Protein AF-0000000072709922 (afdb_homodimer)

Structure (mmCIF, N/CA/C/O backbone):
data_AF-0000000072709922-model_v1
#
loop_
_entity.id
_entity.type
_entity.pdbx_description
1 polymer 'Adenylyltransferase and sulfurtransferase MOCS3 homolog'
#
loop_
_atom_site.group_PDB
_atom_site.id
_atom_site.type_symbol
_atom_site.label_atom_id
_atom_site.label_alt_id
_atom_site.label_comp_id
_atom_site.label_asym_id
_atom_site.label_entity_id
_atom_site.label_seq_id
_atom_site.pdbx_PDB_ins_code
_atom_site.Cartn_x
_atom_site.Cartn_y
_atom_site.Cartn_z
_atom_site.occupancy
_atom_site.B_iso_or_equiv
_atom_site.auth_seq_id
_atom_site.auth_comp_id
_atom_site.auth_asym_id
_atom_site.auth_atom_id
_atom_site.pdbx_PDB_model_num
ATOM 1 N N . MET A 1 1 ? 1.352 -6.199 37.688 1 22.28 1 MET A N 1
ATOM 2 C CA . MET A 1 1 ? 1.32 -7.438 36.906 1 22.28 1 MET A CA 1
ATOM 3 C C . MET A 1 1 ? 1.197 -7.145 35.406 1 22.28 1 MET A C 1
ATOM 5 O O . MET A 1 1 ? 1.655 -7.93 34.594 1 22.28 1 MET A O 1
ATOM 9 N N . TYR A 1 2 ? 0.37 -6.105 35.031 1 23.17 2 TYR A N 1
ATOM 10 C CA . TYR A 1 2 ? 0.122 -5.457 33.719 1 23.17 2 TYR A CA 1
ATOM 11 C C . TYR A 1 2 ? 1.396 -4.82 33.188 1 23.17 2 TYR A C 1
ATOM 13 O O . TYR A 1 2 ? 1.574 -4.723 31.969 1 23.17 2 TYR A O 1
ATOM 21 N N . LEU A 1 3 ? 2.221 -4.316 34.062 1 29.23 3 LEU A N 1
ATOM 22 C CA . LEU A 1 3 ? 3.502 -3.68 33.781 1 29.23 3 LEU A CA 1
ATOM 23 C C . LEU A 1 3 ? 4.492 -4.691 33.188 1 29.23 3 LEU A C 1
ATOM 25 O O . LEU A 1 3 ? 5.398 -4.32 32.438 1 29.23 3 LEU A O 1
ATOM 29 N N . LYS A 1 4 ? 4.395 -5.887 33.656 1 32.03 4 LYS A N 1
ATOM 30 C CA . LYS A 1 4 ? 5.418 -6.887 33.375 1 32.03 4 LYS A CA 1
ATOM 31 C C . LYS A 1 4 ? 5.254 -7.453 31.969 1 32.03 4 LYS A C 1
ATOM 33 O O . LYS A 1 4 ? 6.215 -7.945 31.375 1 32.03 4 LYS A O 1
ATOM 38 N N . LYS A 1 5 ? 3.986 -7.652 31.5 1 32.06 5 LYS A N 1
ATOM 39 C CA . LYS A 1 5 ? 3.684 -8.281 30.219 1 32.06 5 LYS A CA 1
ATOM 40 C C . LYS A 1 5 ? 4.082 -7.379 29.062 1 32.06 5 LYS A C 1
ATOM 42 O O . LYS A 1 5 ? 4.242 -7.844 27.922 1 32.06 5 LYS A O 1
ATOM 47 N N . CYS A 1 6 ? 3.939 -6.07 29.156 1 33.94 6 CYS A N 1
ATOM 48 C CA . CYS A 1 6 ? 4.508 -5.059 28.281 1 33.94 6 CYS A CA 1
ATOM 49 C C . CYS A 1 6 ? 6.012 -5.242 28.125 1 33.94 6 CYS A C 1
ATOM 51 O O . CYS A 1 6 ? 6.613 -4.754 27.172 1 33.94 6 CYS A O 1
ATOM 53 N N . GLN A 1 7 ? 6.656 -5.852 29.094 1 35.66 7 GLN A N 1
ATOM 54 C CA . GLN A 1 7 ? 8.102 -6.035 29.156 1 35.66 7 GLN A CA 1
ATOM 55 C C . GLN A 1 7 ? 8.562 -7.156 28.234 1 35.66 7 GLN A C 1
ATOM 57 O O . GLN A 1 7 ? 9.625 -7.066 27.609 1 35.66 7 GLN A O 1
ATOM 62 N N . ASP A 1 8 ? 7.766 -8.242 28.109 1 39.38 8 ASP A N 1
ATOM 63 C CA . ASP A 1 8 ? 8.289 -9.414 27.422 1 39.38 8 ASP A CA 1
ATOM 64 C C . ASP A 1 8 ? 8.234 -9.227 25.906 1 39.38 8 ASP A C 1
ATOM 66 O O . ASP A 1 8 ? 9.148 -9.648 25.188 1 39.38 8 ASP A O 1
ATOM 70 N N . GLU A 1 9 ? 7.172 -8.812 25.266 1 42.28 9 GLU A N 1
ATOM 71 C CA . GLU A 1 9 ? 7.145 -8.438 23.859 1 42.28 9 GLU A CA 1
ATOM 72 C C . GLU A 1 9 ? 8.156 -7.336 23.562 1 42.28 9 GLU A C 1
ATOM 74 O O . GLU A 1 9 ? 8.703 -7.266 22.453 1 42.28 9 GLU A O 1
ATOM 79 N N . ASN A 1 10 ? 8.344 -6.445 24.453 1 42.91 10 ASN A N 1
ATOM 80 C CA . ASN A 1 10 ? 9.414 -5.457 24.438 1 42.91 10 ASN A CA 1
ATOM 81 C C . ASN A 1 10 ? 10.789 -6.117 24.469 1 42.91 10 ASN A C 1
ATOM 83 O O . ASN A 1 10 ? 11.773 -5.539 24 1 42.91 10 ASN A O 1
ATOM 87 N N . LEU A 1 11 ? 10.812 -7.242 25.094 1 40.97 11 LEU A N 1
ATOM 88 C CA . LEU A 1 11 ? 12.094 -7.91 25.266 1 40.97 11 LEU A CA 1
ATOM 89 C C . LEU A 1 11 ? 12.594 -8.484 23.938 1 40.97 11 LEU A C 1
ATOM 91 O O . LEU A 1 11 ? 13.797 -8.461 23.656 1 40.97 11 LEU A O 1
ATOM 95 N N . ASP A 1 12 ? 11.68 -9.117 23.172 1 45.59 12 ASP A N 1
ATOM 96 C CA . ASP A 1 12 ? 12.172 -9.68 21.906 1 45.59 12 ASP A CA 1
ATOM 97 C C . ASP A 1 12 ? 12.57 -8.57 20.938 1 45.59 12 ASP A C 1
ATOM 99 O O . ASP A 1 12 ? 13.328 -8.812 20 1 45.59 12 ASP A O 1
ATOM 103 N N . ILE A 1 13 ? 11.977 -7.52 20.938 1 49.44 13 ILE A N 1
ATOM 104 C CA . ILE A 1 13 ? 12.352 -6.363 20.125 1 49.44 13 ILE A CA 1
ATOM 105 C C . ILE A 1 13 ? 13.781 -5.945 20.453 1 49.44 13 ILE A C 1
ATOM 107 O O . ILE A 1 13 ? 14.523 -5.5 19.578 1 49.44 13 ILE A O 1
ATOM 111 N N . LEU A 1 14 ? 14.117 -6.184 21.703 1 46.19 14 LEU A N 1
ATOM 112 C CA . LEU A 1 14 ? 15.406 -5.75 22.219 1 46.19 14 LEU A CA 1
ATOM 113 C C . LEU A 1 14 ? 16.547 -6.516 21.547 1 46.19 14 LEU A C 1
ATOM 115 O O . LEU A 1 14 ? 17.703 -6.105 21.609 1 46.19 14 LEU A O 1
ATOM 119 N N . GLN A 1 15 ? 16.156 -7.676 20.984 1 48.78 15 GLN A N 1
ATOM 120 C CA . GLN A 1 15 ? 17.328 -8.367 20.469 1 48.78 15 GLN A CA 1
ATOM 121 C C . GLN A 1 15 ? 17.781 -7.766 19.141 1 48.78 15 GLN A C 1
ATOM 123 O O . GLN A 1 15 ? 18.781 -8.203 18.578 1 48.78 15 GLN A O 1
ATOM 128 N N . THR A 1 16 ? 16.938 -6.812 18.688 1 56.75 16 THR A N 1
ATOM 129 C CA . THR A 1 16 ? 17.453 -6.188 17.469 1 56.75 16 THR A CA 1
ATOM 130 C C . THR A 1 16 ? 18.578 -5.207 17.812 1 56.75 16 THR A C 1
ATOM 132 O O . THR A 1 16 ? 18.438 -4.383 18.719 1 56.75 16 THR A O 1
ATOM 135 N N . THR A 1 17 ? 19.766 -5.531 17.359 1 63.69 17 THR A N 1
ATOM 136 C CA . THR A 1 17 ? 20.922 -4.668 17.594 1 63.69 17 THR A CA 1
ATOM 137 C C . THR A 1 17 ? 20.672 -3.273 17.031 1 63.69 17 THR A C 1
ATOM 139 O O . THR A 1 17 ? 20.656 -3.09 15.812 1 63.69 17 THR A O 1
ATOM 142 N N . LEU A 1 18 ? 20.109 -2.438 17.844 1 75.38 18 LEU A N 1
ATOM 143 C CA . LEU A 1 18 ? 19.938 -1.023 17.531 1 75.38 18 LEU A CA 1
ATOM 144 C C . LEU A 1 18 ? 21.297 -0.322 17.422 1 75.38 18 LEU A C 1
ATOM 146 O O . LEU A 1 18 ? 22.156 -0.48 18.281 1 75.38 18 LEU A O 1
ATOM 150 N N . VAL A 1 19 ? 21.484 0.288 16.172 1 78.75 19 VAL A N 1
ATOM 151 C CA . VAL A 1 19 ? 22.734 1.006 15.945 1 78.75 19 VAL A CA 1
ATOM 152 C C . VAL A 1 19 ? 22.531 2.492 16.234 1 78.75 19 VAL A C 1
ATOM 154 O O . VAL A 1 19 ? 21.672 3.137 15.633 1 78.75 19 VAL A O 1
ATOM 157 N N . ARG A 1 20 ? 23.312 3.02 17.156 1 77.44 20 ARG A N 1
ATOM 158 C CA . ARG A 1 20 ? 23.203 4.43 17.516 1 77.44 20 ARG A CA 1
ATOM 159 C C . ARG A 1 20 ? 24.469 5.191 17.156 1 77.44 20 ARG A C 1
ATOM 161 O O . ARG A 1 20 ? 24.469 6.422 17.109 1 77.44 20 ARG A O 1
ATOM 168 N N . ASP A 1 21 ? 25.562 4.34 16.922 1 72.19 21 ASP A N 1
ATOM 169 C CA . ASP A 1 21 ? 26.844 4.906 16.547 1 72.19 21 ASP A CA 1
ATOM 170 C C . ASP A 1 21 ? 27.375 4.266 15.258 1 72.19 21 ASP A C 1
ATOM 172 O O . ASP A 1 21 ? 27.594 3.055 15.211 1 72.19 21 ASP A O 1
ATOM 176 N N . LEU A 1 22 ? 27.562 5.047 14.188 1 73 22 LEU A N 1
ATOM 177 C CA . LEU A 1 22 ? 27.875 4.539 12.859 1 73 22 LEU A CA 1
ATOM 178 C C . LEU A 1 22 ? 29.375 4.516 12.625 1 73 22 LEU A C 1
ATOM 180 O O . LEU A 1 22 ? 29.844 4.074 11.562 1 73 22 LEU A O 1
ATOM 184 N N . THR A 1 23 ? 30.234 5 13.523 1 63.78 23 THR A N 1
ATOM 185 C CA . THR A 1 23 ? 31.656 5.211 13.312 1 63.78 23 THR A CA 1
ATOM 186 C C . THR A 1 23 ? 32.344 3.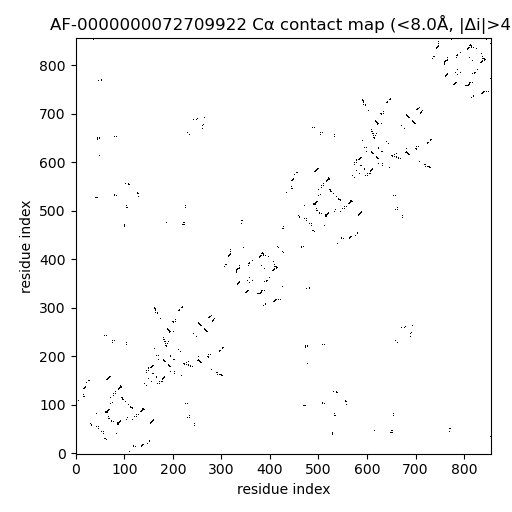924 12.844 1 63.78 23 THR A C 1
ATOM 188 O O . THR A 1 23 ? 33.219 3.955 11.984 1 63.78 23 THR A O 1
ATOM 191 N N . HIS A 1 24 ? 31.891 2.814 13.312 1 68 24 HIS A N 1
ATOM 192 C CA . HIS A 1 24 ? 32.562 1.58 12.898 1 68 24 HIS A CA 1
ATOM 193 C C . HIS A 1 24 ? 31.547 0.544 12.422 1 68 24 HIS A C 1
ATOM 195 O O . HIS A 1 24 ? 31.812 -0.656 12.438 1 68 24 HIS A O 1
ATOM 201 N N . HIS A 1 25 ? 30.562 1.14 11.875 1 77.56 25 HIS A N 1
ATOM 202 C CA . HIS A 1 25 ? 29.531 0.192 11.469 1 77.56 25 HIS A CA 1
ATOM 203 C C . HIS A 1 25 ? 29.719 -0.241 10.016 1 77.56 25 HIS A C 1
ATOM 205 O O . HIS A 1 25 ? 29.797 0.6 9.117 1 77.56 25 HIS A O 1
ATOM 211 N N . GLU A 1 26 ? 30.078 -1.516 9.836 1 79.25 26 GLU A N 1
ATOM 212 C CA . GLU A 1 26 ? 30.203 -2.084 8.5 1 79.25 26 GLU A CA 1
ATOM 213 C C . GLU A 1 26 ? 29.328 -3.322 8.344 1 79.25 26 GLU A C 1
ATOM 215 O O . GLU A 1 26 ? 29.172 -4.105 9.281 1 79.25 26 GLU A O 1
ATOM 220 N N . VAL A 1 27 ? 28.719 -3.309 7.18 1 86.44 27 VAL A N 1
ATOM 221 C CA . VAL A 1 27 ? 27.891 -4.473 6.875 1 86.44 27 VAL A CA 1
ATOM 222 C C . VAL A 1 27 ? 28.5 -5.246 5.707 1 86.44 27 VAL A C 1
ATOM 224 O O . VAL A 1 27 ? 28.906 -4.652 4.711 1 86.44 27 VAL A O 1
ATOM 227 N N . SER A 1 28 ? 28.641 -6.5 5.867 1 87.94 28 SER A N 1
ATOM 228 C CA . SER A 1 28 ? 29.219 -7.328 4.805 1 87.94 28 SER A CA 1
ATOM 229 C C . SER A 1 28 ? 28.234 -7.496 3.65 1 87.94 28 SER A C 1
ATOM 231 O O . SER A 1 28 ? 27.031 -7.672 3.867 1 87.94 28 SER A O 1
ATOM 233 N N . PRO A 1 29 ? 28.797 -7.402 2.459 1 89.44 29 PRO A N 1
ATOM 234 C CA . PRO A 1 29 ? 27.906 -7.605 1.31 1 89.44 29 PRO A CA 1
ATOM 235 C C . PRO A 1 29 ? 27.312 -9.016 1.27 1 89.44 29 PRO A C 1
ATOM 237 O O . PRO A 1 29 ? 27.953 -9.977 1.688 1 89.44 29 PRO A O 1
ATOM 240 N N . LYS A 1 30 ? 26.125 -9.062 0.808 1 93.06 30 LYS A N 1
ATOM 241 C CA . LYS A 1 30 ? 25.484 -10.359 0.6 1 93.06 30 LYS A CA 1
ATOM 242 C C . LYS A 1 30 ? 25.828 -10.93 -0.772 1 93.06 30 LYS A C 1
ATOM 244 O O . LYS A 1 30 ? 26.156 -10.188 -1.697 1 93.06 30 LYS A O 1
ATOM 249 N N . THR A 1 31 ? 25.75 -12.266 -0.824 1 93.56 31 THR A N 1
ATOM 250 C CA . THR A 1 31 ? 26.062 -12.93 -2.084 1 93.56 31 THR A CA 1
ATOM 251 C C . THR A 1 31 ? 24.906 -13.82 -2.529 1 93.56 31 THR A C 1
ATOM 253 O O . THR A 1 31 ? 24.125 -14.297 -1.698 1 93.56 31 THR A O 1
ATOM 256 N N . GLU A 1 32 ? 24.859 -14.023 -3.762 1 95.19 32 GLU A N 1
ATOM 257 C CA . GLU A 1 32 ? 23.812 -14.891 -4.309 1 95.19 32 GLU A CA 1
ATOM 258 C C . GLU A 1 32 ? 24.094 -16.359 -3.977 1 95.19 32 GLU A C 1
ATOM 260 O O . GLU A 1 32 ? 25.234 -16.812 -4.055 1 95.19 32 GLU A O 1
ATOM 265 N N . THR A 1 33 ? 23.094 -16.969 -3.531 1 94.5 33 THR A N 1
ATOM 266 C CA . THR A 1 33 ? 23.141 -18.406 -3.262 1 94.5 33 THR A CA 1
ATOM 267 C C . THR A 1 33 ? 21.922 -19.109 -3.859 1 94.5 33 THR A C 1
ATOM 269 O O . THR A 1 33 ? 20.906 -18.469 -4.121 1 94.5 33 THR A O 1
ATOM 272 N N . PRO A 1 34 ? 22.094 -20.391 -4.18 1 94.94 34 PRO A N 1
ATOM 273 C CA . PRO A 1 34 ? 20.922 -21.125 -4.648 1 94.94 34 PRO A CA 1
ATOM 274 C C . PRO A 1 34 ? 19.781 -21.125 -3.633 1 94.94 34 PRO A C 1
ATOM 276 O O . PRO A 1 34 ? 20.031 -21.078 -2.424 1 94.94 34 PRO A O 1
ATOM 279 N N . LEU A 1 35 ? 18.625 -21.203 -4.188 1 96.56 35 LEU A N 1
ATOM 280 C CA . LEU A 1 35 ? 17.469 -21.234 -3.301 1 96.56 35 LEU A CA 1
ATOM 281 C C . LEU A 1 35 ? 17.359 -22.594 -2.602 1 96.56 35 LEU A C 1
ATOM 283 O O . LEU A 1 35 ? 17.562 -23.625 -3.227 1 96.56 35 LEU A O 1
ATOM 287 N N . ASN A 1 36 ? 17.125 -22.531 -1.324 1 94.56 36 ASN A N 1
ATOM 288 C CA . ASN A 1 36 ? 16.828 -23.766 -0.619 1 94.56 36 ASN A CA 1
ATOM 289 C C . ASN A 1 36 ? 15.344 -24.094 -0.67 1 94.56 36 ASN A C 1
ATOM 291 O O . ASN A 1 36 ? 14.547 -23.328 -1.205 1 94.56 36 ASN A O 1
ATOM 295 N N . GLN A 1 37 ? 14.953 -25.25 -0.116 1 93.06 37 GLN A N 1
ATOM 296 C CA . GLN A 1 37 ? 13.586 -25.75 -0.216 1 93.06 37 GLN A CA 1
ATOM 297 C C . GLN A 1 37 ? 12.609 -24.797 0.481 1 93.06 37 GLN A C 1
ATOM 299 O O . GLN A 1 37 ? 11.508 -24.547 -0.019 1 93.06 37 GLN A O 1
ATOM 304 N N . ALA A 1 38 ? 13.016 -24.312 1.576 1 93.38 38 ALA A N 1
ATOM 305 C CA . ALA A 1 38 ? 12.148 -23.422 2.348 1 93.38 38 ALA A CA 1
ATOM 306 C C . ALA A 1 38 ? 11.883 -22.125 1.588 1 93.38 38 ALA A C 1
ATOM 308 O O . ALA A 1 38 ? 10.758 -21.641 1.569 1 93.38 38 ALA A O 1
ATOM 309 N N . GLU A 1 39 ? 12.906 -21.625 1.007 1 96.06 39 GLU A N 1
ATOM 310 C CA . GLU A 1 39 ? 12.773 -20.406 0.218 1 96.06 39 GLU A CA 1
ATOM 311 C C . GLU A 1 39 ? 11.891 -20.625 -1.007 1 96.06 39 GLU A C 1
ATOM 313 O O . GLU A 1 39 ? 11.062 -19.781 -1.348 1 96.06 39 GLU A O 1
ATOM 318 N N . ILE A 1 40 ? 12.125 -21.75 -1.628 1 96.06 40 ILE A N 1
ATOM 319 C CA . ILE A 1 40 ? 11.328 -22.078 -2.803 1 96.06 40 ILE A CA 1
ATOM 320 C C . ILE A 1 40 ? 9.852 -22.156 -2.422 1 96.06 40 ILE A C 1
ATOM 322 O O . ILE A 1 40 ? 8.992 -21.625 -3.127 1 96.06 40 ILE A O 1
ATOM 326 N N . ALA A 1 41 ? 9.578 -22.766 -1.336 1 94.25 41 ALA A N 1
ATOM 327 C CA . ALA A 1 41 ? 8.203 -22.906 -0.876 1 94.25 41 ALA A CA 1
ATOM 328 C C . ALA A 1 41 ? 7.613 -21.547 -0.511 1 94.25 41 ALA A C 1
ATOM 330 O O . ALA A 1 41 ? 6.484 -21.219 -0.894 1 94.25 41 ALA A O 1
ATOM 331 N N . ARG A 1 42 ? 8.328 -20.75 0.135 1 96.19 42 ARG A N 1
ATOM 332 C CA . ARG A 1 42 ? 7.863 -19.453 0.636 1 96.19 42 ARG A CA 1
ATOM 333 C C . ARG A 1 42 ? 7.562 -18.5 -0.513 1 96.19 42 ARG A C 1
ATOM 335 O O . ARG A 1 42 ? 6.555 -17.797 -0.491 1 96.19 42 ARG A O 1
ATOM 342 N N . TYR A 1 43 ? 8.43 -18.5 -1.499 1 97.31 43 TYR A N 1
ATOM 343 C CA . TYR A 1 43 ? 8.344 -17.5 -2.555 1 97.31 43 TYR A CA 1
ATOM 344 C C . TYR A 1 43 ? 7.812 -18.109 -3.846 1 97.31 43 TYR A C 1
ATOM 346 O O . TYR A 1 43 ? 8.094 -17.609 -4.938 1 97.31 43 TYR A O 1
ATOM 354 N N . SER A 1 44 ? 7.051 -19.188 -3.732 1 95.38 44 SER A N 1
ATOM 355 C CA . SER A 1 44 ? 6.59 -20 -4.863 1 95.38 44 SER A CA 1
ATOM 356 C C . SER A 1 44 ? 5.844 -19.141 -5.879 1 95.38 44 SER A C 1
ATOM 358 O O . SER A 1 44 ? 6.074 -19.25 -7.082 1 95.38 44 SER A O 1
ATOM 360 N N . ARG A 1 45 ? 5 -18.203 -5.379 1 94.5 45 ARG A N 1
ATOM 361 C CA . ARG A 1 45 ? 4.152 -17.406 -6.27 1 94.5 45 ARG A CA 1
ATOM 362 C C . ARG A 1 45 ? 4.98 -16.406 -7.051 1 94.5 45 ARG A C 1
ATOM 364 O O . ARG A 1 45 ? 4.605 -16.016 -8.164 1 94.5 45 ARG A O 1
ATOM 371 N N . GLN A 1 46 ? 6.078 -15.984 -6.508 1 96.81 46 GLN A N 1
ATOM 372 C CA . GLN A 1 46 ? 7.004 -15.102 -7.211 1 96.81 46 GLN A CA 1
ATOM 373 C C . GLN A 1 46 ? 7.879 -15.883 -8.188 1 96.81 46 GLN A C 1
ATOM 375 O O . GLN A 1 46 ? 8.18 -15.398 -9.281 1 96.81 46 GLN A O 1
ATOM 380 N N . LEU A 1 47 ? 8.195 -17.094 -7.82 1 97 47 LEU A N 1
ATOM 381 C CA . LEU A 1 47 ? 9.156 -17.891 -8.562 1 97 47 LEU A CA 1
ATOM 382 C C . LEU A 1 47 ? 8.578 -18.328 -9.906 1 97 47 LEU A C 1
ATOM 384 O O . LEU A 1 47 ? 9.32 -18.562 -10.867 1 97 47 LEU A O 1
ATOM 388 N N . ILE A 1 48 ? 7.293 -18.438 -9.961 1 94.88 48 ILE A N 1
ATOM 389 C CA . ILE A 1 48 ? 6.695 -19 -11.164 1 94.88 48 ILE A CA 1
ATOM 390 C C . ILE A 1 48 ? 6.422 -17.875 -12.172 1 94.88 48 ILE A C 1
ATOM 392 O O . ILE A 1 48 ? 5.961 -18.125 -13.281 1 94.88 48 ILE A O 1
ATOM 396 N N . LEU A 1 49 ? 6.688 -16.641 -11.773 1 96.69 49 LEU A N 1
ATOM 397 C CA . LEU A 1 49 ? 6.609 -15.539 -12.727 1 96.69 49 LEU A CA 1
ATOM 398 C C . LEU A 1 49 ? 7.758 -15.602 -13.727 1 96.69 49 LEU A C 1
ATOM 400 O O . LEU A 1 49 ? 8.93 -15.516 -13.344 1 96.69 49 LEU A O 1
ATOM 404 N N . PRO A 1 50 ? 7.434 -15.648 -14.969 1 94.62 50 PRO A N 1
ATOM 405 C CA . PRO A 1 50 ? 8.477 -15.891 -15.969 1 94.62 50 PRO A CA 1
ATOM 406 C C . PRO A 1 50 ? 9.555 -14.805 -15.969 1 94.62 50 PRO A C 1
ATOM 408 O O . PRO A 1 50 ? 10.734 -15.109 -16.141 1 94.62 50 PRO A O 1
ATOM 411 N N . GLU A 1 51 ? 9.203 -13.547 -15.805 1 95.94 51 GLU A N 1
ATOM 412 C CA . GLU A 1 51 ? 10.156 -12.453 -15.898 1 95.94 51 GLU A CA 1
ATOM 413 C C . GLU A 1 51 ? 11 -12.336 -14.633 1 95.94 51 GLU A C 1
ATOM 415 O O . GLU A 1 51 ? 12.094 -11.766 -14.648 1 95.94 51 GLU A O 1
ATOM 420 N N . PHE A 1 52 ? 10.617 -12.859 -13.5 1 97.31 52 PHE A N 1
ATOM 421 C CA . PHE A 1 52 ? 11.289 -12.797 -12.203 1 97.31 52 PHE A CA 1
ATOM 422 C C . PHE A 1 52 ? 12.008 -14.102 -11.898 1 97.31 52 PHE A C 1
ATOM 424 O O . PHE A 1 52 ? 13.242 -14.156 -11.945 1 97.31 52 PHE A O 1
ATOM 431 N N . GLY A 1 53 ? 11.297 -15.188 -11.719 1 96.81 53 GLY A N 1
ATOM 432 C CA . GLY A 1 53 ? 11.82 -16.531 -11.594 1 96.81 53 GLY A CA 1
ATOM 433 C C . GLY A 1 53 ? 12.805 -16.703 -10.453 1 96.81 53 GLY A C 1
ATOM 434 O O . GLY A 1 53 ? 12.945 -15.805 -9.617 1 96.81 53 GLY A O 1
ATOM 435 N N . PRO A 1 54 ? 13.406 -17.875 -10.375 1 97.31 54 PRO A N 1
ATOM 436 C CA . PRO A 1 54 ? 14.414 -18.125 -9.344 1 97.31 54 PRO A CA 1
ATOM 437 C C . PRO A 1 54 ? 15.586 -17.141 -9.406 1 97.31 54 PRO A C 1
ATOM 439 O O . PRO A 1 54 ? 16.141 -16.781 -8.367 1 97.31 54 PRO A O 1
ATOM 442 N N . ARG A 1 55 ? 15.898 -16.781 -10.602 1 96.88 55 ARG A N 1
ATOM 443 C CA . ARG A 1 55 ? 17 -15.844 -10.766 1 96.88 55 ARG A CA 1
ATOM 444 C C . ARG A 1 55 ? 16.703 -14.523 -10.07 1 96.88 55 ARG A C 1
ATOM 446 O O . ARG A 1 55 ? 17.531 -14 -9.328 1 96.88 55 ARG A O 1
ATOM 453 N N . GLY A 1 56 ? 15.523 -13.977 -10.328 1 98 56 GLY A N 1
ATOM 454 C CA . GLY A 1 56 ? 15.125 -12.742 -9.672 1 98 56 GLY A CA 1
ATOM 455 C C . GLY A 1 56 ? 15.086 -12.859 -8.156 1 98 56 GLY A C 1
ATOM 456 O O . GLY A 1 56 ? 15.5 -11.938 -7.449 1 98 56 GLY A O 1
ATOM 457 N N . GLN A 1 57 ? 14.648 -13.984 -7.691 1 98.44 57 GLN A N 1
ATOM 458 C CA . GLN A 1 57 ? 14.539 -14.203 -6.254 1 98.44 57 GLN A CA 1
ATOM 459 C C . GLN A 1 57 ? 15.922 -14.258 -5.602 1 98.44 57 GLN A C 1
ATOM 461 O O . GLN A 1 57 ? 16.125 -13.711 -4.512 1 98.44 57 GLN A O 1
ATOM 466 N N . ARG A 1 58 ? 16.844 -14.922 -6.277 1 98.25 58 ARG A N 1
ATOM 467 C CA . ARG A 1 58 ? 18.203 -15.008 -5.75 1 98.25 58 ARG A CA 1
ATOM 468 C C . ARG A 1 58 ? 18.844 -13.625 -5.66 1 98.25 58 ARG A C 1
ATOM 470 O O . ARG A 1 58 ? 19.516 -13.305 -4.684 1 98.25 58 ARG A O 1
ATOM 477 N N . LYS A 1 59 ? 18.578 -12.789 -6.672 1 98.38 59 LYS A N 1
ATOM 478 C CA . LYS A 1 59 ? 19.094 -11.422 -6.656 1 98.38 59 LYS A CA 1
ATOM 479 C C . LYS A 1 59 ? 18.516 -10.633 -5.484 1 98.38 59 LYS A C 1
ATOM 481 O O . LYS A 1 59 ? 19.234 -9.883 -4.82 1 98.38 59 LYS A O 1
ATOM 486 N N . LEU A 1 60 ? 17.281 -10.805 -5.234 1 98.31 60 LEU A N 1
ATOM 487 C CA . LEU A 1 60 ? 16.625 -10.102 -4.145 1 98.31 60 LEU A CA 1
ATOM 488 C C . LEU A 1 60 ? 17.188 -10.539 -2.795 1 98.31 60 LEU A C 1
ATOM 490 O O . LEU A 1 60 ? 17.438 -9.695 -1.928 1 98.31 60 LEU A O 1
ATOM 494 N N . ILE A 1 61 ? 17.359 -11.797 -2.635 1 98.5 61 ILE A N 1
ATOM 495 C CA . ILE A 1 61 ? 17.859 -12.352 -1.379 1 98.5 61 ILE A CA 1
ATOM 496 C C . ILE A 1 61 ? 19.281 -11.867 -1.136 1 98.5 61 ILE A C 1
ATOM 498 O O . ILE A 1 61 ? 19.688 -11.672 0.011 1 98.5 61 ILE A O 1
ATOM 502 N N . ALA A 1 62 ? 19.984 -11.547 -2.16 1 98.44 62 ALA A N 1
ATOM 503 C CA . ALA A 1 62 ? 21.375 -11.125 -2.062 1 98.44 62 ALA A CA 1
ATOM 504 C C . ALA A 1 62 ? 21.484 -9.609 -1.958 1 98.44 62 ALA A C 1
ATOM 506 O O . ALA A 1 62 ? 22.594 -9.07 -1.807 1 98.44 62 ALA A O 1
ATOM 507 N N . ALA A 1 63 ? 20.391 -8.922 -1.946 1 98.56 63 ALA A N 1
ATOM 508 C CA . ALA A 1 63 ? 20.422 -7.465 -1.996 1 98.56 63 ALA A CA 1
ATOM 509 C C . ALA A 1 63 ? 20.266 -6.867 -0.603 1 98.56 63 ALA A C 1
ATOM 511 O O . ALA A 1 63 ? 19.688 -7.496 0.287 1 98.56 63 ALA A O 1
ATOM 512 N N . SER A 1 64 ? 20.828 -5.688 -0.42 1 98.5 64 SER A N 1
ATOM 513 C CA . SER A 1 64 ? 20.672 -4.848 0.764 1 98.5 64 SER A CA 1
ATOM 514 C C . SER A 1 64 ? 20.047 -3.496 0.407 1 98.5 64 SER A C 1
ATOM 516 O O . SER A 1 64 ? 20.562 -2.791 -0.467 1 98.5 64 SER A O 1
ATOM 518 N N . VAL A 1 65 ? 18.969 -3.158 1.094 1 98.88 65 VAL A N 1
ATOM 519 C CA . VAL A 1 65 ? 18.266 -1.912 0.807 1 98.88 65 VAL A CA 1
ATOM 520 C C . VAL A 1 65 ? 18.234 -1.036 2.057 1 98.88 65 VAL A C 1
ATOM 522 O O . VAL A 1 65 ? 17.922 -1.512 3.148 1 98.88 65 VAL A O 1
ATOM 525 N N . LEU A 1 66 ? 18.625 0.222 1.912 1 98.62 66 LEU A N 1
ATOM 526 C CA . LEU A 1 66 ? 18.531 1.206 2.984 1 98.62 66 LEU A CA 1
ATOM 527 C C . LEU A 1 66 ? 17.266 2.047 2.842 1 98.62 66 LEU A C 1
ATOM 529 O O . LEU A 1 66 ? 17.031 2.645 1.789 1 98.62 66 LEU A O 1
ATOM 533 N N . ILE A 1 67 ? 16.453 2.053 3.877 1 98.88 67 ILE A N 1
ATOM 534 C CA . ILE A 1 67 ? 15.258 2.889 3.924 1 98.88 67 ILE A CA 1
ATOM 535 C C . ILE A 1 67 ? 15.461 4.023 4.926 1 98.88 67 ILE A C 1
ATOM 537 O O . ILE A 1 67 ? 15.68 3.781 6.113 1 98.88 67 ILE A O 1
ATOM 541 N N . VAL A 1 68 ? 15.422 5.258 4.422 1 98.5 68 VAL A N 1
ATOM 542 C CA . VAL A 1 68 ? 15.547 6.426 5.289 1 98.5 68 VAL A CA 1
ATOM 543 C C . VAL A 1 68 ? 14.164 7.027 5.555 1 98.5 68 VAL A C 1
ATOM 545 O O . VAL A 1 68 ? 13.562 7.625 4.66 1 98.5 68 VAL A O 1
ATOM 548 N N . GLY A 1 69 ? 13.711 6.926 6.762 1 97.69 69 GLY A N 1
ATOM 549 C CA . GLY A 1 69 ? 12.352 7.258 7.152 1 97.69 69 GLY A CA 1
ATOM 550 C C . GLY A 1 69 ? 11.469 6.039 7.359 1 97.69 69 GLY A C 1
ATOM 551 O O . GLY A 1 69 ? 11.195 5.297 6.414 1 97.69 69 GLY A O 1
ATOM 552 N N . CYS A 1 70 ? 11.039 5.828 8.586 1 98.12 70 CYS A N 1
ATOM 553 C CA . CYS A 1 70 ? 10.211 4.672 8.93 1 98.12 70 CYS A CA 1
ATOM 554 C C . CYS A 1 70 ? 8.781 5.094 9.211 1 98.12 70 CYS A C 1
ATOM 556 O O . CYS A 1 70 ? 8.156 4.602 10.156 1 98.12 70 CYS A O 1
ATOM 558 N N . GLY A 1 71 ? 8.305 6.09 8.398 1 97.56 71 GLY A N 1
ATOM 559 C CA . GLY A 1 71 ? 6.949 6.602 8.555 1 97.56 71 GLY A CA 1
ATOM 560 C C . GLY A 1 71 ? 5.988 6.094 7.5 1 97.56 71 GLY A C 1
ATOM 561 O O . GLY A 1 71 ? 5.914 4.891 7.25 1 97.56 71 GLY A O 1
ATOM 562 N N . GLY A 1 72 ? 5.195 7.039 6.949 1 98.12 72 GLY A N 1
ATOM 563 C CA . GLY A 1 72 ? 4.133 6.695 6.02 1 98.12 72 GLY A CA 1
ATOM 564 C C . GLY A 1 72 ? 4.637 6.039 4.75 1 98.12 72 GLY A C 1
ATOM 565 O O . GLY A 1 72 ? 3.982 5.152 4.199 1 98.12 72 GLY A O 1
ATOM 566 N N . LEU A 1 73 ? 5.754 6.449 4.281 1 98.69 73 LEU A N 1
ATOM 567 C CA . LEU A 1 73 ? 6.359 5.867 3.09 1 98.69 73 LEU A CA 1
ATOM 568 C C . LEU A 1 73 ? 7.168 4.621 3.443 1 98.69 73 LEU A C 1
ATOM 570 O O . LEU A 1 73 ? 7.07 3.6 2.76 1 98.69 73 LEU A O 1
ATOM 574 N N . GLY A 1 74 ? 7.891 4.711 4.535 1 98.88 74 GLY A N 1
ATOM 575 C CA . GLY A 1 74 ? 8.828 3.672 4.918 1 98.88 74 GLY A CA 1
ATOM 576 C C . GLY A 1 74 ? 8.156 2.377 5.324 1 98.88 74 GLY A C 1
ATOM 577 O O . GLY A 1 74 ? 8.68 1.29 5.07 1 98.88 74 GLY A O 1
ATOM 578 N N . CYS A 1 75 ? 7 2.453 5.906 1 98.88 75 CYS A N 1
ATOM 579 C CA . CYS A 1 75 ? 6.301 1.271 6.398 1 98.88 75 CYS A CA 1
ATOM 580 C C . CYS A 1 75 ? 5.957 0.327 5.254 1 98.88 75 CYS A C 1
ATOM 582 O O . CYS A 1 75 ? 6.398 -0.823 5.238 1 98.88 75 CYS A O 1
ATOM 584 N N . PRO A 1 76 ? 5.207 0.788 4.234 1 98.88 76 PRO A N 1
ATOM 585 C CA . PRO A 1 76 ? 4.902 -0.132 3.137 1 98.88 76 PRO A CA 1
ATOM 586 C C . PRO A 1 76 ? 6.145 -0.542 2.348 1 98.88 76 PRO A C 1
ATOM 588 O O . PRO A 1 76 ? 6.238 -1.684 1.889 1 98.88 76 PRO A O 1
ATOM 591 N N . SER A 1 77 ? 7.133 0.329 2.203 1 98.94 77 SER A N 1
ATOM 592 C CA . SER A 1 77 ? 8.375 -0.026 1.524 1 98.94 77 SER A CA 1
ATOM 593 C C . SER A 1 77 ? 9.062 -1.196 2.215 1 98.94 77 SER A C 1
ATOM 595 O O . SER A 1 77 ? 9.445 -2.174 1.565 1 98.94 77 SER A O 1
ATOM 597 N N . ALA A 1 78 ? 9.133 -1.083 3.51 1 98.94 78 ALA A N 1
ATOM 598 C CA . ALA A 1 78 ? 9.852 -2.076 4.297 1 98.94 78 ALA A CA 1
ATOM 599 C C . ALA A 1 78 ? 9.133 -3.424 4.273 1 98.94 78 ALA A C 1
ATOM 601 O O . ALA A 1 78 ? 9.758 -4.461 4.02 1 98.94 78 ALA A O 1
ATOM 602 N N . ILE A 1 79 ? 7.859 -3.393 4.488 1 98.94 79 ILE A N 1
ATOM 603 C CA . ILE A 1 79 ? 7.156 -4.652 4.703 1 98.94 79 ILE A CA 1
ATOM 604 C C . ILE A 1 79 ? 7.039 -5.41 3.381 1 98.94 79 ILE A C 1
ATOM 606 O O . ILE A 1 79 ? 7.148 -6.637 3.35 1 98.94 79 ILE A O 1
ATOM 610 N N . TYR A 1 80 ? 6.848 -4.734 2.293 1 98.94 80 TYR A N 1
ATOM 611 C CA . TYR A 1 80 ? 6.691 -5.434 1.022 1 98.94 80 TYR A CA 1
ATOM 612 C C . TYR A 1 80 ? 8.039 -5.902 0.49 1 98.94 80 TYR A C 1
ATOM 614 O O . TYR A 1 80 ? 8.125 -6.941 -0.172 1 98.94 80 TYR A O 1
ATOM 622 N N . LEU A 1 81 ? 9.141 -5.168 0.773 1 98.94 81 LEU A N 1
ATOM 623 C CA . LEU A 1 81 ? 10.469 -5.68 0.433 1 98.94 81 LEU A CA 1
ATOM 624 C C . LEU A 1 81 ? 10.789 -6.93 1.244 1 98.94 81 LEU A C 1
ATOM 626 O O . LEU A 1 81 ? 11.312 -7.91 0.705 1 98.94 81 LEU A O 1
ATOM 630 N N . ALA A 1 82 ? 10.414 -6.852 2.488 1 98.88 82 ALA A N 1
ATOM 631 C CA . ALA A 1 82 ? 10.625 -8.016 3.346 1 98.88 82 ALA A CA 1
ATOM 632 C C . ALA A 1 82 ? 9.797 -9.203 2.873 1 98.88 82 ALA A C 1
ATOM 634 O O . ALA A 1 82 ? 10.289 -10.336 2.814 1 98.88 82 ALA A O 1
ATOM 635 N N . ALA A 1 83 ? 8.555 -8.922 2.574 1 98.88 83 ALA A N 1
ATOM 636 C CA . ALA A 1 83 ? 7.664 -9.977 2.092 1 98.88 83 ALA A CA 1
ATOM 637 C C . ALA A 1 83 ? 8.203 -10.609 0.812 1 98.88 83 ALA A C 1
ATOM 639 O O . ALA A 1 83 ? 8.117 -11.82 0.625 1 98.88 83 ALA A O 1
ATOM 640 N N . ALA A 1 84 ? 8.805 -9.781 -0.024 1 98.75 84 ALA A N 1
ATOM 641 C CA . ALA A 1 84 ? 9.32 -10.25 -1.305 1 98.75 84 ALA A CA 1
ATOM 642 C C . ALA A 1 84 ? 10.617 -11.031 -1.115 1 98.75 84 ALA A C 1
ATOM 644 O O . ALA A 1 84 ? 11.07 -11.727 -2.029 1 98.75 84 ALA A O 1
ATOM 645 N N . GLY A 1 85 ? 11.266 -10.875 0.006 1 98.62 85 GLY A N 1
ATOM 646 C CA . GLY A 1 85 ? 12.422 -11.695 0.318 1 98.62 85 GLY A CA 1
ATOM 647 C C . GLY A 1 85 ? 13.734 -10.961 0.145 1 98.62 85 GLY A C 1
ATOM 648 O O . GLY A 1 85 ? 14.758 -11.578 -0.181 1 98.62 85 GLY A O 1
ATOM 649 N N . VAL A 1 86 ? 13.734 -9.68 0.323 1 98.75 86 VAL A N 1
ATOM 650 C CA . VAL A 1 86 ? 15.008 -8.953 0.295 1 98.75 86 VAL A CA 1
ATOM 651 C C . VAL A 1 86 ? 15.938 -9.5 1.376 1 98.75 86 VAL A C 1
ATOM 653 O O . VAL A 1 86 ? 15.477 -9.922 2.443 1 98.75 86 VAL A O 1
ATOM 656 N N . GLY A 1 87 ? 17.219 -9.477 1.118 1 98.44 87 GLY A N 1
ATOM 657 C CA . GLY A 1 87 ? 18.172 -10.078 2.047 1 98.44 87 GLY A CA 1
ATOM 658 C C . GLY A 1 87 ? 18.375 -9.25 3.303 1 98.44 87 GLY A C 1
ATOM 659 O O . GLY A 1 87 ? 18.438 -9.797 4.406 1 98.44 87 GLY A O 1
ATOM 660 N N . ARG A 1 88 ? 18.484 -7.926 3.092 1 98.31 88 ARG A N 1
ATOM 661 C CA . ARG A 1 88 ? 18.781 -7.043 4.215 1 98.31 88 ARG A CA 1
ATOM 662 C C . ARG A 1 88 ? 18.047 -5.711 4.066 1 98.31 88 ARG A C 1
ATOM 664 O O . ARG A 1 88 ? 18 -5.145 2.971 1 98.31 88 ARG A O 1
ATOM 671 N N . LEU A 1 89 ? 17.516 -5.301 5.215 1 98.56 89 LEU A N 1
ATOM 672 C CA . LEU A 1 89 ? 16.938 -3.963 5.305 1 98.56 89 LEU A CA 1
ATOM 673 C C . LEU A 1 89 ? 17.656 -3.131 6.359 1 98.56 89 LEU A C 1
ATOM 675 O O . LEU A 1 89 ? 17.75 -3.537 7.52 1 98.56 89 LEU A O 1
ATOM 679 N N . GLY A 1 90 ? 18.297 -2.039 5.93 1 98.06 90 GLY A N 1
ATOM 680 C CA . GLY A 1 90 ? 18.641 -0.982 6.867 1 98.06 90 GLY A CA 1
ATOM 681 C C . GLY A 1 90 ? 17.531 0.032 7.062 1 98.06 90 GLY A C 1
ATOM 682 O O . GLY A 1 90 ? 16.938 0.51 6.094 1 98.06 90 GLY A O 1
ATOM 683 N N . LEU A 1 91 ? 17.203 0.313 8.336 1 98.31 91 LEU A N 1
ATOM 684 C CA . LEU A 1 91 ? 16.109 1.224 8.664 1 98.31 91 LEU A CA 1
ATOM 685 C C . LEU A 1 91 ? 16.625 2.414 9.469 1 98.31 91 LEU A C 1
ATOM 687 O O . LEU A 1 91 ? 17.016 2.262 10.633 1 98.31 91 LEU A O 1
ATOM 691 N N . ILE A 1 92 ? 16.531 3.604 8.852 1 97.06 92 ILE A N 1
ATOM 692 C CA . ILE A 1 92 ? 17 4.797 9.547 1 97.06 92 ILE A CA 1
ATOM 693 C C . ILE A 1 92 ? 15.805 5.656 9.961 1 97.06 92 ILE A C 1
ATOM 695 O O . ILE A 1 92 ? 14.977 6.02 9.125 1 97.06 92 ILE A O 1
ATOM 699 N N . ASP A 1 93 ? 15.68 5.953 11.172 1 96.19 93 ASP A N 1
ATOM 700 C CA . ASP A 1 93 ? 14.719 6.902 11.734 1 96.19 93 ASP A CA 1
ATOM 701 C C . ASP A 1 93 ? 15.141 7.34 13.141 1 96.19 93 ASP A C 1
ATOM 703 O O . ASP A 1 93 ? 15.539 6.512 13.961 1 96.19 93 ASP A O 1
ATOM 707 N N . TYR A 1 94 ? 15.039 8.57 13.414 1 92.81 94 TYR A N 1
ATOM 708 C CA . TYR A 1 94 ? 15.508 9.055 14.711 1 92.81 94 TYR A CA 1
ATOM 709 C C . TYR A 1 94 ? 14.336 9.297 15.656 1 92.81 94 TYR A C 1
ATOM 711 O O . TYR A 1 94 ? 14.539 9.641 16.828 1 92.81 94 TYR A O 1
ATOM 719 N N . ASP A 1 95 ? 13.094 9.125 15.219 1 93.62 95 ASP A N 1
ATOM 720 C CA . ASP A 1 95 ? 11.898 9.43 16 1 93.62 95 ASP A CA 1
ATOM 721 C C . ASP A 1 95 ? 11.398 8.188 16.734 1 93.62 95 ASP A C 1
ATOM 723 O O . ASP A 1 95 ? 11.789 7.066 16.422 1 93.62 95 ASP A O 1
ATOM 727 N N . VAL A 1 96 ? 10.531 8.492 17.672 1 96.38 96 VAL A N 1
ATOM 728 C CA . VAL A 1 96 ? 9.789 7.434 18.359 1 96.38 96 VAL A CA 1
ATOM 729 C C . VAL A 1 96 ? 8.344 7.41 17.859 1 96.38 96 VAL A C 1
ATOM 731 O O . VAL A 1 96 ? 7.863 8.391 17.281 1 96.38 96 VAL A O 1
ATOM 734 N N . VAL A 1 97 ? 7.672 6.344 18.062 1 97.56 97 VAL A N 1
ATOM 735 C CA . VAL A 1 97 ? 6.281 6.191 17.641 1 97.56 97 VAL A CA 1
ATOM 736 C C . VAL A 1 97 ? 5.387 7.09 18.484 1 97.56 97 VAL A C 1
ATOM 738 O O . VAL A 1 97 ? 5.504 7.105 19.719 1 97.56 97 VAL A O 1
ATOM 741 N N . GLU A 1 98 ? 4.605 7.844 17.797 1 95.44 98 GLU A N 1
ATOM 742 C CA . GLU A 1 98 ? 3.57 8.648 18.438 1 95.44 98 GLU A CA 1
ATOM 743 C C . GLU A 1 98 ? 2.176 8.227 17.984 1 95.44 98 GLU A C 1
ATOM 745 O O . GLU A 1 98 ? 2.014 7.684 16.891 1 95.44 98 GLU A O 1
ATOM 750 N N . LEU A 1 99 ? 1.229 8.516 18.766 1 94.56 99 LEU A N 1
ATOM 751 C CA . LEU A 1 99 ? -0.13 8.07 18.484 1 94.56 99 LEU A CA 1
ATOM 752 C C . LEU A 1 99 ? -0.63 8.664 17.172 1 94.56 99 LEU A C 1
ATOM 754 O O . LEU A 1 99 ? -1.304 7.988 16.391 1 94.56 99 LEU A O 1
ATOM 758 N N . ASN A 1 100 ? -0.3 9.914 16.891 1 92.62 100 ASN A N 1
ATOM 759 C CA . ASN A 1 100 ? -0.798 10.594 15.711 1 92.62 100 ASN A CA 1
ATOM 760 C C . ASN A 1 100 ? -0.104 10.094 14.445 1 92.62 100 ASN A C 1
ATOM 762 O O . ASN A 1 100 ? -0.439 10.523 13.336 1 92.62 100 ASN A O 1
ATOM 766 N N . ASN A 1 101 ? 0.899 9.148 14.664 1 95.56 101 ASN A N 1
ATOM 767 C CA . ASN A 1 101 ? 1.552 8.5 13.523 1 95.56 101 ASN A CA 1
ATOM 768 C C . ASN A 1 101 ? 0.688 7.383 12.945 1 95.56 101 ASN A C 1
ATOM 770 O O . ASN A 1 101 ? 0.804 7.055 11.766 1 95.56 101 ASN A O 1
ATOM 774 N N . LEU A 1 102 ? -0.211 6.871 13.789 1 98 102 LEU A N 1
ATOM 775 C CA . LEU A 1 102 ? -0.8 5.559 13.531 1 98 102 LEU A CA 1
ATOM 776 C C . LEU A 1 102 ? -1.925 5.656 12.508 1 98 102 LEU A C 1
ATOM 778 O O . LEU A 1 102 ? -2.41 4.637 12.016 1 98 102 LEU A O 1
ATOM 782 N N . HIS A 1 103 ? -2.242 6.859 12.062 1 97.5 103 HIS A N 1
ATOM 783 C CA . HIS A 1 103 ? -3.234 6.992 11 1 97.5 103 HIS A CA 1
ATOM 784 C C . HIS A 1 103 ? -2.633 6.652 9.641 1 97.5 103 HIS A C 1
ATOM 786 O O . HIS A 1 103 ? -3.365 6.441 8.672 1 97.5 103 HIS A O 1
ATOM 792 N N . ARG A 1 104 ? -1.301 6.598 9.57 1 98.19 104 ARG A N 1
ATOM 793 C CA . ARG A 1 104 ? -0.696 6.395 8.258 1 98.19 104 ARG A CA 1
ATOM 794 C C . ARG A 1 104 ? 0.529 5.492 8.359 1 98.19 104 ARG A C 1
ATOM 796 O O . ARG A 1 104 ? 1.025 5 7.34 1 98.19 104 ARG A O 1
ATOM 803 N N . GLN A 1 105 ? 1.175 5.293 9.508 1 98.69 105 GLN A N 1
ATOM 804 C CA . GLN A 1 105 ? 2.361 4.465 9.695 1 98.69 105 GLN A CA 1
ATOM 805 C C . GLN A 1 105 ? 1.989 3.08 10.219 1 98.69 105 GLN A C 1
ATOM 807 O O . GLN A 1 105 ? 2.104 2.812 11.422 1 98.69 105 GLN A O 1
ATOM 812 N N . ILE A 1 106 ? 1.74 2.166 9.375 1 98.75 106 ILE A N 1
ATOM 813 C CA . ILE A 1 106 ? 0.877 1.015 9.609 1 98.75 106 ILE A CA 1
ATOM 814 C C . ILE A 1 106 ? 1.69 -0.118 10.234 1 98.75 106 ILE A C 1
ATOM 816 O O . ILE A 1 106 ? 1.135 -1.149 10.617 1 98.75 106 ILE A O 1
ATOM 820 N N . LEU A 1 107 ? 2.957 -0.024 10.289 1 98.75 107 LEU A N 1
ATOM 821 C CA . LEU A 1 107 ? 3.738 -1.102 10.891 1 98.75 107 LEU A CA 1
ATOM 822 C C . LEU A 1 107 ? 3.918 -0.878 12.383 1 98.75 107 LEU A C 1
ATOM 824 O O . LEU A 1 107 ? 4.422 -1.755 13.094 1 98.75 107 LEU A O 1
ATOM 828 N N . HIS A 1 108 ? 3.553 0.301 12.883 1 98.75 108 HIS A N 1
ATOM 829 C CA . HIS A 1 108 ? 3.588 0.589 14.312 1 98.75 108 HIS A CA 1
ATOM 830 C C . HIS A 1 108 ? 2.271 0.205 14.984 1 98.75 108 HIS A C 1
ATOM 832 O O . HIS A 1 108 ? 1.275 -0.05 14.305 1 98.75 108 HIS A O 1
ATOM 838 N N . THR A 1 109 ? 2.326 0.119 16.328 1 98.25 109 THR A N 1
ATOM 839 C CA . THR A 1 109 ? 1.145 -0.257 17.094 1 98.25 109 THR A CA 1
ATOM 840 C C . THR A 1 109 ? 0.958 0.67 18.297 1 98.25 109 THR A C 1
ATOM 842 O O . THR A 1 109 ? 1.886 1.384 18.688 1 98.25 109 THR A O 1
ATOM 845 N N . GLU A 1 110 ? -0.245 0.632 18.812 1 98.06 110 GLU A N 1
ATOM 846 C CA . GLU A 1 110 ? -0.54 1.42 20 1 98.06 110 GLU A CA 1
ATOM 847 C C . GLU A 1 110 ? 0.366 1.021 21.172 1 98.06 110 GLU A C 1
ATOM 849 O O . GLU A 1 110 ? 0.811 1.876 21.938 1 98.06 110 GLU A O 1
ATOM 854 N N . LYS A 1 111 ? 0.725 -0.194 21.234 1 97.75 111 LYS A N 1
ATOM 855 C CA . LYS A 1 111 ? 1.543 -0.693 22.344 1 97.75 111 LYS A CA 1
ATOM 856 C C . LYS A 1 111 ? 2.994 -0.241 22.203 1 97.75 111 LYS A C 1
ATOM 858 O O . LYS A 1 111 ? 3.756 -0.267 23.172 1 97.75 111 LYS A O 1
ATOM 863 N N . ARG A 1 112 ? 3.357 0.184 21.047 1 97.75 112 ARG A N 1
ATOM 864 C CA . ARG A 1 112 ? 4.758 0.53 20.812 1 97.75 112 ARG A CA 1
ATOM 865 C C . ARG A 1 112 ? 4.945 2.041 20.75 1 97.75 112 ARG A C 1
ATOM 867 O O . ARG A 1 112 ? 5.973 2.525 20.266 1 97.75 112 ARG A O 1
ATOM 874 N N . VAL A 1 113 ? 3.93 2.758 21.109 1 97.31 113 VAL A N 1
ATOM 875 C CA . VAL A 1 113 ? 4.105 4.199 21.281 1 97.31 113 VAL A CA 1
ATOM 876 C C . VAL A 1 113 ? 5.254 4.469 22.25 1 97.31 113 VAL A C 1
ATOM 878 O O . VAL A 1 113 ? 5.34 3.85 23.312 1 97.31 113 VAL A O 1
ATOM 881 N N . GLY A 1 114 ? 6.203 5.301 21.859 1 97.06 114 GLY A N 1
ATOM 882 C CA . GLY A 1 114 ? 7.371 5.609 22.672 1 97.06 114 GLY A CA 1
ATOM 883 C C . GLY A 1 114 ? 8.602 4.816 22.266 1 97.06 114 GLY A C 1
ATOM 884 O O . GLY A 1 114 ? 9.719 5.148 22.672 1 97.06 114 GLY A O 1
ATOM 885 N N . ILE A 1 115 ? 8.398 3.867 21.438 1 96.62 115 ILE A N 1
ATOM 886 C CA . ILE A 1 115 ? 9.5 3.035 20.969 1 96.62 115 ILE A CA 1
ATOM 887 C C . ILE A 1 115 ? 10.086 3.633 19.688 1 96.62 115 ILE A C 1
ATOM 889 O O . ILE A 1 115 ? 9.367 4.254 18.906 1 96.62 115 ILE A O 1
ATOM 893 N N . SER A 1 116 ? 11.398 3.428 19.5 1 96.75 116 SER A N 1
ATOM 894 C CA . SER A 1 116 ? 12.039 3.859 18.266 1 96.75 116 SER A CA 1
ATOM 895 C C . SER A 1 116 ? 11.289 3.352 17.047 1 96.75 116 SER A C 1
ATOM 897 O O . SER A 1 116 ? 10.961 2.166 16.953 1 96.75 116 SER A O 1
ATOM 899 N N . LYS A 1 117 ? 11.031 4.293 16.125 1 97.44 117 LYS A N 1
ATOM 900 C CA . LYS A 1 117 ? 10.336 3.877 14.906 1 97.44 117 LYS A CA 1
ATOM 901 C C . LYS A 1 117 ? 11.117 2.801 14.164 1 97.44 117 LYS A C 1
ATOM 903 O O . LYS A 1 117 ? 10.539 1.853 13.641 1 97.44 117 LYS A O 1
ATOM 908 N N . ALA A 1 118 ? 12.453 2.945 14.117 1 97.62 118 ALA A N 1
ATOM 909 C CA . ALA A 1 118 ? 13.297 1.97 13.438 1 97.62 118 ALA A CA 1
ATOM 910 C C . ALA A 1 118 ? 13.164 0.587 14.062 1 97.62 118 ALA A C 1
ATOM 912 O O . ALA A 1 118 ? 13.016 -0.413 13.359 1 97.62 118 ALA A O 1
ATOM 913 N N . VAL A 1 119 ? 13.102 0.543 15.312 1 97.69 119 VAL A N 1
ATOM 914 C CA . VAL A 1 119 ? 12.992 -0.713 16.047 1 97.69 119 VAL A CA 1
ATOM 915 C C . VAL A 1 119 ? 11.594 -1.295 15.867 1 97.69 119 VAL A C 1
ATOM 917 O O . VAL A 1 119 ? 11.438 -2.506 15.703 1 97.69 119 VAL A O 1
ATOM 920 N N . SER A 1 120 ? 10.641 -0.413 15.969 1 98.38 120 SER A N 1
ATOM 921 C CA . SER A 1 120 ? 9.258 -0.841 15.805 1 98.38 120 SER A CA 1
ATOM 922 C C . SER A 1 120 ? 9.039 -1.499 14.445 1 98.38 120 SER A C 1
ATOM 924 O O . SER A 1 120 ? 8.461 -2.582 14.359 1 98.38 120 SER A O 1
ATOM 926 N N . VAL A 1 121 ? 9.531 -0.896 13.359 1 98.69 121 VAL A N 1
ATOM 927 C CA . VAL A 1 121 ? 9.398 -1.445 12.016 1 98.69 121 VAL A CA 1
ATOM 928 C C . VAL A 1 121 ? 10.18 -2.752 11.914 1 98.69 121 VAL A C 1
ATOM 930 O O . VAL A 1 121 ? 9.711 -3.721 11.312 1 98.69 121 VAL A O 1
ATOM 933 N N . ALA A 1 122 ? 11.352 -2.77 12.492 1 98.5 122 ALA A N 1
ATOM 934 C CA . ALA A 1 122 ? 12.164 -3.984 12.477 1 98.5 122 ALA A CA 1
ATOM 935 C C . ALA A 1 122 ? 11.406 -5.156 13.094 1 98.5 122 ALA A C 1
ATOM 937 O O . ALA A 1 122 ? 11.438 -6.27 12.562 1 98.5 122 ALA A O 1
ATOM 938 N N . SER A 1 123 ? 10.727 -4.867 14.164 1 97.81 123 SER A N 1
ATOM 939 C CA . SER A 1 123 ? 9.969 -5.906 14.859 1 97.81 123 SER A CA 1
ATOM 940 C C . SER A 1 123 ? 8.859 -6.469 13.969 1 97.81 123 SER A C 1
ATOM 942 O O . SER A 1 123 ? 8.68 -7.684 13.891 1 97.81 123 SER A O 1
ATOM 944 N N . THR A 1 124 ? 8.148 -5.609 13.352 1 98.44 124 THR A N 1
ATOM 945 C CA . THR A 1 124 ? 7.059 -6.039 12.484 1 98.44 124 THR A CA 1
ATOM 946 C C . THR A 1 124 ? 7.59 -6.816 11.289 1 98.44 124 THR A C 1
ATOM 948 O O . THR A 1 124 ? 7.02 -7.84 10.898 1 98.44 124 THR A O 1
ATOM 951 N N . VAL A 1 125 ? 8.656 -6.344 10.711 1 98.56 125 VAL A N 1
ATOM 952 C CA . VAL A 1 125 ? 9.266 -6.988 9.555 1 98.56 125 VAL A CA 1
ATOM 953 C C . VAL A 1 125 ? 9.727 -8.398 9.922 1 98.56 125 VAL A C 1
ATOM 955 O O . VAL A 1 125 ? 9.461 -9.359 9.195 1 98.56 125 VAL A O 1
ATOM 958 N N . LYS A 1 126 ? 10.328 -8.539 11.039 1 97.94 126 LYS A N 1
ATOM 959 C CA . LYS A 1 126 ? 10.852 -9.828 11.477 1 97.94 126 LYS A CA 1
ATOM 960 C C . LYS A 1 126 ? 9.727 -10.812 11.773 1 97.94 126 LYS A C 1
ATOM 962 O O . LYS A 1 126 ? 9.875 -12.016 11.57 1 97.94 126 LYS A O 1
ATOM 967 N N . ALA A 1 127 ? 8.641 -10.25 12.266 1 98.06 127 ALA A N 1
ATOM 968 C CA . ALA A 1 127 ? 7.488 -11.109 12.539 1 98.06 127 ALA A CA 1
ATOM 969 C C . ALA A 1 127 ? 6.926 -11.703 11.25 1 98.06 127 ALA A C 1
ATOM 971 O O . ALA A 1 127 ? 6.426 -12.828 11.25 1 98.06 127 ALA A O 1
ATOM 972 N N . LEU A 1 128 ? 7.027 -10.969 10.18 1 98.44 128 LEU A N 1
ATOM 973 C CA . LEU A 1 128 ? 6.535 -11.43 8.883 1 98.44 128 LEU A CA 1
ATOM 974 C C . LEU A 1 128 ? 7.535 -12.391 8.242 1 98.44 128 LEU A C 1
ATOM 976 O O . LEU A 1 128 ? 7.145 -13.414 7.68 1 98.44 128 LEU A O 1
ATOM 980 N N . ASN A 1 129 ? 8.797 -12.023 8.266 1 98.44 129 ASN A N 1
ATOM 981 C CA . ASN A 1 129 ? 9.867 -12.773 7.613 1 98.44 129 ASN A CA 1
ATOM 982 C C . ASN A 1 129 ? 11.148 -12.758 8.438 1 98.44 129 ASN A C 1
ATOM 984 O O . ASN A 1 129 ? 11.961 -11.844 8.32 1 98.44 129 ASN A O 1
ATOM 988 N N . SER A 1 130 ? 11.383 -13.766 9.141 1 97.62 130 SER A N 1
ATOM 989 C CA . SER A 1 130 ? 12.5 -13.852 10.07 1 97.62 130 SER A CA 1
ATOM 990 C C . SER A 1 130 ? 13.82 -14.055 9.328 1 97.62 130 SER A C 1
ATOM 992 O O . SER A 1 130 ? 14.898 -13.906 9.914 1 97.62 130 SER A O 1
ATOM 994 N N . HIS A 1 131 ? 13.75 -14.32 8.023 1 96.19 131 HIS A N 1
ATOM 995 C CA . HIS A 1 131 ? 14.953 -14.555 7.242 1 96.19 131 HIS A CA 1
ATOM 996 C C . HIS A 1 131 ? 15.578 -13.242 6.777 1 96.19 131 HIS A C 1
ATOM 998 O O . HIS A 1 131 ? 16.719 -13.219 6.332 1 96.19 131 HIS A O 1
ATOM 1004 N N . VAL A 1 132 ? 14.852 -12.195 6.789 1 97.88 132 VAL A N 1
ATOM 1005 C CA . VAL A 1 132 ? 15.375 -10.898 6.391 1 97.88 132 VAL A CA 1
ATOM 1006 C C . VAL A 1 132 ? 16.25 -10.328 7.504 1 97.88 132 VAL A C 1
ATOM 1008 O O . VAL A 1 132 ? 15.836 -10.289 8.664 1 97.88 132 VAL A O 1
ATOM 1011 N N . GLU A 1 133 ? 17.484 -10 7.172 1 97.5 133 GLU A N 1
ATOM 1012 C CA . GLU A 1 133 ? 18.312 -9.273 8.117 1 97.5 133 GLU A CA 1
ATOM 1013 C C . GLU A 1 133 ? 17.891 -7.812 8.227 1 97.5 133 GLU A C 1
ATOM 1015 O O . GLU A 1 133 ? 17.812 -7.105 7.215 1 97.5 133 GLU A O 1
ATOM 1020 N N . VAL A 1 134 ? 17.578 -7.375 9.445 1 97.88 134 VAL A N 1
ATOM 1021 C CA . VAL A 1 134 ? 17.109 -6.004 9.641 1 97.88 134 VAL A CA 1
ATOM 1022 C C . VAL A 1 134 ? 18.062 -5.27 10.586 1 97.88 134 VAL A C 1
ATOM 1024 O O . VAL A 1 134 ? 18.375 -5.766 11.672 1 97.88 134 VAL A O 1
ATOM 1027 N N . ILE A 1 135 ? 18.531 -4.148 10.148 1 96.69 135 ILE A N 1
ATOM 1028 C CA . ILE A 1 135 ? 19.422 -3.32 10.961 1 96.69 135 ILE A CA 1
ATOM 1029 C C . ILE A 1 135 ? 18.75 -1.973 11.234 1 96.69 135 ILE A C 1
ATOM 1031 O O . ILE A 1 135 ? 18.781 -1.079 10.383 1 96.69 135 ILE A O 1
ATOM 1035 N N . PRO A 1 136 ? 18.219 -1.794 12.391 1 97.12 136 PRO A N 1
ATOM 1036 C CA . PRO A 1 136 ? 17.641 -0.5 12.758 1 97.12 136 PRO A CA 1
ATOM 1037 C C . PRO A 1 136 ? 18.688 0.519 13.195 1 97.12 136 PRO A C 1
ATOM 1039 O O . PRO A 1 136 ? 19.547 0.212 14.031 1 97.12 136 PRO A O 1
ATOM 1042 N N . TYR A 1 137 ? 18.672 1.684 12.586 1 95.06 137 TYR A N 1
ATOM 1043 C CA . TYR A 1 137 ? 19.531 2.818 12.945 1 95.06 137 TYR A CA 1
ATOM 1044 C C . TYR A 1 137 ? 18.703 3.922 13.602 1 95.06 137 TYR A C 1
ATOM 1046 O O . TYR A 1 137 ? 17.938 4.621 12.938 1 95.06 137 TYR A O 1
ATOM 1054 N N . GLU A 1 138 ? 18.875 4.117 14.875 1 92.5 138 GLU A N 1
ATOM 1055 C CA . GLU A 1 138 ? 18.234 5.227 15.562 1 92.5 138 GLU A CA 1
ATOM 1056 C C . GLU A 1 138 ? 19.109 6.473 15.555 1 92.5 138 GLU A C 1
ATOM 1058 O O . GLU A 1 138 ? 19.594 6.914 16.609 1 92.5 138 GLU A O 1
ATOM 1063 N N . VAL A 1 139 ? 19.281 7.008 14.398 1 88.06 139 VAL A N 1
ATOM 1064 C CA . VAL A 1 139 ? 20.125 8.18 14.219 1 88.06 139 VAL A CA 1
ATOM 1065 C C . VAL A 1 139 ? 19.5 9.125 13.203 1 88.06 139 VAL A C 1
ATOM 1067 O O . VAL A 1 139 ? 18.688 8.703 12.367 1 88.06 139 VAL A O 1
ATOM 1070 N N . ALA A 1 140 ? 19.812 10.344 13.391 1 86.88 140 ALA A N 1
ATOM 1071 C CA . ALA A 1 140 ? 19.531 11.297 12.312 1 86.88 140 ALA A CA 1
ATOM 1072 C C . ALA A 1 140 ? 20.609 11.227 11.234 1 86.88 140 ALA A C 1
ATOM 1074 O O . ALA A 1 140 ? 21.812 11.219 11.539 1 86.88 140 ALA A O 1
ATOM 1075 N N . LEU A 1 141 ? 20.188 11.109 10.062 1 89.44 141 LEU A N 1
ATOM 1076 C CA . LEU A 1 141 ? 21.172 11.078 8.977 1 89.44 141 LEU A CA 1
ATOM 1077 C C . LEU A 1 141 ? 21.766 12.461 8.758 1 89.44 141 LEU A C 1
ATOM 1079 O O . LEU A 1 141 ? 21.047 13.43 8.508 1 89.44 141 LEU A O 1
ATOM 1083 N N . THR A 1 142 ? 23.031 12.586 8.961 1 90.69 142 THR A N 1
ATOM 1084 C CA . THR A 1 142 ? 23.766 13.836 8.773 1 90.69 142 THR A CA 1
ATOM 1085 C C . THR A 1 142 ? 24.875 13.672 7.746 1 90.69 142 THR A C 1
ATOM 1087 O O . THR A 1 142 ? 25.172 12.547 7.324 1 90.69 142 THR A O 1
ATOM 1090 N N . SER A 1 143 ? 25.422 14.797 7.387 1 93.75 143 SER A N 1
ATOM 1091 C CA . SER A 1 143 ? 26.531 14.797 6.426 1 93.75 143 SER A CA 1
ATOM 1092 C C . SER A 1 143 ? 27.719 13.992 6.938 1 93.75 143 SER A C 1
ATOM 1094 O O . SER A 1 143 ? 28.484 13.438 6.148 1 93.75 143 SER A O 1
ATOM 1096 N N . ASP A 1 144 ? 27.812 13.805 8.234 1 90.31 144 ASP A N 1
ATOM 1097 C CA . ASP A 1 144 ? 28.969 13.148 8.844 1 90.31 144 ASP A CA 1
ATOM 1098 C C . ASP A 1 144 ? 28.891 11.633 8.688 1 90.31 144 ASP A C 1
ATOM 1100 O O . ASP A 1 144 ? 29.906 10.953 8.641 1 90.31 144 ASP A O 1
ATOM 1104 N N . VAL A 1 145 ? 27.656 11.141 8.547 1 89.81 145 VAL A N 1
ATOM 1105 C CA . VAL A 1 145 ? 27.547 9.688 8.625 1 89.81 145 VAL A CA 1
ATOM 1106 C C . VAL A 1 145 ? 26.891 9.156 7.355 1 89.81 145 VAL A C 1
ATOM 1108 O O . VAL A 1 145 ? 26.938 7.953 7.078 1 89.81 145 VAL A O 1
ATOM 1111 N N . ALA A 1 146 ? 26.344 9.984 6.559 1 94.25 146 ALA A N 1
ATOM 1112 C CA . ALA A 1 146 ? 25.5 9.57 5.441 1 94.25 146 ALA A CA 1
ATOM 1113 C C . ALA A 1 146 ? 26.266 8.703 4.457 1 94.25 146 ALA A C 1
ATOM 1115 O O . ALA A 1 146 ? 25.812 7.625 4.074 1 94.25 146 ALA A O 1
ATOM 1116 N N . LEU A 1 147 ? 27.453 9.141 4.066 1 94.25 147 LEU A N 1
ATOM 1117 C CA . LEU A 1 147 ? 28.234 8.43 3.059 1 94.25 147 LEU A CA 1
ATOM 1118 C C . LEU A 1 147 ? 28.656 7.059 3.57 1 94.25 147 LEU A C 1
ATOM 1120 O O . LEU A 1 147 ? 28.625 6.078 2.818 1 94.25 147 LEU A O 1
ATOM 1124 N N . GLN A 1 148 ? 29 7.008 4.785 1 91.25 148 GLN A N 1
ATOM 1125 C CA . GLN A 1 148 ? 29.422 5.754 5.387 1 91.25 148 GLN A CA 1
ATOM 1126 C C . GLN A 1 148 ? 28.297 4.727 5.395 1 91.25 148 GLN A C 1
ATOM 1128 O O . GLN A 1 148 ? 28.516 3.564 5.039 1 91.25 148 GLN A O 1
ATOM 1133 N N . VAL A 1 149 ? 27.172 5.105 5.758 1 93.69 149 VAL A N 1
ATOM 1134 C CA . VAL A 1 149 ? 26.047 4.191 5.867 1 93.69 149 VAL A CA 1
ATOM 1135 C C . VAL A 1 149 ? 25.562 3.793 4.469 1 93.69 149 VAL A C 1
ATOM 1137 O O . VAL A 1 149 ? 25.375 2.607 4.184 1 93.69 149 VAL A O 1
ATOM 1140 N N . ILE A 1 150 ? 25.391 4.723 3.615 1 96 150 ILE A N 1
ATOM 1141 C CA . ILE A 1 150 ? 24.828 4.523 2.287 1 96 150 ILE A CA 1
ATOM 1142 C C . ILE A 1 150 ? 25.719 3.6 1.471 1 96 150 ILE A C 1
ATOM 1144 O O . ILE A 1 150 ? 25.234 2.754 0.719 1 96 150 ILE A O 1
ATOM 1148 N N . SER A 1 151 ? 26.984 3.682 1.677 1 95.38 151 SER A N 1
ATOM 1149 C CA . SER A 1 151 ? 27.953 2.902 0.905 1 95.38 151 SER A CA 1
ATOM 1150 C C . SER A 1 151 ? 27.812 1.411 1.195 1 95.38 151 SER A C 1
ATOM 1152 O O . SER A 1 151 ? 28.25 0.576 0.404 1 95.38 151 SER A O 1
ATOM 1154 N N . ASN A 1 152 ? 27.156 1.066 2.299 1 94.62 152 ASN A N 1
ATOM 1155 C CA . ASN A 1 152 ? 27.031 -0.324 2.723 1 94.62 152 ASN A CA 1
ATOM 1156 C C . ASN A 1 152 ? 25.828 -1 2.082 1 94.62 152 ASN A C 1
ATOM 1158 O O . ASN A 1 152 ? 25.625 -2.205 2.246 1 94.62 152 ASN A O 1
ATOM 1162 N N . TYR A 1 153 ? 25.078 -0.318 1.325 1 97.25 153 TYR A N 1
ATOM 1163 C CA . TYR A 1 153 ? 23.828 -0.859 0.779 1 97.25 153 TYR A CA 1
ATOM 1164 C C . TYR A 1 153 ? 23.828 -0.765 -0.742 1 97.25 153 TYR A C 1
ATOM 1166 O O . TYR A 1 153 ? 24.562 0.036 -1.326 1 97.25 153 TYR A O 1
ATOM 1174 N N . ASP A 1 154 ? 22.969 -1.573 -1.376 1 98.12 154 ASP A N 1
ATOM 1175 C CA . ASP A 1 154 ? 22.906 -1.644 -2.832 1 98.12 154 ASP A CA 1
ATOM 1176 C C . ASP A 1 154 ? 21.969 -0.583 -3.396 1 98.12 154 ASP A C 1
ATOM 1178 O O . ASP A 1 154 ? 22.156 -0.117 -4.523 1 98.12 154 ASP A O 1
ATOM 1182 N N . LEU A 1 155 ? 21 -0.248 -2.641 1 98.75 155 LEU A N 1
ATOM 1183 C CA . LEU A 1 155 ? 19.938 0.651 -3.068 1 98.75 155 LEU A CA 1
ATOM 1184 C C . LEU A 1 155 ? 19.406 1.472 -1.895 1 98.75 155 LEU A C 1
ATOM 1186 O O . LEU A 1 155 ? 19.359 0.981 -0.765 1 98.75 155 LEU A O 1
ATOM 1190 N N . VAL A 1 156 ? 19.047 2.744 -2.188 1 98.94 156 VAL A N 1
ATOM 1191 C CA . VAL A 1 156 ? 18.562 3.631 -1.134 1 98.94 156 VAL A CA 1
ATOM 1192 C C . VAL A 1 156 ? 17.156 4.117 -1.474 1 98.94 156 VAL A C 1
ATOM 1194 O O . VAL A 1 156 ? 16.891 4.516 -2.609 1 98.94 156 VAL A O 1
ATOM 1197 N N . LEU A 1 157 ? 16.219 4.047 -0.491 1 98.94 157 LEU A N 1
ATOM 1198 C CA . LEU A 1 157 ? 14.875 4.613 -0.608 1 98.94 157 LEU A CA 1
ATOM 1199 C C . LEU A 1 157 ? 14.742 5.867 0.251 1 98.94 157 LEU A C 1
ATOM 1201 O O . LEU A 1 157 ? 14.953 5.82 1.465 1 98.94 157 LEU A O 1
ATOM 1205 N N . ASP A 1 158 ? 14.414 6.988 -0.408 1 98.81 158 ASP A N 1
ATOM 1206 C CA . ASP A 1 158 ? 14.102 8.234 0.286 1 98.81 158 ASP A CA 1
ATOM 1207 C C . ASP A 1 158 ? 12.633 8.266 0.704 1 98.81 158 ASP A C 1
ATOM 1209 O O . ASP A 1 158 ? 11.758 8.586 -0.106 1 98.81 158 ASP A O 1
ATOM 1213 N N . CYS A 1 159 ? 12.391 8 1.956 1 98.38 159 CYS A N 1
ATOM 1214 C CA . CYS A 1 159 ? 11.055 8.016 2.537 1 98.38 159 CYS A CA 1
ATOM 1215 C C . CYS A 1 159 ? 10.906 9.148 3.543 1 98.38 159 CYS A C 1
ATOM 1217 O O . CYS A 1 159 ? 10.203 9.016 4.547 1 98.38 159 CYS A O 1
ATOM 1219 N N . THR A 1 160 ? 11.633 10.211 3.285 1 95.06 160 THR A N 1
ATOM 1220 C CA . THR A 1 160 ? 11.641 11.336 4.211 1 95.06 160 THR A CA 1
ATOM 1221 C C . THR A 1 160 ? 10.633 12.398 3.777 1 95.06 160 THR A C 1
ATOM 1223 O O . THR A 1 160 ? 10.031 12.289 2.709 1 95.06 160 THR A O 1
ATOM 1226 N N . ASP A 1 161 ? 10.453 13.383 4.613 1 87.69 161 ASP A N 1
ATOM 1227 C CA . ASP A 1 161 ? 9.422 14.375 4.32 1 87.69 161 ASP A CA 1
ATOM 1228 C C . ASP A 1 161 ? 9.977 15.797 4.391 1 87.69 161 ASP A C 1
ATOM 1230 O O . ASP A 1 161 ? 9.242 16.75 4.641 1 87.69 161 ASP A O 1
ATOM 1234 N N . ASN A 1 162 ? 11.344 15.922 4.273 1 88.19 162 ASN A N 1
ATOM 1235 C CA . ASN A 1 162 ? 11.898 17.266 4.328 1 88.19 162 ASN A CA 1
ATOM 1236 C C . ASN A 1 162 ? 12.945 17.484 3.244 1 88.19 162 ASN A C 1
ATOM 1238 O O . ASN A 1 162 ? 13.664 16.547 2.869 1 88.19 162 ASN A O 1
ATOM 1242 N N . VAL A 1 163 ? 13.109 18.672 2.893 1 91.94 163 VAL A N 1
ATOM 1243 C CA . VAL A 1 163 ? 13.875 19.062 1.713 1 91.94 163 VAL A CA 1
ATOM 1244 C C . VAL A 1 163 ? 15.367 18.875 1.979 1 91.94 163 VAL A C 1
ATOM 1246 O O . VAL A 1 163 ? 16.109 18.406 1.106 1 91.94 163 VAL A O 1
ATOM 1249 N N . ALA A 1 164 ? 15.82 19.203 3.139 1 93.56 164 ALA A N 1
ATOM 1250 C CA . ALA A 1 164 ? 17.234 19.125 3.471 1 93.56 164 ALA A CA 1
ATOM 1251 C C . ALA A 1 164 ? 17.75 17.688 3.326 1 93.56 164 ALA A C 1
ATOM 1253 O O . ALA A 1 164 ? 18.812 17.453 2.764 1 93.56 164 ALA A O 1
ATOM 1254 N N . THR A 1 165 ? 17 16.766 3.832 1 95 165 THR A N 1
ATOM 1255 C CA . THR A 1 165 ? 17.391 15.359 3.762 1 95 165 THR A CA 1
ATOM 1256 C C . THR A 1 165 ? 17.344 14.852 2.322 1 95 165 THR A C 1
ATOM 1258 O O . THR A 1 165 ? 18.172 14.031 1.924 1 95 165 THR A O 1
ATOM 1261 N N . ARG A 1 166 ? 16.438 15.367 1.519 1 96.19 166 ARG A N 1
ATOM 1262 C CA . ARG A 1 166 ? 16.359 14.969 0.117 1 96.19 166 ARG A CA 1
ATOM 1263 C C . ARG A 1 166 ? 17.641 15.32 -0.626 1 96.19 166 ARG A C 1
ATOM 1265 O O . ARG A 1 166 ? 18.172 14.5 -1.394 1 96.19 166 ARG A O 1
ATOM 1272 N N . TYR A 1 167 ? 18.125 16.5 -0.373 1 97.25 167 TYR A N 1
ATOM 1273 C CA . TYR A 1 167 ? 19.359 16.922 -0.999 1 97.25 167 TYR A CA 1
ATOM 1274 C C . TYR A 1 167 ? 20.547 16.109 -0.468 1 97.25 167 TYR A C 1
ATOM 1276 O O . TYR A 1 167 ? 21.422 15.727 -1.23 1 97.25 167 TYR A O 1
ATOM 1284 N N . LEU A 1 168 ? 20.531 15.93 0.815 1 97.75 168 LEU A N 1
ATOM 1285 C CA . LEU A 1 168 ? 21.594 15.141 1.437 1 97.75 168 LEU A CA 1
ATOM 1286 C C . LEU A 1 168 ? 21.656 13.742 0.825 1 97.75 168 LEU A C 1
ATOM 1288 O O . LEU A 1 168 ? 22.734 13.289 0.432 1 97.75 168 LEU A O 1
ATOM 1292 N N . LEU A 1 169 ? 20.531 13.102 0.722 1 98.44 169 LEU A N 1
ATOM 1293 C CA . LEU A 1 169 ? 20.453 11.75 0.192 1 98.44 169 LEU A CA 1
ATOM 1294 C C . LEU A 1 169 ? 20.891 11.711 -1.269 1 98.44 169 LEU A C 1
ATOM 1296 O O . LEU A 1 169 ? 21.609 10.797 -1.683 1 98.44 169 LEU A O 1
ATOM 1300 N N . ASN A 1 170 ? 20.406 12.688 -1.977 1 98.5 170 ASN A N 1
ATOM 1301 C CA . ASN A 1 170 ? 20.797 12.758 -3.381 1 98.5 170 ASN A CA 1
ATOM 1302 C C . ASN A 1 170 ? 22.312 12.828 -3.535 1 98.5 170 ASN A C 1
ATOM 1304 O O . ASN A 1 170 ? 22.906 12.023 -4.262 1 98.5 170 ASN A O 1
ATOM 1308 N N . ASP A 1 171 ? 22.891 13.781 -2.859 1 98.5 171 ASP A N 1
ATOM 1309 C CA . ASP A 1 171 ? 24.328 14.008 -3.004 1 98.5 171 ASP A CA 1
ATOM 1310 C C . ASP A 1 171 ? 25.125 12.797 -2.52 1 98.5 171 ASP A C 1
ATOM 1312 O O . ASP A 1 171 ? 26.094 12.383 -3.162 1 98.5 171 ASP A O 1
ATOM 1316 N N . ALA A 1 172 ? 24.703 12.273 -1.438 1 98.31 172 ALA A N 1
ATOM 1317 C CA . ALA A 1 172 ? 25.391 11.102 -0.885 1 98.31 172 ALA A CA 1
ATOM 1318 C C . ALA A 1 172 ? 25.297 9.914 -1.836 1 98.31 172 ALA A C 1
ATOM 1320 O O . ALA A 1 172 ? 26.266 9.195 -2.033 1 98.31 172 ALA A O 1
ATOM 1321 N N . CYS A 1 173 ? 24.156 9.664 -2.395 1 98.69 173 CYS A N 1
ATOM 1322 C CA . CYS A 1 173 ? 23.953 8.547 -3.314 1 98.69 173 CYS A CA 1
ATOM 1323 C C . CYS A 1 173 ? 24.812 8.719 -4.566 1 98.69 173 CYS A C 1
ATOM 1325 O O . CYS A 1 173 ? 25.422 7.758 -5.039 1 98.69 173 CYS A O 1
ATOM 1327 N N . VAL A 1 174 ? 24.812 9.922 -5.094 1 98.44 174 VAL A N 1
ATOM 1328 C CA . VAL A 1 174 ? 25.641 10.188 -6.273 1 98.44 174 VAL A CA 1
ATOM 1329 C C . VAL A 1 174 ? 27.094 9.906 -5.957 1 98.44 174 VAL A C 1
ATOM 1331 O O . VAL A 1 174 ? 27.781 9.211 -6.711 1 98.44 174 VAL A O 1
ATOM 1334 N N . MET A 1 175 ? 27.578 10.406 -4.848 1 97.88 175 MET A N 1
ATOM 1335 C CA . MET A 1 175 ? 28.984 10.258 -4.465 1 97.88 175 MET A CA 1
ATOM 1336 C C . MET A 1 175 ? 29.328 8.789 -4.219 1 97.88 175 MET A C 1
ATOM 1338 O O . MET A 1 175 ? 30.438 8.359 -4.496 1 97.88 175 MET A O 1
ATOM 1342 N N . ALA A 1 176 ? 28.359 8.055 -3.672 1 97.56 176 ALA A N 1
ATOM 1343 C CA . ALA A 1 176 ? 28.578 6.637 -3.395 1 97.56 176 ALA A CA 1
ATOM 1344 C C . ALA A 1 176 ? 28.203 5.777 -4.598 1 97.56 176 ALA A C 1
ATOM 1346 O O . ALA A 1 176 ? 28.297 4.551 -4.555 1 97.56 176 ALA A O 1
ATOM 1347 N N . ASN A 1 177 ? 27.797 6.352 -5.645 1 97.75 177 ASN A N 1
ATOM 1348 C CA . ASN A 1 177 ? 27.328 5.688 -6.855 1 97.75 177 ASN A CA 1
ATOM 1349 C C . ASN A 1 177 ? 26.219 4.688 -6.555 1 97.75 177 ASN A C 1
ATOM 1351 O O . ASN A 1 177 ? 26.297 3.516 -6.926 1 97.75 177 ASN A O 1
ATOM 1355 N N . LYS A 1 178 ? 25.203 5.195 -5.812 1 98.5 178 LYS A N 1
ATOM 1356 C CA . LYS A 1 178 ? 24.031 4.398 -5.469 1 98.5 178 LYS A CA 1
ATOM 1357 C C . LYS A 1 178 ? 22.766 5 -6.066 1 98.5 178 LYS A C 1
ATOM 1359 O O . LYS A 1 178 ? 22.609 6.223 -6.117 1 98.5 178 LYS A O 1
ATOM 1364 N N . THR A 1 179 ? 21.875 4.152 -6.539 1 98.81 179 THR A N 1
ATOM 1365 C CA . THR A 1 179 ? 20.562 4.57 -7.027 1 98.81 179 THR A CA 1
ATOM 1366 C C . THR A 1 179 ? 19.672 5.008 -5.871 1 98.81 179 THR A C 1
ATOM 1368 O O . THR A 1 179 ? 19.703 4.406 -4.793 1 98.81 179 THR A O 1
ATOM 1371 N N . LEU A 1 180 ? 18.906 6.105 -6.137 1 98.94 180 LEU A N 1
ATOM 1372 C CA . LEU A 1 180 ? 18 6.664 -5.145 1 98.94 180 LEU A CA 1
ATOM 1373 C C . LEU A 1 180 ? 16.562 6.594 -5.629 1 98.94 180 LEU A C 1
ATOM 1375 O O . LEU A 1 180 ? 16.203 7.203 -6.645 1 98.94 180 LEU A O 1
ATOM 1379 N N . VAL A 1 181 ? 15.695 5.785 -4.922 1 98.94 181 VAL A N 1
ATOM 1380 C CA . VAL A 1 181 ? 14.258 5.777 -5.16 1 98.94 181 VAL A CA 1
ATOM 1381 C C . VAL A 1 181 ? 13.57 6.777 -4.234 1 98.94 181 VAL A C 1
ATOM 1383 O O . VAL A 1 181 ? 13.492 6.562 -3.023 1 98.94 181 VAL A O 1
ATOM 1386 N N . SER A 1 182 ? 12.992 7.805 -4.801 1 98.81 182 SER A N 1
ATOM 1387 C CA . SER A 1 182 ? 12.523 8.938 -4.008 1 98.81 182 SER A CA 1
ATOM 1388 C C . SER A 1 182 ? 11.008 9.094 -4.102 1 98.81 182 SER A C 1
ATOM 1390 O O . SER A 1 182 ? 10.461 9.266 -5.191 1 98.81 182 SER A O 1
ATOM 1392 N N . GLY A 1 183 ? 10.328 9 -2.932 1 98.25 183 GLY A N 1
ATOM 1393 C CA . GLY A 1 183 ? 8.891 9.195 -2.836 1 98.25 183 GLY A CA 1
ATOM 1394 C C . GLY A 1 183 ? 8.508 10.367 -1.954 1 98.25 183 GLY A C 1
ATOM 1395 O O . GLY A 1 183 ? 9.258 10.742 -1.052 1 98.25 183 GLY A O 1
ATOM 1396 N N . SER A 1 184 ? 7.387 10.938 -2.244 1 96.69 184 SER A N 1
ATOM 1397 C CA . SER A 1 184 ? 6.82 12 -1.417 1 96.69 184 SER A CA 1
ATOM 1398 C C . SER A 1 184 ? 5.297 11.969 -1.441 1 96.69 184 SER A C 1
ATOM 1400 O O . SER A 1 184 ? 4.695 11.414 -2.367 1 96.69 184 SER A O 1
ATOM 1402 N N . ALA A 1 185 ? 4.727 12.461 -0.36 1 96.56 185 ALA A N 1
ATOM 1403 C CA . ALA A 1 185 ? 3.271 12.547 -0.242 1 96.56 185 ALA A CA 1
ATOM 1404 C C . ALA A 1 185 ? 2.863 13.742 0.614 1 96.56 185 ALA A C 1
ATOM 1406 O O . ALA A 1 185 ? 3.484 14.023 1.643 1 96.56 185 ALA A O 1
ATOM 1407 N N . LEU A 1 186 ? 1.895 14.477 0.176 1 95.31 186 LEU A N 1
ATOM 1408 C CA . LEU A 1 186 ? 1.304 15.609 0.879 1 95.31 186 LEU A CA 1
ATOM 1409 C C . LEU A 1 186 ? -0.166 15.773 0.506 1 95.31 186 LEU A C 1
ATOM 1411 O O . LEU A 1 186 ? -0.52 15.734 -0.674 1 95.31 186 LEU A O 1
ATOM 1415 N N . ARG A 1 187 ? -1.021 15.938 1.521 1 96.69 187 ARG A N 1
ATOM 1416 C CA . ARG A 1 187 ? -2.463 16.047 1.316 1 96.69 187 ARG A CA 1
ATOM 1417 C C . ARG A 1 187 ? -3.002 14.812 0.589 1 96.69 187 ARG A C 1
ATOM 1419 O O . ARG A 1 187 ? -2.918 13.695 1.101 1 96.69 187 ARG A O 1
ATOM 1426 N N . TYR A 1 188 ? -3.402 15.062 -0.667 1 97.88 188 TYR A N 1
ATOM 1427 C CA . TYR A 1 188 ? -3.945 13.953 -1.443 1 97.88 188 TYR A CA 1
ATOM 1428 C C . TYR A 1 188 ? -3.014 13.586 -2.594 1 97.88 188 TYR A C 1
ATOM 1430 O O . TYR A 1 188 ? -3.4 12.844 -3.498 1 97.88 188 TYR A O 1
ATOM 1438 N N . GLU A 1 189 ? -1.778 14.062 -2.514 1 97.69 189 GLU A N 1
ATOM 1439 C CA . GLU A 1 189 ? -0.899 13.93 -3.672 1 97.69 189 GLU A CA 1
ATOM 1440 C C . GLU A 1 189 ? 0.347 13.117 -3.33 1 97.69 189 GLU A C 1
ATOM 1442 O O . GLU A 1 189 ? 0.819 13.148 -2.191 1 97.69 189 GLU A O 1
ATOM 1447 N N . GLY A 1 190 ? 0.801 12.375 -4.281 1 98 190 GLY A N 1
ATOM 1448 C CA . GLY A 1 190 ? 2.037 11.617 -4.176 1 98 190 GLY A CA 1
ATOM 1449 C C . GLY A 1 190 ? 2.924 11.75 -5.402 1 98 190 GLY A C 1
ATOM 1450 O O . GLY A 1 190 ? 2.441 12.062 -6.492 1 98 190 GLY A O 1
ATOM 1451 N N . GLN A 1 191 ? 4.191 11.578 -5.203 1 98.31 191 GLN A N 1
ATOM 1452 C CA . GLN A 1 191 ? 5.168 11.578 -6.285 1 98.31 191 GLN A CA 1
ATOM 1453 C C . GLN A 1 191 ? 6.207 10.477 -6.094 1 98.31 191 GLN A C 1
ATOM 1455 O O . GLN A 1 191 ? 6.492 10.078 -4.961 1 98.31 191 GLN A O 1
ATOM 1460 N N . LEU A 1 192 ? 6.754 10 -7.172 1 98.69 192 LEU A N 1
ATOM 1461 C CA . LEU A 1 192 ? 7.777 8.961 -7.133 1 98.69 192 LEU A CA 1
ATOM 1462 C C . LEU A 1 192 ? 8.672 9.031 -8.367 1 98.69 192 LEU A C 1
ATOM 1464 O O . LEU A 1 192 ? 8.188 9.242 -9.477 1 98.69 192 LEU A O 1
ATOM 1468 N N . THR A 1 193 ? 9.93 8.906 -8.164 1 98.62 193 THR A N 1
ATOM 1469 C CA . THR A 1 193 ? 10.883 8.789 -9.266 1 98.62 193 THR A CA 1
ATOM 1470 C C . THR A 1 193 ? 12.148 8.062 -8.805 1 98.62 193 THR A C 1
ATOM 1472 O O . THR A 1 193 ? 12.32 7.805 -7.609 1 98.62 193 THR A O 1
ATOM 1475 N N . VAL A 1 194 ? 12.922 7.641 -9.789 1 98.81 194 VAL A N 1
ATOM 1476 C CA . VAL A 1 194 ? 14.203 6.996 -9.539 1 98.81 194 VAL A CA 1
ATOM 1477 C C . VAL A 1 194 ? 15.336 7.898 -10.023 1 98.81 194 VAL A C 1
ATOM 1479 O O . VAL A 1 194 ? 15.375 8.281 -11.195 1 98.81 194 VAL A O 1
ATOM 1482 N N . TYR A 1 195 ? 16.25 8.219 -9.109 1 98.81 195 TYR A N 1
ATOM 1483 C CA . TYR A 1 195 ? 17.391 9.086 -9.438 1 98.81 195 TYR A CA 1
ATOM 1484 C C . TYR A 1 195 ? 18.672 8.273 -9.555 1 98.81 195 TYR A C 1
ATOM 1486 O O . TYR A 1 195 ? 18.812 7.223 -8.922 1 98.81 195 TYR A O 1
ATOM 1494 N N . HIS A 1 196 ? 19.609 8.781 -10.383 1 98.38 196 HIS A N 1
ATOM 1495 C CA . HIS A 1 196 ? 20.953 8.258 -10.523 1 98.38 196 HIS A CA 1
ATOM 1496 C C . HIS A 1 196 ? 20.938 6.777 -10.891 1 98.38 196 HIS A C 1
ATOM 1498 O O . HIS A 1 196 ? 21.578 5.957 -10.227 1 98.38 196 HIS A O 1
ATOM 1504 N N . TYR A 1 197 ? 20.141 6.441 -11.875 1 98.06 197 TYR A N 1
ATOM 1505 C CA . TYR A 1 197 ? 20.016 5.09 -12.406 1 98.06 197 TYR A CA 1
ATOM 1506 C C . TYR A 1 197 ? 20.25 5.066 -13.906 1 98.06 197 TYR A C 1
ATOM 1508 O O . TYR A 1 197 ? 19.5 5.676 -14.672 1 98.06 197 TYR A O 1
ATOM 1516 N N . GLN A 1 198 ? 21.281 4.426 -14.344 1 95.19 198 GLN A N 1
ATOM 1517 C CA . GLN A 1 198 ? 21.594 4.16 -15.742 1 95.19 198 GLN A CA 1
ATOM 1518 C C . GLN A 1 198 ? 21.484 5.43 -16.578 1 95.19 198 GLN A C 1
ATOM 1520 O O . GLN A 1 198 ? 20.781 5.449 -17.594 1 95.19 198 GLN A O 1
ATOM 1525 N N . GLY A 1 199 ? 22.172 6.461 -16.125 1 91.69 199 GLY A N 1
ATOM 1526 C CA . GLY A 1 199 ? 22.25 7.684 -16.906 1 91.69 199 GLY A CA 1
ATOM 1527 C C . GLY A 1 199 ? 21.125 8.648 -16.625 1 91.69 199 GLY A C 1
ATOM 1528 O O . GLY A 1 199 ? 21.047 9.727 -17.234 1 91.69 199 GLY A O 1
ATOM 1529 N N . GLY A 1 200 ? 20.188 8.312 -15.719 1 96.75 200 GLY A N 1
ATOM 1530 C CA . GLY A 1 200 ? 19.125 9.219 -15.336 1 96.75 200 GLY A CA 1
ATOM 1531 C C . GLY A 1 200 ? 19.594 10.383 -14.484 1 96.75 200 GLY A C 1
ATOM 1532 O O . GLY A 1 200 ? 20.734 10.398 -14.031 1 96.75 200 GLY A O 1
ATOM 1533 N N . PRO A 1 201 ? 18.734 11.352 -14.234 1 98.5 201 PRO A N 1
ATOM 1534 C CA . PRO A 1 201 ? 19.094 12.539 -13.469 1 98.5 201 PRO A CA 1
ATOM 1535 C C . PRO A 1 201 ? 19.234 12.258 -11.977 1 98.5 201 PRO A C 1
ATOM 1537 O O . PRO A 1 201 ? 18.703 11.266 -11.477 1 98.5 201 PRO A O 1
ATOM 1540 N N . CYS A 1 202 ? 20.062 13.086 -11.367 1 98.56 202 CYS A N 1
ATOM 1541 C CA . CYS A 1 202 ? 19.969 13.156 -9.914 1 98.56 202 CYS A CA 1
ATOM 1542 C C . CYS A 1 202 ? 18.969 14.227 -9.484 1 98.56 202 CYS A C 1
ATOM 1544 O O . CYS A 1 202 ? 18.375 14.906 -10.32 1 98.56 202 CYS A O 1
ATOM 1546 N N . TYR A 1 203 ? 18.734 14.359 -8.219 1 98.25 203 TYR A N 1
ATOM 1547 C CA . TYR A 1 203 ? 17.75 15.312 -7.715 1 98.25 203 TYR A CA 1
ATOM 1548 C C . TYR A 1 203 ? 18.141 16.734 -8.086 1 98.25 203 TYR A C 1
ATOM 1550 O O . TYR A 1 203 ? 17.281 17.547 -8.461 1 98.25 203 TYR A O 1
ATOM 1558 N N . ARG A 1 204 ? 19.406 17.078 -8.055 1 97.75 204 ARG A N 1
ATOM 1559 C CA . ARG A 1 204 ? 19.875 18.422 -8.352 1 97.75 204 ARG A CA 1
ATOM 1560 C C . ARG A 1 204 ? 19.75 18.734 -9.836 1 97.75 204 ARG A C 1
ATOM 1562 O O . ARG A 1 204 ? 19.672 19.906 -10.227 1 97.75 204 ARG A O 1
ATOM 1569 N N . CYS A 1 205 ? 19.781 17.734 -10.688 1 98.06 205 CYS A N 1
ATOM 1570 C CA . CYS A 1 205 ? 19.562 17.969 -12.109 1 98.06 205 CYS A CA 1
ATOM 1571 C C . CYS A 1 205 ? 18.188 18.562 -12.367 1 98.06 205 CYS A C 1
ATOM 1573 O O . CYS A 1 205 ? 18.016 19.359 -13.297 1 98.06 205 CYS A O 1
ATOM 1575 N N . ILE A 1 206 ? 17.234 18.172 -11.516 1 97.12 206 ILE A N 1
ATOM 1576 C CA . ILE A 1 206 ? 15.844 18.625 -11.664 1 97.12 206 ILE A CA 1
ATOM 1577 C C . ILE A 1 206 ? 15.609 19.859 -10.805 1 97.12 206 ILE A C 1
ATOM 1579 O O . ILE A 1 206 ? 14.875 20.766 -11.203 1 97.12 206 ILE A O 1
ATOM 1583 N N . HIS A 1 207 ? 16.234 19.859 -9.594 1 96 207 HIS A N 1
ATOM 1584 C CA . HIS A 1 207 ? 16.109 20.953 -8.625 1 96 207 HIS A CA 1
ATOM 1585 C C . HIS A 1 207 ? 17.484 21.484 -8.211 1 96 207 HIS A C 1
ATOM 1587 O O . HIS A 1 207 ? 17.938 21.219 -7.094 1 96 207 HIS A O 1
ATOM 1593 N N . PRO A 1 208 ? 18.031 22.328 -9.008 1 95.56 208 PRO A N 1
ATOM 1594 C CA . PRO A 1 208 ? 19.391 22.797 -8.719 1 95.56 208 PRO A CA 1
ATOM 1595 C C . PRO A 1 208 ? 19.469 23.641 -7.445 1 95.56 208 PRO A C 1
ATOM 1597 O O . PRO A 1 208 ? 20.484 23.641 -6.762 1 95.56 208 PRO A O 1
ATOM 1600 N N . LYS A 1 209 ? 18.344 24.328 -7.176 1 93.88 209 LYS A N 1
ATOM 1601 C CA . LYS A 1 209 ? 18.25 25.141 -5.965 1 93.88 209 LYS A CA 1
ATOM 1602 C C . LYS A 1 209 ? 17.062 24.734 -5.121 1 93.88 209 LYS A C 1
ATOM 1604 O O . LYS A 1 209 ? 16.016 24.359 -5.656 1 93.88 209 LYS A O 1
ATOM 1609 N N . PRO A 1 210 ? 17.312 24.766 -3.826 1 94.06 210 PRO A N 1
ATOM 1610 C CA . PRO A 1 210 ? 16.172 24.438 -2.979 1 94.06 210 PRO A CA 1
ATOM 1611 C C . PRO A 1 210 ? 15.055 25.484 -3.059 1 94.06 210 PRO A C 1
ATOM 1613 O O . PRO A 1 210 ? 15.32 26.656 -3.346 1 94.06 210 PRO A O 1
ATOM 1616 N N . PRO A 1 211 ? 13.867 25.031 -2.811 1 89.25 211 PRO A N 1
ATOM 1617 C CA . PRO A 1 211 ? 12.789 26.031 -2.715 1 89.25 211 PRO A CA 1
ATOM 1618 C C . PRO A 1 211 ? 12.93 26.938 -1.491 1 89.25 211 PRO A C 1
ATOM 1620 O O . PRO A 1 211 ? 13.57 26.547 -0.508 1 89.25 211 PRO A O 1
ATOM 1623 N N . PRO A 1 212 ? 12.32 28.047 -1.586 1 85.75 212 PRO A N 1
ATOM 1624 C CA . PRO A 1 212 ? 12.328 28.906 -0.393 1 85.75 212 PRO A CA 1
ATOM 1625 C C . PRO A 1 212 ? 11.688 28.234 0.817 1 85.75 212 PRO A C 1
ATOM 1627 O O . PRO A 1 212 ? 10.664 27.547 0.682 1 85.75 212 PRO A O 1
ATOM 1630 N N . PRO A 1 213 ? 12.312 28.391 1.923 1 78.19 213 PRO A N 1
ATOM 1631 C CA . PRO A 1 213 ? 11.828 27.703 3.127 1 78.19 213 PRO A CA 1
ATOM 1632 C C . PRO A 1 213 ? 10.359 28 3.414 1 78.19 213 PRO A C 1
ATOM 1634 O O . PRO A 1 213 ? 9.648 27.141 3.953 1 78.19 213 PRO A O 1
ATOM 1637 N N . GLU A 1 214 ? 9.93 29.141 3.086 1 70.75 214 GLU A N 1
ATOM 1638 C CA . GLU A 1 214 ? 8.57 29.562 3.389 1 70.75 214 GLU A CA 1
ATOM 1639 C C . GLU A 1 214 ? 7.551 28.828 2.529 1 70.75 214 GLU A C 1
ATOM 1641 O O . GLU A 1 214 ? 6.359 28.812 2.842 1 70.75 214 GLU A O 1
ATOM 1646 N N . THR A 1 215 ? 8.07 28.188 1.553 1 72.81 215 THR A N 1
ATOM 1647 C CA . THR A 1 215 ? 7.16 27.531 0.622 1 72.81 215 THR A CA 1
ATOM 1648 C C . THR A 1 215 ? 7.117 26.031 0.878 1 72.81 215 THR A C 1
ATOM 1650 O O . THR A 1 215 ? 6.336 25.312 0.256 1 72.81 215 THR A O 1
ATOM 1653 N N . VAL A 1 216 ? 7.906 25.719 1.771 1 73.12 216 VAL A N 1
ATOM 1654 C CA . VAL A 1 216 ? 7.988 24.297 2.055 1 73.12 216 VAL A CA 1
ATOM 1655 C C . VAL A 1 216 ? 6.938 23.906 3.096 1 73.12 216 VAL A C 1
ATOM 1657 O O . VAL A 1 216 ? 6.863 24.516 4.164 1 73.12 216 VAL A O 1
ATOM 1660 N N . ALA A 1 217 ? 6 23.016 2.615 1 68.62 217 ALA A N 1
ATOM 1661 C CA . ALA A 1 217 ? 4.996 22.484 3.533 1 68.62 217 ALA A CA 1
ATOM 1662 C C . ALA A 1 217 ? 5.328 21.047 3.934 1 68.62 217 ALA A C 1
ATOM 1664 O O . ALA A 1 217 ? 5.902 20.297 3.146 1 68.62 217 ALA A O 1
ATOM 1665 N N . ASN A 1 218 ? 5.086 20.797 5.211 1 75.19 218 ASN A N 1
ATOM 1666 C CA . ASN A 1 218 ? 5.203 19.422 5.672 1 75.19 218 ASN A CA 1
ATOM 1667 C C . ASN A 1 218 ? 3.844 18.828 6.047 1 75.19 218 ASN A C 1
ATOM 1669 O O . ASN A 1 218 ? 2.836 19.547 6.039 1 75.19 218 ASN A O 1
ATOM 1673 N N . CYS A 1 219 ? 3.787 17.625 6.227 1 73.75 219 CYS A N 1
ATOM 1674 C CA . CYS A 1 219 ? 2.541 16.906 6.48 1 73.75 219 CYS A CA 1
ATOM 1675 C C . CYS A 1 219 ? 1.88 17.406 7.762 1 73.75 219 CYS A C 1
ATOM 1677 O O . CYS A 1 219 ? 0.664 17.297 7.922 1 73.75 219 CYS A O 1
ATOM 1679 N N . SER A 1 220 ? 2.662 17.859 8.656 1 76.38 220 SER A N 1
ATOM 1680 C CA . SER A 1 220 ? 2.102 18.375 9.898 1 76.38 220 SER A CA 1
ATOM 1681 C C . SER A 1 220 ? 1.282 19.641 9.648 1 76.38 220 SER A C 1
ATOM 1683 O O . SER A 1 220 ? 0.242 19.844 10.281 1 76.38 220 SER A O 1
ATOM 1685 N N . ASP A 1 221 ? 1.695 20.359 8.688 1 78.81 221 ASP A N 1
ATOM 1686 C CA . ASP A 1 221 ? 1.022 21.625 8.406 1 78.81 221 ASP A CA 1
ATOM 1687 C C . ASP A 1 221 ? -0.019 21.453 7.305 1 78.81 221 ASP A C 1
ATOM 1689 O O . ASP A 1 221 ? -1.101 22.047 7.367 1 78.81 221 ASP A O 1
ATOM 1693 N N . GLY A 1 222 ? 0.312 20.625 6.414 1 86 222 GLY A N 1
ATOM 1694 C CA . GLY A 1 222 ? -0.555 20.516 5.254 1 86 222 GLY A CA 1
ATOM 1695 C C . GLY A 1 222 ? -1.532 19.359 5.34 1 86 222 GLY A C 1
ATOM 1696 O O . GLY A 1 222 ? -2.523 19.312 4.609 1 86 222 GLY A O 1
ATOM 1697 N N . GLY A 1 223 ? -1.272 18.453 6.227 1 92.75 223 GLY A N 1
ATOM 1698 C CA . GLY A 1 223 ? -2.098 17.266 6.336 1 92.75 223 GLY A CA 1
ATOM 1699 C C . GLY A 1 223 ? -1.799 16.234 5.27 1 92.75 223 GLY A C 1
ATOM 1700 O O . GLY A 1 223 ? -1.12 16.531 4.281 1 92.75 223 GLY A O 1
ATOM 1701 N N . VAL A 1 224 ? -2.287 15.055 5.508 1 96.75 224 VAL A N 1
ATOM 1702 C CA . VAL A 1 224 ? -2.115 13.969 4.543 1 96.75 224 VAL A CA 1
ATOM 1703 C C . VAL A 1 224 ? -3.135 12.867 4.816 1 96.75 224 VAL A C 1
ATOM 1705 O O . VAL A 1 224 ? -3.404 12.539 5.973 1 96.75 224 VAL A O 1
ATOM 1708 N N . LEU A 1 225 ? -3.719 12.414 3.756 1 98.25 225 LEU A N 1
ATOM 1709 C CA . LEU A 1 225 ? -4.516 11.195 3.881 1 98.25 225 LEU A CA 1
ATOM 1710 C C . LEU A 1 225 ? -3.621 9.969 3.938 1 98.25 225 LEU A C 1
ATOM 1712 O O . LEU A 1 225 ? -2.816 9.734 3.031 1 98.25 225 LEU A O 1
ATOM 1716 N N . GLY A 1 226 ? -3.742 9.141 4.957 1 98.12 226 GLY A N 1
ATOM 1717 C CA . GLY A 1 226 ? -2.785 8.109 5.336 1 98.12 226 GLY A CA 1
ATOM 1718 C C . GLY A 1 226 ? -2.5 7.121 4.223 1 98.12 226 GLY A C 1
ATOM 1719 O O . GLY A 1 226 ? -1.371 6.645 4.086 1 98.12 226 GLY A O 1
ATOM 1720 N N . VAL A 1 227 ? -3.434 6.809 3.395 1 98.62 227 VAL A N 1
ATOM 1721 C CA . VAL A 1 227 ? -3.291 5.781 2.367 1 98.62 227 VAL A CA 1
ATOM 1722 C C . VAL A 1 227 ? -2.402 6.305 1.238 1 98.62 227 VAL A C 1
ATOM 1724 O O . VAL A 1 227 ? -1.806 5.52 0.498 1 98.62 227 VAL A O 1
ATOM 1727 N N . VAL A 1 228 ? -2.244 7.605 1.102 1 98.62 228 VAL A N 1
ATOM 1728 C CA . VAL A 1 228 ? -1.489 8.203 0.004 1 98.62 228 VAL A CA 1
ATOM 1729 C C . VAL A 1 228 ? -0.01 7.844 0.141 1 98.62 228 VAL A C 1
ATOM 1731 O O . VAL A 1 228 ? 0.579 7.254 -0.767 1 98.62 228 VAL A O 1
ATOM 1734 N N . PRO A 1 229 ? 0.624 8.188 1.299 1 98.62 229 PRO A N 1
ATOM 1735 C CA . PRO A 1 229 ? 1.997 7.695 1.429 1 98.62 229 PRO A CA 1
ATOM 1736 C C . PRO A 1 229 ? 2.082 6.168 1.404 1 98.62 229 PRO A C 1
ATOM 1738 O O . PRO A 1 229 ? 3.1 5.613 0.985 1 98.62 229 PRO A O 1
ATOM 1741 N N . GLY A 1 230 ? 0.997 5.461 1.813 1 98.75 230 GLY A N 1
ATOM 1742 C CA . GLY A 1 230 ? 0.939 4.016 1.687 1 98.75 230 GLY A CA 1
ATOM 1743 C C . GLY A 1 230 ? 1.123 3.533 0.259 1 98.75 230 GLY A C 1
ATOM 1744 O O . GLY A 1 230 ? 1.93 2.639 -0 1 98.75 230 GLY A O 1
ATOM 1745 N N . LEU A 1 231 ? 0.406 4.18 -0.649 1 98.69 231 LEU A N 1
ATOM 1746 C CA . LEU A 1 231 ? 0.466 3.869 -2.072 1 98.69 231 LEU A CA 1
ATOM 1747 C C . LEU A 1 231 ? 1.857 4.145 -2.631 1 98.69 231 LEU A C 1
ATOM 1749 O O . LEU A 1 231 ? 2.424 3.311 -3.34 1 98.69 231 LEU A O 1
ATOM 1753 N N . ILE A 1 232 ? 2.385 5.242 -2.305 1 98.81 232 ILE A N 1
ATOM 1754 C CA . ILE A 1 232 ? 3.684 5.637 -2.836 1 98.81 232 ILE A CA 1
ATOM 1755 C C . ILE A 1 232 ? 4.77 4.723 -2.277 1 98.81 232 ILE A C 1
ATOM 1757 O O . ILE A 1 232 ? 5.707 4.355 -2.988 1 98.81 232 ILE A O 1
ATOM 1761 N N . GLY A 1 233 ? 4.652 4.359 -0.988 1 98.88 233 GLY A N 1
ATOM 1762 C CA . GLY A 1 233 ? 5.59 3.416 -0.402 1 98.88 233 GLY A CA 1
ATOM 1763 C C . GLY A 1 233 ? 5.574 2.061 -1.082 1 98.88 233 GLY A C 1
ATOM 1764 O O . GLY A 1 233 ? 6.625 1.45 -1.284 1 98.88 233 GLY A O 1
ATOM 1765 N N . CYS A 1 234 ? 4.371 1.582 -1.412 1 98.88 234 CYS A N 1
ATOM 1766 C CA . CYS A 1 234 ? 4.273 0.35 -2.188 1 98.88 234 CYS A CA 1
ATOM 1767 C C . CYS A 1 234 ? 4.992 0.486 -3.523 1 98.88 234 CYS A C 1
ATOM 1769 O O . CYS A 1 234 ? 5.711 -0.421 -3.941 1 98.88 234 CYS A O 1
ATOM 1771 N N . MET A 1 235 ? 4.828 1.607 -4.121 1 98.88 235 MET A N 1
ATOM 1772 C CA . MET A 1 235 ? 5.465 1.848 -5.414 1 98.88 235 MET A CA 1
ATOM 1773 C C . MET A 1 235 ? 6.984 1.915 -5.27 1 98.88 235 MET A C 1
ATOM 1775 O O . MET A 1 235 ? 7.715 1.498 -6.168 1 98.88 235 MET A O 1
ATOM 1779 N N . GLN A 1 236 ? 7.441 2.494 -4.152 1 98.94 236 GLN A N 1
ATOM 1780 C CA . GLN A 1 236 ? 8.875 2.502 -3.902 1 98.94 236 GLN A CA 1
ATOM 1781 C C . GLN A 1 236 ? 9.422 1.081 -3.789 1 98.94 236 GLN A C 1
ATOM 1783 O O . GLN A 1 236 ? 10.484 0.774 -4.332 1 98.94 236 GLN A O 1
ATOM 1788 N N . ALA A 1 237 ? 8.695 0.241 -3.088 1 98.94 237 ALA A N 1
ATOM 1789 C CA . ALA A 1 237 ? 9.094 -1.16 -2.984 1 98.94 237 ALA A CA 1
ATOM 1790 C C . ALA A 1 237 ? 9.133 -1.822 -4.359 1 98.94 237 ALA A C 1
ATOM 1792 O O . ALA A 1 237 ? 10.062 -2.57 -4.668 1 98.94 237 ALA A O 1
ATOM 1793 N N . LEU A 1 238 ? 8.148 -1.532 -5.172 1 98.88 238 LEU A N 1
ATOM 1794 C CA . LEU A 1 238 ? 8.086 -2.096 -6.516 1 98.88 238 LEU A CA 1
ATOM 1795 C C . LEU A 1 238 ? 9.305 -1.676 -7.332 1 98.88 238 LEU A C 1
ATOM 1797 O O . LEU A 1 238 ? 9.93 -2.506 -8 1 98.88 238 LEU A O 1
ATOM 1801 N N . GLU A 1 239 ? 9.648 -0.395 -7.297 1 98.88 239 GLU A N 1
ATOM 1802 C CA . GLU A 1 239 ? 10.812 0.089 -8.031 1 98.88 239 GLU A CA 1
ATOM 1803 C C . GLU A 1 239 ? 12.094 -0.58 -7.543 1 98.88 239 GLU A C 1
ATOM 1805 O O . GLU A 1 239 ? 12.969 -0.918 -8.344 1 98.88 239 GLU A O 1
ATOM 1810 N N . ALA A 1 240 ? 12.188 -0.715 -6.23 1 98.94 240 ALA A N 1
ATOM 1811 C CA . ALA A 1 240 ? 13.352 -1.387 -5.672 1 98.94 240 ALA A CA 1
ATOM 1812 C C . ALA A 1 240 ? 13.469 -2.814 -6.195 1 98.94 240 ALA A C 1
ATOM 1814 O O . ALA A 1 240 ? 14.547 -3.25 -6.598 1 98.94 240 ALA A O 1
ATOM 1815 N N . ILE A 1 241 ? 12.375 -3.545 -6.234 1 98.88 241 ILE A N 1
ATOM 1816 C CA . ILE A 1 241 ? 12.359 -4.926 -6.707 1 98.88 241 ILE A CA 1
ATOM 1817 C C . ILE A 1 241 ? 12.758 -4.969 -8.18 1 98.88 241 ILE A C 1
ATOM 1819 O O . ILE A 1 241 ? 13.562 -5.812 -8.586 1 98.88 241 ILE A O 1
ATOM 1823 N N . LYS A 1 242 ? 12.219 -4.055 -8.961 1 98.81 242 LYS A N 1
ATOM 1824 C CA . LYS A 1 242 ? 12.547 -4.008 -10.383 1 98.81 242 LYS A CA 1
ATOM 1825 C C . LYS A 1 242 ? 14.039 -3.76 -10.594 1 98.81 242 LYS A C 1
ATOM 1827 O O . LYS A 1 242 ? 14.68 -4.453 -11.391 1 98.81 242 LYS A O 1
ATOM 1832 N N . ILE A 1 243 ? 14.578 -2.838 -9.883 1 98.81 243 ILE A N 1
ATOM 1833 C CA . ILE A 1 243 ? 15.969 -2.434 -10.039 1 98.81 243 ILE A CA 1
ATOM 1834 C C . ILE A 1 243 ? 16.891 -3.584 -9.633 1 98.81 243 ILE A C 1
ATOM 1836 O O . ILE A 1 243 ? 17.828 -3.93 -10.367 1 98.81 243 ILE A O 1
ATOM 1840 N N . ILE A 1 244 ? 16.609 -4.211 -8.523 1 98.62 244 ILE A N 1
ATOM 1841 C CA . ILE A 1 244 ? 17.453 -5.254 -7.965 1 98.62 244 ILE A CA 1
ATOM 1842 C C . ILE A 1 244 ? 17.391 -6.5 -8.844 1 98.62 244 ILE A C 1
ATOM 1844 O O . ILE A 1 244 ? 18.422 -7.137 -9.102 1 98.62 244 ILE A O 1
ATOM 1848 N N . SER A 1 245 ? 16.188 -6.805 -9.375 1 97.94 245 SER A N 1
ATOM 1849 C CA . SER A 1 245 ? 16 -8.062 -10.086 1 97.94 245 SER A CA 1
ATOM 1850 C C . SER A 1 245 ? 16.141 -7.875 -11.594 1 97.9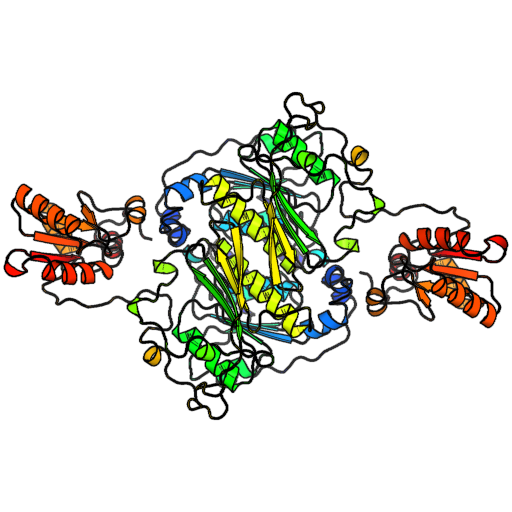4 245 SER A C 1
ATOM 1852 O O . SER A 1 245 ? 16.078 -8.844 -12.352 1 97.94 245 SER A O 1
ATOM 1854 N N . GLY A 1 246 ? 16.281 -6.645 -12.023 1 96.75 246 GLY A N 1
ATOM 1855 C CA . GLY A 1 246 ? 16.344 -6.379 -13.445 1 96.75 246 GLY A CA 1
ATOM 1856 C C . GLY A 1 246 ? 15.031 -6.605 -14.156 1 96.75 246 GLY A C 1
ATOM 1857 O O . GLY A 1 246 ? 14.992 -7.168 -15.25 1 96.75 246 GLY A O 1
ATOM 1858 N N . LEU A 1 247 ? 13.969 -6.246 -13.508 1 96.06 247 LEU A N 1
ATOM 1859 C CA . LEU A 1 247 ? 12.617 -6.477 -14 1 96.06 247 LEU A CA 1
ATOM 1860 C C . LEU A 1 247 ? 12.039 -5.211 -14.625 1 96.06 247 LEU A C 1
ATOM 1862 O O . LEU A 1 247 ? 12.18 -4.117 -14.062 1 96.06 247 LEU A O 1
ATOM 1866 N N . GLY A 1 248 ? 11.477 -5.344 -15.75 1 95.38 248 GLY A N 1
ATOM 1867 C CA . GLY A 1 248 ? 10.672 -4.27 -16.312 1 95.38 248 GLY A CA 1
ATOM 1868 C C . GLY A 1 248 ? 11.461 -2.998 -16.547 1 95.38 248 GLY A C 1
ATOM 1869 O O . GLY A 1 248 ? 12.625 -3.053 -16.938 1 95.38 248 GLY A O 1
ATOM 1870 N N . SER A 1 249 ? 10.68 -1.869 -16.391 1 96.62 249 SER A N 1
ATOM 1871 C CA . SER A 1 249 ? 11.242 -0.548 -16.656 1 96.62 249 SER A CA 1
ATOM 1872 C C . SER A 1 249 ? 11.125 0.354 -15.43 1 96.62 249 SER A C 1
ATOM 1874 O O . SER A 1 249 ? 10.094 0.985 -15.211 1 96.62 249 SER A O 1
ATOM 1876 N N . PRO A 1 250 ? 12.25 0.521 -14.695 1 97.75 250 PRO A N 1
ATOM 1877 C CA . PRO A 1 250 ? 12.219 1.449 -13.562 1 97.75 250 PRO A CA 1
ATOM 1878 C C . PRO A 1 250 ? 11.875 2.877 -13.977 1 97.75 250 PRO A C 1
ATOM 1880 O O . PRO A 1 250 ? 12.023 3.236 -15.148 1 97.75 250 PRO A O 1
ATOM 1883 N N . LEU A 1 251 ? 11.445 3.705 -13.078 1 98.31 251 LEU A N 1
ATOM 1884 C CA . LEU A 1 251 ? 10.969 5.059 -13.344 1 98.31 251 LEU A CA 1
ATOM 1885 C C . LEU A 1 251 ? 12.125 6.043 -13.414 1 98.31 251 LEU A C 1
ATOM 1887 O O . LEU A 1 251 ? 12.062 7.121 -12.82 1 98.31 251 LEU A O 1
ATOM 1891 N N . SER A 1 252 ? 13.219 5.641 -13.984 1 97.81 252 SER A N 1
ATOM 1892 C CA . SER A 1 252 ? 14.281 6.578 -14.32 1 97.81 252 SER A CA 1
ATOM 1893 C C . SER A 1 252 ? 13.859 7.504 -15.461 1 97.81 252 SER A C 1
ATOM 1895 O O . SER A 1 252 ? 13.312 7.051 -16.469 1 97.81 252 SER A O 1
ATOM 1897 N N . GLN A 1 253 ? 14.008 8.805 -15.266 1 97.75 253 GLN A N 1
ATOM 1898 C CA . GLN A 1 253 ? 13.625 9.844 -16.219 1 97.75 253 GLN A CA 1
ATOM 1899 C C . GLN A 1 253 ? 12.109 9.938 -16.344 1 97.75 253 GLN A C 1
ATOM 1901 O O . GLN A 1 253 ? 11.594 10.383 -17.375 1 97.75 253 GLN A O 1
ATOM 1906 N N . LYS A 1 254 ? 11.43 9.453 -15.406 1 98.19 254 LYS A N 1
ATOM 1907 C CA . LYS A 1 254 ? 9.977 9.531 -15.305 1 98.19 254 LYS A CA 1
ATOM 1908 C C . LYS A 1 254 ? 9.539 9.969 -13.914 1 98.19 254 LYS A C 1
ATOM 1910 O O . LYS A 1 254 ? 10.078 9.492 -12.914 1 98.19 254 LYS A O 1
ATOM 1915 N N . LEU A 1 255 ? 8.68 10.883 -13.852 1 98.38 255 LEU A N 1
ATOM 1916 C CA . LEU A 1 255 ? 8.07 11.305 -12.594 1 98.38 255 LEU A CA 1
ATOM 1917 C C . LEU A 1 255 ? 6.609 10.859 -12.531 1 98.38 255 LEU A C 1
ATOM 1919 O O . LEU A 1 255 ? 5.785 11.297 -13.336 1 98.38 255 LEU A O 1
ATOM 1923 N N . LEU A 1 256 ? 6.332 9.977 -11.633 1 98.69 256 LEU A N 1
ATOM 1924 C CA . LEU A 1 256 ? 4.957 9.547 -11.398 1 98.69 256 LEU A CA 1
ATOM 1925 C C . LEU A 1 256 ? 4.254 10.492 -10.43 1 98.69 256 LEU A C 1
ATOM 1927 O O . LEU A 1 256 ? 4.758 10.766 -9.344 1 98.69 256 LEU A O 1
ATOM 1931 N N . LEU A 1 257 ? 3.121 10.977 -10.836 1 98.56 257 LEU A N 1
ATOM 1932 C CA . LEU A 1 257 ? 2.27 11.844 -10.031 1 98.56 257 LEU A CA 1
ATOM 1933 C C . LEU A 1 257 ? 0.953 11.148 -9.695 1 98.56 257 LEU A C 1
ATOM 1935 O O . LEU A 1 257 ? 0.335 10.523 -10.562 1 98.56 257 LEU A O 1
ATOM 1939 N N . PHE A 1 258 ? 0.58 11.297 -8.5 1 98.56 258 PHE A N 1
ATOM 1940 C CA . PHE A 1 258 ? -0.654 10.68 -8.031 1 98.56 258 PHE A CA 1
ATOM 1941 C C . PHE A 1 258 ? -1.591 11.727 -7.438 1 98.56 258 PHE A C 1
ATOM 1943 O O . PHE A 1 258 ? -1.168 12.555 -6.633 1 98.56 258 PHE A O 1
ATOM 1950 N N . ASP A 1 259 ? -2.848 11.648 -7.832 1 98.44 259 ASP A N 1
ATOM 1951 C CA . ASP A 1 259 ? -3.93 12.453 -7.266 1 98.44 259 ASP A CA 1
ATOM 1952 C C . ASP A 1 259 ? -4.953 11.57 -6.555 1 98.44 259 ASP A C 1
ATOM 1954 O O . ASP A 1 259 ? -5.785 10.93 -7.199 1 98.44 259 ASP A O 1
ATOM 1958 N N . GLY A 1 260 ? -4.949 11.648 -5.273 1 98.12 260 GLY A N 1
ATOM 1959 C CA . GLY A 1 260 ? -5.801 10.773 -4.473 1 98.12 260 GLY A CA 1
ATOM 1960 C C . GLY A 1 260 ? -7.266 11.156 -4.527 1 98.12 260 GLY A C 1
ATOM 1961 O O . GLY A 1 260 ? -8.141 10.32 -4.309 1 98.12 260 GLY A O 1
ATOM 1962 N N . LEU A 1 261 ? -7.59 12.43 -4.77 1 98.12 261 LEU A N 1
ATOM 1963 C CA . LEU A 1 261 ? -8.984 12.859 -4.863 1 98.12 261 LEU A CA 1
ATOM 1964 C C . LEU A 1 261 ? -9.641 12.281 -6.109 1 98.12 261 LEU A C 1
ATOM 1966 O O . LEU A 1 261 ? -10.797 11.859 -6.066 1 98.12 261 LEU A O 1
ATOM 1970 N N . GLN A 1 262 ? -8.82 12.156 -7.152 1 96.5 262 GLN A N 1
ATOM 1971 C CA . GLN A 1 262 ? -9.367 11.688 -8.422 1 96.5 262 GLN A CA 1
ATOM 1972 C C . GLN A 1 262 ? -9.055 10.203 -8.633 1 96.5 262 GLN A C 1
ATOM 1974 O O . GLN A 1 262 ? -9.633 9.57 -9.516 1 96.5 262 GLN A O 1
ATOM 1979 N N . GLY A 1 263 ? -8.195 9.695 -7.84 1 95.81 263 GLY A N 1
ATOM 1980 C CA . GLY A 1 263 ? -7.758 8.328 -8.062 1 95.81 263 GLY A CA 1
ATOM 1981 C C . GLY A 1 263 ? -7.016 8.141 -9.367 1 95.81 263 GLY A C 1
ATOM 1982 O O . GLY A 1 263 ? -7.168 7.113 -10.031 1 95.81 263 GLY A O 1
ATOM 1983 N N . SER A 1 264 ? -6.234 9.086 -9.727 1 96.31 264 SER A N 1
ATOM 1984 C CA . SER A 1 264 ? -5.59 9.047 -11.031 1 96.31 264 SER A CA 1
ATOM 1985 C C . SER A 1 264 ? -4.074 9.156 -10.906 1 96.31 264 SER A C 1
ATOM 1987 O O . SER A 1 264 ? -3.562 9.625 -9.883 1 96.31 264 SER A O 1
ATOM 1989 N N . PHE A 1 265 ? -3.432 8.703 -11.945 1 97.75 265 PHE A N 1
ATOM 1990 C CA . PHE A 1 265 ? -1.979 8.727 -12.062 1 97.75 265 PHE A CA 1
ATOM 1991 C C . PHE A 1 265 ? -1.561 9.359 -13.391 1 97.75 265 PHE A C 1
ATOM 1993 O O . PHE A 1 265 ? -2.227 9.172 -14.406 1 97.75 265 PHE A O 1
ATOM 2000 N N . ARG A 1 266 ? -0.475 10.094 -13.281 1 97 266 ARG A N 1
ATOM 2001 C CA . ARG A 1 266 ? 0.159 10.633 -14.484 1 97 266 ARG A CA 1
ATOM 2002 C C . ARG A 1 266 ? 1.674 10.469 -14.422 1 97 266 ARG A C 1
ATOM 2004 O O . ARG A 1 266 ? 2.273 10.586 -13.352 1 97 266 ARG A O 1
ATOM 2011 N N . THR A 1 267 ? 2.209 10.164 -15.531 1 97.31 267 THR A N 1
ATOM 2012 C CA . THR A 1 267 ? 3.662 10.078 -15.625 1 97.31 267 THR A CA 1
ATOM 2013 C C . THR A 1 267 ? 4.219 11.18 -16.531 1 97.31 267 THR A C 1
ATOM 2015 O O . THR A 1 267 ? 3.793 11.32 -17.672 1 97.31 267 THR A O 1
ATOM 2018 N N . VAL A 1 268 ? 5.172 11.922 -16.016 1 97.31 268 VAL A N 1
ATOM 2019 C CA . VAL A 1 268 ? 5.809 13 -16.766 1 97.31 268 VAL A CA 1
ATOM 2020 C C . VAL A 1 268 ? 7.254 12.625 -17.078 1 97.31 268 VAL A C 1
ATOM 2022 O O . VAL A 1 268 ? 7.945 12.039 -16.234 1 97.31 268 VAL A O 1
ATOM 2025 N N . ARG A 1 269 ? 7.707 12.898 -18.266 1 96.81 269 ARG A N 1
ATOM 2026 C CA . ARG A 1 269 ? 9.086 12.617 -18.641 1 96.81 269 ARG A CA 1
ATOM 2027 C C . ARG A 1 269 ? 10.039 13.641 -18.031 1 96.81 269 ARG A C 1
ATOM 2029 O O . ARG A 1 269 ? 9.75 14.836 -18.016 1 96.81 269 ARG A O 1
ATOM 2036 N N . LEU A 1 270 ? 11.094 13.156 -17.484 1 96.31 270 LEU A N 1
ATOM 2037 C CA . LEU A 1 270 ? 12.164 14 -16.953 1 96.31 270 LEU A CA 1
ATOM 2038 C C . LEU A 1 270 ? 13.383 13.977 -17.875 1 96.31 270 LEU A C 1
ATOM 2040 O O . LEU A 1 270 ? 13.617 12.984 -18.562 1 96.31 270 LEU A O 1
ATOM 2044 N N . ARG A 1 271 ? 14.094 15.008 -17.828 1 92.81 271 ARG A N 1
ATOM 2045 C CA . ARG A 1 271 ? 15.344 15.047 -18.562 1 92.81 271 ARG A CA 1
ATOM 2046 C C . ARG A 1 271 ? 16.359 14.086 -17.984 1 92.81 271 ARG A C 1
ATOM 2048 O O . ARG A 1 271 ? 16.203 13.609 -16.859 1 92.81 271 ARG A O 1
ATOM 2055 N N . GLY A 1 272 ? 17.406 13.82 -18.75 1 94.12 272 GLY A N 1
ATOM 2056 C CA . GLY A 1 272 ? 18.531 13.031 -18.25 1 94.12 272 GLY A CA 1
ATOM 2057 C C . GLY A 1 272 ? 19.469 13.82 -17.375 1 94.12 272 GLY A C 1
ATOM 2058 O O . GLY A 1 272 ? 19.156 14.938 -16.953 1 94.12 272 GLY A O 1
ATOM 2059 N N . ASN A 1 273 ? 20.562 13.211 -17.016 1 94.75 273 ASN A N 1
ATOM 2060 C CA . ASN A 1 273 ? 21.547 13.922 -16.203 1 94.75 273 ASN A CA 1
ATOM 2061 C C . ASN A 1 273 ? 22.109 15.141 -16.938 1 94.75 273 ASN A C 1
ATOM 2063 O O . ASN A 1 273 ? 22.141 15.164 -18.172 1 94.75 273 ASN A O 1
ATOM 2067 N N . LYS A 1 274 ? 22.406 16.141 -16.172 1 95.56 274 LYS A N 1
ATOM 2068 C CA . LYS A 1 274 ? 22.984 17.375 -16.719 1 95.56 274 LYS A CA 1
ATOM 2069 C C . LYS A 1 274 ? 24.5 17.359 -16.578 1 95.56 274 LYS A C 1
ATOM 2071 O O . LYS A 1 274 ? 25.031 17.203 -15.477 1 95.56 274 LYS A O 1
ATOM 2076 N N . ASP A 1 275 ? 25.125 17.703 -17.641 1 95.62 275 ASP A N 1
ATOM 2077 C CA . ASP A 1 275 ? 26.594 17.75 -17.641 1 95.62 275 ASP A CA 1
ATOM 2078 C C . ASP A 1 275 ? 27.094 18.828 -16.672 1 95.62 275 ASP A C 1
ATOM 2080 O O . ASP A 1 275 ? 28.172 18.688 -16.078 1 95.62 275 ASP A O 1
ATOM 2084 N N . SER A 1 276 ? 26.359 19.797 -16.5 1 96.19 276 SER A N 1
ATOM 2085 C CA . SER A 1 276 ? 26.766 20.938 -15.68 1 96.19 276 SER A CA 1
ATOM 2086 C C . SER A 1 276 ? 26.297 20.766 -14.242 1 96.19 276 SER A C 1
ATOM 2088 O O . SER A 1 276 ? 26.453 21.688 -13.43 1 96.19 276 SER A O 1
ATOM 2090 N N . CYS A 1 277 ? 25.688 19.625 -13.945 1 97.56 277 CYS A N 1
ATOM 2091 C CA . CYS A 1 277 ? 25.188 19.406 -12.594 1 97.56 277 CYS A CA 1
ATOM 2092 C C . CYS A 1 277 ? 26.312 19.5 -11.578 1 97.56 277 CYS A C 1
ATOM 2094 O O . CYS A 1 277 ? 27.406 18.969 -11.805 1 97.56 277 CYS A O 1
ATOM 2096 N N . GLU A 1 278 ? 26.031 20.094 -10.484 1 97.5 278 GLU A N 1
ATOM 2097 C CA . GLU A 1 278 ? 27.031 20.375 -9.469 1 97.5 278 GLU A CA 1
ATOM 2098 C C . GLU A 1 278 ? 27.469 19.109 -8.742 1 97.5 278 GLU A C 1
ATOM 2100 O O . GLU A 1 278 ? 28.484 19.109 -8.047 1 97.5 278 GLU A O 1
ATOM 2105 N N . VAL A 1 279 ? 26.688 18.094 -8.945 1 97.75 279 VAL A N 1
ATOM 2106 C CA . VAL A 1 279 ? 27.031 16.906 -8.164 1 97.75 279 VAL A CA 1
ATOM 2107 C C . VAL A 1 279 ? 27.312 15.734 -9.094 1 97.75 279 VAL A C 1
ATOM 2109 O O . VAL A 1 279 ? 28.312 15.047 -8.953 1 97.75 279 VAL A O 1
ATOM 2112 N N . CYS A 1 280 ? 26.484 15.523 -10.094 1 97.56 280 CYS A N 1
ATOM 2113 C CA . CYS A 1 280 ? 26.656 14.328 -10.906 1 97.56 280 CYS A CA 1
ATOM 2114 C C . CYS A 1 280 ? 27.203 14.672 -12.289 1 97.56 280 CYS A C 1
ATOM 2116 O O . CYS A 1 280 ? 27.297 13.805 -13.156 1 97.56 280 CYS A O 1
ATOM 2118 N N . GLY A 1 281 ? 27.5 15.875 -12.484 1 96.38 281 GLY A N 1
ATOM 2119 C CA . GLY A 1 281 ? 27.984 16.312 -13.789 1 96.38 281 GLY A CA 1
ATOM 2120 C C . GLY A 1 281 ? 29.406 15.883 -14.07 1 96.38 281 GLY A C 1
ATOM 2121 O O . GLY A 1 281 ? 30 15.125 -13.289 1 96.38 281 GLY A O 1
ATOM 2122 N N . GLU A 1 282 ? 29.922 16.406 -15.211 1 95.25 282 GLU A N 1
ATOM 2123 C CA . GLU A 1 282 ? 31.266 16.047 -15.672 1 95.25 282 GLU A CA 1
ATOM 2124 C C . GLU A 1 282 ? 32.344 16.609 -14.742 1 95.25 282 GLU A C 1
ATOM 2126 O O . GLU A 1 282 ? 33.375 15.961 -14.5 1 95.25 282 GLU A O 1
ATOM 2131 N N . THR A 1 283 ? 32.125 17.828 -14.242 1 95.88 283 THR A N 1
ATOM 2132 C CA . THR A 1 283 ? 33.031 18.484 -13.305 1 95.88 283 THR A CA 1
ATOM 2133 C C . THR A 1 283 ? 32.281 18.953 -12.07 1 95.88 283 THR A C 1
ATOM 2135 O O . THR A 1 283 ? 32.062 20.156 -11.898 1 95.88 283 THR A O 1
ATOM 2138 N N . PRO A 1 284 ? 32 18.047 -11.227 1 96.62 284 PRO A N 1
ATOM 2139 C CA . PRO A 1 284 ? 31.203 18.406 -10.055 1 96.62 284 PRO A CA 1
ATOM 2140 C C . PRO A 1 284 ? 31.891 19.422 -9.156 1 96.62 284 PRO A C 1
ATOM 2142 O O . PRO A 1 284 ? 33.094 19.359 -8.93 1 96.62 284 PRO A O 1
ATOM 2145 N N . SER A 1 285 ? 31.156 20.375 -8.719 1 96.38 285 SER A N 1
ATOM 2146 C CA . SER A 1 285 ? 31.656 21.375 -7.785 1 96.38 285 SER A CA 1
ATOM 2147 C C . SER A 1 285 ? 31.422 20.953 -6.34 1 96.38 285 SER A C 1
ATOM 2149 O O . SER A 1 285 ? 32.125 21.406 -5.434 1 96.38 285 SER A O 1
ATOM 2151 N N . ILE A 1 286 ? 30.453 20.172 -6.113 1 96.38 286 ILE A N 1
ATOM 2152 C CA . ILE A 1 286 ? 30.188 19.609 -4.793 1 96.38 286 ILE A CA 1
ATOM 2153 C C . ILE A 1 286 ? 30.734 18.188 -4.719 1 96.38 286 ILE A C 1
ATOM 2155 O O . ILE A 1 286 ? 30.141 17.25 -5.27 1 96.38 286 ILE A O 1
ATOM 2159 N N . VAL A 1 287 ? 31.859 18.047 -3.963 1 95.38 287 VAL A N 1
ATOM 2160 C CA . VAL A 1 287 ? 32.531 16.75 -3.951 1 95.38 287 VAL A CA 1
ATOM 2161 C C . VAL A 1 287 ? 32.5 16.172 -2.537 1 95.38 287 VAL A C 1
ATOM 2163 O O . VAL A 1 287 ? 32.969 15.055 -2.312 1 95.38 287 VAL A O 1
ATOM 2166 N N . LYS A 1 288 ? 32 17.016 -1.598 1 96.62 288 LYS A N 1
ATOM 2167 C CA . LYS A 1 288 ? 31.781 16.594 -0.221 1 96.62 288 LYS A CA 1
ATOM 2168 C C . LYS A 1 288 ? 30.391 17.031 0.26 1 96.62 288 LYS A C 1
ATOM 2170 O O . LYS A 1 288 ? 29.828 18 -0.243 1 96.62 288 LYS A O 1
ATOM 2175 N N . LEU A 1 289 ? 29.922 16.266 1.24 1 97.06 289 LEU A N 1
ATOM 2176 C CA . LEU A 1 289 ? 28.609 16.625 1.775 1 97.06 289 LEU A CA 1
ATOM 2177 C C . LEU A 1 289 ? 28.688 17.922 2.564 1 97.06 289 LEU A C 1
ATOM 2179 O O . LEU A 1 289 ? 29.672 18.188 3.258 1 97.06 289 LEU A O 1
ATOM 2183 N N . ILE A 1 290 ? 27.656 18.656 2.461 1 95.81 290 ILE A N 1
ATOM 2184 C CA . ILE A 1 290 ? 27.641 19.984 3.045 1 95.81 290 ILE A CA 1
ATOM 2185 C C . ILE A 1 290 ? 26.594 20.062 4.152 1 95.81 290 ILE A C 1
ATOM 2187 O O . ILE A 1 290 ? 26.062 19.031 4.574 1 95.81 290 ILE A O 1
ATOM 2191 N N . ASP A 1 291 ? 26.422 21.234 4.699 1 94.69 291 ASP A N 1
ATOM 2192 C CA . ASP A 1 291 ? 25.328 21.484 5.637 1 94.69 291 ASP A CA 1
ATOM 2193 C C . ASP A 1 291 ? 24.031 21.781 4.898 1 94.69 291 ASP A C 1
ATOM 2195 O O . ASP A 1 291 ? 23.781 22.922 4.504 1 94.69 291 ASP A O 1
ATOM 2199 N N . TYR A 1 292 ? 23.25 20.875 4.891 1 94.56 292 TYR A N 1
ATOM 2200 C CA . TYR A 1 292 ? 22.062 20.969 4.039 1 94.56 292 TYR A CA 1
ATOM 2201 C C . TYR A 1 292 ? 20.969 21.797 4.711 1 94.56 292 TYR A C 1
ATOM 2203 O O . TYR A 1 292 ? 20.109 22.344 4.039 1 94.56 292 TYR A O 1
ATOM 2211 N N . GLU A 1 293 ? 20.938 21.781 6.016 1 91.25 293 GLU A N 1
ATOM 2212 C CA . GLU A 1 293 ? 20.016 22.688 6.707 1 91.25 293 GLU A CA 1
ATOM 2213 C C . GLU A 1 293 ? 20.328 24.141 6.375 1 91.25 293 GLU A C 1
ATOM 2215 O O . GLU A 1 293 ? 19.422 24.938 6.145 1 91.25 293 GLU A O 1
ATOM 2220 N N . GLN A 1 294 ? 21.625 24.344 6.387 1 91.06 294 GLN A N 1
ATOM 2221 C CA . GLN A 1 294 ? 22.062 25.672 6 1 91.06 294 GLN A CA 1
ATOM 2222 C C . GLN A 1 294 ? 21.766 25.953 4.531 1 91.06 294 GLN A C 1
ATOM 2224 O O . GLN A 1 294 ? 21.266 27.031 4.18 1 91.06 294 GLN A O 1
ATOM 2229 N N . PHE A 1 295 ? 22.047 25 3.754 1 93 295 PHE A N 1
ATOM 2230 C CA . PHE A 1 295 ? 21.844 25.125 2.314 1 93 295 PHE A CA 1
ATOM 2231 C C . PHE A 1 295 ? 20.375 25.391 1.988 1 93 295 PHE A C 1
ATOM 2233 O O . PHE A 1 295 ? 20.062 26.234 1.156 1 93 295 PHE A O 1
ATOM 2240 N N . CYS A 1 296 ? 19.469 24.734 2.627 1 91.94 296 CYS A N 1
ATOM 2241 C CA . CYS A 1 296 ? 18.047 24.828 2.326 1 91.94 296 CYS A CA 1
ATOM 2242 C C . CYS A 1 296 ? 17.375 25.906 3.154 1 91.94 296 CYS A C 1
ATOM 2244 O O . CYS A 1 296 ? 16.266 26.328 2.846 1 91.94 296 CYS A O 1
ATOM 2246 N N . GLY A 1 297 ? 18.031 26.344 4.258 1 83.75 297 GLY A N 1
ATOM 2247 C CA . GLY A 1 297 ? 17.453 27.344 5.152 1 83.75 297 GLY A CA 1
ATOM 2248 C C . GLY A 1 297 ? 16.344 26.781 6.016 1 83.75 297 GLY A C 1
ATOM 2249 O O . GLY A 1 297 ? 15.461 27.516 6.457 1 83.75 297 GLY A O 1
ATOM 2250 N N . ALA A 1 298 ? 16.266 25.469 6.129 1 80.94 298 ALA A N 1
ATOM 2251 C CA . ALA A 1 298 ? 15.234 24.797 6.91 1 80.94 298 ALA A CA 1
ATOM 2252 C C . ALA A 1 298 ? 15.797 23.578 7.621 1 80.94 298 ALA A C 1
ATOM 2254 O O . ALA A 1 298 ? 16.719 22.922 7.109 1 80.94 298 ALA A O 1
ATOM 2255 N N . PRO A 1 299 ? 15.242 23.359 8.789 1 77.62 299 PRO A N 1
ATOM 2256 C CA . PRO A 1 299 ? 15.742 22.188 9.531 1 77.62 299 PRO A CA 1
ATOM 2257 C C . PRO A 1 299 ? 15.391 20.859 8.859 1 77.62 299 PRO A C 1
ATOM 2259 O O . PRO A 1 299 ? 14.422 20.797 8.102 1 77.62 299 PRO A O 1
ATOM 2262 N N . ALA A 1 300 ? 16.203 19.844 9.258 1 76.12 300 ALA A N 1
ATOM 2263 C CA . ALA A 1 300 ? 15.977 18.5 8.742 1 76.12 300 ALA A CA 1
ATOM 2264 C C . ALA A 1 300 ? 14.992 17.719 9.625 1 76.12 300 ALA A C 1
ATOM 2266 O O . ALA A 1 300 ? 15.312 16.641 10.109 1 76.12 300 ALA A O 1
ATOM 2267 N N . THR A 1 301 ? 13.898 18.297 9.898 1 72.62 301 THR A N 1
ATOM 2268 C CA . THR A 1 301 ? 12.859 17.688 10.719 1 72.62 301 THR A CA 1
ATOM 2269 C C . THR A 1 301 ? 11.477 18.125 10.258 1 72.62 301 THR A C 1
ATOM 2271 O O . THR A 1 301 ? 11.344 19.109 9.531 1 72.62 301 THR A O 1
ATOM 2274 N N . ASP A 1 302 ? 10.555 17.266 10.594 1 62.44 302 ASP A N 1
ATOM 2275 C CA . ASP A 1 302 ? 9.18 17.625 10.266 1 62.44 302 ASP A CA 1
ATOM 2276 C C . ASP A 1 302 ? 8.516 18.375 11.422 1 62.44 302 ASP A C 1
ATOM 2278 O O . ASP A 1 302 ? 7.344 18.75 11.336 1 62.44 302 ASP A O 1
ATOM 2282 N N . LYS A 1 303 ? 9.273 18.656 12.438 1 63.66 303 LYS A N 1
ATOM 2283 C CA . LYS A 1 303 ? 8.719 19.328 13.602 1 63.66 303 LYS A CA 1
ATOM 2284 C C . LYS A 1 303 ? 8.703 20.844 13.398 1 63.66 303 LYS A C 1
ATOM 2286 O O . LYS A 1 303 ? 9.633 21.406 12.828 1 63.66 303 LYS A O 1
ATOM 2291 N N . SER A 1 304 ? 7.523 21.359 13.617 1 59.94 304 SER A N 1
ATOM 2292 C CA . SER A 1 304 ? 7.344 22.797 13.438 1 59.94 304 SER A CA 1
ATOM 2293 C C . SER A 1 304 ? 8.148 23.578 14.461 1 59.94 304 SER A C 1
ATOM 2295 O O . SER A 1 304 ? 8.188 23.219 15.641 1 59.94 304 SER A O 1
ATOM 2297 N N . ARG A 1 305 ? 9.047 24.469 14.016 1 61.47 305 ARG A N 1
ATOM 2298 C CA . ARG A 1 305 ? 9.828 25.344 14.891 1 61.47 305 ARG A CA 1
ATOM 2299 C C . ARG A 1 305 ? 9.023 26.578 15.289 1 61.47 305 ARG A C 1
ATOM 2301 O O . ARG A 1 305 ? 8.25 27.109 14.484 1 61.47 305 ARG A O 1
ATOM 2308 N N . ASN A 1 306 ? 9.164 26.719 16.578 1 72.75 306 ASN A N 1
ATOM 2309 C CA . ASN A 1 306 ? 8.672 28.016 17.031 1 72.75 306 ASN A CA 1
ATOM 2310 C C . ASN A 1 306 ? 9.469 29.156 16.422 1 72.75 306 ASN A C 1
ATOM 2312 O O . ASN A 1 306 ? 10.703 29.141 16.438 1 72.75 306 ASN A O 1
ATOM 2316 N N . THR A 1 307 ? 8.805 30 15.68 1 79.62 307 THR A N 1
ATOM 2317 C CA . THR A 1 307 ? 9.453 31.141 15.047 1 79.62 307 THR A CA 1
ATOM 2318 C C . THR A 1 307 ? 9.195 32.406 15.844 1 79.62 307 THR A C 1
ATOM 2320 O O . THR A 1 307 ? 8.164 32.531 16.5 1 79.62 307 THR A O 1
ATOM 2323 N N . THR A 1 308 ? 10.18 33.25 15.914 1 87.38 308 THR A N 1
ATOM 2324 C CA . THR A 1 308 ? 10.031 34.562 16.516 1 87.38 308 THR A CA 1
ATOM 2325 C C . THR A 1 308 ? 10.234 35.656 15.461 1 87.38 308 THR A C 1
ATOM 2327 O O . THR A 1 308 ? 11.375 35.969 15.102 1 87.38 308 THR A O 1
ATOM 2330 N N . LEU A 1 309 ? 9.172 36.219 15.055 1 90.69 309 LEU A N 1
ATOM 2331 C CA . LEU A 1 309 ? 9.227 37.219 14 1 90.69 309 LEU A CA 1
ATOM 2332 C C . LEU A 1 309 ? 8.883 38.594 14.539 1 90.69 309 LEU A C 1
ATOM 2334 O O . LEU A 1 309 ? 9.203 39.594 13.914 1 90.69 309 LEU A O 1
ATOM 2338 N N . LEU A 1 310 ? 8.25 38.625 15.688 1 94.12 310 LEU A N 1
ATOM 2339 C CA . LEU A 1 310 ? 7.738 39.844 16.25 1 94.12 310 LEU A CA 1
ATOM 2340 C C . LEU A 1 310 ? 8.477 40.219 17.531 1 94.12 310 LEU A C 1
ATOM 2342 O O . LEU A 1 310 ? 8.992 39.344 18.234 1 94.12 310 LEU A O 1
ATOM 2346 N N . GLU A 1 311 ? 8.477 41.469 17.766 1 93.5 311 GLU A N 1
ATOM 2347 C CA . GLU A 1 311 ? 8.961 41.938 19.062 1 93.5 311 GLU A CA 1
ATOM 2348 C C . GLU A 1 311 ? 7.988 41.594 20.188 1 93.5 311 GLU A C 1
ATOM 2350 O O . GLU A 1 311 ? 6.805 41.344 19.938 1 93.5 311 GLU A O 1
ATOM 2355 N N . LYS A 1 312 ? 8.492 41.625 21.328 1 92.62 312 LYS A N 1
ATOM 2356 C CA . LYS A 1 312 ? 7.742 41.156 22.5 1 92.62 312 LYS A CA 1
ATOM 2357 C C . LYS A 1 312 ? 6.484 42 22.703 1 92.62 312 LYS A C 1
ATOM 2359 O O . LYS A 1 312 ? 5.465 41.5 23.172 1 92.62 312 LYS A O 1
ATOM 2364 N N . ASP A 1 313 ? 6.594 43.219 22.406 1 93.06 313 ASP A N 1
ATOM 2365 C CA . ASP A 1 313 ? 5.48 44.125 22.688 1 93.06 313 ASP A CA 1
ATOM 2366 C C . ASP A 1 313 ? 4.355 43.938 21.672 1 93.06 313 ASP A C 1
ATOM 2368 O O . ASP A 1 313 ? 3.246 44.438 21.859 1 93.06 313 ASP A O 1
ATOM 2372 N N . LYS A 1 314 ? 4.625 43.156 20.688 1 95.69 314 LYS A N 1
ATOM 2373 C CA . LYS A 1 314 ? 3.617 42.875 19.672 1 95.69 314 LYS A CA 1
ATOM 2374 C C . LYS A 1 314 ? 3.012 41.5 19.844 1 95.69 314 LYS A C 1
ATOM 2376 O O . LYS A 1 314 ? 2.336 40.969 18.953 1 95.69 314 LYS A O 1
ATOM 2381 N N . ARG A 1 315 ? 3.275 40.938 21 1 97.44 315 ARG A N 1
ATOM 2382 C CA . ARG A 1 315 ? 2.756 39.625 21.312 1 97.44 315 ARG A CA 1
ATOM 2383 C C . ARG A 1 315 ? 2.189 39.562 22.734 1 97.44 315 ARG A C 1
ATOM 2385 O O . ARG A 1 315 ? 2.576 40.344 23.594 1 97.44 315 ARG A O 1
ATOM 2392 N N . VAL A 1 316 ? 1.243 38.75 22.969 1 97.81 316 VAL A N 1
ATOM 2393 C CA . VAL A 1 316 ? 0.692 38.531 24.297 1 97.81 316 VAL A CA 1
ATOM 2394 C C . VAL A 1 316 ? 0.717 37.031 24.609 1 97.81 316 VAL A C 1
ATOM 2396 O O . VAL A 1 316 ? 0.578 36.188 23.719 1 97.81 316 VAL A O 1
ATOM 2399 N N . THR A 1 317 ? 0.925 36.688 25.859 1 97.69 317 THR A N 1
ATOM 2400 C CA . THR A 1 317 ? 0.82 35.312 26.297 1 97.69 317 THR A CA 1
ATOM 2401 C C . THR A 1 317 ? -0.641 34.875 26.375 1 97.69 317 THR A C 1
ATOM 2403 O O . THR A 1 317 ? -1.546 35.719 26.328 1 97.69 317 THR A O 1
ATOM 2406 N N . VAL A 1 318 ? -0.852 33.594 26.547 1 98.12 318 VAL A N 1
ATOM 2407 C CA . VAL A 1 318 ? -2.215 33.094 26.656 1 98.12 318 VAL A CA 1
ATOM 2408 C C . VAL A 1 318 ? -2.84 33.562 27.969 1 98.12 318 VAL A C 1
ATOM 2410 O O . VAL A 1 318 ? -4.055 33.719 28.062 1 98.12 318 VAL A O 1
ATOM 2413 N N . GLU A 1 319 ? -2.055 33.719 28.984 1 97.81 319 GLU A N 1
ATOM 2414 C CA . GLU A 1 319 ? -2.541 34.219 30.266 1 97.81 319 GLU A CA 1
ATOM 2415 C C . GLU A 1 319 ? -3.002 35.688 30.156 1 97.81 319 GLU A C 1
ATOM 2417 O O . GLU A 1 319 ? -4.051 36.031 30.688 1 97.81 319 GLU A O 1
ATOM 2422 N N . GLU A 1 320 ? -2.158 36.438 29.469 1 97.31 320 GLU A N 1
ATOM 2423 C CA . GLU A 1 320 ? -2.52 37.812 29.234 1 97.31 320 GLU A CA 1
ATOM 2424 C C . GLU A 1 320 ? -3.805 37.938 28.422 1 97.31 320 GLU A C 1
ATOM 2426 O O . GLU A 1 320 ? -4.668 38.75 28.719 1 97.31 320 GLU A O 1
ATOM 2431 N N . TYR A 1 321 ? -3.92 37.156 27.453 1 97.12 321 TYR A N 1
ATOM 2432 C CA . TYR A 1 321 ? -5.125 37.156 26.625 1 97.12 321 TYR A CA 1
ATOM 2433 C C . TYR A 1 321 ? -6.348 36.781 27.453 1 97.12 321 TYR A C 1
ATOM 2435 O O . TYR A 1 321 ? -7.414 37.375 27.312 1 97.12 321 TYR A O 1
ATOM 2443 N N . LYS A 1 322 ? -6.211 35.719 28.281 1 97.31 322 LYS A N 1
ATOM 2444 C CA . LYS A 1 322 ? -7.297 35.281 29.156 1 97.31 322 LYS A CA 1
ATOM 2445 C C . LYS A 1 322 ? -7.758 36.438 30.047 1 97.31 322 LYS A C 1
ATOM 2447 O O . LYS A 1 322 ? -8.953 36.594 30.297 1 97.31 322 LYS A O 1
ATOM 2452 N N . ALA A 1 323 ? -6.836 37.188 30.516 1 96.5 323 ALA A N 1
ATOM 2453 C CA . ALA A 1 323 ? -7.152 38.344 31.344 1 96.5 323 ALA A CA 1
ATOM 2454 C C . ALA A 1 323 ? -7.973 39.375 30.578 1 96.5 323 ALA A C 1
ATOM 2456 O O . ALA A 1 323 ? -8.875 40 31.125 1 96.5 323 ALA A O 1
ATOM 2457 N N . ILE A 1 324 ? -7.594 39.531 29.359 1 95.19 324 ILE A N 1
ATOM 2458 C CA . ILE A 1 324 ? -8.312 40.469 28.5 1 95.19 324 ILE A CA 1
ATOM 2459 C C . ILE A 1 324 ? -9.742 39.969 28.297 1 95.19 324 ILE A C 1
ATOM 2461 O O . ILE A 1 324 ? -10.695 40.75 28.344 1 95.19 324 ILE A O 1
ATOM 2465 N N . VAL A 1 325 ? -9.93 38.688 28.062 1 95.19 325 VAL A N 1
ATOM 2466 C CA . VAL A 1 325 ? -11.242 38.094 27.875 1 95.19 325 VAL A CA 1
ATOM 2467 C C . VAL A 1 325 ? -12.086 38.25 29.141 1 95.19 325 VAL A C 1
ATOM 2469 O O . VAL A 1 325 ? -13.266 38.594 29.062 1 95.19 325 VAL A O 1
ATOM 2472 N N . ASP A 1 326 ? -11.453 38.062 30.234 1 95.62 326 ASP A N 1
ATOM 2473 C CA . ASP A 1 326 ? -12.164 38.125 31.516 1 95.62 326 ASP A CA 1
ATOM 2474 C C . ASP A 1 326 ? -12.594 39.562 31.828 1 95.62 326 ASP A C 1
ATOM 2476 O O . ASP A 1 326 ? -13.609 39.781 32.5 1 95.62 326 ASP A O 1
ATOM 2480 N N . ALA A 1 327 ? -11.828 40.469 31.359 1 94.88 327 ALA A N 1
ATOM 2481 C CA . ALA A 1 327 ? -12.117 41.906 31.609 1 94.88 327 ALA A CA 1
ATOM 2482 C C . ALA A 1 327 ? -13.297 42.375 30.75 1 94.88 327 ALA A C 1
ATOM 2484 O O . ALA A 1 327 ? -13.867 43.438 31.016 1 94.88 327 ALA A O 1
ATOM 2485 N N . LYS A 1 328 ? -13.703 41.562 29.781 1 91.44 328 LYS A N 1
ATOM 2486 C CA . LYS A 1 328 ? -14.828 41.875 28.891 1 91.44 328 LYS A CA 1
ATOM 2487 C C . LYS A 1 328 ? -14.617 43.156 28.141 1 91.44 328 LYS A C 1
ATOM 2489 O O . LYS A 1 328 ? -15.578 43.875 27.812 1 91.44 328 LYS A O 1
ATOM 2494 N N . SER A 1 329 ? -13.336 43.562 28.078 1 89.94 329 SER A N 1
ATOM 2495 C CA . SER A 1 329 ? -13.016 44.688 27.203 1 89.94 329 SER A CA 1
ATOM 2496 C C . SER A 1 329 ? -13.148 44.312 25.734 1 89.94 329 SER A C 1
ATOM 2498 O O . SER A 1 329 ? -12.797 43.188 25.344 1 89.94 329 SER A O 1
ATOM 2500 N N . PRO A 1 330 ? -13.656 45.25 24.969 1 95.31 330 PRO A N 1
ATOM 2501 C CA . PRO A 1 330 ? -13.859 44.938 23.562 1 95.31 330 PRO A CA 1
ATOM 2502 C C . PRO A 1 330 ? -12.555 44.719 22.797 1 95.31 330 PRO A C 1
ATOM 2504 O O . PRO A 1 330 ? -11.562 45.438 23.047 1 95.31 330 PRO A O 1
ATOM 2507 N N . TYR A 1 331 ? -12.484 43.812 21.953 1 96.56 331 TYR A N 1
ATOM 2508 C CA . TYR A 1 331 ? -11.383 43.469 21.062 1 96.56 331 TYR A CA 1
ATOM 2509 C C . TYR A 1 331 ? -11.859 42.656 19.875 1 96.56 331 TYR A C 1
ATOM 2511 O O . TYR A 1 331 ? -13.008 42.188 19.859 1 96.56 331 TYR A O 1
ATOM 2519 N N . VAL A 1 332 ? -11.016 42.562 18.859 1 96.94 332 VAL A N 1
ATOM 2520 C CA . VAL A 1 332 ? -11.273 41.656 17.734 1 96.94 332 VAL A CA 1
ATOM 2521 C C . VAL A 1 332 ? -10.234 40.531 17.734 1 96.94 332 VAL A C 1
ATOM 2523 O O . VAL A 1 332 ? -9.031 40.781 17.781 1 96.94 332 VAL A O 1
ATOM 2526 N N . LEU A 1 333 ? -10.703 39.312 17.812 1 98.19 333 LEU A N 1
ATOM 2527 C CA . LEU A 1 333 ? -9.828 38.156 17.672 1 98.19 333 LEU A CA 1
ATOM 2528 C C . LEU A 1 333 ? -9.898 37.594 16.25 1 98.19 333 LEU A C 1
ATOM 2530 O O . LEU A 1 333 ? -10.977 37.25 15.773 1 98.19 333 LEU A O 1
ATOM 2534 N N . ILE A 1 334 ? -8.781 37.531 15.609 1 98.31 334 ILE A N 1
ATOM 2535 C CA . ILE A 1 334 ? -8.711 37 14.25 1 98.31 334 ILE A CA 1
ATOM 2536 C C . ILE A 1 334 ? -8.016 35.625 14.281 1 98.31 334 ILE A C 1
ATOM 2538 O O . ILE A 1 334 ? -6.848 35.531 14.648 1 98.31 334 ILE A O 1
ATOM 2542 N N . ASP A 1 335 ? -8.758 34.594 13.961 1 98.38 335 ASP A N 1
ATOM 2543 C CA . ASP A 1 335 ? -8.188 33.281 13.719 1 98.38 335 ASP A CA 1
ATOM 2544 C C . ASP A 1 335 ? -7.703 33.156 12.273 1 98.38 335 ASP A C 1
ATOM 2546 O O . ASP A 1 335 ? -8.516 33.094 11.344 1 98.38 335 ASP A O 1
ATOM 2550 N N . VAL A 1 336 ? -6.438 32.969 12.141 1 97.81 336 VAL A N 1
ATOM 2551 C CA . VAL A 1 336 ? -5.871 33.094 10.805 1 97.81 336 VAL A CA 1
ATOM 2552 C C . VAL A 1 336 ? -5.75 31.719 10.148 1 97.81 336 VAL A C 1
ATOM 2554 O O . VAL A 1 336 ? -5.203 31.594 9.055 1 97.81 336 VAL A O 1
ATOM 2557 N N . ARG A 1 337 ? -6.223 30.688 10.781 1 95.62 337 ARG A N 1
ATOM 2558 C CA . ARG A 1 337 ? -6.172 29.328 10.25 1 95.62 337 ARG A CA 1
ATOM 2559 C C . ARG A 1 337 ? -7.199 29.141 9.141 1 95.62 337 ARG A C 1
ATOM 2561 O O . ARG A 1 337 ? -8.031 30.016 8.898 1 95.62 337 ARG A O 1
ATOM 2568 N N . LEU A 1 338 ? -7.062 28.016 8.477 1 94.38 338 LEU A N 1
ATOM 2569 C CA . LEU A 1 338 ? -8.062 27.656 7.48 1 94.38 338 LEU A CA 1
ATOM 2570 C C . LEU A 1 338 ? -9.398 27.328 8.141 1 94.38 338 LEU A C 1
ATOM 2572 O O . LEU A 1 338 ? -9.43 26.844 9.281 1 94.38 338 LEU A O 1
ATOM 2576 N N . PRO A 1 339 ? -10.477 27.531 7.441 1 95.31 339 PRO A N 1
ATOM 2577 C CA . PRO A 1 339 ? -11.805 27.297 8 1 95.31 339 PRO A CA 1
ATOM 2578 C C . PRO A 1 339 ? -11.969 25.875 8.555 1 95.31 339 PRO A C 1
ATOM 2580 O O . PRO A 1 339 ? -12.625 25.688 9.578 1 95.31 339 PRO A O 1
ATOM 2583 N N . VAL A 1 340 ? -11.375 24.953 7.953 1 94.94 340 VAL A N 1
ATOM 2584 C CA . VAL A 1 340 ? -11.523 23.562 8.359 1 94.94 340 VAL A CA 1
ATOM 2585 C C . VAL A 1 340 ? -10.992 23.375 9.773 1 94.94 340 VAL A C 1
ATOM 2587 O O . VAL A 1 340 ? -11.523 22.562 10.547 1 94.94 340 VAL A O 1
ATOM 2590 N N . GLU A 1 341 ? -9.969 24.078 10.102 1 94.88 341 GLU A N 1
ATOM 2591 C CA . GLU A 1 341 ? -9.383 23.953 11.43 1 94.88 341 GLU A CA 1
ATOM 2592 C C . GLU A 1 341 ? -10.32 24.531 12.5 1 94.88 341 GLU A C 1
ATOM 2594 O O . GLU A 1 341 ? -10.273 24.109 13.656 1 94.88 341 GLU A O 1
ATOM 2599 N N . LEU A 1 342 ? -11.172 25.469 12.148 1 95.44 342 LEU A N 1
ATOM 2600 C CA . LEU A 1 342 ? -12.156 26 13.094 1 95.44 342 LEU A CA 1
ATOM 2601 C C . LEU A 1 342 ? -13.195 24.938 13.445 1 95.44 342 LEU A C 1
ATOM 2603 O O . LEU A 1 342 ? -13.766 24.969 14.539 1 95.44 342 LEU A O 1
ATOM 2607 N N . GLU A 1 343 ? -13.391 24.109 12.453 1 94.62 343 GLU A N 1
ATOM 2608 C CA . GLU A 1 343 ? -14.336 23.031 12.703 1 94.62 343 GLU A CA 1
ATOM 2609 C C . GLU A 1 343 ? -13.797 22.062 13.758 1 94.62 343 GLU A C 1
ATOM 2611 O O . GLU A 1 343 ? -14.555 21.328 14.383 1 94.62 343 GLU A O 1
ATOM 2616 N N . ILE A 1 344 ? -12.508 22.094 13.891 1 95.06 344 ILE A N 1
ATOM 2617 C CA . ILE A 1 344 ? -11.891 21.266 14.922 1 95.06 344 ILE A CA 1
ATOM 2618 C C . ILE A 1 344 ? -12.062 21.922 16.281 1 95.06 344 ILE A C 1
ATOM 2620 O O . ILE A 1 344 ? -12.57 21.297 17.219 1 95.06 344 ILE A O 1
ATOM 2624 N N . CYS A 1 345 ? -11.641 23.109 16.328 1 95.19 345 CYS A N 1
ATOM 2625 C CA . CYS A 1 345 ? -11.789 23.906 17.547 1 95.19 345 CYS A CA 1
ATOM 2626 C C . CYS A 1 345 ? -11.547 25.375 17.266 1 95.19 345 CYS A C 1
ATOM 2628 O O . CYS A 1 345 ? -10.914 25.734 16.266 1 95.19 345 CYS A O 1
ATOM 2630 N N . SER A 1 346 ? -12.117 26.188 18.078 1 96.06 346 SER A N 1
ATOM 2631 C CA . SER A 1 346 ? -11.914 27.625 17.984 1 96.06 346 SER A CA 1
ATOM 2632 C C . SER A 1 346 ? -12.234 28.312 19.312 1 96.06 346 SER A C 1
ATOM 2634 O O . SER A 1 346 ? -13.008 27.781 20.109 1 96.06 346 SER A O 1
ATOM 2636 N N . LEU A 1 347 ? -11.492 29.406 19.484 1 96.44 347 LEU A N 1
ATOM 2637 C CA . LEU A 1 347 ? -11.867 30.234 20.609 1 96.44 347 LEU A CA 1
ATOM 2638 C C . LEU A 1 347 ? -13.172 30.984 20.344 1 96.44 347 LEU A C 1
ATOM 2640 O O . LEU A 1 347 ? -13.508 31.234 19.188 1 96.44 347 LEU A O 1
ATOM 2644 N N . PRO A 1 348 ? -13.852 31.312 21.422 1 94.25 348 PRO A N 1
ATOM 2645 C CA . PRO A 1 348 ? -15.141 31.984 21.219 1 94.25 348 PRO A CA 1
ATOM 2646 C C . PRO A 1 348 ? -15 33.375 20.594 1 94.25 348 PRO A C 1
ATOM 2648 O O . PRO A 1 348 ? -13.992 34.031 20.812 1 94.25 348 PRO A O 1
ATOM 2651 N N . ASN A 1 349 ? -15.961 33.781 19.781 1 92.56 349 ASN A N 1
ATOM 2652 C CA . ASN A 1 349 ? -16.109 35.125 19.219 1 92.56 349 ASN A CA 1
ATOM 2653 C C . ASN A 1 349 ? -14.914 35.531 18.359 1 92.56 349 ASN A C 1
ATOM 2655 O O . ASN A 1 349 ? -14.414 36.625 18.438 1 92.56 349 ASN A O 1
ATOM 2659 N N . CYS A 1 350 ? -14.453 34.562 17.625 1 96.19 350 CYS A N 1
ATOM 2660 C CA . CYS A 1 350 ? -13.336 34.875 16.734 1 96.19 350 CYS A CA 1
ATOM 2661 C C . CYS A 1 350 ? -13.828 35.125 15.305 1 96.19 350 CYS A C 1
ATOM 2663 O O . CYS A 1 350 ? -14.867 34.594 14.906 1 96.19 350 CYS A O 1
ATOM 2665 N N . MET A 1 351 ? -13.125 36.031 14.641 1 97.06 351 MET A N 1
ATOM 2666 C CA . MET A 1 351 ? -13.266 36.219 13.195 1 97.06 351 MET A CA 1
ATOM 2667 C C . MET A 1 351 ? -12.25 35.344 12.438 1 97.06 351 MET A C 1
ATOM 2669 O O . MET A 1 351 ? -11.047 35.406 12.719 1 97.06 351 MET A O 1
ATOM 2673 N N . ASN A 1 352 ? -12.805 34.562 11.492 1 97.81 352 ASN A N 1
ATOM 2674 C CA . ASN A 1 352 ? -11.891 33.719 10.727 1 97.81 352 ASN A CA 1
ATOM 2675 C C . ASN A 1 352 ? -11.461 34.375 9.43 1 97.81 352 ASN A C 1
ATOM 2677 O O . ASN A 1 352 ? -12.289 34.656 8.555 1 97.81 352 ASN A O 1
ATOM 2681 N N . ILE A 1 353 ? -10.211 34.719 9.328 1 97.88 353 ILE A N 1
ATOM 2682 C CA . ILE A 1 353 ? -9.578 35.219 8.117 1 97.88 353 ILE A CA 1
ATOM 2683 C C . ILE A 1 353 ? -8.258 34.469 7.887 1 97.88 353 ILE A C 1
ATOM 2685 O O . ILE A 1 353 ? -7.242 34.812 8.508 1 97.88 353 ILE A O 1
ATOM 2689 N N . PRO A 1 354 ? -8.297 33.562 6.949 1 96.69 354 PRO A N 1
ATOM 2690 C CA . PRO A 1 354 ? -7.055 32.812 6.688 1 96.69 354 PRO A CA 1
ATOM 2691 C C . PRO A 1 354 ? -5.887 33.75 6.355 1 96.69 354 PRO A C 1
ATOM 2693 O O . PRO A 1 354 ? -6.082 34.781 5.734 1 96.69 354 PRO A O 1
ATOM 2696 N N . LEU A 1 355 ? -4.699 33.312 6.746 1 94.94 355 LEU A N 1
ATOM 2697 C CA . LEU A 1 355 ? -3.49 34.094 6.555 1 94.94 355 LEU A CA 1
ATOM 2698 C C . LEU A 1 355 ? -3.352 34.531 5.102 1 94.94 355 LEU A C 1
ATOM 2700 O O . LEU A 1 355 ? -2.957 35.656 4.828 1 94.94 355 LEU A O 1
ATOM 2704 N N . THR A 1 356 ? -3.758 33.719 4.18 1 92.25 356 THR A N 1
ATOM 2705 C CA . THR A 1 356 ? -3.596 34 2.756 1 92.25 356 THR A CA 1
ATOM 2706 C C . THR A 1 356 ? -4.512 35.125 2.305 1 92.25 356 THR A C 1
ATOM 2708 O O . THR A 1 356 ? -4.285 35.75 1.258 1 92.25 356 THR A O 1
ATOM 2711 N N . ASN A 1 357 ? -5.484 35.438 3.096 1 95 357 ASN A N 1
ATOM 2712 C CA . ASN A 1 357 ? -6.473 36.438 2.713 1 95 357 ASN A CA 1
ATOM 2713 C C . ASN A 1 357 ? -6.395 37.688 3.6 1 95 357 ASN A C 1
ATOM 2715 O O . ASN A 1 357 ? -7.176 38.625 3.439 1 95 357 ASN A O 1
ATOM 2719 N N . ILE A 1 358 ? -5.441 37.719 4.445 1 94.25 358 ILE A N 1
ATOM 2720 C CA . ILE A 1 358 ? -5.473 38.656 5.547 1 94.25 358 ILE A CA 1
ATOM 2721 C C . ILE A 1 358 ? -5.281 40.062 5.012 1 94.25 358 ILE A C 1
ATOM 2723 O O . ILE A 1 358 ? -5.82 41.031 5.566 1 94.25 358 ILE A O 1
ATOM 2727 N N . CYS A 1 359 ? -4.609 40.219 3.918 1 91.88 359 CYS A N 1
ATOM 2728 C CA . CYS A 1 359 ? -4.285 41.531 3.398 1 91.88 359 CYS A CA 1
ATOM 2729 C C . CYS A 1 359 ? -5.258 41.938 2.297 1 91.88 359 CYS A C 1
ATOM 2731 O O . CYS A 1 359 ? -5.141 43.031 1.729 1 91.88 359 CYS A O 1
ATOM 2733 N N . LYS A 1 360 ? -6.117 41.094 2 1 94.5 360 LYS A N 1
ATOM 2734 C CA . LYS A 1 360 ? -7.098 41.438 0.973 1 94.5 360 LYS A CA 1
ATOM 2735 C C . LYS A 1 360 ? -7.98 42.625 1.423 1 94.5 360 LYS A C 1
ATOM 2737 O O . LYS A 1 360 ? -8.281 42.75 2.609 1 94.5 360 LYS A O 1
ATOM 2742 N N . ALA A 1 361 ? -8.43 43.312 0.476 1 93.56 361 ALA A N 1
ATOM 2743 C CA . ALA A 1 361 ? -9.219 44.5 0.747 1 93.56 361 ALA A CA 1
ATOM 2744 C C . ALA A 1 361 ? -10.5 44.156 1.498 1 93.56 361 ALA A C 1
ATOM 2746 O O . ALA A 1 361 ? -10.898 44.875 2.42 1 93.56 361 ALA A O 1
ATOM 2747 N N . GLU A 1 362 ? -11.078 43.156 1.045 1 95.31 362 GLU A N 1
ATOM 2748 C CA . GLU A 1 362 ? -12.32 42.75 1.683 1 95.31 362 GLU A CA 1
ATOM 2749 C C . GLU A 1 362 ? -12.094 42.375 3.15 1 95.31 362 GLU A C 1
ATOM 2751 O O . GLU A 1 362 ? -12.93 42.688 4.004 1 95.31 362 GLU A O 1
ATOM 2756 N N . SER A 1 363 ? -10.984 41.75 3.451 1 96.25 363 SER A N 1
ATOM 2757 C CA . SER A 1 363 ? -10.656 41.344 4.809 1 96.25 363 SER A CA 1
ATOM 2758 C C . SER A 1 363 ? -10.344 42.531 5.699 1 96.25 363 SER A C 1
ATOM 2760 O O . SER A 1 363 ? -10.844 42.625 6.82 1 96.25 363 SER A O 1
ATOM 2762 N N . THR A 1 364 ? -9.555 43.406 5.215 1 94.31 364 THR A N 1
ATOM 2763 C CA . THR A 1 364 ? -9.188 44.594 5.992 1 94.31 364 THR A CA 1
ATOM 2764 C C . THR A 1 364 ? -10.406 45.469 6.262 1 94.31 364 THR A C 1
ATOM 2766 O O . THR A 1 364 ? -10.539 46.031 7.34 1 94.31 364 THR A O 1
ATOM 2769 N N . ALA A 1 365 ? -11.266 45.562 5.281 1 94.88 365 ALA A N 1
ATOM 2770 C CA . ALA A 1 365 ? -12.5 46.344 5.457 1 94.88 365 ALA A CA 1
ATOM 2771 C C . ALA A 1 365 ? -13.375 45.719 6.539 1 94.88 365 ALA A C 1
ATOM 2773 O O . ALA A 1 365 ? -13.953 46.438 7.359 1 94.88 365 ALA A O 1
ATOM 2774 N N . ALA A 1 366 ? -13.469 44.469 6.469 1 96.31 366 ALA A N 1
ATOM 2775 C CA . ALA A 1 366 ? -14.273 43.75 7.457 1 96.31 366 ALA A CA 1
ATOM 2776 C C . ALA A 1 366 ? -13.719 43.969 8.867 1 96.31 366 ALA A C 1
ATOM 2778 O O . ALA A 1 366 ? -14.484 44.125 9.82 1 96.31 366 ALA A O 1
ATOM 2779 N N . ILE A 1 367 ? -12.438 43.906 9.008 1 95.75 367 ILE A N 1
ATOM 2780 C CA . ILE A 1 367 ? -11.781 44.094 10.297 1 95.75 367 ILE A CA 1
ATOM 2781 C C . ILE A 1 367 ? -12.055 45.5 10.82 1 95.75 367 ILE A C 1
ATOM 2783 O O . ILE A 1 367 ? -12.438 45.688 11.977 1 95.75 367 ILE A O 1
ATOM 2787 N N . LYS A 1 368 ? -11.914 46.469 9.969 1 94.12 368 LYS A N 1
ATOM 2788 C CA . LYS A 1 368 ? -12.141 47.875 10.336 1 94.12 368 LYS A CA 1
ATOM 2789 C C . LYS A 1 368 ? -13.586 48.094 10.766 1 94.12 368 LYS A C 1
ATOM 2791 O O . LYS A 1 368 ? -13.844 48.812 11.742 1 94.12 368 LYS A O 1
ATOM 2796 N N . GLU A 1 369 ? -14.406 47.531 10 1 95.75 369 GLU A N 1
ATOM 2797 C CA . GLU A 1 369 ? -15.828 47.688 10.32 1 95.75 369 GLU A CA 1
ATOM 2798 C C . GLU A 1 369 ? -16.141 47.094 11.695 1 95.75 369 GLU A C 1
ATOM 2800 O O . GLU A 1 369 ? -16.875 47.688 12.477 1 95.75 369 GLU A O 1
ATOM 2805 N N . THR A 1 370 ? -15.617 45.938 11.953 1 96.19 370 THR A N 1
ATOM 2806 C CA . THR A 1 370 ? -15.852 45.281 13.227 1 96.19 370 THR A CA 1
ATOM 2807 C C . THR A 1 370 ? -15.242 46.094 14.375 1 96.19 370 THR A C 1
ATOM 2809 O O . THR A 1 370 ? -15.852 46.219 15.438 1 96.19 370 THR A O 1
ATOM 2812 N N . LEU A 1 371 ? -14.07 46.562 14.188 1 94.75 371 LEU A N 1
ATOM 2813 C CA . LEU A 1 371 ? -13.398 47.406 15.18 1 94.75 371 LEU A CA 1
ATOM 2814 C C . LEU A 1 371 ? -14.234 48.625 15.492 1 94.75 371 LEU A C 1
ATOM 2816 O O . LEU A 1 371 ? -14.406 49 16.656 1 94.75 371 LEU A O 1
ATOM 2820 N N . SER A 1 372 ? -14.734 49.25 14.43 1 94.44 372 SER A N 1
ATOM 2821 C CA . SER A 1 372 ? -15.562 50.438 14.594 1 94.44 372 SER A CA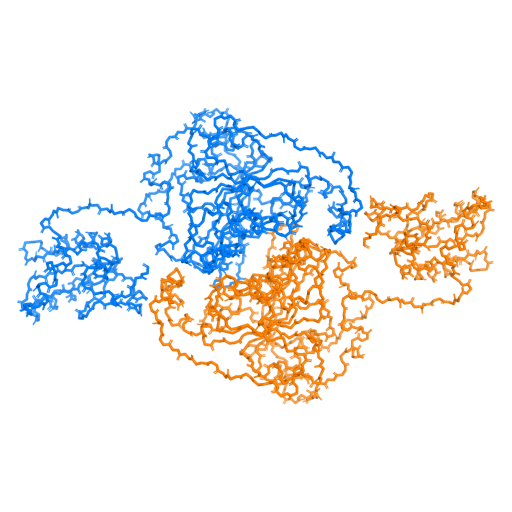 1
ATOM 2822 C C . SER A 1 372 ? -16.844 50.125 15.352 1 94.44 372 SER A C 1
ATOM 2824 O O . SER A 1 372 ? -17.266 50.875 16.219 1 94.44 372 SER A O 1
ATOM 2826 N N . SER A 1 373 ? -17.422 49.094 14.984 1 96.12 373 SER A N 1
ATOM 2827 C CA . SER A 1 373 ? -18.672 48.688 15.609 1 96.12 373 SER A CA 1
ATOM 2828 C C . SER A 1 373 ? -18.484 48.406 17.094 1 96.12 373 SER A C 1
ATOM 2830 O O . SER A 1 373 ? -19.375 48.656 17.906 1 96.12 373 SER A O 1
ATOM 2832 N N . LEU A 1 374 ? -17.328 47.906 17.453 1 94.56 374 LEU A N 1
ATOM 2833 C CA . LEU A 1 374 ? -17.062 47.531 18.828 1 94.56 374 LEU A CA 1
ATOM 2834 C C . LEU A 1 374 ? -16.422 48.688 19.594 1 94.56 374 LEU A C 1
ATOM 2836 O O . LEU A 1 374 ? -16.344 48.656 20.828 1 94.56 374 LEU A O 1
ATOM 2840 N N . GLY A 1 375 ? -16.031 49.625 18.906 1 93.44 375 GLY A N 1
ATOM 2841 C CA . GLY A 1 375 ? -15.391 50.781 19.516 1 93.44 375 GLY A CA 1
ATOM 2842 C C . GLY A 1 375 ? -14.047 50.469 20.125 1 93.44 375 GLY A C 1
ATOM 2843 O O . GLY A 1 375 ? -13.75 50.906 21.25 1 93.44 375 GLY A O 1
ATOM 2844 N N . THR A 1 376 ? -13.297 49.625 19.438 1 95.25 376 THR A N 1
ATOM 2845 C CA . THR A 1 376 ? -11.992 49.25 19.969 1 95.25 376 THR A CA 1
ATOM 2846 C C . THR A 1 376 ? -10.914 49.375 18.891 1 95.25 376 THR A C 1
ATOM 2848 O O . THR A 1 376 ? -11.234 49.469 17.703 1 95.25 376 THR A O 1
ATOM 2851 N N . LYS A 1 377 ? -9.672 49.438 19.328 1 94.94 377 LYS A N 1
ATOM 2852 C CA . LYS A 1 377 ? -8.523 49.469 18.422 1 94.94 377 LYS A CA 1
ATOM 2853 C C . LYS A 1 377 ? -7.621 48.25 18.625 1 94.94 377 LYS A C 1
ATOM 2855 O O . LYS A 1 377 ? -6.52 48.219 18.078 1 94.94 377 LYS A O 1
ATOM 2860 N N . LYS A 1 378 ? -8.125 47.312 19.438 1 95.75 378 LYS A N 1
ATOM 2861 C CA . LYS A 1 378 ? -7.309 46.156 19.797 1 95.75 378 LYS A CA 1
ATOM 2862 C C . LYS A 1 378 ? -7.629 44.969 18.906 1 95.75 378 LYS A C 1
ATOM 2864 O O . LYS A 1 378 ? -8.789 44.562 18.797 1 95.75 378 LYS A O 1
ATOM 2869 N N . VAL A 1 379 ? -6.621 44.438 18.266 1 96.69 379 VAL A N 1
ATOM 2870 C CA . VAL A 1 379 ? -6.734 43.25 17.422 1 96.69 379 VAL A CA 1
ATOM 2871 C C . VAL A 1 379 ? -5.758 42.188 17.906 1 96.69 379 VAL A C 1
ATOM 2873 O O . VAL A 1 379 ? -4.582 42.469 18.156 1 96.69 379 VAL A O 1
ATOM 2876 N N . TYR A 1 380 ? -6.27 41 18.094 1 97.94 380 TYR A N 1
ATOM 2877 C CA . TYR A 1 380 ? -5.422 39.875 18.391 1 97.94 380 TYR A CA 1
ATOM 2878 C C . TYR A 1 380 ? -5.527 38.812 17.312 1 97.94 380 TYR A C 1
ATOM 2880 O O . TYR A 1 380 ? -6.625 38.5 16.844 1 97.94 380 TYR A O 1
ATOM 2888 N N . CYS A 1 381 ? -4.395 38.281 16.875 1 98.38 381 CYS A N 1
ATOM 2889 C CA . CYS A 1 381 ? -4.34 37.188 15.898 1 98.38 381 CYS A CA 1
ATOM 2890 C C . CYS A 1 381 ? -3.934 35.875 16.562 1 98.38 381 CYS A C 1
ATOM 2892 O O . CYS A 1 381 ? -3.084 35.875 17.453 1 98.38 381 CYS A O 1
ATOM 2894 N N . VAL A 1 382 ? -4.598 34.812 16.109 1 98.31 382 VAL A N 1
ATOM 2895 C CA . VAL A 1 382 ? -4.281 33.5 16.719 1 98.31 382 VAL A CA 1
ATOM 2896 C C . VAL A 1 382 ? -4.215 32.438 15.633 1 98.31 382 VAL A C 1
ATOM 2898 O O . VAL A 1 382 ? -4.879 32.562 14.602 1 98.31 382 VAL A O 1
ATOM 2901 N N . CYS A 1 383 ? -3.34 31.516 15.805 1 96.44 383 CYS A N 1
ATOM 2902 C CA . CYS A 1 383 ? -3.256 30.297 15.008 1 96.44 383 CYS A CA 1
ATOM 2903 C C . CYS A 1 383 ? -3.008 29.078 15.891 1 96.44 383 CYS A C 1
ATOM 2905 O O . CYS A 1 383 ? -3.273 29.125 17.094 1 96.44 383 CYS A O 1
ATOM 2907 N N . ARG A 1 384 ? -2.635 28.016 15.312 1 94.12 384 ARG A N 1
ATOM 2908 C CA . ARG A 1 384 ? -2.516 26.75 16.047 1 94.12 384 ARG A CA 1
ATOM 2909 C C . ARG A 1 384 ? -1.36 26.797 17.031 1 94.12 384 ARG A C 1
ATOM 2911 O O . ARG A 1 384 ? -1.531 26.469 18.203 1 94.12 384 ARG A O 1
ATOM 2918 N N . ARG A 1 385 ? -0.202 27.359 16.562 1 92.88 385 ARG A N 1
ATOM 2919 C CA . ARG A 1 385 ? 1.004 27.25 17.375 1 92.88 385 ARG A CA 1
ATOM 2920 C C . ARG A 1 385 ? 1.649 28.625 17.578 1 92.88 385 ARG A C 1
ATOM 2922 O O . ARG A 1 385 ? 2.766 28.719 18.094 1 92.88 385 ARG A O 1
ATOM 2929 N N . GLY A 1 386 ? 1.009 29.641 17.109 1 93.56 386 GLY A N 1
ATOM 2930 C CA . GLY A 1 386 ? 1.505 30.984 17.312 1 93.56 386 GLY A CA 1
ATOM 2931 C C . GLY A 1 386 ? 2.523 31.406 16.266 1 93.56 386 GLY A C 1
ATOM 2932 O O . GLY A 1 386 ? 3.271 32.375 16.469 1 93.56 386 GLY A O 1
ATOM 2933 N N . ASN A 1 387 ? 2.627 30.672 15.109 1 91.5 387 ASN A N 1
ATOM 2934 C CA . ASN A 1 387 ? 3.584 31 14.062 1 91.5 387 ASN A CA 1
ATOM 2935 C C . ASN A 1 387 ? 2.947 31.859 12.961 1 91.5 387 ASN A C 1
ATOM 2937 O O . ASN A 1 387 ? 3.369 33 12.727 1 91.5 387 ASN A O 1
ATOM 2941 N N . ASP A 1 388 ? 1.899 31.438 12.391 1 92.62 388 ASP A N 1
ATOM 2942 C CA . ASP A 1 388 ? 1.215 32.156 11.312 1 92.62 388 ASP A CA 1
ATOM 2943 C C . ASP A 1 388 ? 0.609 33.469 11.82 1 92.62 388 ASP A C 1
ATOM 2945 O O . ASP A 1 388 ? 0.535 34.438 11.07 1 92.62 388 ASP A O 1
ATOM 2949 N N . SER A 1 389 ? 0.259 33.438 13.055 1 96.75 389 SER A N 1
ATOM 2950 C CA . SER A 1 389 ? -0.356 34.625 13.609 1 96.75 389 SER A CA 1
ATOM 2951 C C . SER A 1 389 ? 0.64 35.781 13.672 1 96.75 389 SER A C 1
ATOM 2953 O O . SER A 1 389 ? 0.253 36.938 13.578 1 96.75 389 SER A O 1
ATOM 2955 N N . GLN A 1 390 ? 1.915 35.438 13.805 1 95.88 390 GLN A N 1
ATOM 2956 C CA . GLN A 1 390 ? 2.932 36.5 13.75 1 95.88 390 GLN A CA 1
ATOM 2957 C C . GLN A 1 390 ? 2.996 37.125 12.367 1 95.88 390 GLN A C 1
ATOM 2959 O O . GLN A 1 390 ? 3.096 38.375 12.25 1 95.88 390 GLN A O 1
ATOM 2964 N N . LEU A 1 391 ? 2.951 36.344 11.398 1 94 391 LEU A N 1
ATOM 2965 C CA . LEU A 1 391 ? 2.951 36.844 10.031 1 94 391 LEU A CA 1
ATOM 2966 C C . LEU A 1 391 ? 1.721 37.688 9.758 1 94 391 LEU A C 1
ATOM 2968 O O . LEU A 1 391 ? 1.806 38.719 9.062 1 94 391 LEU A O 1
ATOM 2972 N N . ALA A 1 392 ? 0.648 37.281 10.305 1 96.31 392 ALA A N 1
ATOM 2973 C CA . ALA A 1 392 ? -0.595 38.031 10.148 1 96.31 392 ALA A CA 1
ATOM 2974 C C . ALA A 1 392 ? -0.474 39.438 10.758 1 96.31 392 ALA A C 1
ATOM 2976 O O . ALA A 1 392 ? -0.928 40.406 10.172 1 96.31 392 ALA A O 1
ATOM 2977 N N . VAL A 1 393 ? 0.13 39.469 11.883 1 96.38 393 VAL A N 1
ATOM 2978 C CA . VAL A 1 393 ? 0.32 40.75 12.555 1 96.38 393 VAL A CA 1
ATOM 2979 C C . VAL A 1 393 ? 1.172 41.656 11.688 1 96.38 393 VAL A C 1
ATOM 2981 O O . VAL A 1 393 ? 0.835 42.844 11.5 1 96.38 393 VAL A O 1
ATOM 2984 N N . GLN A 1 394 ? 2.199 41.125 11.117 1 94.12 394 GLN A N 1
ATOM 2985 C CA . GLN A 1 394 ? 3.068 41.906 10.25 1 94.12 394 GLN A CA 1
ATOM 2986 C C . GLN A 1 394 ? 2.305 42.438 9.039 1 94.12 394 GLN A C 1
ATOM 2988 O O . GLN A 1 394 ? 2.422 43.594 8.688 1 94.12 394 GLN A O 1
ATOM 2993 N N . GLN A 1 395 ? 1.555 41.625 8.508 1 93.88 395 GLN A N 1
ATOM 2994 C CA . GLN A 1 395 ? 0.811 42 7.309 1 93.88 395 GLN A CA 1
ATOM 2995 C C . GLN A 1 395 ? -0.28 43 7.621 1 93.88 395 GLN A C 1
ATOM 2997 O O . GLN A 1 395 ? -0.475 43.969 6.871 1 93.88 395 GLN A O 1
ATOM 3002 N N . LEU A 1 396 ? -0.897 42.812 8.664 1 94.38 396 LEU A N 1
ATOM 3003 C CA . LEU A 1 396 ? -1.982 43.719 9.062 1 94.38 396 LEU A CA 1
ATOM 3004 C C . LEU A 1 396 ? -1.444 45.094 9.453 1 94.38 396 LEU A C 1
ATOM 3006 O O . LEU A 1 396 ? -2.102 46.094 9.227 1 94.38 396 LEU A O 1
ATOM 3010 N N . GLN A 1 397 ? -0.319 45.062 10.094 1 91.75 397 GLN A N 1
ATOM 3011 C CA . GLN A 1 397 ? 0.302 46.344 10.461 1 91.75 397 GLN A CA 1
ATOM 3012 C C . GLN A 1 397 ? 0.602 47.156 9.227 1 91.75 397 GLN A C 1
ATOM 3014 O O . GLN A 1 397 ? 0.468 48.406 9.25 1 91.75 397 GLN A O 1
ATOM 3019 N N . SER A 1 398 ? 0.937 46.5 8.25 1 88.12 398 SER A N 1
ATOM 3020 C CA . SER A 1 398 ? 1.234 47.188 6.996 1 88.12 398 SER A CA 1
ATOM 3021 C C . SER A 1 398 ? -0.042 47.656 6.297 1 88.12 398 SER A C 1
ATOM 3023 O O . SER A 1 398 ? -0.055 48.688 5.625 1 88.12 398 SER A O 1
ATOM 3025 N N . ALA A 1 399 ? -1.035 46.875 6.488 1 89 399 ALA A N 1
ATOM 3026 C CA . ALA A 1 399 ? -2.273 47.094 5.754 1 89 399 ALA A CA 1
ATOM 3027 C C . ALA A 1 399 ? -3.16 48.125 6.488 1 89 399 ALA A C 1
ATOM 3029 O O . ALA A 1 399 ? -3.889 48.875 5.863 1 89 399 ALA A O 1
ATOM 3030 N N . LEU A 1 400 ? -3.018 47.938 7.82 1 85.31 400 LEU A N 1
ATOM 3031 C CA . LEU A 1 400 ? -3.818 48.812 8.656 1 85.31 400 LEU A CA 1
ATOM 3032 C C . LEU A 1 400 ? -2.971 49.969 9.195 1 85.31 400 LEU A C 1
ATOM 3034 O O . LEU A 1 400 ? -1.767 49.812 9.406 1 85.31 400 LEU A O 1
ATOM 3038 N N . ASN A 1 401 ? -3.152 51.125 8.883 1 75.62 401 ASN A N 1
ATOM 3039 C CA . ASN A 1 401 ? -2.336 52.188 9.469 1 75.62 401 ASN A CA 1
ATOM 3040 C C . ASN A 1 401 ? -1.964 51.875 10.914 1 75.62 401 ASN A C 1
ATOM 3042 O O . ASN A 1 401 ? -2.814 51.938 11.805 1 75.62 401 ASN A O 1
ATOM 3046 N N . HIS A 1 402 ? -0.698 51.406 11.227 1 66.56 402 HIS A N 1
ATOM 3047 C CA . HIS A 1 402 ? -0.155 50.875 12.484 1 66.56 402 HIS A CA 1
ATOM 3048 C C . HIS A 1 402 ? -0.362 51.906 13.617 1 66.56 402 HIS A C 1
ATOM 3050 O O . HIS A 1 402 ? -0.38 51.5 14.789 1 66.56 402 HIS A O 1
ATOM 3056 N N . ASN A 1 403 ? -0.538 52.969 13.305 1 74.75 403 ASN A N 1
ATOM 3057 C CA . ASN A 1 403 ? -0.669 54 14.328 1 74.75 403 ASN A CA 1
ATOM 3058 C C . ASN A 1 403 ? -2.084 54.031 14.898 1 74.75 403 ASN A C 1
ATOM 3060 O O . ASN A 1 403 ? -2.297 54.531 16.016 1 74.75 403 ASN A O 1
ATOM 3064 N N . ASP A 1 404 ? -2.941 53.438 14.312 1 83.38 404 ASP A N 1
ATOM 3065 C CA . ASP A 1 404 ? -4.344 53.594 14.695 1 83.38 404 ASP A CA 1
ATOM 3066 C C . ASP A 1 404 ? -4.82 52.375 15.484 1 83.38 404 ASP A C 1
ATOM 3068 O O . ASP A 1 404 ? -5.781 52.438 16.25 1 83.38 404 ASP A O 1
ATOM 3072 N N . TYR A 1 405 ? -4.055 51.281 15.328 1 91.38 405 TYR A N 1
ATOM 3073 C CA . TYR A 1 405 ? -4.562 50.062 15.914 1 91.38 405 TYR A CA 1
ATOM 3074 C C . TYR A 1 405 ? -3.463 49.312 16.672 1 91.38 405 TYR A C 1
ATOM 3076 O O . TYR A 1 405 ? -2.281 49.438 16.344 1 91.38 405 TYR A O 1
ATOM 3084 N N . GLN A 1 406 ? -3.852 48.656 17.734 1 94.06 406 GLN A N 1
ATOM 3085 C CA . GLN A 1 406 ? -2.977 47.75 18.469 1 94.06 406 GLN A CA 1
ATOM 3086 C C . GLN A 1 406 ? -3.17 46.312 18 1 94.06 406 GLN A C 1
ATOM 3088 O O . GLN A 1 406 ? -4.113 45.625 18.438 1 94.06 406 GLN A O 1
ATOM 3093 N N . ILE A 1 407 ? -2.189 45.812 17.234 1 96.31 407 ILE A N 1
ATOM 3094 C CA . ILE A 1 407 ? -2.281 44.469 16.656 1 96.31 407 ILE A CA 1
ATOM 3095 C C . ILE A 1 407 ? -1.229 43.562 17.281 1 96.31 407 ILE A C 1
ATOM 3097 O O . ILE A 1 407 ? -0.031 43.844 17.203 1 96.31 407 ILE A O 1
ATOM 3101 N N . LYS A 1 408 ? -1.683 42.5 17.922 1 97.38 408 LYS A N 1
ATOM 3102 C CA . LYS A 1 408 ? -0.778 41.562 18.594 1 97.38 408 LYS A CA 1
ATOM 3103 C C . LYS A 1 408 ? -1.123 40.125 18.25 1 97.38 408 LYS A C 1
ATOM 3105 O O . LYS A 1 408 ? -2.238 39.844 17.812 1 97.38 408 LYS A O 1
ATOM 3110 N N . ASP A 1 409 ? -0.183 39.219 18.344 1 97.69 409 ASP A N 1
ATOM 3111 C CA . ASP A 1 409 ? -0.478 37.812 18.203 1 97.69 409 ASP A CA 1
ATOM 3112 C C . ASP A 1 409 ? -0.429 37.094 19.562 1 97.69 409 ASP A C 1
ATOM 3114 O O . ASP A 1 409 ? 0.038 37.656 20.547 1 97.69 409 ASP A O 1
ATOM 3118 N N . ILE A 1 410 ? -1.02 35.969 19.641 1 97.56 410 ILE A N 1
ATOM 3119 C CA . ILE A 1 410 ? -1.035 35.188 20.859 1 97.56 410 ILE A CA 1
ATOM 3120 C C . ILE A 1 410 ? 0.099 34.156 20.828 1 97.56 410 ILE A C 1
ATOM 3122 O O . ILE A 1 410 ? 0.092 33.25 20 1 97.56 410 ILE A O 1
ATOM 3126 N N . ILE A 1 411 ? 0.997 34.25 21.781 1 97 411 ILE A N 1
ATOM 3127 C CA . ILE A 1 411 ? 2.18 33.375 21.844 1 97 411 ILE A CA 1
ATOM 3128 C C . ILE A 1 411 ? 1.758 31.938 22.062 1 97 411 ILE A C 1
ATOM 3130 O O . ILE A 1 411 ? 0.961 31.641 22.953 1 97 411 ILE A O 1
ATOM 3134 N N . GLY A 1 412 ? 2.217 31.047 21.219 1 95.38 412 GLY A N 1
ATOM 3135 C CA . GLY A 1 412 ? 1.945 29.625 21.359 1 95.38 412 GLY A CA 1
ATOM 3136 C C . GLY A 1 412 ? 0.595 29.219 20.797 1 95.38 412 GLY A C 1
ATOM 3137 O O . GLY A 1 412 ? 0.293 28.031 20.703 1 95.38 412 GLY A O 1
ATOM 3138 N N . GLY A 1 413 ? -0.229 30.156 20.5 1 96.81 413 GLY A N 1
ATOM 3139 C CA . GLY A 1 413 ? -1.495 29.906 19.828 1 96.81 413 GLY A CA 1
ATOM 3140 C C . GLY A 1 413 ? -2.443 29.047 20.625 1 96.81 413 GLY A C 1
ATOM 3141 O O . GLY A 1 413 ? -2.498 29.156 21.859 1 96.81 413 GLY A O 1
ATOM 3142 N N . LEU A 1 414 ? -3.225 28.297 19.984 1 96.94 414 LEU A N 1
ATOM 3143 C CA . LEU A 1 414 ? -4.258 27.453 20.578 1 96.94 414 LEU A CA 1
ATOM 3144 C C . LEU A 1 414 ? -3.637 26.312 21.359 1 96.94 414 LEU A C 1
ATOM 3146 O O . LEU A 1 414 ? -4.203 25.844 22.359 1 96.94 414 LEU A O 1
ATOM 3150 N N . THR A 1 415 ? -2.504 25.859 20.922 1 94.69 415 THR A N 1
ATOM 3151 C CA . THR A 1 415 ? -1.811 24.797 21.641 1 94.69 415 THR A CA 1
ATOM 3152 C C . THR A 1 415 ? -1.443 25.25 23.047 1 94.69 415 THR A C 1
ATOM 3154 O O . THR A 1 415 ? -1.656 24.531 24.016 1 94.69 415 THR A O 1
ATOM 3157 N N . ALA A 1 416 ? -0.921 26.453 23.109 1 96.19 416 ALA A N 1
ATOM 3158 C CA . ALA A 1 416 ? -0.603 27.016 24.406 1 96.19 416 ALA A CA 1
ATOM 3159 C C . ALA A 1 416 ? -1.868 27.219 25.234 1 96.19 416 ALA A C 1
ATOM 3161 O O . ALA A 1 416 ? -1.861 27.031 26.453 1 96.19 416 ALA A O 1
ATOM 3162 N N . TRP A 1 417 ? -2.893 27.656 24.609 1 97.5 417 TRP A N 1
ATOM 3163 C CA . TRP A 1 417 ? -4.172 27.844 25.281 1 97.5 417 TRP A CA 1
ATOM 3164 C C . TRP A 1 417 ? -4.648 26.531 25.906 1 97.5 417 TRP A C 1
ATOM 3166 O O . TRP A 1 417 ? -5.035 26.516 27.078 1 97.5 417 TRP A O 1
ATOM 3176 N N . ALA A 1 418 ? -4.617 25.5 25.172 1 96.06 418 ALA A N 1
ATOM 3177 C CA . ALA A 1 418 ? -5.055 24.188 25.641 1 96.06 418 ALA A CA 1
ATOM 3178 C C . ALA A 1 418 ? -4.215 23.719 26.828 1 96.06 418 ALA A C 1
ATOM 3180 O O . ALA A 1 418 ? -4.742 23.125 27.781 1 96.06 418 ALA A O 1
ATOM 3181 N N . HIS A 1 419 ? -2.977 24.016 26.828 1 96.06 419 HIS A N 1
ATOM 3182 C CA . HIS A 1 419 ? -2.055 23.516 27.844 1 96.06 419 HIS A CA 1
ATOM 3183 C C . HIS A 1 419 ? -2.152 24.344 29.109 1 96.06 419 HIS A C 1
ATOM 3185 O O . HIS A 1 419 ? -1.993 23.812 30.219 1 96.06 419 HIS A O 1
ATOM 3191 N N . THR A 1 420 ? -2.412 25.609 28.969 1 97.19 420 THR A N 1
ATOM 3192 C CA . THR A 1 420 ? -2.234 26.516 30.109 1 97.19 420 THR A CA 1
ATOM 3193 C C . THR A 1 420 ? -3.584 26.969 30.656 1 97.19 420 THR A C 1
ATOM 3195 O O . THR A 1 420 ? -3.734 27.188 31.859 1 97.19 420 THR A O 1
ATOM 3198 N N . ILE A 1 421 ? -4.508 27.156 29.797 1 96.94 421 ILE A N 1
ATOM 3199 C CA . ILE A 1 421 ? -5.742 27.844 30.188 1 96.94 421 ILE A CA 1
ATOM 3200 C C . ILE A 1 421 ? -6.879 26.828 30.281 1 96.94 421 ILE A C 1
ATOM 3202 O O . ILE A 1 421 ? -7.625 26.828 31.266 1 96.94 421 ILE A O 1
ATOM 3206 N N . ASP A 1 422 ? -7.039 25.984 29.281 1 96.5 422 ASP A N 1
ATOM 3207 C CA . ASP A 1 422 ? -8.18 25.094 29.188 1 96.5 422 ASP A CA 1
ATOM 3208 C C . ASP A 1 422 ? -7.758 23.719 28.672 1 96.5 422 ASP A C 1
ATOM 3210 O O . ASP A 1 422 ? -7.762 23.469 27.469 1 96.5 422 ASP A O 1
ATOM 3214 N N . SER A 1 423 ? -7.641 22.781 29.531 1 93.25 423 SER A N 1
ATOM 3215 C CA . SER A 1 423 ? -7.145 21.453 29.203 1 93.25 423 SER A CA 1
ATOM 3216 C C . SER A 1 423 ? -8.188 20.656 28.406 1 93.25 423 SER A C 1
ATOM 3218 O O . SER A 1 423 ? -7.871 19.609 27.828 1 93.25 423 SER A O 1
ATOM 3220 N N . THR A 1 424 ? -9.367 21.156 28.375 1 93.06 424 THR A N 1
ATOM 3221 C CA . THR A 1 424 ? -10.414 20.469 27.625 1 93.06 424 THR A CA 1
ATOM 3222 C C . THR A 1 424 ? -10.414 20.906 26.172 1 93.06 424 THR A C 1
ATOM 3224 O O . THR A 1 424 ? -11.094 20.297 25.328 1 93.06 424 THR A O 1
ATOM 3227 N N . PHE A 1 425 ? -9.641 21.953 25.906 1 93.81 425 PHE A N 1
ATOM 3228 C CA . PHE A 1 425 ? -9.508 22.422 24.531 1 93.81 425 PHE A CA 1
ATOM 3229 C C . PHE A 1 425 ? -8.703 21.438 23.688 1 93.81 425 PHE A C 1
ATOM 3231 O O . PHE A 1 425 ? -7.645 20.969 24.109 1 93.81 425 PHE A O 1
ATOM 3238 N N . PRO A 1 426 ? -9.227 21.078 22.531 1 94 426 PRO A N 1
ATOM 3239 C CA . PRO A 1 426 ? -8.586 20.047 21.719 1 94 426 PRO A CA 1
ATOM 3240 C C . PRO A 1 426 ? -7.184 20.438 21.25 1 94 426 PRO A C 1
ATOM 3242 O O . PRO A 1 426 ? -6.945 21.594 20.906 1 94 426 PRO A O 1
ATOM 3245 N N . VAL A 1 427 ? -6.273 19.453 21.266 1 92.69 427 VAL A N 1
ATOM 3246 C CA . VAL A 1 427 ? -4.93 19.625 20.734 1 92.69 427 VAL A CA 1
ATOM 3247 C C . VAL A 1 427 ? -4.734 18.703 19.531 1 92.69 427 VAL A C 1
ATOM 3249 O O . VAL A 1 427 ? -5.074 17.531 19.578 1 92.69 427 VAL A O 1
ATOM 3252 N N . TYR A 1 428 ? -4.25 19.328 18.531 1 90.5 428 TYR A N 1
ATOM 3253 C CA . TYR A 1 428 ? -4.035 18.531 17.328 1 90.5 428 TYR A CA 1
ATOM 3254 C C . TYR A 1 428 ? -2.719 18.906 16.656 1 90.5 428 TYR A C 1
ATOM 3256 O O . TYR A 1 428 ? -2.195 20 16.875 1 90.5 428 TYR A O 1
ATOM 3264 N N . MET B 1 1 ? 8.156 -25.266 27.609 1 22.03 1 MET B N 1
ATOM 3265 C CA . MET B 1 1 ? 8.117 -23.875 28.078 1 22.03 1 MET B CA 1
ATOM 3266 C C . MET B 1 1 ? 7.855 -22.922 26.938 1 22.03 1 MET B C 1
ATOM 3268 O O . MET B 1 1 ? 7.305 -21.828 27.141 1 22.03 1 MET B O 1
ATOM 3272 N N . TYR B 1 2 ? 8.445 -23.203 25.719 1 22.77 2 TYR B N 1
ATOM 3273 C CA . TYR B 1 2 ? 8.32 -22.625 24.391 1 22.77 2 TYR 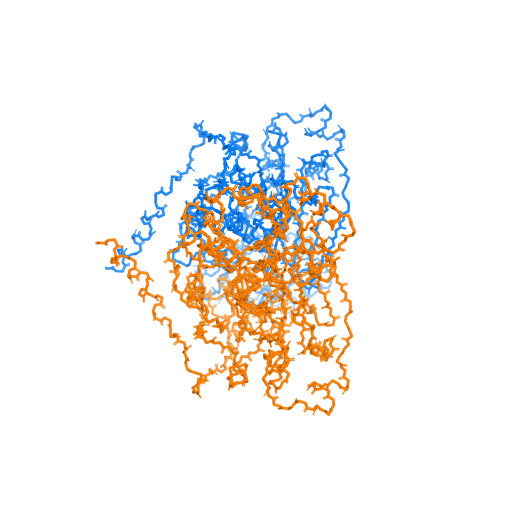B CA 1
ATOM 3274 C C . TYR B 1 2 ? 6.895 -22.734 23.859 1 22.77 2 TYR B C 1
ATOM 3276 O O . TYR B 1 2 ? 6.457 -21.922 23.047 1 22.77 2 TYR B O 1
ATOM 3284 N N . LEU B 1 3 ? 6.227 -23.797 24.203 1 29.52 3 LEU B N 1
ATOM 3285 C CA . LEU B 1 3 ? 4.848 -24.109 23.844 1 29.52 3 LEU B CA 1
ATOM 3286 C C . LEU B 1 3 ? 3.883 -23.109 24.5 1 29.52 3 LEU B C 1
ATOM 3288 O O . LEU B 1 3 ? 2.801 -22.859 23.953 1 29.52 3 LEU B O 1
ATOM 3292 N N . LYS B 1 4 ? 4.246 -22.703 25.641 1 32.19 4 LYS B N 1
ATOM 3293 C CA . LYS B 1 4 ? 3.303 -21.969 26.484 1 32.19 4 LYS B CA 1
ATOM 3294 C C . LYS B 1 4 ? 3.205 -20.516 26.062 1 32.19 4 LYS B C 1
ATOM 3296 O O . LYS B 1 4 ? 2.215 -19.844 26.344 1 32.19 4 LYS B O 1
ATOM 3301 N N . LYS B 1 5 ? 4.312 -19.891 25.672 1 32.44 5 LYS B N 1
ATOM 3302 C CA . LYS B 1 5 ? 4.398 -18.469 25.312 1 32.44 5 LYS B CA 1
ATOM 3303 C C . LYS B 1 5 ? 3.65 -18.188 24.016 1 32.44 5 LYS B C 1
ATOM 3305 O O . LYS B 1 5 ? 3.311 -17.031 23.734 1 32.44 5 LYS B O 1
ATOM 3310 N N . CYS B 1 6 ? 3.643 -19.094 23.078 1 34.31 6 CYS B N 1
ATOM 3311 C CA . CYS B 1 6 ? 2.779 -19.125 21.891 1 34.31 6 CYS B CA 1
ATOM 3312 C C . CYS B 1 6 ? 1.311 -19.062 22.297 1 34.31 6 CYS B C 1
ATOM 3314 O O . CYS B 1 6 ? 0.457 -18.719 21.484 1 34.31 6 CYS B O 1
ATOM 3316 N N . GLN B 1 7 ? 0.976 -19.453 23.484 1 35.69 7 GLN B N 1
ATOM 3317 C CA . GLN B 1 7 ? -0.386 -19.531 24 1 35.69 7 GLN B CA 1
ATOM 3318 C C . GLN B 1 7 ? -0.909 -18.156 24.391 1 35.69 7 GLN B C 1
ATOM 3320 O O . GLN B 1 7 ? -2.088 -17.844 24.203 1 35.69 7 GLN B O 1
ATOM 3325 N N . ASP B 1 8 ? -0.057 -17.281 24.969 1 39.38 8 ASP B N 1
ATOM 3326 C CA . ASP B 1 8 ? -0.577 -16.062 25.562 1 39.38 8 ASP B CA 1
ATOM 3327 C C . ASP B 1 8 ? -0.882 -15.016 24.484 1 39.38 8 ASP B C 1
ATOM 3329 O O . ASP B 1 8 ? -1.877 -14.297 24.562 1 39.38 8 ASP B O 1
ATOM 3333 N N . GLU B 1 9 ? -0.047 -14.703 23.516 1 42.5 9 GLU B N 1
ATOM 3334 C CA . GLU B 1 9 ? -0.377 -13.883 22.344 1 42.5 9 GLU B CA 1
ATOM 3335 C C . GLU B 1 9 ? -1.554 -14.469 21.578 1 42.5 9 GLU B C 1
ATOM 3337 O O . GLU B 1 9 ? -2.336 -13.734 20.969 1 42.5 9 GLU B O 1
ATOM 3342 N N . ASN B 1 10 ? -1.639 -15.734 21.516 1 43.16 10 ASN B N 1
ATOM 3343 C CA . ASN B 1 10 ? -2.789 -16.469 21 1 43.16 10 ASN B CA 1
ATOM 3344 C C . ASN B 1 10 ? -4.039 -16.203 21.844 1 43.16 10 ASN B C 1
ATOM 3346 O O . ASN B 1 10 ? -5.16 -16.312 21.328 1 43.16 10 ASN B O 1
ATOM 3350 N N . LEU B 1 11 ? -3.795 -15.945 23.062 1 41.16 11 LEU B N 1
ATOM 3351 C CA . LEU B 1 11 ? -4.922 -15.773 23.984 1 41.16 11 LEU B CA 1
ATOM 3352 C C . LEU B 1 11 ? -5.641 -14.453 23.703 1 41.16 11 LEU B C 1
ATOM 3354 O O . LEU B 1 11 ? -6.871 -14.383 23.797 1 41.16 11 LEU B O 1
ATOM 3358 N N . ASP B 1 12 ? -4.859 -13.344 23.5 1 45.81 12 ASP B N 1
ATOM 3359 C CA . ASP B 1 12 ? -5.547 -12.078 23.234 1 45.81 12 ASP B CA 1
ATOM 3360 C C . ASP B 1 12 ? -6.27 -12.109 21.891 1 45.81 12 ASP B C 1
ATOM 3362 O O . ASP B 1 12 ? -7.207 -11.344 21.672 1 45.81 12 ASP B O 1
ATOM 3366 N N . ILE B 1 13 ? -5.805 -12.758 20.969 1 49.59 13 ILE B N 1
ATOM 3367 C CA . ILE B 1 13 ? -6.469 -12.953 19.688 1 49.59 13 ILE B CA 1
ATOM 3368 C C . ILE B 1 13 ? -7.82 -13.633 19.891 1 49.59 13 ILE B C 1
ATOM 3370 O O . ILE B 1 13 ? -8.789 -13.344 19.188 1 49.59 13 ILE B O 1
ATOM 3374 N N . LEU B 1 14 ? -7.836 -14.453 20.906 1 46.5 14 LEU B N 1
ATOM 3375 C CA . LEU B 1 14 ? -9.008 -15.266 21.172 1 46.5 14 LEU B CA 1
ATOM 3376 C C . LEU B 1 14 ? -10.188 -14.398 21.609 1 46.5 14 LEU B C 1
ATOM 3378 O O . LEU B 1 14 ? -11.336 -14.844 21.594 1 46.5 14 LEU B O 1
ATOM 3382 N N . GLN B 1 15 ? -9.82 -13.195 22.078 1 48.84 15 GLN B N 1
ATOM 3383 C CA . GLN B 1 15 ? -11 -12.484 22.547 1 48.84 15 GLN B CA 1
ATOM 3384 C C . GLN B 1 15 ? -11.797 -11.906 21.375 1 48.84 15 GLN B C 1
ATOM 3386 O O . GLN B 1 15 ? -12.844 -11.297 21.562 1 48.84 15 GLN B O 1
ATOM 3391 N N . THR B 1 16 ? -11.172 -12.07 20.188 1 56.62 16 THR B N 1
ATOM 3392 C CA . THR B 1 16 ? -12.008 -11.602 19.078 1 56.62 16 THR B CA 1
ATOM 3393 C C . THR B 1 16 ? -13.117 -12.609 18.781 1 56.62 16 THR B C 1
ATOM 3395 O O . THR B 1 16 ? -12.859 -13.805 18.656 1 56.62 16 THR B O 1
ATOM 3398 N N . THR B 1 17 ? -14.344 -12.211 19.031 1 63.59 17 THR B N 1
ATOM 3399 C CA . THR B 1 17 ? -15.5 -13.07 18.781 1 63.59 17 THR B CA 1
ATOM 3400 C C . THR B 1 17 ? -15.539 -13.5 17.328 1 63.59 17 THR B C 1
ATOM 3402 O O . THR B 1 17 ? -15.82 -12.688 16.438 1 63.59 17 THR B O 1
ATOM 3405 N N . LEU B 1 18 ? -14.922 -14.602 17.047 1 75.06 18 LEU B N 1
ATOM 3406 C CA . LEU B 1 18 ? -14.969 -15.25 15.742 1 75.06 18 LEU B CA 1
ATOM 3407 C C . LEU B 1 18 ? -16.375 -15.758 15.445 1 75.06 18 LEU B C 1
ATOM 3409 O O . LEU B 1 18 ? -17 -16.422 16.281 1 75.06 18 LEU B O 1
ATOM 3413 N N . VAL B 1 19 ? -16.922 -15.195 14.273 1 78.75 19 VAL B N 1
ATOM 3414 C CA . VAL B 1 19 ? -18.25 -15.617 13.883 1 78.75 19 VAL B CA 1
ATOM 3415 C C . VAL B 1 19 ? -18.156 -16.781 12.891 1 78.75 19 VAL B C 1
ATOM 3417 O O . VAL B 1 19 ? -17.531 -16.641 11.836 1 78.75 19 VAL B O 1
ATOM 3420 N N . ARG B 1 20 ? -18.766 -17.906 13.234 1 77.06 20 ARG B N 1
ATOM 3421 C CA . ARG B 1 20 ? -18.719 -19.062 12.359 1 77.06 20 ARG B CA 1
ATOM 3422 C C . ARG B 1 20 ? -20.125 -19.406 11.844 1 77.06 20 ARG B C 1
ATOM 3424 O O . ARG B 1 20 ? -20.266 -20.188 10.891 1 77.06 20 ARG B O 1
ATOM 3431 N N . ASP B 1 21 ? -21.125 -18.797 12.594 1 72.19 21 ASP B N 1
ATOM 3432 C CA . ASP B 1 21 ? -22.516 -19.016 12.219 1 72.19 21 ASP B CA 1
ATOM 3433 C C . ASP B 1 21 ? -23.25 -17.688 12.039 1 72.19 21 ASP B C 1
ATOM 3435 O O . ASP B 1 21 ? -23.344 -16.891 12.977 1 72.19 21 ASP B O 1
ATOM 3439 N N . LEU B 1 22 ? -23.766 -17.406 10.844 1 73 22 LEU B N 1
ATOM 3440 C CA . LEU B 1 22 ? -24.312 -16.109 10.484 1 73 22 LEU B CA 1
ATOM 3441 C C . LEU B 1 22 ? -25.828 -16.062 10.703 1 73 22 LEU B C 1
ATOM 3443 O O . LEU B 1 22 ? -26.469 -15.031 10.492 1 73 22 LEU B O 1
ATOM 3447 N N . THR B 1 23 ? -26.5 -17.156 11.078 1 63.41 23 THR B N 1
ATOM 3448 C CA . THR B 1 23 ? -27.953 -17.281 11.117 1 63.41 23 THR B CA 1
ATOM 3449 C C . THR B 1 23 ? -28.562 -16.172 11.961 1 63.41 23 THR B C 1
ATOM 3451 O O . THR B 1 23 ? -29.625 -15.633 11.617 1 63.41 23 THR B O 1
ATOM 3454 N N . HIS B 1 24 ? -27.922 -15.742 12.984 1 67.62 24 HIS B N 1
ATOM 3455 C CA . HIS B 1 24 ? -28.516 -14.703 13.812 1 67.62 24 HIS B CA 1
ATOM 3456 C C . HIS B 1 24 ? -27.531 -13.57 14.07 1 67.62 24 HIS B C 1
ATOM 3458 O O . HIS B 1 24 ? -27.656 -12.836 15.055 1 67.62 24 HIS B O 1
ATOM 3464 N N . HIS B 1 25 ? -26.781 -13.438 13.047 1 77.38 25 HIS B N 1
ATOM 3465 C CA . HIS B 1 25 ? -25.781 -12.414 13.281 1 77.38 25 HIS B CA 1
ATOM 3466 C C . HIS B 1 25 ? -26.25 -11.055 12.766 1 77.38 25 HIS B C 1
ATOM 3468 O O . HIS B 1 25 ? -26.609 -10.922 11.594 1 77.38 25 HIS B O 1
ATOM 3474 N N . GLU B 1 26 ? -26.5 -10.133 13.703 1 78.88 26 GLU B N 1
ATOM 3475 C CA . GLU B 1 26 ? -26.859 -8.758 13.352 1 78.88 26 GLU B CA 1
ATOM 3476 C C . GLU B 1 26 ? -25.922 -7.754 13.992 1 78.88 26 GLU B C 1
ATOM 3478 O O . GLU B 1 26 ? -25.469 -7.949 15.125 1 78.88 26 GLU B O 1
ATOM 3483 N N . VAL B 1 27 ? -25.578 -6.82 13.133 1 86.31 27 VAL B N 1
ATOM 3484 C CA . VAL B 1 27 ? -24.719 -5.758 13.648 1 86.31 27 VAL B CA 1
ATOM 3485 C C . VAL B 1 27 ? -25.484 -4.438 13.664 1 86.31 27 VAL B C 1
ATOM 3487 O O . VAL B 1 27 ? -26.188 -4.105 12.695 1 86.31 27 VAL B O 1
ATOM 3490 N N . SER B 1 28 ? -25.453 -3.762 14.734 1 87.69 28 SER B N 1
ATOM 3491 C CA . SER B 1 28 ? -26.156 -2.486 14.844 1 87.69 28 SER B CA 1
ATOM 3492 C C . SER B 1 28 ? -25.453 -1.398 14.039 1 87.69 28 SER B C 1
ATOM 3494 O O . SER B 1 28 ? -24.219 -1.321 14.039 1 87.69 28 SER B O 1
ATOM 3496 N N . PRO B 1 29 ? -26.266 -0.625 13.367 1 89.31 29 PRO B N 1
ATOM 3497 C CA . PRO B 1 29 ? -25.656 0.471 12.617 1 89.31 29 PRO B CA 1
ATOM 3498 C C . PRO B 1 29 ? -24.938 1.472 13.516 1 89.31 29 PRO B C 1
ATOM 3500 O O . PRO B 1 29 ? -25.359 1.707 14.648 1 89.31 29 PRO B O 1
ATOM 3503 N N . LYS B 1 30 ? -23.891 1.975 13.008 1 93 30 LYS B N 1
ATOM 3504 C CA . LYS B 1 30 ? -23.172 3.033 13.711 1 93 30 LYS B CA 1
ATOM 3505 C C . LYS B 1 30 ? -23.75 4.406 13.383 1 93 30 LYS B C 1
ATOM 3507 O O . LYS B 1 30 ? -24.359 4.59 12.32 1 93 30 LYS B O 1
ATOM 3512 N N . THR B 1 31 ? -23.547 5.316 14.344 1 93.5 31 THR B N 1
ATOM 3513 C CA . THR B 1 31 ? -24.062 6.664 14.148 1 93.5 31 THR B CA 1
ATOM 3514 C C . THR B 1 31 ? -22.953 7.699 14.289 1 93.5 31 THR B C 1
ATOM 3516 O O . THR B 1 31 ? -21.969 7.461 14.984 1 93.5 31 THR B O 1
ATOM 3519 N N . GLU B 1 32 ? -23.156 8.773 13.672 1 95.12 32 GLU B N 1
ATOM 3520 C CA . GLU B 1 32 ? -22.188 9.852 13.758 1 95.12 32 GLU B CA 1
ATOM 3521 C C . GLU B 1 32 ? -22.219 10.516 15.133 1 95.12 32 GLU B C 1
ATOM 3523 O O . GLU B 1 32 ? -23.297 10.758 15.688 1 95.12 32 GLU B O 1
ATOM 3528 N N . THR B 1 33 ? -21.094 10.688 15.656 1 94.38 33 THR B N 1
ATOM 3529 C CA . THR B 1 33 ? -20.938 11.406 16.906 1 94.38 33 THR B CA 1
ATOM 3530 C C . THR B 1 33 ? -19.812 12.438 16.797 1 94.38 33 THR B C 1
ATOM 3532 O O . THR B 1 33 ? -18.953 12.336 15.93 1 94.38 33 THR B O 1
ATOM 3535 N N . PRO B 1 34 ? -19.906 13.484 17.609 1 95.06 34 PRO B N 1
ATOM 3536 C CA . PRO B 1 34 ? -18.797 14.438 17.609 1 95.06 34 PRO B CA 1
ATOM 3537 C C . PRO B 1 34 ? -17.469 13.789 17.969 1 95.06 34 PRO B C 1
ATOM 3539 O O . PRO B 1 34 ? -17.438 12.82 18.734 1 95.06 34 PRO B O 1
ATOM 3542 N N . LEU B 1 35 ? -16.469 14.375 17.438 1 96.62 35 LEU B N 1
ATOM 3543 C CA . LEU B 1 35 ? -15.148 13.844 17.734 1 96.62 35 LEU B CA 1
ATOM 3544 C C . LEU B 1 35 ? -14.742 14.203 19.172 1 96.62 35 LEU B C 1
ATOM 3546 O O . LEU B 1 35 ? -14.969 15.328 19.625 1 96.62 35 LEU B O 1
ATOM 3550 N N . ASN B 1 36 ? -14.234 13.234 19.859 1 94.56 36 ASN B N 1
ATOM 3551 C CA . ASN B 1 36 ? -13.656 13.539 21.156 1 94.56 36 ASN B CA 1
ATOM 3552 C C . ASN B 1 36 ? -12.195 13.945 21.047 1 94.56 36 ASN B C 1
ATOM 3554 O O . ASN B 1 36 ? -11.625 13.93 19.953 1 94.56 36 ASN B O 1
ATOM 3558 N N . GLN B 1 37 ? -11.57 14.305 22.156 1 93.25 37 GLN B N 1
ATOM 3559 C CA . GLN B 1 37 ? -10.219 14.844 22.156 1 93.25 37 GLN B CA 1
ATOM 3560 C C . GLN B 1 37 ? -9.211 13.805 21.656 1 93.25 37 GLN B C 1
ATOM 3562 O O . GLN B 1 37 ? -8.281 14.141 20.922 1 93.25 37 GLN B O 1
ATOM 3567 N N . ALA B 1 38 ? -9.406 12.625 22.062 1 93.5 38 ALA B N 1
ATOM 3568 C CA . ALA B 1 38 ? -8.492 11.562 21.672 1 93.5 38 ALA B CA 1
ATOM 3569 C C . ALA B 1 38 ? -8.547 11.328 20.156 1 93.5 38 ALA B C 1
ATOM 3571 O O . ALA B 1 38 ? -7.508 11.133 19.516 1 93.5 38 ALA B O 1
ATOM 3572 N N . GLU B 1 39 ? -9.719 11.328 19.641 1 96.19 39 GLU B N 1
ATOM 3573 C CA . GLU B 1 39 ? -9.891 11.148 18.203 1 96.19 39 GLU B CA 1
ATOM 3574 C C . GLU B 1 39 ? -9.289 12.32 17.422 1 96.19 39 GLU B C 1
ATOM 3576 O O . GLU B 1 39 ? -8.656 12.117 16.391 1 96.19 39 GLU B O 1
ATOM 3581 N N . ILE B 1 40 ? -9.539 13.492 17.953 1 96.19 40 ILE B N 1
ATOM 3582 C CA . ILE B 1 40 ? -9 14.68 17.297 1 96.19 40 ILE B CA 1
ATOM 3583 C C . ILE B 1 40 ? -7.473 14.594 17.25 1 96.19 40 ILE B C 1
ATOM 3585 O O . ILE B 1 40 ? -6.859 14.875 16.219 1 96.19 40 ILE B O 1
ATOM 3589 N N . ALA B 1 41 ? -6.902 14.195 18.328 1 94.38 41 ALA B N 1
ATOM 3590 C CA . ALA B 1 41 ? -5.449 14.078 18.406 1 94.38 41 ALA B CA 1
ATOM 3591 C C . ALA B 1 41 ? -4.941 12.992 17.469 1 94.38 41 ALA B C 1
ATOM 3593 O O . ALA B 1 41 ? -3.967 13.188 16.734 1 94.38 41 ALA B O 1
ATOM 3594 N N . ARG B 1 42 ? -5.578 11.898 17.422 1 96.38 42 ARG B N 1
ATOM 3595 C CA . ARG B 1 42 ? -5.148 10.742 16.641 1 96.38 42 ARG B CA 1
ATOM 3596 C C . ARG B 1 42 ? -5.219 11.023 15.148 1 96.38 42 ARG B C 1
ATOM 3598 O O . ARG B 1 42 ? -4.316 10.656 14.398 1 96.38 42 ARG B O 1
ATOM 3605 N N . TYR B 1 43 ? -6.285 11.68 14.742 1 97.38 43 TYR B N 1
ATOM 3606 C CA . TYR B 1 43 ? -6.547 11.844 13.312 1 97.38 43 TYR B CA 1
ATOM 3607 C C . TYR B 1 43 ? -6.258 13.266 12.867 1 97.38 43 TYR B C 1
ATOM 3609 O O . TYR B 1 43 ? -6.832 13.742 11.883 1 97.38 43 TYR B O 1
ATOM 3617 N N . SER B 1 44 ? -5.379 13.961 13.578 1 95.5 44 SER B N 1
ATOM 3618 C CA . SER B 1 44 ? -5.102 15.383 13.391 1 95.5 44 SER B CA 1
ATOM 3619 C C . SER B 1 44 ? -4.699 15.688 11.953 1 95.5 44 SER B C 1
ATOM 3621 O O . SER B 1 44 ? -5.188 16.641 11.359 1 95.5 44 SER B O 1
ATOM 3623 N N . ARG B 1 45 ? -3.863 14.797 11.359 1 94.62 45 ARG B N 1
ATOM 3624 C CA . ARG B 1 45 ? -3.33 15.055 10.023 1 94.62 45 ARG B CA 1
ATOM 3625 C C . ARG B 1 45 ? -4.418 14.906 8.961 1 94.62 45 ARG B C 1
ATOM 3627 O O . ARG B 1 45 ? -4.352 15.539 7.91 1 94.62 45 ARG B O 1
ATOM 3634 N N . GLN B 1 46 ? -5.402 14.109 9.234 1 96.88 46 GLN B N 1
ATOM 3635 C CA . GLN B 1 46 ? -6.547 13.969 8.344 1 96.88 46 GLN B CA 1
ATOM 3636 C C . GLN B 1 46 ? -7.535 15.117 8.531 1 96.88 46 GLN B C 1
ATOM 3638 O O . GLN B 1 46 ? -8.133 15.594 7.57 1 96.88 46 GLN B O 1
ATOM 3643 N N . LEU B 1 47 ? -7.629 15.594 9.742 1 97 47 LEU B N 1
ATOM 3644 C CA . LEU B 1 47 ? -8.641 16.578 10.117 1 97 47 LEU B CA 1
ATOM 3645 C C . LEU B 1 47 ? -8.336 17.938 9.5 1 97 47 LEU B C 1
ATOM 3647 O O . LEU B 1 47 ? -9.25 18.719 9.25 1 97 47 LEU B O 1
ATOM 3651 N N . ILE B 1 48 ? -7.102 18.172 9.242 1 94.94 48 ILE B N 1
ATOM 3652 C CA . ILE B 1 48 ? -6.734 19.516 8.781 1 94.94 48 ILE B CA 1
ATOM 3653 C C . ILE B 1 48 ? -6.82 19.578 7.258 1 94.94 48 ILE B C 1
ATOM 3655 O O . ILE B 1 48 ? -6.605 20.625 6.66 1 94.94 48 ILE B O 1
ATOM 3659 N N . LEU B 1 49 ? -7.117 18.453 6.633 1 96.69 49 LEU B N 1
ATOM 3660 C CA . LEU B 1 49 ? -7.367 18.469 5.195 1 96.69 49 LEU B CA 1
ATOM 3661 C C . LEU B 1 49 ? -8.695 19.141 4.883 1 96.69 49 LEU B C 1
ATOM 3663 O O . LEU B 1 49 ? -9.758 18.672 5.316 1 96.69 49 LEU B O 1
ATOM 3667 N N . PRO B 1 50 ? -8.656 20.141 4.078 1 94.56 50 PRO B N 1
ATOM 3668 C CA . PRO B 1 50 ? -9.867 20.953 3.883 1 94.56 50 PRO B CA 1
ATOM 3669 C C . PRO B 1 50 ? -11.023 20.141 3.307 1 94.56 50 PRO B C 1
ATOM 3671 O O . PRO B 1 50 ? -12.18 20.344 3.697 1 94.56 50 PRO B O 1
ATOM 3674 N N . GLU B 1 51 ? -10.781 19.234 2.385 1 95.94 51 GLU B N 1
ATOM 3675 C CA . GLU B 1 51 ? -11.852 18.5 1.712 1 95.94 51 GLU B CA 1
ATOM 3676 C C . GLU B 1 51 ? -12.391 17.375 2.594 1 95.94 51 GLU B C 1
ATOM 3678 O O . GLU B 1 51 ? -13.516 16.906 2.396 1 95.94 51 GLU B O 1
ATOM 3683 N N . PHE B 1 52 ? -11.703 16.906 3.59 1 97.31 52 PHE B N 1
ATOM 3684 C CA . PHE B 1 52 ? -12.062 15.812 4.484 1 97.31 52 PHE B CA 1
ATOM 3685 C C . PHE B 1 52 ? -12.562 16.344 5.82 1 97.31 52 PHE B C 1
ATOM 3687 O O . PHE B 1 52 ? -13.758 16.312 6.105 1 97.31 52 PHE B O 1
ATOM 3694 N N . GLY B 1 53 ? -11.711 16.984 6.609 1 96.88 53 GLY B N 1
ATOM 3695 C CA . GLY B 1 53 ? -12.047 17.703 7.824 1 96.88 53 GLY B CA 1
ATOM 3696 C C . GLY B 1 53 ? -12.727 16.844 8.867 1 96.88 53 GLY B C 1
ATOM 3697 O O . GLY B 1 53 ? -12.773 15.617 8.734 1 96.88 53 GLY B O 1
ATOM 3698 N N . PRO B 1 54 ? -13.164 17.484 9.93 1 97.31 54 PRO B N 1
ATOM 3699 C CA . PRO B 1 54 ? -13.883 16.766 10.984 1 97.31 54 PRO B CA 1
ATOM 3700 C C . PRO B 1 54 ? -15.125 16.047 10.469 1 97.31 54 PRO B C 1
ATOM 3702 O O . PRO B 1 54 ? -15.469 14.961 10.953 1 97.31 54 PRO B O 1
ATOM 3705 N N . ARG B 1 55 ? -15.742 16.672 9.539 1 96.88 55 ARG B N 1
ATOM 3706 C CA . ARG B 1 55 ? -16.953 16.078 8.984 1 96.88 55 ARG B CA 1
ATOM 3707 C C . ARG B 1 55 ? -16.641 14.734 8.336 1 96.88 55 ARG B C 1
ATOM 3709 O O . ARG B 1 55 ? -17.344 13.75 8.586 1 96.88 55 ARG B O 1
ATOM 3716 N N . GLY B 1 56 ? -15.625 14.695 7.496 1 98 56 GLY B N 1
ATOM 3717 C CA . GLY B 1 56 ? -15.219 13.445 6.875 1 98 56 GLY B CA 1
ATOM 3718 C C . GLY B 1 56 ? -14.828 12.383 7.883 1 98 56 GLY B C 1
ATOM 3719 O O . GLY B 1 56 ? -15.164 11.203 7.711 1 98 56 GLY B O 1
ATOM 3720 N N . GLN B 1 57 ? -14.18 12.797 8.922 1 98.44 57 GLN B N 1
ATOM 3721 C CA . GLN B 1 57 ? -13.734 11.859 9.945 1 98.44 57 GLN B CA 1
ATOM 3722 C C . GLN B 1 57 ? -14.914 11.258 10.695 1 98.44 57 GLN B C 1
ATOM 3724 O O . GLN B 1 57 ? -14.922 10.062 11 1 98.44 57 GLN B O 1
ATOM 3729 N N . ARG B 1 58 ? -15.891 12.102 10.992 1 98.25 58 ARG B N 1
ATOM 3730 C CA . ARG B 1 58 ? -17.078 11.609 11.68 1 98.25 58 ARG B CA 1
ATOM 3731 C C . ARG B 1 58 ? -17.828 10.586 10.836 1 98.25 58 ARG B C 1
ATOM 3733 O O . ARG B 1 58 ? -18.297 9.57 11.352 1 98.25 58 ARG B O 1
ATOM 3740 N N . LYS B 1 59 ? -17.891 10.836 9.531 1 98.44 59 LYS B N 1
ATOM 3741 C CA . LYS B 1 59 ? -18.531 9.891 8.625 1 98.44 59 LYS B CA 1
ATOM 3742 C C . LYS B 1 59 ? -17.781 8.555 8.609 1 98.44 59 LYS B C 1
ATOM 3744 O O . LYS B 1 59 ? -18.422 7.492 8.617 1 98.44 59 LYS B O 1
ATOM 3749 N N . LEU B 1 60 ? -16.516 8.609 8.617 1 98.31 60 LEU B N 1
ATOM 3750 C CA . LEU B 1 60 ? -15.703 7.398 8.602 1 98.31 60 LEU B CA 1
ATOM 3751 C C . LEU B 1 60 ? -15.898 6.598 9.883 1 98.31 60 LEU B C 1
ATOM 3753 O O . LEU B 1 60 ? -16.047 5.371 9.844 1 98.31 60 LEU B O 1
ATOM 3757 N N . ILE B 1 61 ? -15.891 7.273 10.977 1 98.5 61 ILE B N 1
ATOM 3758 C CA . ILE B 1 61 ? -16.031 6.625 12.281 1 98.5 61 ILE B CA 1
ATOM 3759 C C . ILE B 1 61 ? -17.422 5.977 12.383 1 98.5 61 ILE B C 1
ATOM 3761 O O . ILE B 1 61 ? -17.578 4.941 13.031 1 98.5 61 ILE B O 1
ATOM 3765 N N . ALA B 1 62 ? -18.359 6.48 11.672 1 98.44 62 ALA B N 1
ATOM 3766 C CA . ALA B 1 62 ? -19.734 5.988 11.727 1 98.44 62 ALA B CA 1
ATOM 3767 C C . ALA B 1 62 ? -19.969 4.918 10.672 1 98.44 62 ALA B C 1
ATOM 3769 O O . ALA B 1 62 ? -21.062 4.336 10.602 1 98.44 62 ALA B O 1
ATOM 3770 N N . ALA B 1 63 ? -19 4.586 9.906 1 98.56 63 ALA B N 1
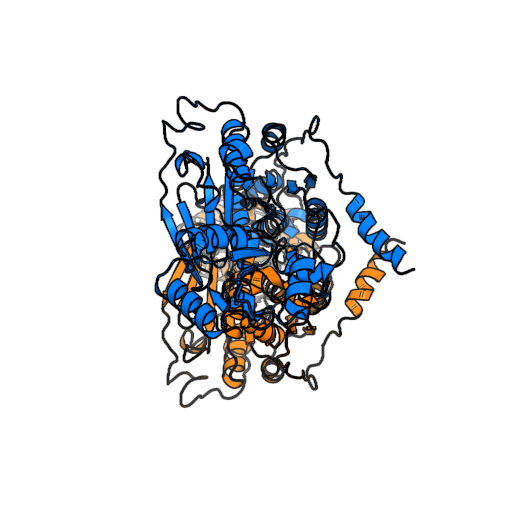ATOM 3771 C CA . ALA B 1 63 ? -19.188 3.68 8.773 1 98.56 63 ALA B CA 1
ATOM 3772 C C . ALA B 1 63 ? -18.766 2.256 9.141 1 98.56 63 ALA B C 1
ATOM 3774 O O . ALA B 1 63 ? -17.953 2.051 10.031 1 98.56 63 ALA B O 1
ATOM 3775 N N . SER B 1 64 ? -19.406 1.3 8.484 1 98.5 64 SER B N 1
ATOM 3776 C CA . SER B 1 64 ? -19.078 -0.12 8.539 1 98.5 64 SER B CA 1
ATOM 3777 C C . SER B 1 64 ? -18.703 -0.657 7.16 1 98.5 64 SER B C 1
ATOM 3779 O O . SER B 1 64 ? -19.469 -0.514 6.207 1 98.5 64 SER B O 1
ATOM 3781 N N . VAL B 1 65 ? -17.531 -1.282 7.078 1 98.88 65 VAL B N 1
ATOM 3782 C CA . VAL B 1 65 ? -17.047 -1.794 5.801 1 98.88 65 VAL B CA 1
ATOM 3783 C C . VAL B 1 65 ? -16.828 -3.303 5.898 1 98.88 65 VAL B C 1
ATOM 3785 O O . VAL B 1 65 ? -16.219 -3.787 6.852 1 98.88 65 VAL B O 1
ATOM 3788 N N . LEU B 1 66 ? -17.375 -4.043 4.945 1 98.62 66 LEU B N 1
ATOM 3789 C CA . LEU B 1 66 ? -17.141 -5.48 4.84 1 98.62 66 LEU B CA 1
ATOM 3790 C C . LEU B 1 66 ? -16.031 -5.781 3.828 1 98.62 66 LEU B C 1
ATOM 3792 O O . LEU B 1 66 ? -16.109 -5.344 2.678 1 98.62 66 LEU B O 1
ATOM 3796 N N . ILE B 1 67 ? -15.023 -6.48 4.277 1 98.88 67 ILE B N 1
ATOM 3797 C CA . ILE B 1 67 ? -13.945 -6.93 3.404 1 98.88 67 ILE B CA 1
ATOM 3798 C C . ILE B 1 67 ? -14.039 -8.438 3.201 1 98.88 67 ILE B C 1
ATOM 3800 O O . ILE B 1 67 ? -13.953 -9.211 4.164 1 98.88 67 ILE B O 1
ATOM 3804 N N . VAL B 1 68 ? -14.234 -8.852 1.953 1 98.44 68 VAL B N 1
ATOM 3805 C CA . VAL B 1 68 ? -14.289 -10.273 1.628 1 98.44 68 VAL B CA 1
ATOM 3806 C C . VAL B 1 68 ? -12.961 -10.719 1.028 1 98.44 68 VAL B C 1
ATOM 3808 O O . VAL B 1 68 ? -12.641 -10.367 -0.109 1 98.44 68 VAL B O 1
ATOM 3811 N N . GLY B 1 69 ? -12.242 -11.523 1.737 1 97.62 69 GLY B N 1
ATOM 3812 C CA . GLY B 1 69 ? -10.875 -11.891 1.421 1 97.62 69 GLY B CA 1
ATOM 3813 C C . GLY B 1 69 ? -9.844 -11.164 2.27 1 97.62 69 GLY B C 1
ATOM 3814 O O . GLY B 1 69 ? -9.719 -9.945 2.189 1 97.62 69 GLY B O 1
ATOM 3815 N N . CYS B 1 70 ? -9.117 -11.906 3.078 1 98.12 70 CYS B N 1
ATOM 3816 C CA . CYS B 1 70 ? -8.117 -11.328 3.975 1 98.12 70 CYS B CA 1
ATOM 3817 C C . CYS B 1 70 ? -6.707 -11.664 3.506 1 98.12 70 CYS B C 1
ATOM 3819 O O . CYS B 1 70 ? -5.84 -11.992 4.32 1 98.12 70 CYS B O 1
ATOM 3821 N N . GLY B 1 71 ? -6.535 -11.648 2.139 1 97.56 71 GLY B N 1
ATOM 3822 C CA . GLY B 1 71 ? -5.246 -11.953 1.543 1 97.56 71 GLY B CA 1
ATOM 3823 C C . GLY B 1 71 ? -4.5 -10.727 1.062 1 97.56 71 GLY B C 1
ATOM 3824 O O . GLY B 1 71 ? -4.359 -9.75 1.802 1 97.56 71 GLY B O 1
ATOM 3825 N N . GLY B 1 72 ? -3.955 -10.828 -0.164 1 98.12 72 GLY B N 1
ATOM 3826 C CA . GLY B 1 72 ? -3.096 -9.789 -0.711 1 98.12 72 GLY B CA 1
ATOM 3827 C C . GLY B 1 72 ? -3.805 -8.461 -0.881 1 98.12 72 GLY B C 1
ATOM 3828 O O . GLY B 1 72 ? -3.199 -7.402 -0.695 1 98.12 72 GLY B O 1
ATOM 3829 N N . LEU B 1 73 ? -5.039 -8.492 -1.222 1 98.69 73 LEU B N 1
ATOM 3830 C CA . LEU B 1 73 ? -5.836 -7.277 -1.375 1 98.69 73 LEU B CA 1
ATOM 3831 C C . LEU B 1 73 ? -6.406 -6.828 -0.034 1 98.69 73 LEU B C 1
ATOM 3833 O O . LEU B 1 73 ? -6.363 -5.645 0.299 1 98.69 73 LEU B O 1
ATOM 3837 N N . GLY B 1 74 ? -6.863 -7.785 0.731 1 98.88 74 GLY B N 1
ATOM 3838 C CA . GLY B 1 74 ? -7.582 -7.504 1.965 1 98.88 74 GLY B CA 1
ATOM 3839 C C . GLY B 1 74 ? -6.699 -6.906 3.045 1 98.88 74 GLY B C 1
ATOM 3840 O O . GLY B 1 74 ? -7.152 -6.074 3.834 1 98.88 74 GLY B O 1
ATOM 3841 N N . CYS B 1 75 ? -5.453 -7.273 3.076 1 98.88 75 CYS B N 1
ATOM 3842 C CA . CYS B 1 75 ? -4.539 -6.812 4.113 1 98.88 75 CYS B CA 1
ATOM 3843 C C . CYS B 1 75 ? -4.363 -5.301 4.051 1 98.88 75 CYS B C 1
ATOM 3845 O O . CYS B 1 75 ? -4.676 -4.594 5.016 1 98.88 75 CYS B O 1
ATOM 3847 N N . PRO B 1 76 ? -3.916 -4.742 2.906 1 98.88 76 PRO B N 1
ATOM 3848 C CA . PRO B 1 76 ? -3.771 -3.287 2.863 1 98.88 76 PRO B CA 1
ATOM 3849 C C . PRO B 1 76 ? -5.109 -2.557 2.973 1 98.88 76 PRO B C 1
ATOM 3851 O O . PRO B 1 76 ? -5.18 -1.483 3.576 1 98.88 76 PRO B O 1
ATOM 3854 N N . SER B 1 77 ? -6.188 -3.115 2.453 1 98.94 77 SER B N 1
ATOM 3855 C CA . SER B 1 77 ? -7.508 -2.506 2.586 1 98.94 77 SER B CA 1
ATOM 3856 C C . SER B 1 77 ? -7.898 -2.35 4.055 1 98.94 77 SER B C 1
ATOM 3858 O O . SER B 1 77 ? -8.312 -1.271 4.48 1 98.94 77 SER B O 1
ATOM 3860 N N . ALA B 1 78 ? -7.676 -3.41 4.773 1 98.94 78 ALA B N 1
ATOM 3861 C CA . ALA B 1 78 ? -8.094 -3.445 6.172 1 98.94 78 ALA B CA 1
ATOM 3862 C C . ALA B 1 78 ? -7.262 -2.482 7.016 1 98.94 78 ALA B C 1
ATOM 3864 O O . ALA B 1 78 ? -7.809 -1.691 7.789 1 98.94 78 ALA B O 1
ATOM 3865 N N . ILE B 1 79 ? -5.98 -2.527 6.836 1 98.94 79 ILE B N 1
ATOM 3866 C CA . ILE B 1 79 ? -5.121 -1.803 7.762 1 98.94 79 ILE B CA 1
ATOM 3867 C C . ILE B 1 79 ? -5.223 -0.302 7.5 1 98.94 79 ILE B C 1
ATOM 3869 O O . ILE B 1 79 ? -5.207 0.502 8.438 1 98.94 79 ILE B O 1
ATOM 3873 N N . TYR B 1 80 ? -5.359 0.11 6.273 1 98.94 80 TYR B N 1
ATOM 3874 C CA . TYR B 1 80 ? -5.422 1.539 5.988 1 98.94 80 TYR B CA 1
ATOM 3875 C C . TYR B 1 80 ? -6.797 2.102 6.324 1 98.94 80 TYR B C 1
ATOM 3877 O O . TYR B 1 80 ? -6.922 3.262 6.719 1 98.94 80 TYR B O 1
ATOM 3885 N N . LEU B 1 81 ? -7.875 1.292 6.195 1 98.94 81 LEU B N 1
ATOM 3886 C CA . LEU B 1 81 ? -9.18 1.739 6.676 1 98.94 81 LEU B CA 1
ATOM 3887 C C . LEU B 1 81 ? -9.172 1.897 8.195 1 98.94 81 LEU B C 1
ATOM 3889 O O . LEU B 1 81 ? -9.703 2.879 8.719 1 98.94 81 LEU B O 1
ATOM 3893 N N . ALA B 1 82 ? -8.539 0.949 8.812 1 98.88 82 ALA B N 1
ATOM 3894 C CA . ALA B 1 82 ? -8.422 1.026 10.266 1 98.88 82 ALA B CA 1
ATOM 3895 C C . ALA B 1 82 ? -7.602 2.238 10.688 1 98.88 82 ALA B C 1
ATOM 3897 O O . ALA B 1 82 ? -7.973 2.957 11.617 1 98.88 82 ALA B O 1
ATOM 3898 N N . ALA B 1 83 ? -6.5 2.412 10.008 1 98.88 83 ALA B N 1
ATOM 3899 C CA . ALA B 1 83 ? -5.637 3.551 10.312 1 98.88 83 ALA B CA 1
ATOM 3900 C C . ALA B 1 83 ? -6.379 4.871 10.125 1 98.88 83 ALA B C 1
ATOM 3902 O O . ALA B 1 83 ? -6.203 5.805 10.906 1 98.88 83 ALA B O 1
ATOM 3903 N N . ALA B 1 84 ? -7.23 4.902 9.117 1 98.81 84 ALA B N 1
ATOM 3904 C CA . ALA B 1 84 ? -7.973 6.121 8.805 1 98.81 84 ALA B CA 1
ATOM 3905 C C . ALA B 1 84 ? -9.109 6.34 9.805 1 98.81 84 ALA B C 1
ATOM 3907 O O . ALA B 1 84 ? -9.68 7.434 9.875 1 98.81 84 ALA B O 1
ATOM 3908 N N . GLY B 1 85 ? -9.492 5.328 10.531 1 98.62 85 GLY B N 1
ATOM 3909 C CA . GLY B 1 85 ? -10.453 5.496 11.602 1 98.62 85 GLY B CA 1
ATOM 3910 C C . GLY B 1 85 ? -11.844 5.016 11.234 1 98.62 85 GLY B C 1
ATOM 3911 O O . GLY B 1 85 ? -12.844 5.543 11.734 1 98.62 85 GLY B O 1
ATOM 3912 N N . VAL B 1 86 ? -11.945 4.047 10.375 1 98.75 86 VAL B N 1
ATOM 3913 C CA . VAL B 1 86 ? -13.258 3.471 10.094 1 98.75 86 VAL B CA 1
ATOM 3914 C C . VAL B 1 86 ? -13.859 2.902 11.383 1 98.75 86 VAL B C 1
ATOM 3916 O O . VAL B 1 86 ? -13.133 2.408 12.242 1 98.75 86 VAL B O 1
ATOM 3919 N N . GLY B 1 87 ? -15.172 2.957 11.492 1 98.44 87 GLY B N 1
ATOM 3920 C CA . GLY B 1 87 ? -15.812 2.539 12.727 1 98.44 87 GLY B CA 1
ATOM 3921 C C . GLY B 1 87 ? -15.812 1.034 12.922 1 98.44 87 GLY B C 1
ATOM 3922 O O . GLY B 1 87 ? -15.562 0.543 14.023 1 98.44 87 GLY B O 1
ATOM 3923 N N . ARG B 1 88 ? -16.125 0.333 11.812 1 98.31 88 ARG B N 1
ATOM 3924 C CA . ARG B 1 88 ? -16.234 -1.118 11.898 1 98.31 88 ARG B CA 1
ATOM 3925 C C . ARG B 1 88 ? -15.711 -1.788 10.633 1 98.31 88 ARG B C 1
ATOM 3927 O O . ARG B 1 88 ? -15.969 -1.318 9.523 1 98.31 88 ARG B O 1
ATOM 3934 N N . LEU B 1 89 ? -14.977 -2.867 10.906 1 98.56 89 LEU B N 1
ATOM 3935 C CA . LEU B 1 89 ? -14.539 -3.734 9.82 1 98.56 89 LEU B CA 1
ATOM 3936 C C . LEU B 1 89 ? -15.078 -5.148 9.992 1 98.56 89 LEU B C 1
ATOM 3938 O O . LEU B 1 89 ? -14.867 -5.773 11.039 1 98.56 89 LEU B O 1
ATOM 3942 N N . GLY B 1 90 ? -15.898 -5.594 9.047 1 98 90 GLY B N 1
ATOM 3943 C CA . GLY B 1 90 ? -16.141 -7.023 8.898 1 98 90 GLY B CA 1
ATOM 3944 C C . GLY B 1 90 ? -15.125 -7.707 8 1 98 90 GLY B C 1
ATOM 3945 O O . GLY B 1 90 ? -14.82 -7.215 6.914 1 98 90 GLY B O 1
ATOM 3946 N N . LEU B 1 91 ? -14.555 -8.82 8.5 1 98.25 91 LEU B N 1
ATOM 3947 C CA . LEU B 1 91 ? -13.523 -9.539 7.766 1 98.25 91 LEU B CA 1
ATOM 3948 C C . LEU B 1 91 ? -13.961 -10.969 7.473 1 98.25 91 LEU B C 1
ATOM 3950 O O . LEU B 1 91 ? -14.062 -11.789 8.391 1 98.25 91 LEU B O 1
ATOM 3954 N N . ILE B 1 92 ? -14.133 -11.25 6.172 1 97 92 ILE B N 1
ATOM 3955 C CA . ILE B 1 92 ? -14.555 -12.602 5.805 1 97 92 ILE B CA 1
ATOM 3956 C C . ILE B 1 92 ? -13.398 -13.336 5.137 1 97 92 ILE B C 1
ATOM 3958 O O . ILE B 1 92 ? -12.82 -12.852 4.16 1 97 92 ILE B O 1
ATOM 3962 N N . ASP B 1 93 ? -13.039 -14.445 5.617 1 96.12 93 ASP B N 1
ATOM 3963 C CA . ASP B 1 93 ? -12.086 -15.383 5.023 1 96.12 93 ASP B CA 1
ATOM 3964 C C . ASP B 1 93 ? -12.227 -16.766 5.641 1 96.12 93 ASP B C 1
ATOM 3966 O O . ASP B 1 93 ? -12.344 -16.906 6.859 1 96.12 93 ASP B O 1
ATOM 3970 N N . TYR B 1 94 ? -12.195 -17.766 4.863 1 92.75 94 TYR B N 1
ATOM 3971 C CA . TYR B 1 94 ? -12.406 -19.109 5.391 1 92.75 94 TYR B CA 1
ATOM 3972 C C . TYR B 1 94 ? -11.086 -19.859 5.531 1 92.75 94 TYR B C 1
ATOM 3974 O O . TYR B 1 94 ? -11.055 -20.969 6.043 1 92.75 94 TYR B O 1
ATOM 3982 N N . ASP B 1 95 ? -9.961 -19.281 5.105 1 93.62 95 ASP B N 1
ATOM 3983 C CA . ASP B 1 95 ? -8.664 -19.938 5.09 1 93.62 95 ASP B CA 1
ATOM 3984 C C . ASP B 1 95 ? -7.879 -19.656 6.367 1 93.62 95 ASP B C 1
ATOM 3986 O O . ASP B 1 95 ? -8.219 -18.719 7.109 1 93.62 95 ASP B O 1
ATOM 3990 N N . VAL B 1 96 ? -6.859 -20.453 6.516 1 96.31 96 VAL B N 1
ATOM 3991 C CA . VAL B 1 96 ? -5.879 -20.219 7.566 1 96.31 96 VAL B CA 1
ATOM 3992 C C . VAL B 1 96 ? -4.59 -19.672 6.961 1 96.31 96 VAL B C 1
ATOM 3994 O O . VAL B 1 96 ? -4.355 -19.812 5.758 1 96.31 96 VAL B O 1
ATOM 3997 N N . VAL B 1 97 ? -3.773 -19.062 7.73 1 97.5 97 VAL B N 1
ATOM 3998 C CA . VAL B 1 97 ? -2.506 -18.5 7.277 1 97.5 97 VAL B CA 1
ATOM 3999 C C . VAL B 1 97 ? -1.541 -19.625 6.918 1 97.5 97 VAL B C 1
ATOM 4001 O O . VAL B 1 97 ? -1.379 -20.578 7.68 1 97.5 97 VAL B O 1
ATOM 4004 N N . GLU B 1 98 ? -1.015 -19.5 5.742 1 95.38 98 GLU B N 1
ATOM 4005 C CA . GLU B 1 98 ? 0.046 -20.406 5.293 1 95.38 98 GLU B CA 1
ATOM 4006 C C . GLU B 1 98 ? 1.337 -19.641 5.02 1 95.38 98 GLU B C 1
ATOM 4008 O O . GLU B 1 98 ? 1.304 -18.438 4.719 1 95.38 98 GLU B O 1
ATOM 4013 N N . LEU B 1 99 ? 2.398 -20.312 5.066 1 94.38 99 LEU B N 1
ATOM 4014 C CA . LEU B 1 99 ? 3.697 -19.672 4.922 1 94.38 99 LEU B CA 1
ATOM 4015 C C . LEU B 1 99 ? 3.824 -19 3.555 1 94.38 99 LEU B C 1
ATOM 4017 O O . LEU B 1 99 ? 4.367 -17.906 3.443 1 94.38 99 LEU B O 1
ATOM 4021 N N . ASN B 1 100 ? 3.311 -19.641 2.512 1 92.56 100 ASN B N 1
ATOM 4022 C CA . ASN B 1 100 ? 3.451 -19.125 1.155 1 92.56 100 ASN B CA 1
ATOM 4023 C C . ASN B 1 100 ? 2.549 -17.906 0.917 1 92.56 100 ASN B C 1
ATOM 4025 O O . ASN B 1 100 ? 2.582 -17.312 -0.157 1 92.56 100 ASN B O 1
ATOM 4029 N N . ASN B 1 101 ? 1.725 -17.578 2.002 1 95.5 101 ASN B N 1
ATOM 4030 C CA . ASN B 1 101 ? 0.906 -16.359 1.945 1 95.5 101 ASN B CA 1
ATOM 4031 C C . ASN B 1 101 ? 1.729 -15.117 2.242 1 95.5 101 ASN B C 1
ATOM 4033 O O . ASN B 1 101 ? 1.388 -14.023 1.79 1 95.5 101 ASN B O 1
ATOM 4037 N N . LEU B 1 102 ? 2.84 -15.328 2.936 1 98 102 LEU B N 1
ATOM 4038 C CA . LEU B 1 102 ? 3.494 -14.234 3.641 1 98 102 LEU B CA 1
ATOM 4039 C C . LEU B 1 102 ? 4.344 -13.406 2.684 1 98 102 LEU B C 1
ATOM 4041 O O . LEU B 1 102 ? 4.816 -12.32 3.045 1 98 102 LEU B O 1
ATOM 4045 N N . HIS B 1 103 ? 4.418 -13.805 1.434 1 97.5 103 HIS B N 1
ATOM 4046 C CA . HIS B 1 103 ? 5.125 -12.984 0.458 1 97.5 103 HIS B CA 1
ATOM 4047 C C . HIS B 1 103 ? 4.277 -11.805 0.015 1 97.5 103 HIS B C 1
ATOM 4049 O O . HIS B 1 103 ? 4.789 -10.852 -0.587 1 97.5 103 HIS B O 1
ATOM 4055 N N . ARG B 1 104 ? 2.98 -11.852 0.318 1 98.12 104 ARG B N 1
ATOM 4056 C CA . ARG B 1 104 ? 2.123 -10.789 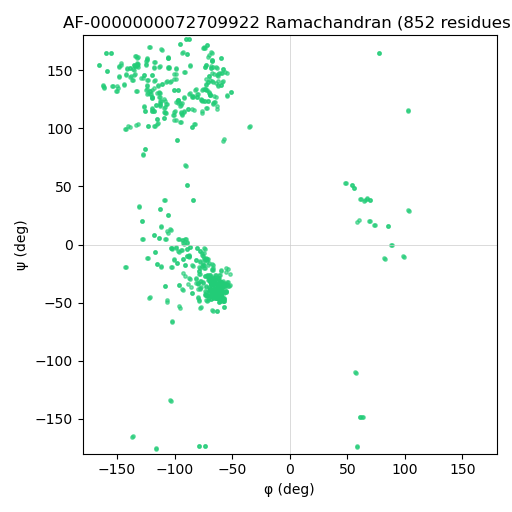-0.197 1 98.12 104 ARG B CA 1
ATOM 4057 C C . ARG B 1 104 ? 1.053 -10.406 0.821 1 98.12 104 ARG B C 1
ATOM 4059 O O . ARG B 1 104 ? 0.391 -9.383 0.677 1 98.12 104 ARG B O 1
ATOM 4066 N N . GLN B 1 105 ? 0.708 -11.219 1.826 1 98.69 105 GLN B N 1
ATOM 4067 C CA . GLN B 1 105 ? -0.311 -10.945 2.836 1 98.69 105 GLN B CA 1
ATOM 4068 C C . GLN B 1 105 ? 0.315 -10.414 4.121 1 98.69 105 GLN B C 1
ATOM 4070 O O . GLN B 1 105 ? 0.503 -11.164 5.082 1 98.69 105 GLN B O 1
ATOM 4075 N N . ILE B 1 106 ? 0.461 -9.148 4.242 1 98.75 106 ILE B N 1
ATOM 4076 C CA . ILE B 1 106 ? 1.471 -8.5 5.07 1 98.75 106 ILE B CA 1
ATOM 4077 C C . ILE B 1 106 ? 0.944 -8.328 6.492 1 98.75 106 ILE B C 1
ATOM 4079 O O . ILE B 1 106 ? 1.679 -7.898 7.387 1 98.75 106 ILE B O 1
ATOM 4083 N N . LEU B 1 107 ? -0.283 -8.57 6.734 1 98.75 107 LEU B N 1
ATOM 4084 C CA . LEU B 1 107 ? -0.792 -8.414 8.094 1 98.75 107 LEU B CA 1
ATOM 4085 C C . LEU B 1 107 ? -0.651 -9.711 8.883 1 98.75 107 LEU B C 1
ATOM 4087 O O . LEU B 1 107 ? -0.892 -9.734 10.094 1 98.75 107 LEU B O 1
ATOM 4091 N N . HIS B 1 108 ? -0.305 -10.805 8.219 1 98.69 108 HIS B N 1
ATOM 4092 C CA . HIS B 1 108 ? -0.046 -12.078 8.883 1 98.69 108 HIS B CA 1
ATOM 4093 C C . HIS B 1 108 ? 1.42 -12.203 9.289 1 98.69 108 HIS B C 1
ATOM 4095 O O . HIS B 1 108 ? 2.26 -11.422 8.836 1 98.69 108 HIS B O 1
ATOM 4101 N N . THR B 1 109 ? 1.68 -13.164 10.188 1 98.25 109 THR B N 1
ATOM 4102 C CA . THR B 1 109 ? 3.039 -13.375 10.672 1 98.25 109 THR B CA 1
ATOM 4103 C C . THR B 1 109 ? 3.391 -14.859 10.664 1 98.25 109 THR B C 1
ATOM 4105 O O . THR B 1 109 ? 2.504 -15.719 10.578 1 98.25 109 THR B O 1
ATOM 4108 N N . GLU B 1 110 ? 4.676 -15.102 10.734 1 98 110 GLU B N 1
ATOM 4109 C CA . GLU B 1 110 ? 5.145 -16.484 10.805 1 98 110 GLU B CA 1
ATOM 4110 C C . GLU B 1 110 ? 4.574 -17.203 12.023 1 98 110 GLU B C 1
ATOM 4112 O O . GLU B 1 110 ? 4.23 -18.375 11.945 1 98 110 GLU B O 1
ATOM 4117 N N . LYS B 1 111 ? 4.367 -16.516 13.062 1 97.69 111 LYS B N 1
ATOM 4118 C CA . LYS B 1 111 ? 3.881 -17.109 14.305 1 97.69 111 LYS B CA 1
ATOM 4119 C C . LYS B 1 111 ? 2.395 -17.453 14.203 1 97.69 111 LYS B C 1
ATOM 4121 O O . LYS B 1 111 ? 1.878 -18.234 14.992 1 97.69 111 LYS B O 1
ATOM 4126 N N . ARG B 1 112 ? 1.73 -16.891 13.25 1 97.69 112 ARG B N 1
ATOM 4127 C CA . ARG B 1 112 ? 0.287 -17.094 13.172 1 97.69 112 ARG B CA 1
ATOM 4128 C C . ARG B 1 112 ? -0.07 -18.031 12.023 1 97.69 112 ARG B C 1
ATOM 4130 O O . ARG B 1 112 ? -1.226 -18.094 11.594 1 97.69 112 ARG B O 1
ATOM 4137 N N . VAL B 1 113 ? 0.917 -18.672 11.477 1 97.25 113 VAL B N 1
ATOM 4138 C CA . VAL B 1 113 ? 0.632 -19.75 10.531 1 97.25 113 VAL B CA 1
ATOM 4139 C C . VAL B 1 113 ? -0.294 -20.766 11.172 1 97.25 113 VAL B C 1
ATOM 4141 O O . VAL B 1 113 ? -0.073 -21.188 12.312 1 97.25 113 VAL B O 1
ATOM 4144 N N . GLY B 1 114 ? -1.384 -21.125 10.523 1 96.94 114 GLY B N 1
ATOM 4145 C CA . GLY B 1 114 ? -2.363 -22.062 11.047 1 96.94 114 GLY B CA 1
ATOM 4146 C C . GLY B 1 114 ? -3.562 -21.375 11.68 1 96.94 114 GLY B C 1
ATOM 4147 O O . GLY B 1 114 ? -4.586 -22.016 11.938 1 96.94 114 GLY B O 1
ATOM 4148 N N . ILE B 1 115 ? -3.449 -20.094 11.844 1 96.5 115 ILE B N 1
ATOM 4149 C CA . ILE B 1 115 ? -4.535 -19.328 12.438 1 96.5 115 ILE B CA 1
ATOM 4150 C C . ILE B 1 115 ? -5.453 -18.797 11.328 1 96.5 115 ILE B C 1
ATOM 4152 O O . ILE B 1 115 ? -5 -18.531 10.219 1 96.5 115 ILE B O 1
ATOM 4156 N N . SER B 1 116 ? -6.75 -18.672 11.672 1 96.69 116 SER B N 1
ATOM 4157 C CA . SER B 1 116 ? -7.695 -18.078 10.727 1 96.69 116 SER B CA 1
ATOM 4158 C C . SER B 1 116 ? -7.188 -16.75 10.195 1 96.69 116 SER B C 1
ATOM 4160 O O . SER B 1 116 ? -6.762 -15.883 10.961 1 96.69 116 SER B O 1
ATOM 4162 N N . LYS B 1 117 ? -7.246 -16.625 8.859 1 97.38 117 LYS B N 1
ATOM 4163 C CA . LYS B 1 117 ? -6.801 -15.375 8.273 1 97.38 117 LYS B CA 1
ATOM 4164 C C . LYS B 1 117 ? -7.613 -14.195 8.805 1 97.38 117 LYS B C 1
ATOM 4166 O O . LYS B 1 117 ? -7.07 -13.125 9.07 1 97.38 117 LYS B O 1
ATOM 4171 N N . ALA B 1 118 ? -8.938 -14.398 8.977 1 97.62 118 ALA B N 1
ATOM 4172 C CA . ALA B 1 118 ? -9.805 -13.336 9.484 1 97.62 118 ALA B CA 1
ATOM 4173 C C . ALA B 1 118 ? -9.383 -12.906 10.883 1 97.62 118 ALA B C 1
ATOM 4175 O O . ALA B 1 118 ? -9.297 -11.711 11.18 1 97.62 118 ALA B O 1
ATOM 4176 N N . VAL B 1 119 ? -9.039 -13.82 11.672 1 97.69 119 VAL B N 1
ATOM 4177 C CA . VAL B 1 119 ? -8.641 -13.555 13.047 1 97.69 119 VAL B CA 1
ATOM 4178 C C . VAL B 1 119 ? -7.258 -12.898 13.062 1 97.69 119 VAL B C 1
ATOM 4180 O O . VAL B 1 119 ? -7.016 -11.969 13.836 1 97.69 119 VAL B O 1
ATOM 4183 N N . SER B 1 120 ? -6.398 -13.445 12.234 1 98.31 120 SER B N 1
ATOM 4184 C CA . SER B 1 120 ? -5.051 -12.891 12.148 1 98.31 120 SER B CA 1
ATOM 4185 C C . SER B 1 120 ? -5.078 -11.422 11.758 1 98.31 120 SER B C 1
ATOM 4187 O O . SER B 1 120 ? -4.418 -10.594 12.398 1 98.31 120 SER B O 1
ATOM 4189 N N . VAL B 1 121 ? -5.867 -11.039 10.758 1 98.62 121 VAL B N 1
ATOM 4190 C CA . VAL B 1 121 ? -5.984 -9.656 10.312 1 98.62 121 VAL B CA 1
ATOM 4191 C C . VAL B 1 121 ? -6.625 -8.812 11.414 1 98.62 121 VAL B C 1
ATOM 4193 O O . VAL B 1 121 ? -6.195 -7.684 11.672 1 98.62 121 VAL B O 1
ATOM 4196 N N . ALA B 1 122 ? -7.625 -9.359 12.055 1 98.5 122 ALA B N 1
ATOM 4197 C CA . ALA B 1 122 ? -8.281 -8.648 13.148 1 98.5 122 ALA B CA 1
ATOM 4198 C C . ALA B 1 122 ? -7.289 -8.281 14.242 1 98.5 122 ALA B C 1
ATOM 4200 O O . ALA B 1 122 ? -7.32 -7.16 14.766 1 98.5 122 ALA B O 1
ATOM 4201 N N . SER B 1 123 ? -6.418 -9.203 14.531 1 97.81 123 SER B N 1
ATOM 4202 C CA . SER B 1 123 ? -5.418 -8.984 15.57 1 97.81 123 SER B CA 1
ATOM 4203 C C . SER B 1 123 ? -4.488 -7.832 15.203 1 97.81 123 SER B C 1
ATOM 4205 O O . SER B 1 123 ? -4.203 -6.965 16.031 1 97.81 123 SER B O 1
ATOM 4207 N N . THR B 1 124 ? -4.031 -7.84 14.008 1 98.44 124 THR B N 1
ATOM 4208 C CA . THR B 1 124 ? -3.121 -6.793 13.555 1 98.44 124 THR B CA 1
ATOM 4209 C C . THR B 1 124 ? -3.826 -5.438 13.531 1 98.44 124 THR B C 1
ATOM 4211 O O . THR B 1 124 ? -3.254 -4.426 13.938 1 98.44 124 THR B O 1
ATOM 4214 N N . VAL B 1 125 ? -5.035 -5.422 13.07 1 98.56 125 VAL B N 1
ATOM 4215 C CA . VAL B 1 125 ? -5.82 -4.195 12.984 1 98.56 125 VAL B CA 1
ATOM 4216 C C . VAL B 1 125 ? -6.035 -3.617 14.383 1 98.56 125 VAL B C 1
ATOM 4218 O O . VAL B 1 125 ? -5.844 -2.42 14.602 1 98.56 125 VAL B O 1
ATOM 4221 N N . LYS B 1 126 ? -6.348 -4.426 15.297 1 97.94 126 LYS B N 1
ATOM 4222 C CA . LYS B 1 126 ? -6.629 -3.984 16.656 1 97.94 126 LYS B CA 1
ATOM 4223 C C . LYS B 1 126 ? -5.367 -3.457 17.344 1 97.94 126 LYS B C 1
ATOM 4225 O O . LYS B 1 126 ? -5.43 -2.533 18.156 1 97.94 126 LYS B O 1
ATOM 4230 N N . ALA B 1 127 ? -4.258 -4.074 16.969 1 98.06 127 ALA B N 1
ATOM 4231 C CA . ALA B 1 127 ? -2.99 -3.605 17.531 1 98.06 127 ALA B CA 1
ATOM 4232 C C . ALA B 1 127 ? -2.672 -2.189 17.062 1 98.06 127 ALA B C 1
ATOM 4234 O O . ALA B 1 127 ? -2.068 -1.405 17.797 1 98.06 127 ALA B O 1
ATOM 4235 N N . LEU B 1 128 ? -3.092 -1.857 15.867 1 98.44 128 LEU B N 1
ATOM 4236 C CA . LEU B 1 128 ? -2.859 -0.528 15.312 1 98.44 128 LEU B CA 1
ATOM 4237 C C . LEU B 1 128 ? -3.869 0.474 15.867 1 98.44 128 LEU B C 1
ATOM 4239 O O . LEU B 1 128 ? -3.508 1.604 16.203 1 98.44 128 LEU B O 1
ATOM 4243 N N . ASN B 1 129 ? -5.121 0.071 15.898 1 98.44 129 ASN B N 1
ATOM 4244 C CA . ASN B 1 129 ? -6.223 0.94 16.297 1 98.44 129 ASN B CA 1
ATOM 4245 C C . ASN B 1 129 ? -7.281 0.173 17.094 1 98.44 129 ASN B C 1
ATOM 4247 O O . ASN B 1 129 ? -8.188 -0.415 16.5 1 98.44 129 ASN B O 1
ATOM 4251 N N . SER B 1 130 ? -7.246 0.276 18.344 1 97.69 130 SER B N 1
ATOM 4252 C CA . SER B 1 130 ? -8.109 -0.495 19.219 1 97.69 130 SER B CA 1
ATOM 4253 C C . SER B 1 130 ? -9.531 0.058 19.219 1 97.69 130 SER B C 1
ATOM 4255 O O . SER B 1 130 ? -10.461 -0.594 19.719 1 97.69 130 SER B O 1
ATOM 4257 N N . HIS B 1 131 ? -9.727 1.224 18.594 1 96.25 131 HIS B N 1
ATOM 4258 C CA . HIS B 1 131 ? -11.047 1.837 18.578 1 96.25 131 HIS B CA 1
ATOM 4259 C C . HIS B 1 131 ? -11.891 1.278 17.438 1 96.25 131 HIS B C 1
ATOM 4261 O O . HIS B 1 131 ? -13.109 1.478 17.391 1 96.25 131 HIS B O 1
ATOM 4267 N N . VAL B 1 132 ? -11.305 0.674 16.484 1 97.94 132 VAL B N 1
ATOM 4268 C CA . VAL B 1 132 ? -12.039 0.081 15.375 1 97.94 132 VAL B CA 1
ATOM 4269 C C . VAL B 1 132 ? -12.688 -1.224 15.82 1 97.94 132 VAL B C 1
ATOM 4271 O O . VAL B 1 132 ? -12.031 -2.086 16.406 1 97.94 132 VAL B O 1
ATOM 4274 N N . GLU B 1 133 ? -13.992 -1.31 15.656 1 97.5 133 GLU B N 1
ATOM 4275 C CA . GLU B 1 133 ? -14.664 -2.586 15.875 1 97.5 133 GLU B CA 1
ATOM 4276 C C . GLU B 1 133 ? -14.383 -3.561 14.734 1 97.5 133 GLU B C 1
ATOM 4278 O O . GLU B 1 133 ? -14.617 -3.248 13.57 1 97.5 133 GLU B O 1
ATOM 4283 N N . VAL B 1 134 ? -13.844 -4.738 15.078 1 97.81 134 VAL B N 1
ATOM 4284 C CA . VAL B 1 134 ? -13.5 -5.723 14.055 1 97.81 134 VAL B CA 1
ATOM 4285 C C . VAL B 1 134 ? -14.289 -7.008 14.297 1 97.81 134 VAL B C 1
ATOM 4287 O O . VAL B 1 134 ? -14.297 -7.543 15.406 1 97.81 134 VAL B O 1
ATOM 4290 N N . ILE B 1 135 ? -14.961 -7.453 13.289 1 96.62 135 ILE B N 1
ATOM 4291 C CA . ILE B 1 135 ? -15.719 -8.695 13.359 1 96.62 135 ILE B CA 1
ATOM 4292 C C . ILE B 1 135 ? -15.156 -9.703 12.359 1 96.62 135 ILE B C 1
ATOM 4294 O O . ILE B 1 135 ? -15.469 -9.641 11.164 1 96.62 135 ILE B O 1
ATOM 4298 N N . PRO B 1 136 ? -14.406 -10.641 12.812 1 97 136 PRO B N 1
ATOM 4299 C CA . PRO B 1 136 ? -13.898 -11.695 11.922 1 97 136 PRO B CA 1
ATOM 4300 C C . PRO B 1 136 ? -14.922 -12.789 11.656 1 97 136 PRO B C 1
ATOM 4302 O O . PRO B 1 136 ? -15.531 -13.312 12.594 1 97 136 PRO B O 1
ATOM 4305 N N . TYR B 1 137 ? -15.164 -13.078 10.398 1 94.94 137 TYR B N 1
ATOM 4306 C CA . TYR B 1 137 ? -16.031 -14.164 9.945 1 94.94 137 TYR B CA 1
ATOM 4307 C C . TYR B 1 137 ? -15.203 -15.289 9.328 1 94.94 137 TYR B C 1
ATOM 4309 O O . TYR B 1 137 ? -14.688 -15.148 8.219 1 94.94 137 TYR B O 1
ATOM 4317 N N . GLU B 1 138 ? -15.102 -16.406 10 1 92.44 138 GLU B N 1
ATOM 4318 C CA . GLU B 1 138 ? -14.438 -17.562 9.43 1 92.44 138 GLU B CA 1
ATOM 4319 C C . GLU B 1 138 ? -15.422 -18.453 8.68 1 92.44 138 GLU B C 1
ATOM 4321 O O . GLU B 1 138 ? -15.695 -19.578 9.102 1 92.44 138 GLU B O 1
ATOM 4326 N N . VAL B 1 139 ? -15.898 -17.953 7.617 1 87.88 139 VAL B N 1
ATOM 4327 C CA . VAL B 1 139 ? -16.891 -18.656 6.809 1 87.88 139 VAL B CA 1
ATOM 4328 C C . VAL B 1 139 ? -16.609 -18.422 5.328 1 87.88 139 VAL B C 1
ATOM 4330 O O . VAL B 1 139 ? -15.969 -17.438 4.957 1 87.88 139 VAL B O 1
ATOM 4333 N N . ALA B 1 140 ? -17 -19.391 4.574 1 86.81 140 ALA B N 1
ATOM 4334 C CA . ALA B 1 140 ? -17.078 -19.156 3.137 1 86.81 140 ALA B CA 1
ATOM 4335 C C . ALA B 1 140 ? -18.359 -18.406 2.773 1 86.81 140 ALA B C 1
ATOM 4337 O O . ALA B 1 140 ? -19.453 -18.766 3.24 1 86.81 140 ALA B O 1
ATOM 4338 N N . LEU B 1 141 ? -18.203 -17.391 2.057 1 89.25 141 LEU B N 1
ATOM 4339 C CA . LEU B 1 141 ? -19.391 -16.656 1.641 1 89.25 141 LEU B CA 1
ATOM 4340 C C . LEU B 1 141 ? -20.172 -17.438 0.592 1 89.25 141 LEU B C 1
ATOM 4342 O O . LEU B 1 141 ? -19.641 -17.797 -0.458 1 89.25 141 LEU B O 1
ATOM 4346 N N . THR B 1 142 ? -21.375 -17.797 0.914 1 90.56 142 THR B N 1
ATOM 4347 C CA . THR B 1 142 ? -22.25 -18.547 0.015 1 90.56 142 THR B CA 1
ATOM 4348 C C . THR B 1 142 ? -23.547 -17.781 -0.233 1 90.56 142 THR B C 1
ATOM 4350 O O . THR B 1 142 ? -23.812 -16.766 0.425 1 90.56 142 THR B O 1
ATOM 4353 N N . SER B 1 143 ? -24.281 -18.297 -1.189 1 93.62 143 SER B N 1
ATOM 4354 C CA . SER B 1 143 ? -25.562 -17.688 -1.532 1 93.62 143 SER B CA 1
ATOM 4355 C C . SER B 1 143 ? -26.5 -17.688 -0.339 1 93.62 143 SER B C 1
ATOM 4357 O O . SER B 1 143 ? -27.375 -16.812 -0.231 1 93.62 143 SER B O 1
ATOM 4359 N N . ASP B 1 144 ? -26.297 -18.562 0.62 1 90.19 144 ASP B N 1
ATOM 4360 C CA . ASP B 1 144 ? -27.203 -18.719 1.748 1 90.19 144 ASP B CA 1
ATOM 4361 C C . ASP B 1 144 ? -27 -17.609 2.781 1 90.19 144 ASP B C 1
ATOM 4363 O O . ASP B 1 144 ? -27.922 -17.25 3.506 1 90.19 144 ASP B O 1
ATOM 4367 N N . VAL B 1 145 ? -25.797 -17.047 2.787 1 89.69 145 VAL B N 1
ATOM 4368 C CA . VAL B 1 145 ? -25.516 -16.156 3.908 1 89.69 145 VAL B CA 1
ATOM 4369 C C . VAL B 1 145 ? -25.109 -14.789 3.389 1 89.69 145 VAL B C 1
ATOM 4371 O O . VAL B 1 145 ? -25.094 -13.812 4.141 1 89.69 145 VAL B O 1
ATOM 4374 N N . ALA B 1 146 ? -24.844 -14.672 2.146 1 94.19 146 ALA B N 1
ATOM 4375 C CA . ALA B 1 146 ? -24.234 -13.469 1.582 1 94.19 146 ALA B CA 1
ATOM 4376 C C . ALA B 1 146 ? -25.109 -12.242 1.812 1 94.19 146 ALA B C 1
ATOM 4378 O O . ALA B 1 146 ? -24.625 -11.211 2.287 1 94.19 146 ALA B O 1
ATOM 4379 N N . LEU B 1 147 ? -26.391 -12.352 1.511 1 94.19 147 LEU B N 1
ATOM 4380 C CA . LEU B 1 147 ? -27.297 -11.211 1.609 1 94.19 147 LEU B CA 1
ATOM 4381 C C . LEU B 1 147 ? -27.438 -10.758 3.057 1 94.19 147 LEU B C 1
ATOM 4383 O O . LEU B 1 147 ? -27.484 -9.555 3.332 1 94.19 147 LEU B O 1
ATOM 4387 N N . GLN B 1 148 ? -27.484 -11.68 3.914 1 91.25 148 GLN B N 1
ATOM 4388 C CA . GLN B 1 148 ? -27.641 -11.367 5.332 1 91.25 148 GLN B CA 1
ATOM 4389 C C . GLN B 1 148 ? -26.438 -10.594 5.859 1 91.25 148 GLN B C 1
ATOM 4391 O O . GLN B 1 148 ? -26.594 -9.602 6.57 1 91.25 148 GLN B O 1
ATOM 4396 N N . VAL B 1 149 ? -25.297 -11 5.539 1 93.62 149 VAL B N 1
ATOM 4397 C CA . VAL B 1 149 ? -24.078 -10.375 6.039 1 93.62 149 VAL B CA 1
ATOM 4398 C C . VAL B 1 149 ? -23.891 -9.008 5.379 1 93.62 149 VAL B C 1
ATOM 4400 O O . VAL B 1 149 ? -23.656 -8.008 6.062 1 93.62 149 VAL B O 1
ATOM 4403 N N . ILE B 1 150 ? -24.016 -8.953 4.109 1 96 150 ILE B N 1
ATOM 4404 C CA . ILE B 1 150 ? -23.75 -7.762 3.316 1 96 150 ILE B CA 1
ATOM 4405 C C . ILE B 1 150 ? -24.703 -6.641 3.719 1 96 150 ILE B C 1
ATOM 4407 O O . ILE B 1 150 ? -24.297 -5.477 3.789 1 96 150 ILE B O 1
ATOM 4411 N N . SER B 1 151 ? -25.891 -6.973 4.07 1 95.38 151 SER B N 1
ATOM 4412 C CA . SER B 1 151 ? -26.906 -5.988 4.402 1 95.38 151 SER B CA 1
ATOM 4413 C C . SER B 1 151 ? -26.562 -5.234 5.68 1 95.38 151 SER B C 1
ATOM 4415 O O . SER B 1 151 ? -27.078 -4.145 5.926 1 95.38 151 SER B O 1
ATOM 4417 N N . ASN B 1 152 ? -25.641 -5.781 6.473 1 94.56 152 ASN B N 1
ATOM 4418 C CA . ASN B 1 152 ? -25.266 -5.191 7.758 1 94.56 152 ASN B CA 1
ATOM 4419 C C . ASN B 1 152 ? -24.172 -4.148 7.602 1 94.56 152 ASN B C 1
ATOM 4421 O O . ASN B 1 152 ? -23.812 -3.473 8.57 1 94.56 152 ASN B O 1
ATOM 4425 N N . TYR B 1 153 ? -23.688 -3.938 6.445 1 97.25 153 TYR B N 1
ATOM 4426 C CA . TYR B 1 153 ? -22.562 -3.045 6.238 1 97.25 153 TYR B CA 1
ATOM 4427 C C . TYR B 1 153 ? -22.906 -1.952 5.23 1 97.25 153 TYR B C 1
ATOM 4429 O O . TYR B 1 153 ? -23.828 -2.102 4.434 1 97.25 153 TYR B O 1
ATOM 4437 N N . ASP B 1 154 ? -22.125 -0.853 5.277 1 98.12 154 ASP B N 1
ATOM 4438 C CA . ASP B 1 154 ? -22.406 0.301 4.422 1 98.12 154 ASP B CA 1
ATOM 4439 C C . ASP B 1 154 ? -21.719 0.146 3.061 1 98.12 154 ASP B C 1
ATOM 4441 O O . ASP B 1 154 ? -22.203 0.676 2.059 1 98.12 154 ASP B O 1
ATOM 4445 N N . LEU B 1 155 ? -20.641 -0.547 3.049 1 98.75 155 LEU B N 1
ATOM 4446 C CA . LEU B 1 155 ? -19.812 -0.69 1.866 1 98.75 155 LEU B CA 1
ATOM 4447 C C . LEU B 1 155 ? -19.125 -2.053 1.849 1 98.75 155 LEU B C 1
ATOM 4449 O O . LEU B 1 155 ? -18.766 -2.586 2.9 1 98.75 155 LEU B O 1
ATOM 4453 N N . VAL B 1 156 ? -18.969 -2.611 0.619 1 98.94 156 VAL B N 1
ATOM 4454 C CA . VAL B 1 156 ? -18.359 -3.93 0.484 1 98.94 156 VAL B CA 1
ATOM 4455 C C . VAL B 1 156 ? -17.125 -3.838 -0.41 1 98.94 156 VAL B C 1
ATOM 4457 O O . VAL B 1 156 ? -17.156 -3.203 -1.467 1 98.94 156 VAL B O 1
ATOM 4460 N N . LEU B 1 157 ? -15.984 -4.438 0.034 1 98.94 157 LEU B N 1
ATOM 4461 C CA . LEU B 1 157 ? -14.773 -4.574 -0.771 1 98.94 157 LEU B CA 1
ATOM 4462 C C . LEU B 1 157 ? -14.586 -6.02 -1.224 1 98.94 157 LEU B C 1
ATOM 4464 O O . LEU B 1 157 ? -14.516 -6.93 -0.396 1 98.94 157 LEU B O 1
ATOM 4468 N N . ASP B 1 158 ? -14.539 -6.207 -2.543 1 98.81 158 ASP B N 1
ATOM 4469 C CA . ASP B 1 158 ? -14.211 -7.5 -3.131 1 98.81 158 ASP B CA 1
ATOM 4470 C C . ASP B 1 158 ? -12.695 -7.688 -3.236 1 98.81 158 ASP B C 1
ATOM 4472 O O . ASP B 1 158 ? -12.07 -7.188 -4.172 1 98.81 158 ASP B O 1
ATOM 4476 N N . CYS B 1 159 ? -12.156 -8.438 -2.322 1 98.38 159 CYS B N 1
ATOM 4477 C CA . CYS B 1 159 ? -10.727 -8.742 -2.279 1 98.38 159 CYS B CA 1
ATOM 4478 C C . CYS B 1 159 ? -10.477 -10.219 -2.557 1 98.38 159 CYS B C 1
ATOM 4480 O O . CYS B 1 159 ? -9.555 -10.812 -1.994 1 98.38 159 CYS B O 1
ATOM 4482 N N . THR B 1 160 ? -11.352 -10.781 -3.346 1 95.12 160 THR B N 1
ATOM 4483 C CA . THR B 1 160 ? -11.266 -12.211 -3.633 1 95.12 160 THR B CA 1
ATOM 4484 C C . THR B 1 160 ? -10.5 -12.453 -4.93 1 95.12 160 THR B C 1
ATOM 4486 O O . THR B 1 160 ? -10.141 -11.508 -5.633 1 95.12 160 THR B O 1
ATOM 4489 N N . ASP B 1 161 ? -10.234 -13.703 -5.211 1 87.81 161 ASP B N 1
ATOM 4490 C CA . ASP B 1 161 ? -9.414 -14 -6.375 1 87.81 161 ASP B CA 1
ATOM 4491 C C . ASP B 1 161 ? -10.086 -15.031 -7.281 1 87.81 161 ASP B C 1
ATOM 4493 O O . ASP B 1 161 ? -9.422 -15.75 -8.023 1 87.81 161 ASP B O 1
ATOM 4497 N N . ASN B 1 162 ? -11.453 -15.172 -7.129 1 88.25 162 ASN B N 1
ATOM 4498 C CA . ASN B 1 162 ? -12.117 -16.141 -7.992 1 88.25 162 ASN B CA 1
ATOM 4499 C C . ASN B 1 162 ? -13.406 -15.57 -8.586 1 88.25 162 ASN B C 1
ATOM 4501 O O . ASN B 1 162 ? -14.078 -14.766 -7.949 1 88.25 162 ASN B O 1
ATOM 4505 N N . VAL B 1 163 ? -13.758 -16.094 -9.664 1 91.94 163 VAL B N 1
ATOM 4506 C CA . VAL B 1 163 ? -14.812 -15.531 -10.508 1 91.94 163 VAL B CA 1
ATOM 4507 C C . VAL B 1 163 ? -16.172 -15.766 -9.867 1 91.94 163 VAL B C 1
ATOM 4509 O O . VAL B 1 163 ? -17.031 -14.883 -9.883 1 91.94 163 VAL B O 1
ATOM 4512 N N . ALA B 1 164 ? -16.391 -16.906 -9.312 1 93.5 164 ALA B N 1
ATOM 4513 C CA . ALA B 1 164 ? -17.688 -17.25 -8.719 1 93.5 164 ALA B CA 1
ATOM 4514 C C . ALA B 1 164 ? -18.062 -16.281 -7.609 1 93.5 164 ALA B C 1
ATOM 4516 O O . ALA B 1 164 ? -19.203 -15.82 -7.543 1 93.5 164 ALA B O 1
ATOM 4517 N N . THR B 1 165 ? -17.109 -15.984 -6.773 1 95 165 THR B N 1
ATOM 4518 C CA . THR B 1 165 ? -17.359 -15.07 -5.664 1 95 165 THR B CA 1
ATOM 4519 C C . THR B 1 165 ? -17.594 -13.656 -6.176 1 95 165 THR B C 1
ATOM 4521 O O . THR B 1 165 ? -18.391 -12.906 -5.609 1 95 165 THR B O 1
ATOM 4524 N N . ARG B 1 166 ? -16.953 -13.273 -7.258 1 96.25 166 ARG B N 1
ATOM 4525 C CA . ARG B 1 166 ? -17.156 -11.945 -7.832 1 96.25 166 ARG B CA 1
ATOM 4526 C C . ARG B 1 166 ? -18.609 -11.75 -8.258 1 96.25 166 ARG B C 1
ATOM 4528 O O . ARG B 1 166 ? -19.203 -10.703 -7.996 1 96.25 166 ARG B O 1
ATOM 4535 N N . TYR B 1 167 ? -19.125 -12.758 -8.891 1 97.25 167 TYR B N 1
ATOM 4536 C CA . TYR B 1 167 ? -20.531 -12.688 -9.312 1 97.25 167 TYR B CA 1
ATOM 4537 C C . TYR B 1 167 ? -21.453 -12.695 -8.109 1 97.25 167 TYR B C 1
ATOM 4539 O O . TYR B 1 167 ? -22.453 -11.961 -8.078 1 97.25 167 TYR B O 1
ATOM 4547 N N . LEU B 1 168 ? -21.141 -13.539 -7.188 1 97.69 168 LEU B N 1
ATOM 4548 C CA . LEU B 1 168 ? -21.938 -13.617 -5.969 1 97.69 168 LEU B CA 1
ATOM 4549 C C . LEU B 1 168 ? -21.984 -12.258 -5.273 1 97.69 168 LEU B C 1
ATOM 4551 O O . LEU B 1 168 ? -23.078 -11.781 -4.922 1 97.69 168 LEU B O 1
ATOM 4555 N N . LEU B 1 169 ? -20.859 -11.656 -5.105 1 98.44 169 LEU B N 1
ATOM 4556 C CA . LEU B 1 169 ? -20.766 -10.367 -4.418 1 98.44 169 LEU B CA 1
ATOM 4557 C C . LEU B 1 169 ? -21.5 -9.281 -5.188 1 98.44 169 LEU B C 1
ATOM 4559 O O . LEU B 1 169 ? -22.203 -8.461 -4.59 1 98.44 169 LEU B O 1
ATOM 4563 N N . ASN B 1 170 ? -21.297 -9.32 -6.473 1 98.5 170 ASN B N 1
ATOM 4564 C CA . ASN B 1 170 ? -22 -8.344 -7.297 1 98.5 170 ASN B CA 1
ATOM 4565 C C . ASN B 1 170 ? -23.516 -8.43 -7.102 1 98.5 170 ASN B C 1
ATOM 4567 O O . ASN B 1 170 ? -24.156 -7.43 -6.805 1 98.5 170 ASN B O 1
ATOM 4571 N N . ASP B 1 171 ? -24.016 -9.625 -7.277 1 98.5 171 ASP B N 1
ATOM 4572 C CA . ASP B 1 171 ? -25.469 -9.812 -7.211 1 98.5 171 ASP B CA 1
ATOM 4573 C C . ASP B 1 171 ? -26 -9.484 -5.82 1 98.5 171 ASP B C 1
ATOM 4575 O O . ASP B 1 171 ? -27.047 -8.828 -5.684 1 98.5 171 ASP B O 1
ATOM 4579 N N . ALA B 1 172 ? -25.297 -9.922 -4.852 1 98.31 172 ALA B N 1
ATOM 4580 C CA . ALA B 1 172 ? -25.703 -9.664 -3.477 1 98.31 172 ALA B CA 1
ATOM 4581 C C . ALA B 1 172 ? -25.703 -8.164 -3.178 1 98.31 172 ALA B C 1
ATOM 4583 O O . ALA B 1 172 ? -26.625 -7.652 -2.531 1 98.31 172 ALA B O 1
ATOM 4584 N N . CYS B 1 173 ? -24.703 -7.461 -3.596 1 98.69 173 CYS B N 1
ATOM 4585 C CA . CYS B 1 173 ? -24.594 -6.023 -3.361 1 98.69 173 CYS B CA 1
ATOM 4586 C C . CYS B 1 173 ? -25.734 -5.273 -4.062 1 98.69 173 CYS B C 1
ATOM 4588 O O . CYS B 1 173 ? -26.328 -4.363 -3.486 1 98.69 173 CYS B O 1
ATOM 4590 N N . VAL B 1 174 ? -25.984 -5.648 -5.289 1 98.44 174 VAL B N 1
ATOM 4591 C CA . VAL B 1 174 ? -27.062 -5.012 -6.027 1 98.44 174 VAL B CA 1
ATOM 4592 C C . VAL B 1 174 ? -28.391 -5.227 -5.289 1 98.44 174 VAL B C 1
ATOM 4594 O O . VAL B 1 174 ? -29.141 -4.277 -5.062 1 98.44 174 VAL B O 1
ATOM 4597 N N . MET B 1 175 ? -28.641 -6.438 -4.879 1 97.88 175 MET B N 1
ATOM 4598 C CA . MET B 1 175 ? -29.906 -6.781 -4.215 1 97.88 175 MET B CA 1
ATOM 4599 C C . MET B 1 175 ? -30.016 -6.059 -2.877 1 97.88 175 MET B C 1
ATOM 4601 O O . MET B 1 175 ? -31.125 -5.691 -2.465 1 97.88 175 MET B O 1
ATOM 4605 N N . ALA B 1 176 ? -28.891 -5.898 -2.199 1 97.5 176 ALA B N 1
ATOM 4606 C CA . ALA B 1 176 ? -28.891 -5.219 -0.906 1 97.5 176 ALA B CA 1
ATOM 4607 C C . ALA B 1 176 ? -28.703 -3.715 -1.078 1 97.5 176 ALA B C 1
ATOM 4609 O O . ALA B 1 176 ? -28.656 -2.973 -0.095 1 97.5 176 ALA B O 1
ATOM 4610 N N . ASN B 1 177 ? -28.609 -3.24 -2.248 1 97.75 177 ASN B N 1
ATOM 4611 C CA . ASN B 1 177 ? -28.359 -1.845 -2.59 1 97.75 177 ASN B CA 1
ATOM 4612 C C . ASN B 1 177 ? -27.109 -1.315 -1.898 1 97.75 177 ASN B C 1
ATOM 4614 O O . ASN B 1 177 ? -27.156 -0.291 -1.217 1 97.75 177 ASN B O 1
ATOM 4618 N N . LYS B 1 178 ? -26.016 -2.104 -2.061 1 98.5 178 LYS B N 1
ATOM 4619 C CA . LYS B 1 178 ? -24.719 -1.726 -1.511 1 98.5 178 LYS B CA 1
ATOM 4620 C C . LYS B 1 178 ? -23.688 -1.528 -2.619 1 98.5 178 LYS B C 1
ATOM 4622 O O . LYS B 1 178 ? -23.688 -2.262 -3.609 1 98.5 178 LYS B O 1
ATOM 4627 N N . THR B 1 179 ? -22.844 -0.527 -2.469 1 98.81 179 THR B N 1
ATOM 4628 C CA . THR B 1 179 ? -21.734 -0.289 -3.381 1 98.81 179 THR B CA 1
ATOM 4629 C C . THR B 1 179 ? -20.656 -1.354 -3.205 1 98.81 179 THR B C 1
ATOM 4631 O O . THR B 1 179 ? -20.359 -1.779 -2.084 1 98.81 179 THR B O 1
ATOM 4634 N N . LEU B 1 180 ? -20.094 -1.779 -4.375 1 98.94 180 LEU B N 1
ATOM 4635 C CA . LEU B 1 180 ? -19.047 -2.795 -4.391 1 98.94 180 LEU B CA 1
ATOM 4636 C C . LEU B 1 180 ? -17.75 -2.229 -4.965 1 98.94 180 LEU B C 1
ATOM 4638 O O . LEU B 1 180 ? -17.703 -1.811 -6.125 1 98.94 180 LEU B O 1
ATOM 4642 N N . VAL B 1 181 ? -16.672 -2.152 -4.117 1 98.94 181 VAL B N 1
ATOM 4643 C CA . VAL B 1 181 ? -15.336 -1.81 -4.578 1 98.94 181 VAL B CA 1
ATOM 4644 C C . VAL B 1 181 ? -14.562 -3.082 -4.926 1 98.94 181 VAL B C 1
ATOM 4646 O O . VAL B 1 181 ? -14.188 -3.85 -4.035 1 98.94 181 VAL B O 1
ATOM 4649 N N . SER B 1 182 ? -14.25 -3.262 -6.18 1 98.81 182 SER B N 1
ATOM 4650 C CA . SER B 1 182 ? -13.734 -4.539 -6.656 1 98.81 182 SER B CA 1
ATOM 4651 C C . SER B 1 182 ? -12.305 -4.402 -7.168 1 98.81 182 SER B C 1
ATOM 4653 O O . SER B 1 182 ? -12.039 -3.633 -8.094 1 98.81 182 SER B O 1
ATOM 4655 N N . GLY B 1 183 ? -11.367 -5.148 -6.543 1 98.25 183 GLY B N 1
ATOM 4656 C CA . GLY B 1 183 ? -9.977 -5.191 -6.957 1 98.25 183 GLY B CA 1
ATOM 4657 C C . GLY B 1 183 ? -9.523 -6.574 -7.391 1 98.25 183 GLY B C 1
ATOM 4658 O O . GLY B 1 183 ? -10.086 -7.582 -6.949 1 98.25 183 GLY B O 1
ATOM 4659 N N . SER B 1 184 ? -8.562 -6.602 -8.25 1 96.69 184 SER B N 1
ATOM 4660 C CA . SER B 1 184 ? -7.945 -7.855 -8.672 1 96.69 184 SER B CA 1
ATOM 4661 C C . SER B 1 184 ? -6.469 -7.656 -9.008 1 96.69 184 SER B C 1
ATOM 4663 O O . SER B 1 184 ? -6.039 -6.535 -9.289 1 96.69 184 SER B O 1
ATOM 4665 N N . ALA B 1 185 ? -5.727 -8.734 -8.859 1 96.62 185 ALA B N 1
ATOM 4666 C CA . ALA B 1 185 ? -4.301 -8.727 -9.188 1 96.62 185 ALA B CA 1
ATOM 4667 C C . ALA B 1 185 ? -3.84 -10.109 -9.656 1 96.62 185 ALA B C 1
ATOM 4669 O O . ALA B 1 185 ? -4.246 -11.133 -9.102 1 96.62 185 ALA B O 1
ATOM 4670 N N . LEU B 1 186 ? -3.066 -10.148 -10.688 1 95.38 186 LEU B N 1
ATOM 4671 C CA . LEU B 1 186 ? -2.455 -11.344 -11.25 1 95.38 186 LEU B CA 1
ATOM 4672 C C . LEU B 1 186 ? -1.133 -11.016 -11.93 1 95.38 186 LEU B C 1
ATOM 4674 O O . LEU B 1 186 ? -1.049 -10.055 -12.695 1 95.38 186 LEU B O 1
ATOM 4678 N N . ARG B 1 187 ? -0.095 -11.797 -11.633 1 96.69 187 ARG B N 1
ATOM 4679 C CA . ARG B 1 187 ? 1.245 -11.555 -12.156 1 96.69 187 ARG B CA 1
ATOM 4680 C C . ARG B 1 187 ? 1.733 -10.156 -11.797 1 96.69 187 ARG B C 1
ATOM 4682 O O . ARG B 1 187 ? 1.893 -9.836 -10.617 1 96.69 187 ARG B O 1
ATOM 4689 N N . TYR B 1 188 ? 1.81 -9.328 -12.844 1 97.94 188 TYR B N 1
ATOM 4690 C CA . TYR B 1 188 ? 2.277 -7.965 -12.602 1 97.94 188 TYR B CA 1
ATOM 4691 C C . TYR B 1 188 ? 1.156 -6.957 -12.812 1 97.94 188 TYR B C 1
ATOM 4693 O O . TYR B 1 188 ? 1.403 -5.75 -12.891 1 97.94 188 TYR B O 1
ATOM 4701 N N . GLU B 1 189 ? -0.083 -7.449 -12.852 1 97.75 189 GLU B N 1
ATOM 4702 C CA . GLU B 1 189 ? -1.184 -6.582 -13.258 1 97.75 189 GLU B CA 1
ATOM 4703 C C . GLU B 1 189 ? -2.227 -6.449 -12.148 1 97.75 189 GLU B C 1
ATOM 4705 O O . GLU B 1 189 ? -2.424 -7.379 -11.367 1 97.75 189 GLU B O 1
ATOM 4710 N N . GLY B 1 190 ? -2.807 -5.297 -12.078 1 98 190 GLY B N 1
ATOM 4711 C CA . GLY B 1 190 ? -3.9 -5.023 -11.156 1 98 190 GLY B CA 1
ATOM 4712 C C . GLY B 1 190 ? -5.051 -4.273 -11.805 1 98 190 GLY B C 1
ATOM 4713 O O . GLY B 1 190 ? -4.859 -3.59 -12.82 1 98 190 GLY B O 1
ATOM 4714 N N . GLN B 1 191 ? -6.215 -4.445 -11.266 1 98.31 191 GLN B N 1
ATOM 4715 C CA . GLN B 1 191 ? -7.406 -3.73 -11.711 1 98.31 191 GLN B CA 1
ATOM 4716 C C . GLN B 1 191 ? -8.25 -3.277 -10.531 1 98.31 191 GLN B C 1
ATOM 4718 O O . GLN B 1 191 ? -8.234 -3.904 -9.469 1 98.31 191 GLN B O 1
ATOM 4723 N N . LEU B 1 192 ? -8.969 -2.213 -10.703 1 98.69 192 LEU B N 1
ATOM 4724 C CA . LEU B 1 192 ? -9.844 -1.684 -9.664 1 98.69 192 LEU B CA 1
ATOM 4725 C C . LEU B 1 192 ? -10.992 -0.891 -10.273 1 98.69 192 LEU B C 1
ATOM 4727 O O . LEU B 1 192 ? -10.797 -0.124 -11.219 1 98.69 192 LEU B O 1
ATOM 4731 N N . THR B 1 193 ? -12.156 -1.093 -9.773 1 98.62 193 THR B N 1
ATOM 4732 C CA . THR B 1 193 ? -13.312 -0.282 -10.133 1 98.62 193 THR B CA 1
ATOM 4733 C C . THR B 1 193 ? -14.359 -0.301 -9.023 1 98.62 193 THR B C 1
ATOM 4735 O O . THR B 1 193 ? -14.234 -1.058 -8.055 1 98.62 193 THR B O 1
ATOM 4738 N N . VAL B 1 194 ? -15.281 0.63 -9.125 1 98.81 194 VAL B N 1
ATOM 4739 C CA . VAL B 1 194 ? -16.406 0.718 -8.195 1 98.81 194 VAL B CA 1
ATOM 4740 C C . VAL B 1 194 ? -17.703 0.386 -8.914 1 98.81 194 VAL B C 1
ATOM 4742 O O . VAL B 1 194 ? -18.047 1.024 -9.914 1 98.81 194 VAL B O 1
ATOM 4745 N N . TYR B 1 195 ? -18.422 -0.613 -8.391 1 98.81 195 TYR B N 1
ATOM 4746 C CA . TYR B 1 195 ? -19.672 -1.038 -8.984 1 98.81 195 TYR B CA 1
ATOM 4747 C C . TYR B 1 195 ? -20.859 -0.56 -8.156 1 98.81 195 TYR B C 1
ATOM 4749 O O . TYR B 1 195 ? -20.75 -0.385 -6.941 1 98.81 195 TYR B O 1
ATOM 4757 N N . HIS B 1 196 ? -22 -0.355 -8.844 1 98.38 196 HIS B N 1
ATOM 4758 C CA . HIS B 1 196 ? -23.281 -0.047 -8.227 1 98.38 196 HIS B CA 1
ATOM 4759 C C . HIS B 1 196 ? -23.188 1.187 -7.332 1 98.38 196 HIS B C 1
ATOM 4761 O O . HIS B 1 196 ? -23.562 1.143 -6.16 1 98.38 196 HIS B O 1
ATOM 4767 N N . TYR B 1 197 ? -22.609 2.225 -7.863 1 98.06 197 TYR B N 1
ATOM 4768 C CA . TYR B 1 197 ? -22.469 3.51 -7.188 1 98.06 197 TYR B CA 1
ATOM 4769 C C . TYR B 1 197 ? -23.031 4.641 -8.039 1 98.06 197 TYR B C 1
ATOM 4771 O O . TYR B 1 197 ? -22.531 4.906 -9.133 1 98.06 197 TYR B O 1
ATOM 4779 N N . GLN B 1 198 ? -24.062 5.27 -7.582 1 95.25 198 GLN B N 1
ATOM 4780 C CA . GLN B 1 198 ? -24.672 6.461 -8.164 1 95.25 198 GLN B CA 1
ATOM 4781 C C . GLN B 1 198 ? -24.891 6.297 -9.664 1 95.25 198 GLN B C 1
ATOM 4783 O O . GLN B 1 198 ? -24.438 7.125 -10.453 1 95.25 198 GLN B O 1
ATOM 4788 N N . GLY B 1 199 ? -25.547 5.215 -10.008 1 91.81 199 GLY B N 1
ATOM 4789 C CA . GLY B 1 199 ? -25.938 5.012 -11.398 1 91.81 199 GLY B CA 1
ATOM 4790 C C . GLY B 1 199 ? -24.891 4.297 -12.219 1 91.81 199 GLY B C 1
ATOM 4791 O O . GLY B 1 199 ? -25.078 4.055 -13.414 1 91.81 199 GLY B O 1
ATOM 4792 N N . GLY B 1 200 ? -23.734 3.93 -11.625 1 96.75 200 GLY B N 1
ATOM 4793 C CA . GLY B 1 200 ? -22.719 3.176 -12.32 1 96.75 200 GLY B CA 1
ATOM 4794 C C . GLY B 1 200 ? -23.094 1.729 -12.57 1 96.75 200 GLY B C 1
ATOM 4795 O O . GLY B 1 200 ? -24.094 1.249 -12.039 1 96.75 200 GLY B O 1
ATOM 4796 N N . PRO B 1 201 ? -22.312 1.007 -13.344 1 98.5 201 PRO B N 1
ATOM 4797 C CA . PRO B 1 201 ? -22.609 -0.382 -13.695 1 98.5 201 PRO B CA 1
ATOM 4798 C C . PRO B 1 201 ? -22.375 -1.348 -12.539 1 98.5 201 PRO B C 1
ATOM 4800 O O . PRO B 1 201 ? -21.641 -1.025 -11.602 1 98.5 201 PRO B O 1
ATOM 4803 N N . CYS B 1 202 ? -23.125 -2.436 -12.602 1 98.56 202 CYS B N 1
ATOM 4804 C CA . CYS B 1 202 ? -22.719 -3.574 -11.781 1 98.56 202 CYS B CA 1
ATOM 4805 C C . CYS B 1 202 ? -21.766 -4.48 -12.555 1 98.56 202 CYS B C 1
ATOM 4807 O O . CYS B 1 202 ? -21.469 -4.219 -13.719 1 98.56 202 CYS B O 1
ATOM 4809 N N . TYR B 1 203 ? -21.281 -5.488 -11.938 1 98.25 203 TYR B N 1
ATOM 4810 C CA . TYR B 1 203 ? -20.312 -6.383 -12.57 1 98.25 203 TYR B CA 1
ATOM 4811 C C . TYR B 1 203 ? -20.922 -7.062 -13.789 1 98.25 203 TYR B C 1
ATOM 4813 O O . TYR B 1 203 ? -20.266 -7.203 -14.828 1 98.25 203 TYR B O 1
ATOM 4821 N N . ARG B 1 204 ? -22.172 -7.445 -13.742 1 97.75 204 ARG B N 1
ATOM 4822 C CA . ARG B 1 204 ? -22.844 -8.141 -14.836 1 97.75 204 ARG B CA 1
ATOM 4823 C C . ARG B 1 204 ? -23.078 -7.207 -16.016 1 97.75 204 ARG B C 1
ATOM 4825 O O . ARG B 1 204 ? -23.219 -7.656 -17.156 1 97.75 204 ARG B O 1
ATOM 4832 N N . CYS B 1 205 ? -23.203 -5.91 -15.766 1 98.06 205 CYS B N 1
ATOM 4833 C CA . CYS B 1 205 ? -23.344 -4.957 -16.859 1 98.06 205 CYS B CA 1
ATOM 4834 C C . CYS B 1 205 ? -22.141 -5.008 -17.781 1 98.06 205 CYS B C 1
ATOM 4836 O O . CYS B 1 205 ? -22.266 -4.793 -19 1 98.06 205 CYS B O 1
ATOM 4838 N N . ILE B 1 206 ? -20.969 -5.285 -17.188 1 97.12 206 ILE B N 1
ATOM 4839 C CA . ILE B 1 206 ? -19.703 -5.312 -17.922 1 97.12 206 ILE B CA 1
ATOM 4840 C C . ILE B 1 206 ? -19.422 -6.738 -18.391 1 97.12 206 ILE B C 1
ATOM 4842 O O . ILE B 1 206 ? -18.891 -6.941 -19.484 1 97.12 206 ILE B O 1
ATOM 4846 N N . HIS B 1 207 ? -19.75 -7.734 -17.516 1 96 207 HIS B N 1
ATOM 4847 C CA . HIS B 1 207 ? -19.531 -9.148 -17.781 1 96 207 HIS B CA 1
ATOM 4848 C C . HIS B 1 207 ? -20.812 -9.953 -17.609 1 96 207 HIS B C 1
ATOM 4850 O O . HIS B 1 207 ?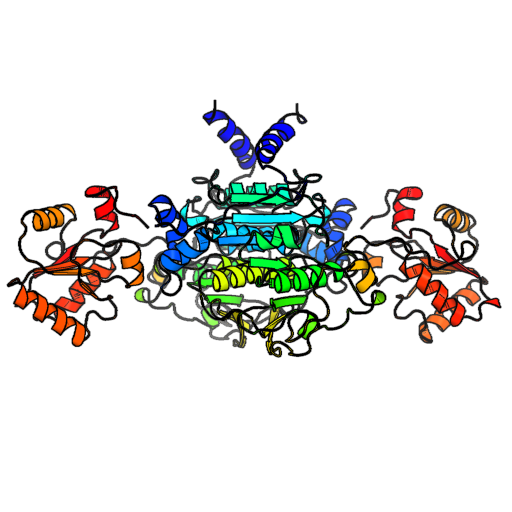 -20.984 -10.664 -16.609 1 96 207 HIS B O 1
ATOM 4856 N N . PRO B 1 208 ? -21.609 -9.953 -18.609 1 95.5 208 PRO B N 1
ATOM 4857 C CA . PRO B 1 208 ? -22.906 -10.617 -18.484 1 95.5 208 PRO B CA 1
ATOM 4858 C C . PRO B 1 208 ? -22.781 -12.133 -18.312 1 95.5 208 PRO B C 1
ATOM 4860 O O . PRO B 1 208 ? -23.625 -12.758 -17.672 1 95.5 208 PRO B O 1
ATOM 4863 N N . LYS B 1 209 ? -21.734 -12.672 -18.922 1 93.81 209 LYS B N 1
ATOM 4864 C CA . LYS B 1 209 ? -21.453 -14.102 -18.828 1 93.81 209 LYS B CA 1
ATOM 4865 C C . LYS B 1 209 ? -20.047 -14.344 -18.266 1 93.81 209 LYS B C 1
ATOM 4867 O O . LYS B 1 209 ? -19.125 -13.594 -18.562 1 93.81 209 LYS B O 1
ATOM 4872 N N . PRO B 1 210 ? -20.016 -15.383 -17.453 1 94 210 PRO B N 1
ATOM 4873 C CA . PRO B 1 210 ? -18.672 -15.68 -16.938 1 94 210 PRO B CA 1
ATOM 4874 C C . PRO B 1 210 ? -17.719 -16.188 -18.031 1 94 210 PRO B C 1
ATOM 4876 O O . PRO B 1 210 ? -18.172 -16.75 -19.031 1 94 210 PRO B O 1
ATOM 4879 N N . PRO B 1 211 ? -16.469 -15.961 -17.812 1 89.19 211 PRO B N 1
ATOM 4880 C CA . PRO B 1 211 ? -15.508 -16.562 -18.75 1 89.19 211 PRO B CA 1
ATOM 4881 C C . PRO B 1 211 ? -15.469 -18.078 -18.641 1 89.19 211 PRO B C 1
ATOM 4883 O O . PRO B 1 211 ? -15.828 -18.641 -17.609 1 89.19 211 PRO B O 1
ATOM 4886 N N . PRO B 1 212 ? -15.023 -18.656 -19.688 1 85.69 212 PRO B N 1
ATOM 4887 C CA . PRO B 1 212 ? -14.852 -20.109 -19.594 1 85.69 212 PRO B CA 1
ATOM 4888 C C . PRO B 1 212 ? -13.883 -20.531 -18.484 1 85.69 212 PRO B C 1
ATOM 4890 O O . PRO B 1 212 ? -12.852 -19.891 -18.297 1 85.69 212 PRO B O 1
ATOM 4893 N N . PRO B 1 213 ? -14.258 -21.547 -17.781 1 78.19 213 PRO B N 1
ATOM 4894 C CA . PRO B 1 213 ? -13.445 -21.969 -16.641 1 78.19 213 PRO B CA 1
ATOM 4895 C C . PRO B 1 213 ? -11.984 -22.219 -17.016 1 78.19 213 PRO B C 1
ATOM 4897 O O . PRO B 1 213 ? -11.086 -22 -16.203 1 78.19 213 PRO B O 1
ATOM 4900 N N . GLU B 1 214 ? -11.766 -22.656 -18.188 1 70.69 214 GLU B N 1
ATOM 4901 C CA . GLU B 1 214 ? -10.422 -23.016 -18.625 1 70.69 214 GLU B CA 1
ATOM 4902 C C . GLU B 1 214 ? -9.555 -21.781 -18.828 1 70.69 214 GLU B C 1
ATOM 4904 O O . GLU B 1 214 ? -8.328 -21.891 -18.906 1 70.69 214 GLU B O 1
ATOM 4909 N N . THR B 1 215 ? -10.203 -20.688 -18.828 1 72.81 215 THR B N 1
ATOM 4910 C CA . THR B 1 215 ? -9.461 -19.453 -19.109 1 72.81 215 THR B CA 1
ATOM 4911 C C . THR B 1 215 ? -9.203 -18.672 -17.828 1 72.81 215 THR B C 1
ATOM 4913 O O . THR B 1 215 ? -8.508 -17.656 -17.844 1 72.81 215 THR B O 1
ATOM 4916 N N . VAL B 1 216 ? -9.734 -19.25 -16.875 1 73.38 216 VAL B N 1
ATOM 4917 C CA . VAL B 1 216 ? -9.602 -18.547 -15.602 1 73.38 216 VAL B CA 1
ATOM 4918 C C . VAL B 1 216 ? -8.312 -18.969 -14.906 1 73.38 216 VAL B C 1
ATOM 4920 O O . VAL B 1 216 ? -8.062 -20.172 -14.727 1 73.38 216 VAL B O 1
ATOM 4923 N N . ALA B 1 217 ? -7.398 -17.922 -14.742 1 68.5 217 ALA B N 1
ATOM 4924 C CA . ALA B 1 217 ? -6.164 -18.172 -14 1 68.5 217 ALA B CA 1
ATOM 4925 C C . ALA B 1 217 ? -6.246 -17.594 -12.594 1 68.5 217 ALA B C 1
ATOM 4927 O O . ALA B 1 217 ? -6.914 -16.578 -12.367 1 68.5 217 ALA B O 1
ATOM 4928 N N . ASN B 1 218 ? -5.699 -18.359 -11.672 1 75.44 218 ASN B N 1
ATOM 4929 C CA . ASN B 1 218 ? -5.562 -17.828 -10.312 1 75.44 218 ASN B CA 1
ATOM 4930 C C . ASN B 1 218 ? -4.102 -17.594 -9.945 1 75.44 218 ASN B C 1
ATOM 4932 O O . ASN B 1 218 ? -3.201 -17.938 -10.719 1 75.44 218 ASN B O 1
ATOM 4936 N N . CYS B 1 219 ? -3.879 -16.953 -8.938 1 73.75 219 CYS B N 1
ATOM 4937 C CA . CYS B 1 219 ? -2.537 -16.547 -8.523 1 73.75 219 CYS B CA 1
ATOM 4938 C C . CYS B 1 219 ? -1.663 -17.766 -8.258 1 73.75 219 CYS B C 1
ATOM 4940 O O . CYS B 1 219 ? -0.436 -17.688 -8.344 1 73.75 219 CYS B O 1
ATOM 4942 N N . SER B 1 220 ? -2.258 -18.828 -7.875 1 76.62 220 SER B N 1
ATOM 4943 C CA . SER B 1 220 ? -1.492 -20.031 -7.629 1 76.62 220 SER B CA 1
ATOM 4944 C C . SER B 1 220 ? -0.888 -20.578 -8.922 1 76.62 220 SER B C 1
ATOM 4946 O O . SER B 1 220 ? 0.241 -21.078 -8.922 1 76.62 220 SER B O 1
ATOM 4948 N N . ASP B 1 221 ? -1.582 -20.359 -9.953 1 79 221 ASP B N 1
ATOM 4949 C CA . ASP B 1 221 ? -1.13 -20.891 -11.234 1 79 221 ASP B CA 1
ATOM 4950 C C . ASP B 1 221 ? -0.354 -19.844 -12.023 1 79 221 ASP B C 1
ATOM 4952 O O . ASP B 1 221 ? 0.642 -20.156 -12.68 1 79 221 ASP B O 1
ATOM 4956 N N . GLY B 1 222 ? -0.784 -18.656 -11.867 1 86 222 GLY B N 1
ATOM 4957 C CA . GLY B 1 222 ? -0.196 -17.625 -12.695 1 86 222 GLY B CA 1
ATOM 4958 C C . GLY B 1 222 ? 0.892 -16.844 -11.992 1 86 222 GLY B C 1
ATOM 4959 O O . GLY B 1 222 ? 1.688 -16.156 -12.633 1 86 222 GLY B O 1
ATOM 4960 N N . GLY B 1 223 ? 0.937 -16.969 -10.703 1 92.81 223 GLY B N 1
ATOM 4961 C CA . GLY B 1 223 ? 1.89 -16.188 -9.922 1 92.81 223 GLY B CA 1
ATOM 4962 C C . GLY B 1 223 ? 1.47 -14.742 -9.727 1 92.81 223 GLY B C 1
ATOM 4963 O O . GLY B 1 223 ? 0.557 -14.266 -10.398 1 92.81 223 GLY B O 1
ATOM 4964 N N . VAL B 1 224 ? 2.111 -14.109 -8.805 1 96.75 224 VAL B N 1
ATOM 4965 C CA . VAL B 1 224 ? 1.841 -12.703 -8.539 1 96.75 224 VAL B CA 1
ATOM 4966 C C . VAL B 1 224 ? 3.004 -12.086 -7.762 1 96.75 224 VAL B C 1
ATOM 4968 O O . VAL B 1 224 ? 3.562 -12.727 -6.863 1 96.75 224 VAL B O 1
ATOM 4971 N N . LEU B 1 225 ? 3.389 -10.93 -8.195 1 98.25 225 LEU B N 1
ATOM 4972 C CA . LEU B 1 225 ? 4.316 -10.156 -7.375 1 98.25 225 LEU B CA 1
ATOM 4973 C C . LEU B 1 225 ? 3.594 -9.5 -6.203 1 98.25 225 LEU B C 1
ATOM 4975 O O . LEU B 1 225 ? 2.637 -8.75 -6.402 1 98.25 225 LEU B O 1
ATOM 4979 N N . GLY B 1 226 ? 4.031 -9.734 -4.984 1 98.12 226 GLY B N 1
ATOM 4980 C CA . GLY B 1 226 ? 3.301 -9.461 -3.758 1 98.12 226 GLY B CA 1
ATOM 4981 C C . GLY B 1 226 ? 2.879 -8.008 -3.627 1 98.12 226 GLY B C 1
ATOM 4982 O O . GLY B 1 226 ? 1.806 -7.711 -3.096 1 98.12 226 GLY B O 1
ATOM 4983 N N . VAL B 1 227 ? 3.633 -7.078 -4.105 1 98.69 227 VAL B N 1
ATOM 4984 C CA . VAL B 1 227 ? 3.373 -5.652 -3.93 1 98.69 227 VAL B CA 1
ATOM 4985 C C . VAL B 1 227 ? 2.205 -5.227 -4.816 1 98.69 227 VAL B C 1
ATOM 4987 O O . VAL B 1 227 ? 1.545 -4.219 -4.543 1 98.69 227 VAL B O 1
ATOM 4990 N N . VAL B 1 228 ? 1.878 -5.984 -5.848 1 98.62 228 VAL B N 1
ATOM 4991 C CA . VAL B 1 228 ? 0.836 -5.613 -6.801 1 98.62 228 VAL B CA 1
ATOM 4992 C C . VAL B 1 228 ? -0.528 -5.648 -6.113 1 98.62 228 VAL B C 1
ATOM 4994 O O . VAL B 1 228 ? -1.241 -4.645 -6.09 1 98.62 228 VAL B O 1
ATOM 4997 N N . PRO B 1 229 ? -0.915 -6.809 -5.52 1 98.62 229 PRO B N 1
ATOM 4998 C CA . PRO B 1 229 ? -2.164 -6.738 -4.758 1 98.62 229 PRO B CA 1
ATOM 4999 C C . PRO B 1 229 ? -2.09 -5.746 -3.6 1 98.62 229 PRO B C 1
ATOM 5001 O O . PRO B 1 229 ? -3.111 -5.176 -3.205 1 98.62 229 PRO B O 1
ATOM 5004 N N . GLY B 1 230 ? -0.872 -5.488 -3.062 1 98.75 230 GLY B N 1
ATOM 5005 C CA . GLY B 1 230 ? -0.69 -4.453 -2.059 1 98.75 230 GLY B CA 1
ATOM 5006 C C . GLY B 1 230 ? -1.141 -3.082 -2.525 1 98.75 230 GLY B C 1
ATOM 5007 O O . GLY B 1 230 ? -1.885 -2.395 -1.823 1 98.75 230 GLY B O 1
ATOM 5008 N N . LEU B 1 231 ? -0.725 -2.734 -3.73 1 98.69 231 LEU B N 1
ATOM 5009 C CA . LEU B 1 231 ? -1.071 -1.462 -4.355 1 98.69 231 LEU B CA 1
ATOM 5010 C C . LEU B 1 231 ? -2.574 -1.365 -4.59 1 98.69 231 LEU B C 1
ATOM 5012 O O . LEU B 1 231 ? -3.195 -0.351 -4.266 1 98.69 231 LEU B O 1
ATOM 5016 N N . ILE B 1 232 ? -3.125 -2.369 -5.098 1 98.81 232 ILE B N 1
ATOM 5017 C CA . ILE B 1 232 ? -4.543 -2.359 -5.434 1 98.81 232 ILE B CA 1
ATOM 5018 C C . ILE B 1 232 ? -5.375 -2.307 -4.152 1 98.81 232 ILE B C 1
ATOM 5020 O O . ILE B 1 232 ? -6.406 -1.63 -4.102 1 98.81 232 ILE B O 1
ATOM 5024 N N . GLY B 1 233 ? -4.93 -3.035 -3.121 1 98.88 233 GLY B N 1
ATOM 5025 C CA . GLY B 1 233 ? -5.605 -2.967 -1.835 1 98.88 233 GLY B CA 1
ATOM 5026 C C . GLY B 1 233 ? -5.605 -1.575 -1.232 1 98.88 233 GLY B C 1
ATOM 5027 O O . GLY B 1 233 ? -6.605 -1.141 -0.657 1 98.88 233 GLY B O 1
ATOM 5028 N N . CYS B 1 234 ? -4.465 -0.893 -1.343 1 98.88 234 CYS B N 1
ATOM 5029 C CA . CYS B 1 234 ? -4.41 0.499 -0.91 1 98.88 234 CYS B CA 1
ATOM 5030 C C . CYS B 1 234 ? -5.422 1.347 -1.672 1 98.88 234 CYS B C 1
ATOM 5032 O O . CYS B 1 234 ? -6.117 2.172 -1.08 1 98.88 234 CYS B O 1
ATOM 5034 N N . MET B 1 235 ? -5.523 1.092 -2.92 1 98.88 235 MET B N 1
ATOM 5035 C CA . MET B 1 235 ? -6.457 1.847 -3.752 1 98.88 235 MET B CA 1
ATOM 5036 C C . MET B 1 235 ? -7.902 1.533 -3.371 1 98.88 235 MET B C 1
ATOM 5038 O O . MET B 1 235 ? -8.766 2.404 -3.439 1 98.88 235 MET B O 1
ATOM 5042 N N . GLN B 1 236 ? -8.156 0.271 -3.018 1 98.94 236 GLN B N 1
ATOM 5043 C CA . GLN B 1 236 ? -9.492 -0.077 -2.547 1 98.94 236 GLN B CA 1
ATOM 5044 C C . GLN B 1 236 ? -9.844 0.694 -1.277 1 98.94 236 GLN B C 1
ATOM 5046 O O . GLN B 1 236 ? -10.961 1.19 -1.138 1 98.94 236 GLN B O 1
ATOM 5051 N N . ALA B 1 237 ? -8.891 0.778 -0.375 1 98.94 237 ALA B N 1
ATOM 5052 C CA . ALA B 1 237 ? -9.102 1.56 0.84 1 98.94 237 ALA B CA 1
ATOM 5053 C C . ALA B 1 237 ? -9.383 3.023 0.51 1 98.94 237 ALA B C 1
ATOM 5055 O O . ALA B 1 237 ? -10.273 3.639 1.099 1 98.94 237 ALA B O 1
ATOM 5056 N N . LEU B 1 238 ? -8.641 3.562 -0.434 1 98.88 238 LEU B N 1
ATOM 5057 C CA . LEU B 1 238 ? -8.828 4.949 -0.843 1 98.88 238 LEU B CA 1
ATOM 5058 C C . LEU B 1 238 ? -10.234 5.168 -1.386 1 98.88 238 LEU B C 1
ATOM 5060 O O . LEU B 1 238 ? -10.898 6.141 -1.024 1 98.88 238 LEU B O 1
ATOM 5064 N N . GLU B 1 239 ? -10.695 4.273 -2.254 1 98.88 239 GLU B N 1
ATOM 5065 C CA . GLU B 1 239 ? -12.039 4.398 -2.811 1 98.88 239 GLU B CA 1
ATOM 5066 C C . GLU B 1 239 ? -13.102 4.32 -1.713 1 98.88 239 GLU B C 1
ATOM 5068 O O . GLU B 1 239 ? -14.094 5.051 -1.75 1 98.88 239 GLU B O 1
ATOM 5073 N N . ALA B 1 240 ? -12.875 3.406 -0.79 1 98.94 240 ALA B N 1
ATOM 5074 C CA . ALA B 1 240 ? -13.812 3.291 0.327 1 98.94 240 ALA B CA 1
ATOM 5075 C C . ALA B 1 240 ? -13.891 4.594 1.115 1 98.94 240 ALA B C 1
ATOM 5077 O O . ALA B 1 240 ? -14.984 5.066 1.441 1 98.94 240 ALA B O 1
ATOM 5078 N N . ILE B 1 241 ? -12.758 5.207 1.397 1 98.88 241 ILE B N 1
ATOM 5079 C CA . ILE B 1 241 ? -12.703 6.453 2.152 1 98.88 241 ILE B CA 1
ATOM 5080 C C . ILE B 1 241 ? -13.422 7.559 1.376 1 98.88 241 ILE B C 1
ATOM 5082 O O . ILE B 1 241 ? -14.203 8.32 1.947 1 98.88 241 ILE B O 1
ATOM 5086 N N . LYS B 1 242 ? -13.172 7.625 0.072 1 98.81 242 LYS B N 1
ATOM 5087 C CA . LYS B 1 242 ? -13.82 8.633 -0.759 1 98.81 242 LYS B CA 1
ATOM 5088 C C . LYS B 1 242 ? -15.336 8.477 -0.74 1 98.81 242 LYS B C 1
ATOM 5090 O O . LYS B 1 242 ? -16.062 9.453 -0.558 1 98.81 242 LYS B O 1
ATOM 5095 N N . ILE B 1 243 ? -15.789 7.281 -0.875 1 98.81 243 ILE B N 1
ATOM 5096 C CA . ILE B 1 243 ? -17.219 6.996 -0.963 1 98.81 243 ILE B CA 1
ATOM 5097 C C . ILE B 1 243 ? -17.891 7.332 0.363 1 98.81 243 ILE B C 1
ATOM 5099 O O . ILE B 1 243 ? -18.922 8.008 0.386 1 98.81 243 ILE B O 1
ATOM 5103 N N . ILE B 1 244 ? -17.312 6.926 1.453 1 98.62 244 ILE B N 1
ATOM 5104 C CA . ILE B 1 244 ? -17.891 7.082 2.779 1 98.62 244 ILE B CA 1
ATOM 5105 C C . ILE B 1 244 ? -17.906 8.555 3.168 1 98.62 244 ILE B C 1
ATOM 5107 O O . ILE B 1 244 ? -18.875 9.055 3.725 1 98.62 244 ILE B O 1
ATOM 5111 N N . SER B 1 245 ? -16.828 9.281 2.807 1 97.94 245 SER B N 1
ATOM 5112 C CA . SER B 1 245 ? -16.656 10.656 3.281 1 97.94 245 SER B CA 1
ATOM 5113 C C . SER B 1 245 ? -17.156 11.664 2.248 1 97.94 245 SER B C 1
ATOM 5115 O O . SER B 1 245 ? -17.156 12.867 2.5 1 97.94 245 SER B O 1
ATOM 5117 N N . GLY B 1 246 ? -17.516 11.18 1.089 1 96.69 246 GLY B N 1
ATOM 5118 C CA . GLY B 1 246 ? -17.938 12.078 0.027 1 96.69 246 GLY B CA 1
ATOM 5119 C C . GLY B 1 246 ? -16.797 12.906 -0.536 1 96.69 246 GLY B C 1
ATOM 5120 O O . GLY B 1 246 ? -16.953 14.102 -0.782 1 96.69 246 GLY B O 1
ATOM 5121 N N . LEU B 1 247 ? -15.664 12.289 -0.655 1 96.06 247 LEU B N 1
ATOM 5122 C CA . LEU B 1 247 ? -14.43 12.953 -1.085 1 96.06 247 LEU B CA 1
ATOM 5123 C C . LEU B 1 247 ? -14.148 12.664 -2.555 1 96.06 247 LEU B C 1
ATOM 5125 O O . LEU B 1 247 ? -14.273 11.523 -3.008 1 96.06 247 LEU B O 1
ATOM 5129 N N . GLY B 1 248 ? -13.836 13.664 -3.27 1 95.38 248 GLY B N 1
ATOM 5130 C CA . GLY B 1 248 ? -13.305 13.477 -4.605 1 95.38 248 GLY B CA 1
ATOM 5131 C C . GLY B 1 248 ? -14.258 12.766 -5.543 1 95.38 248 GLY B C 1
ATOM 5132 O O . GLY B 1 248 ? -15.469 12.969 -5.473 1 95.38 248 GLY B O 1
ATOM 5133 N N . SER B 1 249 ? -13.594 12 -6.484 1 96.69 249 SER B N 1
ATOM 5134 C CA . SER B 1 249 ? -14.336 11.289 -7.52 1 96.69 249 SER B CA 1
ATOM 5135 C C . SER B 1 249 ? -14.039 9.789 -7.477 1 96.69 249 SER B C 1
ATOM 5137 O O . SER B 1 249 ? -13.055 9.328 -8.055 1 96.69 249 SER B O 1
ATOM 5139 N N . PRO B 1 250 ? -14.984 9.008 -6.898 1 97.75 250 PRO B N 1
ATOM 5140 C CA . PRO B 1 250 ? -14.797 7.559 -6.914 1 97.75 250 PRO B CA 1
ATOM 5141 C C . PRO B 1 250 ? -14.711 6.988 -8.328 1 97.75 250 PRO B C 1
ATOM 5143 O O . PRO B 1 250 ? -15.156 7.625 -9.281 1 97.75 250 PRO B O 1
ATOM 5146 N N . LEU B 1 251 ? -14.18 5.824 -8.5 1 98.31 251 LEU B N 1
ATOM 5147 C CA . LEU B 1 251 ? -13.922 5.203 -9.797 1 98.31 251 LEU B CA 1
ATOM 5148 C C . LEU B 1 251 ? -15.164 4.496 -10.32 1 98.31 251 LEU B C 1
ATOM 5150 O O . LEU B 1 251 ? -15.086 3.355 -10.781 1 98.31 251 LEU B O 1
ATOM 5154 N N . SER B 1 252 ? -16.312 5.074 -10.109 1 97.88 252 SER B N 1
ATOM 5155 C CA . SER B 1 252 ? -17.516 4.613 -10.789 1 97.88 252 SER B CA 1
ATOM 5156 C C . SER B 1 252 ? -17.453 4.922 -12.281 1 97.88 252 SER B C 1
ATOM 5158 O O . SER B 1 252 ? -17.109 6.031 -12.68 1 97.88 252 SER B O 1
ATOM 5160 N N . GLN B 1 253 ? -17.703 3.918 -13.109 1 97.81 253 GLN B N 1
ATOM 5161 C CA . GLN B 1 253 ? -17.656 4.012 -14.57 1 97.81 253 GLN B CA 1
ATOM 5162 C C . GLN B 1 253 ? -16.234 4.215 -15.062 1 97.81 253 GLN B C 1
ATOM 5164 O O . GLN B 1 253 ? -16.016 4.758 -16.141 1 97.81 253 GLN B O 1
ATOM 5169 N N . LYS B 1 254 ? -15.305 3.889 -14.281 1 98.19 254 LYS B N 1
ATOM 5170 C CA . LYS B 1 254 ? -13.883 3.926 -14.609 1 98.19 254 LYS B CA 1
ATOM 5171 C C . LYS B 1 254 ? -13.188 2.635 -14.18 1 98.19 254 LYS B C 1
ATOM 5173 O O . LYS B 1 254 ? -13.43 2.127 -13.086 1 98.19 254 LYS B O 1
ATOM 5178 N N . LEU B 1 255 ? -12.438 2.08 -15.031 1 98.38 255 LEU B N 1
ATOM 5179 C CA . LEU B 1 255 ? -11.609 0.925 -14.719 1 98.38 255 LEU B CA 1
ATOM 5180 C C . LEU B 1 255 ? -10.133 1.315 -14.672 1 98.38 255 LEU B C 1
ATOM 5182 O O . LEU B 1 255 ? -9.562 1.733 -15.68 1 98.38 255 LEU B O 1
ATOM 5186 N N . LEU B 1 256 ? -9.562 1.243 -13.516 1 98.69 256 LEU B N 1
ATOM 5187 C CA . LEU B 1 256 ? -8.133 1.485 -13.352 1 98.69 256 LEU B CA 1
ATOM 5188 C C . LEU B 1 256 ? -7.328 0.22 -13.641 1 98.69 256 LEU B C 1
ATOM 5190 O O . LEU B 1 256 ? -7.602 -0.836 -13.062 1 98.69 256 LEU B O 1
ATOM 5194 N N . LEU B 1 257 ? -6.379 0.327 -14.508 1 98.62 257 LEU B N 1
ATOM 5195 C CA . LEU B 1 257 ? -5.465 -0.752 -14.859 1 98.62 257 LEU B CA 1
ATOM 5196 C C . LEU B 1 257 ? -4.039 -0.422 -14.43 1 98.62 257 LEU B C 1
ATOM 5198 O O . LEU B 1 257 ? -3.566 0.699 -14.633 1 98.62 257 LEU B O 1
ATOM 5202 N N . PHE B 1 258 ? -3.422 -1.376 -13.898 1 98.62 258 PHE B N 1
ATOM 5203 C CA . PHE B 1 258 ? -2.057 -1.203 -13.422 1 98.62 258 PHE B CA 1
ATOM 5204 C C . PHE B 1 258 ? -1.126 -2.229 -14.055 1 98.62 258 PHE B C 1
ATOM 5206 O O . PHE B 1 258 ? -1.442 -3.42 -14.102 1 98.62 258 PHE B O 1
ATOM 5213 N N . ASP B 1 259 ? 0.009 -1.755 -14.531 1 98.44 259 ASP B N 1
ATOM 5214 C CA . ASP B 1 259 ? 1.099 -2.582 -15.039 1 98.44 259 ASP B CA 1
ATOM 5215 C C . ASP B 1 259 ? 2.344 -2.445 -14.164 1 98.44 259 ASP B C 1
ATOM 5217 O O . ASP B 1 259 ? 3.068 -1.453 -14.258 1 98.44 259 ASP B O 1
ATOM 5221 N N . GLY B 1 260 ? 2.625 -3.463 -13.438 1 98.12 260 GLY B N 1
ATOM 5222 C CA . GLY B 1 260 ? 3.719 -3.418 -12.477 1 98.12 260 GLY B CA 1
ATOM 5223 C C . GLY B 1 260 ? 5.086 -3.471 -13.133 1 98.12 260 GLY B C 1
ATOM 5224 O O . GLY B 1 260 ? 6.074 -3.012 -12.555 1 98.12 260 GLY B O 1
ATOM 5225 N N . LEU B 1 261 ? 5.207 -4.066 -14.312 1 98.12 261 LEU B N 1
ATOM 5226 C CA . LEU B 1 261 ? 6.488 -4.129 -15.008 1 98.12 261 LEU B CA 1
ATOM 5227 C C . LEU B 1 261 ? 6.914 -2.744 -15.484 1 98.12 261 LEU B C 1
ATOM 5229 O O . LEU B 1 261 ? 8.086 -2.385 -15.406 1 98.12 261 LEU B O 1
ATOM 5233 N N . GLN B 1 262 ? 5.895 -1.962 -15.844 1 96.56 262 GLN B N 1
ATOM 5234 C CA . GLN B 1 262 ? 6.188 -0.638 -16.391 1 96.56 262 GLN B CA 1
ATOM 5235 C C . GLN B 1 262 ? 6 0.443 -15.32 1 96.56 262 GLN B C 1
ATOM 5237 O O . GLN B 1 262 ? 6.422 1.585 -15.508 1 96.56 262 GLN B O 1
ATOM 5242 N N . GLY B 1 263 ? 5.383 0.08 -14.258 1 95.94 263 GLY B N 1
ATOM 5243 C CA . GLY B 1 263 ? 5.051 1.083 -13.258 1 95.94 263 GLY B CA 1
ATOM 5244 C C . GLY B 1 263 ? 4.059 2.115 -13.758 1 95.94 263 GLY B C 1
ATOM 5245 O O . GLY B 1 263 ? 4.16 3.297 -13.422 1 95.94 263 GLY B O 1
ATOM 5246 N N . SER B 1 264 ? 3.121 1.689 -14.516 1 96.38 264 SER B N 1
ATOM 5247 C CA . SER B 1 264 ? 2.207 2.637 -15.141 1 96.38 264 SER B CA 1
ATOM 5248 C C . SER B 1 264 ? 0.755 2.311 -14.805 1 96.38 264 SER B C 1
ATOM 5250 O O . SER B 1 264 ? 0.439 1.181 -14.43 1 96.38 264 SER B O 1
ATOM 5252 N N . PHE B 1 265 ? -0.043 3.326 -14.938 1 97.75 265 PHE B N 1
ATOM 5253 C CA . PHE B 1 265 ? -1.48 3.25 -14.711 1 97.75 265 PHE B CA 1
ATOM 5254 C C . PHE B 1 265 ? -2.252 3.799 -15.898 1 97.75 265 PHE B C 1
ATOM 5256 O O . PHE B 1 265 ? -1.819 4.762 -16.531 1 97.75 265 PHE B O 1
ATOM 5263 N N . ARG B 1 266 ? -3.357 3.143 -16.141 1 97.06 266 ARG B N 1
ATOM 5264 C CA . ARG B 1 266 ? -4.297 3.631 -17.141 1 97.06 266 ARG B CA 1
ATOM 5265 C C . ARG B 1 266 ? -5.734 3.525 -16.641 1 97.06 266 ARG B C 1
ATOM 5267 O O . ARG B 1 266 ? -6.086 2.576 -15.938 1 97.06 266 ARG B O 1
ATOM 5274 N N . THR B 1 267 ? -6.477 4.504 -16.969 1 97.38 267 THR B N 1
ATOM 5275 C CA . THR B 1 267 ? -7.895 4.473 -16.641 1 97.38 267 THR B CA 1
ATOM 5276 C C . THR B 1 267 ? -8.75 4.387 -17.891 1 97.38 267 THR B C 1
ATOM 5278 O O . THR B 1 267 ? -8.609 5.211 -18.812 1 97.38 267 THR B O 1
ATOM 5281 N N . VAL B 1 268 ? -9.641 3.424 -17.938 1 97.38 268 VAL B N 1
ATOM 5282 C CA . VAL B 1 268 ? -10.539 3.232 -19.062 1 97.38 268 VAL B CA 1
ATOM 5283 C C . VAL B 1 268 ? -11.969 3.557 -18.641 1 97.38 268 VAL B C 1
ATOM 5285 O O . VAL B 1 268 ? -12.391 3.223 -17.531 1 97.38 268 VAL B O 1
ATOM 5288 N N . ARG B 1 269 ? -12.703 4.227 -19.484 1 96.81 269 ARG B N 1
ATOM 5289 C CA . ARG B 1 269 ? -14.094 4.551 -19.188 1 96.81 269 ARG B CA 1
ATOM 5290 C C . ARG B 1 269 ? -14.992 3.33 -19.375 1 96.81 269 ARG B C 1
ATOM 5292 O O . ARG B 1 269 ? -14.836 2.576 -20.344 1 96.81 269 ARG B O 1
ATOM 5299 N N . LEU B 1 270 ? -15.836 3.1 -18.422 1 96.38 270 LEU B N 1
ATOM 5300 C CA . LEU B 1 270 ? -16.844 2.047 -18.5 1 96.38 270 LEU B CA 1
ATOM 5301 C C . LEU B 1 270 ? -18.219 2.633 -18.766 1 96.38 270 LEU B C 1
ATOM 5303 O O . LEU B 1 270 ? -18.5 3.771 -18.391 1 96.38 270 LEU B O 1
ATOM 5307 N N . ARG B 1 271 ? -19.016 1.853 -19.359 1 92.75 271 ARG B N 1
ATOM 5308 C CA . ARG B 1 271 ? -20.391 2.264 -19.562 1 92.75 271 ARG B CA 1
ATOM 5309 C C . ARG B 1 271 ? -21.141 2.332 -18.25 1 92.75 271 ARG B C 1
ATOM 5311 O O . ARG B 1 271 ? -20.688 1.802 -17.234 1 92.75 271 ARG B O 1
ATOM 5318 N N . GLY B 1 272 ? -22.312 2.973 -18.281 1 94.19 272 GLY B N 1
ATOM 5319 C CA . GLY B 1 272 ? -23.203 2.984 -17.125 1 94.19 272 GLY B CA 1
ATOM 5320 C C . GLY B 1 272 ? -24 1.704 -16.984 1 94.19 272 GLY B C 1
ATOM 5321 O O . GLY B 1 272 ? -23.703 0.704 -17.641 1 94.19 272 GLY B O 1
ATOM 5322 N N . ASN B 1 273 ? -24.906 1.712 -16.047 1 94.75 273 ASN B N 1
ATOM 5323 C CA . ASN B 1 273 ? -25.75 0.538 -15.867 1 94.75 273 ASN B CA 1
ATOM 5324 C C . ASN B 1 273 ? -26.578 0.245 -17.109 1 94.75 273 ASN B C 1
ATOM 5326 O O . ASN B 1 273 ? -26.891 1.156 -17.875 1 94.75 273 ASN B O 1
ATOM 5330 N N . LYS B 1 274 ? -26.812 -1.014 -17.328 1 95.62 274 LYS B N 1
ATOM 5331 C CA . LYS B 1 274 ? -27.625 -1.457 -18.453 1 95.62 274 LYS B CA 1
ATOM 5332 C C . LYS B 1 274 ? -29.062 -1.717 -18.016 1 95.62 274 LYS B C 1
ATOM 5334 O O . LYS B 1 274 ? -29.312 -2.514 -17.109 1 95.62 274 LYS B O 1
ATOM 5339 N N . ASP B 1 275 ? -29.953 -1.188 -18.797 1 95.69 275 ASP B N 1
ATOM 5340 C CA . ASP B 1 275 ? -31.359 -1.378 -18.484 1 95.69 275 ASP B CA 1
ATOM 5341 C C . ASP B 1 275 ? -31.766 -2.85 -18.594 1 95.69 275 ASP B C 1
ATOM 5343 O O . ASP B 1 275 ? -32.656 -3.312 -17.875 1 95.69 275 ASP B O 1
ATOM 5347 N N . SER B 1 276 ? -31.109 -3.531 -19.391 1 96.25 276 SER B N 1
ATOM 5348 C CA . SER B 1 276 ? -31.438 -4.93 -19.656 1 96.25 276 SER B CA 1
ATOM 5349 C C . SER B 1 276 ? -30.641 -5.867 -18.766 1 96.25 276 SER B C 1
ATOM 5351 O O . SER B 1 276 ? -30.703 -7.086 -18.922 1 96.25 276 SER B O 1
ATOM 5353 N N . CYS B 1 277 ? -29.859 -5.281 -17.859 1 97.56 277 CYS B N 1
ATOM 5354 C CA . CYS B 1 277 ? -29.047 -6.117 -16.969 1 97.56 277 CYS B CA 1
ATOM 5355 C C . CYS B 1 277 ? -29.922 -7.07 -16.172 1 97.56 277 CYS B C 1
ATOM 5357 O O . CYS B 1 277 ? -30.969 -6.676 -15.664 1 97.56 277 CYS B O 1
ATOM 5359 N N . GLU B 1 278 ? -29.453 -8.25 -16 1 97.5 278 GLU B N 1
ATOM 5360 C CA . GLU B 1 278 ? -30.219 -9.312 -15.383 1 97.5 278 GLU B CA 1
ATOM 5361 C C . GLU B 1 278 ? -30.344 -9.102 -13.875 1 97.5 278 GLU B C 1
ATOM 5363 O O . GLU B 1 278 ? -31.172 -9.734 -13.211 1 97.5 278 GLU B O 1
ATOM 5368 N N . VAL B 1 279 ? -29.531 -8.203 -13.406 1 97.75 279 VAL B N 1
ATOM 5369 C CA . VAL B 1 279 ? -29.547 -8.07 -11.953 1 97.75 279 VAL B CA 1
ATOM 5370 C C . VAL B 1 279 ? -29.906 -6.637 -11.57 1 97.75 279 VAL B C 1
ATOM 5372 O O . VAL B 1 279 ? -30.781 -6.406 -10.734 1 97.75 279 VAL B O 1
ATOM 5375 N N . CYS B 1 280 ? -29.312 -5.656 -12.203 1 97.56 280 CYS B N 1
ATOM 5376 C CA . CYS B 1 280 ? -29.531 -4.285 -11.75 1 97.56 280 CYS B CA 1
ATOM 5377 C C . CYS B 1 280 ? -30.422 -3.523 -12.734 1 97.56 280 CYS B C 1
ATOM 5379 O O . CYS B 1 280 ? -30.609 -2.316 -12.586 1 97.56 280 CYS B O 1
ATOM 5381 N N . GLY B 1 281 ? -30.891 -4.176 -13.695 1 96.38 281 GLY B N 1
ATOM 5382 C CA . GLY B 1 281 ? -31.703 -3.529 -14.711 1 96.38 281 GLY B CA 1
ATOM 5383 C C . GLY B 1 281 ? -33.094 -3.186 -14.234 1 96.38 281 GLY B C 1
ATOM 5384 O O . GLY B 1 281 ? -33.406 -3.352 -13.055 1 96.38 281 GLY B O 1
ATOM 5385 N N . GLU B 1 282 ? -33.906 -2.705 -15.219 1 95.38 282 GLU B N 1
ATOM 5386 C CA . GLU B 1 282 ? -35.281 -2.27 -14.93 1 95.38 282 GLU B CA 1
ATOM 5387 C C . GLU B 1 282 ? -36.156 -3.449 -14.539 1 95.38 282 GLU B C 1
ATOM 5389 O O . GLU B 1 282 ? -37.031 -3.324 -13.672 1 95.38 282 GLU B O 1
ATOM 5394 N N . THR B 1 283 ? -35.969 -4.59 -15.211 1 95.94 283 THR B N 1
ATOM 5395 C CA . THR B 1 283 ? -36.719 -5.816 -14.922 1 95.94 283 THR B CA 1
ATOM 5396 C C . THR B 1 283 ? -35.75 -6.984 -14.703 1 95.94 283 THR B C 1
ATOM 5398 O O . THR B 1 283 ? -35.625 -7.855 -15.562 1 95.94 283 THR B O 1
ATOM 5401 N N . PRO B 1 284 ? -35.188 -7.004 -13.562 1 96.69 284 PRO B N 1
ATOM 5402 C CA . PRO B 1 284 ? -34.188 -8.031 -13.305 1 96.69 284 PRO B CA 1
ATOM 5403 C C . PRO B 1 284 ? -34.75 -9.445 -13.375 1 96.69 284 PRO B C 1
ATOM 5405 O O . PRO B 1 284 ? -35.875 -9.695 -12.914 1 96.69 284 PRO B O 1
ATOM 5408 N N . SER B 1 285 ? -34.031 -10.312 -13.992 1 96.44 285 SER B N 1
ATOM 5409 C CA . SER B 1 285 ? -34.438 -11.719 -14.07 1 96.44 285 SER B CA 1
ATOM 5410 C C . SER B 1 285 ? -33.812 -12.516 -12.922 1 96.44 285 SER B C 1
ATOM 5412 O O . SER B 1 285 ? -34.344 -13.57 -12.547 1 96.44 285 SER B O 1
ATOM 5414 N N . ILE B 1 286 ? -32.75 -12.086 -12.406 1 96.38 286 ILE B N 1
ATOM 5415 C CA . ILE B 1 286 ? -32.156 -12.695 -11.234 1 96.38 286 ILE B CA 1
ATOM 5416 C C . ILE B 1 286 ? -32.5 -11.891 -9.984 1 96.38 286 ILE B C 1
ATOM 5418 O O . ILE B 1 286 ? -31.969 -10.812 -9.758 1 96.38 286 ILE B O 1
ATOM 5422 N N . VAL B 1 287 ? -33.406 -12.484 -9.164 1 95.44 287 VAL B N 1
ATOM 5423 C CA . VAL B 1 287 ? -33.906 -11.727 -8.023 1 95.44 287 VAL B CA 1
ATOM 5424 C C . VAL B 1 287 ? -33.5 -12.43 -6.727 1 95.44 287 VAL B C 1
ATOM 5426 O O . VAL B 1 287 ? -33.781 -11.922 -5.637 1 95.44 287 VAL B O 1
ATOM 5429 N N . LYS B 1 288 ? -32.906 -13.633 -6.902 1 96.62 288 LYS B N 1
ATOM 5430 C CA . LYS B 1 288 ? -32.312 -14.383 -5.789 1 96.62 288 LYS B CA 1
ATOM 5431 C C . LYS B 1 288 ? -30.922 -14.875 -6.137 1 96.62 288 LYS B C 1
ATOM 5433 O O . LYS B 1 288 ? -30.594 -15.062 -7.309 1 96.62 288 LYS B O 1
ATOM 5438 N N . LEU B 1 289 ? -30.172 -15.07 -5.062 1 97.06 289 LEU B N 1
ATOM 5439 C CA . LEU B 1 289 ? -28.828 -15.57 -5.301 1 97.06 289 LEU B CA 1
ATOM 5440 C C . LEU B 1 289 ? -28.859 -17.016 -5.789 1 97.06 289 LEU B C 1
ATOM 5442 O O . LEU B 1 289 ? -29.688 -17.812 -5.336 1 97.06 289 LEU B O 1
ATOM 5446 N N . ILE B 1 290 ? -27.953 -17.297 -6.625 1 95.75 290 ILE B N 1
ATOM 5447 C CA . ILE B 1 290 ? -27.953 -18.609 -7.281 1 95.75 290 ILE B CA 1
ATOM 5448 C C . ILE B 1 290 ? -26.703 -19.375 -6.887 1 95.75 290 ILE B C 1
ATOM 5450 O O . ILE B 1 290 ? -25.969 -18.969 -5.973 1 95.75 290 ILE B O 1
ATOM 5454 N N . ASP B 1 291 ? -26.516 -20.531 -7.484 1 94.62 291 ASP B N 1
ATOM 5455 C CA . ASP B 1 291 ? -25.281 -21.281 -7.344 1 94.62 291 ASP B CA 1
ATOM 5456 C C . ASP B 1 291 ? -24.219 -20.781 -8.32 1 94.62 291 ASP B C 1
ATOM 5458 O O . ASP B 1 291 ? -24.203 -21.188 -9.484 1 94.62 291 ASP B O 1
ATOM 5462 N N . TYR B 1 292 ? -23.359 -20.094 -7.82 1 94.56 292 TYR B N 1
ATOM 5463 C CA . TYR B 1 292 ? -22.422 -19.391 -8.68 1 94.56 292 TYR B CA 1
ATOM 5464 C C . TYR B 1 292 ? -21.297 -20.312 -9.141 1 94.56 292 TYR B C 1
ATOM 5466 O O . TYR B 1 292 ? -20.672 -20.062 -10.172 1 94.56 292 TYR B O 1
ATOM 5474 N N . GLU B 1 293 ? -20.969 -21.297 -8.336 1 91.12 293 GLU B N 1
ATOM 5475 C CA . GLU B 1 293 ? -20.016 -22.297 -8.805 1 91.12 293 GLU B CA 1
ATOM 5476 C C . GLU B 1 293 ? -20.547 -23.016 -10.047 1 91.12 293 GLU B C 1
ATOM 5478 O O . GLU B 1 293 ? -19.797 -23.266 -10.992 1 91.12 293 GLU B O 1
ATOM 5483 N N . GLN B 1 294 ? -21.812 -23.297 -9.891 1 90.94 294 GLN B N 1
ATOM 5484 C CA . GLN B 1 294 ? -22.469 -23.922 -11.047 1 90.94 294 GLN B CA 1
ATOM 5485 C C . GLN B 1 294 ? -22.531 -22.953 -12.219 1 90.94 294 GLN B C 1
ATOM 5487 O O . GLN B 1 294 ? -22.25 -23.312 -13.359 1 90.94 294 GLN B O 1
ATOM 5492 N N . PHE B 1 295 ? -22.891 -21.766 -11.914 1 92.94 295 PHE B N 1
ATOM 5493 C CA . PHE B 1 295 ? -23.047 -20.75 -12.938 1 92.94 295 PHE B CA 1
ATOM 5494 C C . PHE B 1 295 ? -21.734 -20.5 -13.664 1 92.94 295 PHE B C 1
ATOM 5496 O O . PHE B 1 295 ? -21.703 -20.391 -14.891 1 92.94 295 PHE B O 1
ATOM 5503 N N . CYS B 1 296 ? -20.641 -20.469 -12.977 1 91.88 296 CYS B N 1
ATOM 5504 C CA . CYS B 1 296 ? -19.328 -20.141 -13.547 1 91.88 296 CYS B CA 1
ATOM 5505 C C . CYS B 1 296 ? -18.609 -21.406 -14.023 1 91.88 296 CYS B C 1
ATOM 5507 O O . CYS B 1 296 ? -17.641 -21.312 -14.781 1 91.88 296 CYS B O 1
ATOM 5509 N N . GLY B 1 297 ? -19.062 -22.594 -13.539 1 83.56 297 GLY B N 1
ATOM 5510 C CA . GLY B 1 297 ? -18.406 -23.844 -13.875 1 83.56 297 GLY B CA 1
ATOM 5511 C C . GLY B 1 297 ? -17.062 -24.031 -13.172 1 83.56 297 GLY B C 1
ATOM 5512 O O . GLY B 1 297 ? -16.188 -24.734 -13.672 1 83.56 297 GLY B O 1
ATOM 5513 N N . ALA B 1 298 ? -16.812 -23.266 -12.133 1 80.81 298 ALA B N 1
ATOM 5514 C CA . ALA B 1 298 ? -15.57 -23.328 -11.375 1 80.81 298 ALA B CA 1
ATOM 5515 C C . ALA B 1 298 ? -15.828 -23.125 -9.883 1 80.81 298 ALA B C 1
ATOM 5517 O O . ALA B 1 298 ? -16.75 -22.406 -9.492 1 80.81 298 ALA B O 1
ATOM 5518 N N . PRO B 1 299 ? -15 -23.812 -9.117 1 77.69 299 PRO B N 1
ATOM 5519 C CA . PRO B 1 299 ? -15.195 -23.672 -7.672 1 77.69 299 PRO B CA 1
ATOM 5520 C C . PRO B 1 299 ? -14.859 -22.281 -7.16 1 77.69 299 PRO B C 1
ATOM 5522 O O . PRO B 1 299 ? -14.086 -21.562 -7.789 1 77.69 299 PRO B O 1
ATOM 5525 N N . ALA B 1 300 ? -15.445 -22 -5.965 1 76.25 300 ALA B N 1
ATOM 5526 C CA . ALA B 1 300 ? -15.203 -20.703 -5.312 1 76.25 300 ALA B CA 1
ATOM 5527 C C . ALA B 1 300 ? -13.977 -20.781 -4.41 1 76.25 300 ALA B C 1
ATOM 5529 O O . ALA B 1 300 ? -14.062 -20.484 -3.215 1 76.25 300 ALA B O 1
ATOM 5530 N N . THR B 1 301 ? -12.914 -21.25 -4.91 1 72.62 301 THR B N 1
ATOM 5531 C CA . THR B 1 301 ? -11.656 -21.375 -4.176 1 72.62 301 THR B CA 1
ATOM 5532 C C . THR B 1 301 ? -10.461 -21.156 -5.109 1 72.62 301 THR B C 1
ATOM 5534 O O . THR B 1 301 ? -10.602 -21.25 -6.332 1 72.62 301 THR B O 1
ATOM 5537 N N . ASP B 1 302 ? -9.406 -20.734 -4.465 1 62.44 302 ASP B N 1
ATOM 5538 C CA . ASP B 1 302 ? -8.188 -20.578 -5.254 1 62.44 302 ASP B CA 1
ATOM 5539 C C . ASP B 1 302 ? -7.363 -21.859 -5.262 1 62.44 302 ASP B C 1
ATOM 5541 O O . ASP B 1 302 ? -6.285 -21.906 -5.855 1 62.44 302 ASP B O 1
ATOM 5545 N N . LYS B 1 303 ? -7.895 -22.891 -4.672 1 63.66 303 LYS B N 1
ATOM 5546 C CA . LYS B 1 303 ? -7.168 -24.156 -4.602 1 63.66 303 LYS B CA 1
ATOM 5547 C C . LYS B 1 303 ? -7.355 -24.969 -5.875 1 63.66 303 LYS B C 1
ATOM 5549 O O . LYS B 1 303 ? -8.453 -25 -6.441 1 63.66 303 LYS B O 1
ATOM 5554 N N . SER B 1 304 ? -6.219 -25.359 -6.418 1 60.38 304 SER B N 1
ATOM 5555 C CA . SER B 1 304 ? -6.238 -26.125 -7.656 1 60.38 304 SER B CA 1
ATOM 5556 C C . SER B 1 304 ? -6.859 -27.5 -7.441 1 60.38 304 SER B C 1
ATOM 5558 O O . SER B 1 304 ? -6.586 -28.156 -6.438 1 60.38 304 SER B O 1
ATOM 5560 N N . ARG B 1 305 ? -7.934 -27.828 -8.164 1 61.75 305 ARG B N 1
ATOM 5561 C CA . ARG B 1 305 ? -8.578 -29.141 -8.102 1 61.75 305 ARG B CA 1
ATOM 5562 C C . ARG B 1 305 ? -7.848 -30.156 -8.969 1 61.75 305 ARG B C 1
ATOM 5564 O O . ARG B 1 305 ? -7.34 -29.812 -10.039 1 61.75 305 ARG B O 1
ATOM 5571 N N . ASN B 1 306 ? -7.703 -31.25 -8.25 1 72.5 306 ASN B N 1
ATOM 5572 C CA . ASN B 1 306 ? -7.258 -32.375 -9.055 1 72.5 306 ASN B CA 1
ATOM 5573 C C . ASN B 1 306 ? -8.289 -32.75 -10.117 1 72.5 306 ASN B C 1
ATOM 5575 O O . ASN B 1 306 ? -9.477 -32.906 -9.812 1 72.5 306 ASN B O 1
ATOM 5579 N N . THR B 1 307 ? -7.914 -32.625 -11.367 1 79.62 307 THR B N 1
ATOM 5580 C CA . THR B 1 307 ? -8.812 -32.969 -12.469 1 79.62 307 THR B CA 1
ATOM 5581 C C . THR B 1 307 ? -8.516 -34.344 -13.008 1 79.62 307 THR B C 1
ATOM 5583 O O . THR B 1 307 ? -7.371 -34.812 -12.953 1 79.62 307 THR B O 1
ATOM 5586 N N . THR B 1 308 ? -9.531 -35.062 -13.367 1 87.56 308 THR B N 1
ATOM 5587 C CA . THR B 1 308 ? -9.391 -36.344 -14.047 1 87.56 308 THR B CA 1
ATOM 5588 C C . THR B 1 308 ? -9.945 -36.281 -15.461 1 87.56 308 THR B C 1
ATOM 5590 O O . THR B 1 308 ? -11.164 -36.312 -15.656 1 87.56 308 THR B O 1
ATOM 5593 N N . LEU B 1 309 ? -9.07 -36.219 -16.391 1 90.75 309 LEU B N 1
ATOM 5594 C CA . LEU B 1 309 ? -9.469 -36.062 -17.781 1 90.75 309 LEU B CA 1
ATOM 5595 C C . LEU B 1 309 ? -9.164 -37.312 -18.578 1 90.75 309 LEU B C 1
ATOM 5597 O O . LEU B 1 309 ? -9.727 -37.531 -19.656 1 90.75 309 LEU B O 1
ATOM 5601 N N . LEU B 1 310 ? -8.281 -38.125 -18.031 1 94.19 310 LEU B N 1
ATOM 5602 C CA . LEU B 1 310 ? -7.789 -39.312 -18.75 1 94.19 310 LEU B CA 1
ATOM 5603 C C . LEU B 1 310 ? -8.258 -40.594 -18.078 1 94.19 310 LEU B C 1
ATOM 5605 O O . LEU B 1 310 ? -8.492 -40.594 -16.859 1 94.19 310 LEU B O 1
ATOM 5609 N N . GLU B 1 311 ? -8.336 -41.594 -18.891 1 93.56 311 GLU B N 1
ATOM 5610 C CA . GLU B 1 311 ? -8.562 -42.906 -18.344 1 93.56 311 GLU B CA 1
ATOM 5611 C C . GLU B 1 311 ? -7.336 -43.406 -17.578 1 93.56 311 GLU B C 1
ATOM 5613 O O . GLU B 1 311 ? -6.219 -42.969 -17.828 1 93.56 311 GLU B O 1
ATOM 5618 N N . LYS B 1 312 ? -7.57 -44.375 -16.797 1 92.62 312 LYS B N 1
ATOM 5619 C CA . LYS B 1 312 ? -6.531 -44.875 -15.906 1 92.62 312 LYS B CA 1
ATOM 5620 C C . LYS B 1 312 ? -5.355 -45.438 -16.688 1 92.62 312 LYS B C 1
ATOM 5622 O O . LYS B 1 312 ? -4.207 -45.344 -16.25 1 92.62 312 LYS B O 1
ATOM 5627 N N . ASP B 1 313 ? -5.652 -46.031 -17.781 1 93.12 313 ASP B N 1
ATOM 5628 C CA . ASP B 1 313 ? -4.609 -46.688 -18.547 1 93.12 313 ASP B CA 1
ATOM 5629 C C . ASP B 1 313 ? -3.727 -45.688 -19.281 1 93.12 313 ASP B C 1
ATOM 5631 O O . ASP B 1 313 ? -2.668 -46.031 -19.797 1 93.12 313 ASP B O 1
ATOM 5635 N N . LYS B 1 314 ? -4.129 -44.469 -19.234 1 95.69 314 LYS B N 1
ATOM 5636 C CA . LYS B 1 314 ? -3.355 -43.406 -19.875 1 95.69 314 LYS B CA 1
ATOM 5637 C C . LYS B 1 314 ? -2.576 -42.594 -18.859 1 95.69 314 LYS B C 1
ATOM 5639 O O . LYS B 1 314 ? -2.068 -41.5 -19.172 1 95.69 314 LYS B O 1
ATOM 5644 N N . ARG B 1 315 ? -2.514 -43.125 -17.672 1 97.44 315 ARG B N 1
ATOM 5645 C CA . ARG B 1 315 ? -1.803 -42.469 -16.594 1 97.44 315 ARG B CA 1
ATOM 5646 C C . ARG B 1 315 ? -0.927 -43.438 -15.805 1 97.44 315 ARG B C 1
ATOM 5648 O O . ARG B 1 315 ? -1.199 -44.625 -15.781 1 97.44 315 ARG B O 1
ATOM 5655 N N . VAL B 1 316 ? 0.139 -42.969 -15.266 1 97.75 316 VAL B N 1
ATOM 5656 C CA . VAL B 1 316 ? 0.998 -43.781 -14.398 1 97.75 316 VAL B CA 1
ATOM 5657 C C . VAL B 1 316 ? 1.203 -43.062 -13.07 1 97.75 316 VAL B C 1
ATOM 5659 O O . VAL B 1 316 ? 1.226 -41.844 -13.016 1 97.75 316 VAL B O 1
ATOM 5662 N N . THR B 1 317 ? 1.312 -43.812 -12.008 1 97.69 317 THR B N 1
ATOM 5663 C CA . THR B 1 317 ? 1.658 -43.25 -10.711 1 97.69 317 THR B CA 1
ATOM 5664 C C . THR B 1 317 ? 3.137 -42.875 -10.664 1 97.69 317 THR B C 1
ATOM 5666 O O . THR B 1 317 ? 3.912 -43.281 -11.531 1 97.69 317 THR B O 1
ATOM 5669 N N . VAL B 1 318 ? 3.523 -42.156 -9.641 1 98.12 318 VAL B N 1
ATOM 5670 C CA . VAL B 1 318 ? 4.922 -41.75 -9.5 1 98.12 318 VAL B CA 1
ATOM 5671 C C . VAL B 1 318 ? 5.773 -42.969 -9.18 1 98.12 318 VAL B C 1
ATOM 5673 O O . VAL B 1 318 ? 6.941 -43.062 -9.57 1 98.12 318 VAL B O 1
ATOM 5676 N N . GLU B 1 319 ? 5.219 -43.938 -8.523 1 97.81 319 GLU B N 1
ATOM 5677 C CA . GLU B 1 319 ? 5.926 -45.188 -8.227 1 97.81 319 GLU B CA 1
ATOM 5678 C C . GLU B 1 319 ? 6.195 -46 -9.492 1 97.81 319 GLU B C 1
ATOM 5680 O O . GLU B 1 319 ? 7.289 -46.531 -9.68 1 97.81 319 GLU B O 1
ATOM 5685 N N . GLU B 1 320 ? 5.137 -46.031 -10.289 1 97.25 320 GLU B N 1
ATOM 5686 C CA . GLU B 1 320 ? 5.289 -46.719 -11.562 1 97.25 320 GLU B CA 1
ATOM 5687 C C . GLU B 1 320 ? 6.336 -46.031 -12.438 1 97.25 320 GLU B C 1
ATOM 5689 O O . GLU B 1 320 ? 7.148 -46.719 -13.078 1 97.25 320 GLU B O 1
ATOM 5694 N N . TYR B 1 321 ? 6.312 -44.781 -12.484 1 97.19 321 TYR B N 1
ATOM 5695 C CA . TYR B 1 321 ? 7.293 -44.031 -13.266 1 97.19 321 TYR B CA 1
ATOM 5696 C C . TYR B 1 321 ? 8.703 -44.281 -12.734 1 97.19 321 TYR B C 1
ATOM 5698 O O . TYR B 1 321 ? 9.641 -44.469 -13.516 1 97.19 321 TYR B O 1
ATOM 5706 N N . LYS B 1 322 ? 8.867 -44.25 -11.398 1 97.25 322 LYS B N 1
ATOM 5707 C CA . LYS B 1 322 ? 10.164 -44.531 -10.781 1 97.25 322 LYS B CA 1
ATOM 5708 C C . LYS B 1 322 ? 10.695 -45.875 -11.203 1 97.25 322 LYS B C 1
ATOM 5710 O O . LYS B 1 322 ? 11.891 -46.062 -11.445 1 97.25 322 LYS B O 1
ATOM 5715 N N . ALA B 1 323 ? 9.82 -46.812 -11.281 1 96.5 323 ALA B N 1
ATOM 5716 C CA . ALA B 1 323 ? 10.195 -48.156 -11.719 1 96.5 323 ALA B CA 1
ATOM 5717 C C . ALA B 1 323 ? 10.703 -48.156 -13.156 1 96.5 323 ALA B C 1
ATOM 5719 O O . ALA B 1 323 ? 11.641 -48.875 -13.5 1 96.5 323 ALA B O 1
ATOM 5720 N N . ILE B 1 324 ? 10.055 -47.375 -13.922 1 95.19 324 ILE B N 1
ATOM 5721 C CA . ILE B 1 324 ? 10.461 -47.25 -15.32 1 95.19 324 ILE B CA 1
ATOM 5722 C C . ILE B 1 324 ? 11.852 -46.625 -15.398 1 95.19 324 ILE B C 1
ATOM 5724 O O . ILE B 1 324 ? 12.703 -47.062 -16.172 1 95.19 324 ILE B O 1
ATOM 5728 N N . VAL B 1 325 ? 12.109 -45.625 -14.617 1 95.19 325 VAL B N 1
ATOM 5729 C CA . VAL B 1 325 ? 13.406 -44.938 -14.57 1 95.19 325 VAL B CA 1
ATOM 5730 C C . VAL B 1 325 ? 14.484 -45.938 -14.125 1 95.19 325 VAL B C 1
ATOM 5732 O O . VAL B 1 325 ? 15.578 -45.969 -14.703 1 95.19 325 VAL B O 1
ATOM 5735 N N . ASP B 1 326 ? 14.148 -46.688 -13.156 1 95.62 326 ASP B N 1
ATOM 5736 C CA . ASP B 1 326 ? 15.117 -47.625 -12.586 1 95.62 326 ASP B CA 1
ATOM 5737 C C . ASP B 1 326 ? 15.453 -48.75 -13.57 1 95.62 326 ASP B C 1
ATOM 5739 O O . ASP B 1 326 ? 16.562 -49.281 -13.555 1 95.62 326 ASP B O 1
ATOM 5743 N N . ALA B 1 327 ? 14.5 -49.062 -14.375 1 94.88 327 ALA B N 1
ATOM 5744 C CA . ALA B 1 327 ? 14.688 -50.125 -15.359 1 94.88 327 ALA B CA 1
ATOM 5745 C C . ALA B 1 327 ? 15.586 -49.656 -16.5 1 94.88 327 ALA B C 1
ATOM 5747 O O . ALA B 1 327 ? 16.078 -50.5 -17.281 1 94.88 327 ALA B O 1
ATOM 5748 N N . LYS B 1 328 ? 15.836 -48.375 -16.609 1 91.44 328 LYS B N 1
ATOM 5749 C CA . LYS B 1 328 ? 16.703 -47.781 -17.625 1 91.44 328 LYS B CA 1
ATOM 5750 C C . LYS B 1 328 ? 16.188 -48.062 -19.031 1 91.44 328 LYS B C 1
ATOM 5752 O O . LYS B 1 328 ? 16.969 -48.188 -19.969 1 91.44 328 LYS B O 1
ATOM 5757 N N . SER B 1 329 ? 14.891 -48.375 -19.062 1 89.88 329 SER B N 1
ATOM 5758 C CA . SER B 1 329 ? 14.266 -48.5 -20.391 1 89.88 329 SER B CA 1
ATOM 5759 C C . SER B 1 329 ? 14.094 -47.125 -21.031 1 89.88 329 SER B C 1
ATOM 5761 O O . SER B 1 329 ? 13.797 -46.156 -20.344 1 89.88 329 SER B O 1
ATOM 5763 N N . PRO B 1 330 ? 14.312 -47.125 -22.344 1 95.31 330 PRO B N 1
ATOM 5764 C CA . PRO B 1 330 ? 14.227 -45.812 -23.016 1 95.31 330 PRO B CA 1
ATOM 5765 C C . PRO B 1 330 ? 12.812 -45.25 -23.016 1 95.31 330 PRO B C 1
ATOM 5767 O O . PRO B 1 330 ? 11.844 -46 -23.156 1 95.31 330 PRO B O 1
ATOM 5770 N N . TYR B 1 331 ? 12.656 -44.031 -22.828 1 96.56 331 TYR B N 1
ATOM 5771 C CA . TYR B 1 331 ? 11.422 -43.25 -22.875 1 96.56 331 TYR B CA 1
ATOM 5772 C C . TYR B 1 331 ? 11.703 -41.781 -23.078 1 96.56 331 TYR B C 1
ATOM 5774 O O . TYR B 1 331 ? 12.859 -41.344 -23 1 96.56 331 TYR B O 1
ATOM 5782 N N . VAL B 1 332 ? 10.672 -41.031 -23.438 1 96.94 332 VAL B N 1
ATOM 5783 C CA . VAL B 1 332 ? 10.758 -39.562 -23.5 1 96.94 332 VAL B CA 1
ATOM 5784 C C . VAL B 1 332 ? 9.875 -38.938 -22.406 1 96.94 332 VAL B C 1
ATOM 5786 O O . VAL B 1 332 ? 8.695 -39.281 -22.297 1 96.94 332 VAL B O 1
ATOM 5789 N N . LEU B 1 333 ? 10.477 -38.188 -21.547 1 98.19 333 LEU B N 1
ATOM 5790 C CA . LEU B 1 333 ? 9.719 -37.406 -20.562 1 98.19 333 LEU B CA 1
ATOM 5791 C C . LEU B 1 333 ? 9.531 -35.969 -21.016 1 98.19 333 LEU B C 1
ATOM 5793 O O . LEU B 1 333 ? 10.508 -35.25 -21.297 1 98.19 333 LEU B O 1
ATOM 5797 N N . ILE B 1 334 ? 8.312 -35.562 -21.125 1 98.31 334 ILE B N 1
ATOM 5798 C CA . ILE B 1 334 ? 7.992 -34.188 -21.531 1 98.31 334 ILE B CA 1
ATOM 5799 C C . ILE B 1 334 ? 7.473 -33.406 -20.328 1 98.31 334 ILE B C 1
ATOM 5801 O O . ILE B 1 334 ? 6.434 -33.75 -19.75 1 98.31 334 ILE B O 1
ATOM 5805 N N . ASP B 1 335 ? 8.227 -32.438 -19.891 1 98.31 335 ASP B N 1
ATOM 5806 C CA . ASP B 1 335 ? 7.762 -31.453 -18.906 1 98.31 335 ASP B CA 1
ATOM 5807 C C . ASP B 1 335 ? 6.98 -30.328 -19.578 1 98.31 335 ASP B C 1
ATOM 5809 O O . ASP B 1 335 ? 7.551 -29.516 -20.328 1 98.31 335 ASP B O 1
ATOM 5813 N N . VAL B 1 336 ? 5.746 -30.234 -19.25 1 97.81 336 VAL B N 1
ATOM 5814 C CA . VAL B 1 336 ? 4.883 -29.375 -20.047 1 97.81 336 VAL B CA 1
ATOM 5815 C C . VAL B 1 336 ? 4.762 -28.016 -19.375 1 97.81 336 VAL B C 1
ATOM 5817 O O . VAL B 1 336 ? 3.992 -27.156 -19.812 1 97.81 336 VAL B O 1
ATOM 5820 N N . ARG B 1 337 ? 5.469 -27.766 -18.312 1 95.56 337 ARG B N 1
ATOM 5821 C CA . ARG B 1 337 ? 5.445 -26.5 -17.594 1 95.56 337 ARG B CA 1
ATOM 5822 C C . ARG B 1 337 ? 6.211 -25.422 -18.344 1 95.56 337 ARG B C 1
ATOM 5824 O O . ARG B 1 337 ? 6.875 -25.719 -19.344 1 95.56 337 ARG B O 1
ATOM 5831 N N . LEU B 1 338 ? 6.047 -24.203 -17.875 1 94.38 338 LEU B N 1
ATOM 5832 C CA . LEU B 1 338 ? 6.828 -23.109 -18.438 1 94.38 338 LEU B CA 1
ATOM 5833 C C . LEU B 1 338 ? 8.305 -23.266 -18.078 1 94.38 338 LEU B C 1
ATOM 5835 O O . LEU B 1 338 ? 8.641 -23.812 -17.031 1 94.38 338 LEU B O 1
ATOM 5839 N N . PRO B 1 339 ? 9.164 -22.75 -18.922 1 95.25 339 PRO B N 1
ATOM 5840 C CA . PRO B 1 339 ? 10.602 -22.875 -18.688 1 95.25 339 PRO B CA 1
ATOM 5841 C C . PRO B 1 339 ? 11.031 -22.375 -17.312 1 95.25 339 PRO B C 1
ATOM 5843 O O . PRO B 1 339 ? 11.922 -22.953 -16.688 1 95.25 339 PRO B O 1
ATOM 5846 N N . VAL B 1 340 ? 10.43 -21.375 -16.844 1 95 340 VAL B N 1
ATOM 5847 C CA . VAL B 1 340 ? 10.805 -20.766 -15.578 1 95 340 VAL B CA 1
ATOM 5848 C C . VAL B 1 340 ? 10.633 -21.781 -14.445 1 95 340 VAL B C 1
ATOM 5850 O O . VAL B 1 340 ? 11.406 -21.797 -13.484 1 95 340 VAL B O 1
ATOM 5853 N N . GLU B 1 341 ? 9.641 -22.594 -14.562 1 94.94 341 GLU B N 1
ATOM 5854 C CA . GLU B 1 341 ? 9.383 -23.594 -13.523 1 94.94 341 GLU B CA 1
ATOM 5855 C C . GLU B 1 341 ? 10.469 -24.672 -13.508 1 94.94 341 GLU B C 1
ATOM 5857 O O . GLU B 1 341 ? 10.734 -25.281 -12.469 1 94.94 341 GLU B O 1
ATOM 5862 N N . LEU B 1 342 ? 11.125 -24.922 -14.625 1 95.5 342 LEU B N 1
ATOM 5863 C CA . LEU B 1 342 ? 12.234 -25.875 -14.664 1 95.5 342 LEU B CA 1
ATOM 5864 C C . LEU B 1 342 ? 13.43 -25.344 -13.891 1 95.5 342 LEU B C 1
ATOM 5866 O O . LEU B 1 342 ? 14.227 -26.125 -13.359 1 95.5 342 LEU B O 1
ATOM 5870 N N . GLU B 1 343 ? 13.492 -24.047 -13.898 1 94.56 343 GLU B N 1
ATOM 5871 C CA . GLU B 1 343 ? 14.57 -23.438 -13.133 1 94.56 343 GLU B CA 1
ATOM 5872 C C . GLU B 1 343 ? 14.383 -23.656 -11.641 1 94.56 343 GLU B C 1
ATOM 5874 O O . GLU B 1 343 ? 15.344 -23.578 -10.867 1 94.56 343 GLU B O 1
ATOM 5879 N N . ILE B 1 344 ? 13.164 -23.906 -11.297 1 95.06 344 ILE B N 1
ATOM 5880 C CA . ILE B 1 344 ? 12.875 -24.219 -9.906 1 95.06 344 ILE B CA 1
ATOM 5881 C C . ILE B 1 344 ? 13.281 -25.672 -9.602 1 95.06 344 ILE B C 1
ATOM 5883 O O . ILE B 1 344 ? 14.047 -25.922 -8.672 1 95.06 344 ILE B O 1
ATOM 5887 N N . CYS B 1 345 ? 12.766 -26.5 -10.383 1 95.12 345 CYS B N 1
ATOM 5888 C CA . CYS B 1 345 ? 13.102 -27.922 -10.273 1 95.12 345 CYS B CA 1
ATOM 5889 C C . CYS B 1 345 ? 12.656 -28.688 -11.508 1 95.12 345 CYS B C 1
ATOM 5891 O O . CYS B 1 345 ? 11.773 -28.234 -12.242 1 95.12 345 CYS B O 1
ATOM 5893 N N . SER B 1 346 ? 13.297 -29.75 -11.75 1 95.94 346 SER B N 1
ATOM 5894 C CA . SER B 1 346 ? 12.938 -30.641 -12.852 1 95.94 346 SER B CA 1
ATOM 5895 C C . SER B 1 346 ? 13.477 -32.062 -12.633 1 95.94 346 SER B C 1
ATOM 5897 O O . SER B 1 346 ? 14.461 -32.25 -11.914 1 95.94 346 SER B O 1
ATOM 5899 N N . LEU B 1 347 ? 12.695 -32.969 -13.188 1 96.38 347 LEU B N 1
ATOM 5900 C CA . LEU B 1 347 ? 13.227 -34.312 -13.219 1 96.38 347 LEU B CA 1
ATOM 5901 C C . LEU B 1 347 ? 14.344 -34.438 -14.25 1 96.38 347 LEU B C 1
ATOM 5903 O O . LEU B 1 347 ? 14.383 -33.688 -15.227 1 96.38 347 LEU B O 1
ATOM 5907 N N . PRO B 1 348 ? 15.211 -35.406 -14 1 94.25 348 PRO B N 1
ATOM 5908 C CA . PRO B 1 348 ? 16.344 -35.531 -14.922 1 94.25 348 PRO B CA 1
ATOM 5909 C C . PRO B 1 348 ? 15.914 -35.969 -16.312 1 94.25 348 PRO B C 1
ATOM 5911 O O . PRO B 1 348 ? 14.906 -36.688 -16.469 1 94.25 348 PRO B O 1
ATOM 5914 N N . ASN B 1 349 ? 16.609 -35.531 -17.359 1 92.56 349 ASN B N 1
ATOM 5915 C CA . ASN B 1 349 ? 16.484 -35.969 -18.75 1 92.56 349 ASN B CA 1
ATOM 5916 C C . ASN B 1 349 ? 15.094 -35.688 -19.297 1 92.56 349 ASN B C 1
ATOM 5918 O O . ASN B 1 349 ? 14.508 -36.531 -19.984 1 92.56 349 ASN B O 1
ATOM 5922 N N . CYS B 1 350 ? 14.586 -34.562 -18.922 1 96.12 350 CYS B N 1
ATOM 5923 C CA . CYS B 1 350 ? 13.266 -34.219 -19.453 1 96.12 350 CYS B CA 1
ATOM 5924 C C . CYS B 1 350 ? 13.391 -33.219 -20.609 1 96.12 350 CYS B C 1
ATOM 5926 O O . CYS B 1 350 ? 14.359 -32.469 -20.688 1 96.12 350 CYS B O 1
ATOM 5928 N N . MET B 1 351 ? 12.461 -33.375 -21.547 1 97 351 MET B N 1
ATOM 5929 C CA . MET B 1 351 ? 12.242 -32.406 -22.609 1 97 351 MET B CA 1
ATOM 5930 C C . MET B 1 351 ? 11.18 -31.391 -22.188 1 97 351 MET B C 1
ATOM 5932 O O . MET B 1 351 ? 10.078 -31.766 -21.797 1 97 351 MET B O 1
ATOM 5936 N N . ASN B 1 352 ? 11.594 -30.094 -22.297 1 97.81 352 ASN B N 1
ATOM 5937 C CA . ASN B 1 352 ? 10.617 -29.078 -21.922 1 97.81 352 ASN B CA 1
ATOM 5938 C C . ASN B 1 352 ? 9.844 -28.562 -23.125 1 97.81 352 ASN B C 1
ATOM 5940 O O . ASN B 1 352 ? 10.422 -27.984 -24.047 1 97.81 352 ASN B O 1
ATOM 5944 N N . ILE B 1 353 ? 8.57 -28.828 -23.156 1 97.88 353 ILE B N 1
ATOM 5945 C CA . ILE B 1 353 ? 7.629 -28.297 -24.125 1 97.88 353 ILE B CA 1
ATOM 5946 C C . ILE B 1 353 ? 6.375 -27.797 -23.422 1 97.88 353 ILE B C 1
ATOM 5948 O O . ILE B 1 353 ? 5.504 -28.594 -23.047 1 97.88 353 ILE B O 1
ATOM 5952 N N . PRO B 1 354 ? 6.301 -26.5 -23.297 1 96.69 354 PRO B N 1
ATOM 5953 C CA . PRO B 1 354 ? 5.117 -25.953 -22.625 1 96.69 354 PRO B CA 1
ATOM 5954 C C . PRO B 1 354 ? 3.811 -26.422 -23.266 1 96.69 354 PRO B C 1
ATOM 5956 O O . PRO B 1 354 ? 3.748 -26.609 -24.484 1 96.69 354 PRO B O 1
ATOM 5959 N N . LEU B 1 355 ? 2.801 -26.562 -22.406 1 95 355 LEU B N 1
ATOM 5960 C CA . LEU B 1 355 ? 1.503 -27.047 -22.859 1 95 355 LEU B CA 1
ATOM 5961 C C . LEU B 1 355 ? 0.992 -26.25 -24.047 1 95 355 LEU B C 1
ATOM 5963 O O . LEU B 1 355 ? 0.425 -26.812 -24.984 1 95 355 LEU B O 1
ATOM 5967 N N . THR B 1 356 ? 1.264 -25 -24.094 1 92.25 356 THR B N 1
ATOM 5968 C CA . THR B 1 356 ? 0.751 -24.094 -25.125 1 92.25 356 THR B CA 1
ATOM 5969 C C . THR B 1 356 ? 1.416 -24.391 -26.469 1 92.25 356 THR B C 1
ATOM 5971 O O . THR B 1 356 ? 0.893 -24.016 -27.516 1 92.25 356 THR B O 1
ATOM 5974 N N . ASN B 1 357 ? 2.508 -25.078 -26.438 1 95 357 ASN B N 1
ATOM 5975 C CA . ASN B 1 357 ? 3.271 -25.328 -27.656 1 95 357 ASN B CA 1
ATOM 5976 C C . ASN B 1 357 ? 3.266 -26.797 -28.031 1 95 357 ASN B C 1
ATOM 5978 O O . ASN B 1 357 ? 3.889 -27.203 -29.016 1 95 357 ASN B O 1
ATOM 5982 N N . ILE B 1 358 ? 2.537 -27.562 -27.328 1 94.31 358 ILE B N 1
ATOM 5983 C CA . ILE B 1 358 ? 2.721 -29.016 -27.375 1 94.31 358 ILE B CA 1
ATOM 5984 C C . ILE B 1 358 ? 2.268 -29.531 -28.734 1 94.31 358 ILE B C 1
ATOM 5986 O O . ILE B 1 358 ? 2.812 -30.531 -29.25 1 94.31 358 ILE B O 1
ATOM 5990 N N . CYS B 1 359 ? 1.353 -28.875 -29.359 1 91.88 359 CYS B N 1
ATOM 5991 C CA . CYS B 1 359 ? 0.784 -29.375 -30.609 1 91.88 359 CYS B CA 1
ATOM 5992 C C . CYS B 1 359 ? 1.43 -28.703 -31.812 1 91.88 359 CYS B C 1
ATOM 5994 O O . CYS B 1 359 ? 1.073 -28.984 -32.938 1 91.88 359 CYS B O 1
ATOM 5996 N N . LYS B 1 360 ? 2.273 -27.828 -31.562 1 94.5 360 LYS B N 1
ATOM 5997 C CA . LYS B 1 360 ? 2.951 -27.172 -32.688 1 94.5 360 LYS B CA 1
ATOM 5998 C C . LYS B 1 360 ? 3.785 -28.172 -33.469 1 94.5 360 LYS B C 1
ATOM 6000 O O . LYS B 1 360 ? 4.332 -29.125 -32.906 1 94.5 360 LYS B O 1
ATOM 6005 N N . ALA B 1 361 ? 3.938 -27.859 -34.688 1 93.56 361 ALA B N 1
ATOM 6006 C CA . ALA B 1 361 ? 4.641 -28.75 -35.625 1 93.56 361 ALA B CA 1
ATOM 6007 C C . ALA B 1 361 ? 6.086 -28.953 -35.188 1 93.56 361 ALA B C 1
ATOM 6009 O O . ALA B 1 361 ? 6.609 -30.078 -35.25 1 93.56 361 ALA B O 1
ATOM 6010 N N . GLU B 1 362 ? 6.648 -27.906 -34.812 1 95.38 362 GLU B N 1
ATOM 6011 C CA . GLU B 1 362 ? 8.039 -27.984 -34.375 1 95.38 362 GLU B CA 1
ATOM 6012 C C . GLU B 1 362 ? 8.188 -28.891 -33.156 1 95.38 362 GLU B C 1
ATOM 6014 O O . GLU B 1 362 ? 9.156 -29.641 -33.062 1 95.38 362 GLU B O 1
ATOM 6019 N N . SER B 1 363 ? 7.246 -28.844 -32.25 1 96.31 363 SER B N 1
ATOM 6020 C CA . SER B 1 363 ? 7.281 -29.625 -31.047 1 96.31 363 SER B CA 1
ATOM 6021 C C . SER B 1 363 ? 7.055 -31.109 -31.344 1 96.31 363 SER B C 1
ATOM 6023 O O . SER B 1 363 ? 7.785 -31.969 -30.844 1 96.31 363 SER B O 1
ATOM 6025 N N . THR B 1 364 ? 6.094 -31.391 -32.094 1 94.38 364 THR B N 1
ATOM 6026 C CA . THR B 1 364 ? 5.789 -32.781 -32.438 1 94.38 364 THR B CA 1
ATOM 6027 C C . THR B 1 364 ? 6.941 -33.406 -33.219 1 94.38 364 THR B C 1
ATOM 6029 O O . THR B 1 364 ? 7.25 -34.594 -33.031 1 94.38 364 THR B O 1
ATOM 6032 N N . ALA B 1 365 ? 7.535 -32.656 -34.094 1 94.81 365 ALA B N 1
ATOM 6033 C CA . ALA B 1 365 ? 8.688 -33.125 -34.812 1 94.81 365 ALA B CA 1
ATOM 6034 C C . ALA B 1 365 ? 9.852 -33.469 -33.906 1 94.81 365 ALA B C 1
ATOM 6036 O O . ALA B 1 365 ? 10.516 -34.5 -34.062 1 94.81 365 ALA B O 1
ATOM 6037 N N . ALA B 1 366 ? 10.047 -32.594 -33.031 1 96.31 366 ALA B N 1
ATOM 6038 C CA . ALA B 1 366 ? 11.125 -32.812 -32.062 1 96.31 366 ALA B CA 1
ATOM 6039 C C . ALA B 1 366 ? 10.891 -34.062 -31.234 1 96.31 366 ALA B C 1
ATOM 6041 O O . ALA B 1 366 ? 11.828 -34.812 -30.938 1 96.31 366 ALA B O 1
ATOM 6042 N N . ILE B 1 367 ? 9.688 -34.281 -30.812 1 95.81 367 ILE B N 1
ATOM 6043 C CA . ILE B 1 367 ? 9.32 -35.438 -30.016 1 95.81 367 ILE B CA 1
ATOM 6044 C C . ILE B 1 367 ? 9.555 -36.719 -30.828 1 95.81 367 ILE B C 1
ATOM 6046 O O . ILE B 1 367 ? 10.172 -37.656 -30.344 1 95.81 367 ILE B O 1
ATOM 6050 N N . LYS B 1 368 ? 9.125 -36.719 -32.031 1 94.12 368 LYS B N 1
ATOM 6051 C CA . LYS B 1 368 ? 9.273 -37.875 -32.938 1 94.12 368 LYS B CA 1
ATOM 6052 C C . LYS B 1 368 ? 10.75 -38.188 -33.156 1 94.12 368 LYS B C 1
ATOM 6054 O O . LYS B 1 368 ? 11.141 -39.344 -33.156 1 94.12 368 LYS B O 1
ATOM 6059 N N . GLU B 1 369 ? 11.43 -37.156 -33.406 1 95.69 369 GLU B N 1
ATOM 6060 C CA . GLU B 1 369 ? 12.859 -37.344 -33.625 1 95.69 369 GLU B CA 1
ATOM 6061 C C . GLU B 1 369 ? 13.539 -37.969 -32.406 1 95.69 369 GLU B C 1
ATOM 6063 O O . GLU B 1 369 ? 14.367 -38.875 -32.562 1 95.69 369 GLU B O 1
ATOM 6068 N N . THR B 1 370 ? 13.211 -37.469 -31.266 1 96.19 370 THR B N 1
ATOM 6069 C CA . THR B 1 370 ? 13.797 -38 -30.031 1 96.19 370 THR B CA 1
ATOM 6070 C C . THR B 1 370 ? 13.383 -39.438 -29.797 1 96.19 370 THR B C 1
ATOM 6072 O O . THR B 1 370 ? 14.195 -40.281 -29.391 1 96.19 370 THR B O 1
ATOM 6075 N N . LEU B 1 371 ? 12.148 -39.719 -30.016 1 94.75 371 LEU B N 1
ATOM 6076 C CA . LEU B 1 371 ? 11.641 -41.094 -29.891 1 94.75 371 LEU B CA 1
ATOM 6077 C C . LEU B 1 371 ? 12.383 -42.031 -30.828 1 94.75 371 LEU B C 1
ATOM 6079 O O . LEU B 1 371 ? 12.781 -43.125 -30.422 1 94.75 371 LEU B O 1
ATOM 6083 N N . SER B 1 372 ? 12.562 -41.594 -32.031 1 94.38 372 SER B N 1
ATOM 6084 C CA . SER B 1 372 ? 13.273 -42.375 -33.031 1 94.38 372 SER B CA 1
ATOM 6085 C C . SER B 1 372 ? 14.727 -42.625 -32.625 1 94.38 372 SER B C 1
ATOM 6087 O O . SER B 1 372 ? 15.25 -43.719 -32.75 1 94.38 372 SER B O 1
ATOM 6089 N N . SER B 1 373 ? 15.312 -41.594 -32.188 1 96.06 373 SER B N 1
ATOM 6090 C CA . SER B 1 373 ? 16.703 -41.688 -31.797 1 96.06 373 SER B CA 1
ATOM 6091 C C . SER B 1 373 ? 16.891 -42.625 -30.625 1 96.06 373 SER B C 1
ATOM 6093 O O . SER B 1 373 ? 17.906 -43.344 -30.531 1 96.06 373 SER B O 1
ATOM 6095 N N . LEU B 1 374 ? 15.914 -42.719 -29.766 1 94.56 374 LEU B N 1
ATOM 6096 C CA . LEU B 1 374 ? 16 -43.531 -28.578 1 94.56 374 LEU B CA 1
ATOM 6097 C C . LEU B 1 374 ? 15.43 -44.938 -28.828 1 94.56 374 LEU B C 1
ATOM 6099 O O . LEU B 1 374 ? 15.641 -45.844 -28.047 1 94.56 374 LEU B O 1
ATOM 6103 N N . GLY B 1 375 ? 14.789 -45.062 -29.891 1 93.44 375 GLY B N 1
ATOM 6104 C CA . GLY B 1 375 ? 14.188 -46.344 -30.25 1 93.44 375 GLY B CA 1
ATOM 6105 C C . GLY B 1 375 ? 13.055 -46.75 -29.328 1 93.44 375 GLY B C 1
ATOM 6106 O O . GLY B 1 375 ? 12.977 -47.906 -28.906 1 93.44 375 GLY B O 1
ATOM 6107 N N . THR B 1 376 ? 12.258 -45.781 -28.953 1 95.25 376 THR B N 1
ATOM 6108 C CA . THR B 1 376 ? 11.156 -46.062 -28.047 1 95.25 376 THR B CA 1
ATOM 6109 C C . THR B 1 376 ? 9.859 -45.438 -28.547 1 95.25 376 THR B C 1
ATOM 6111 O O . THR B 1 376 ? 9.883 -44.594 -29.438 1 95.25 376 THR B O 1
ATOM 6114 N N . LYS B 1 377 ? 8.742 -45.938 -28.047 1 94.94 377 LYS B N 1
ATOM 6115 C CA . LYS B 1 377 ? 7.422 -45.406 -28.375 1 94.94 377 LYS B CA 1
ATOM 6116 C C . LYS B 1 377 ? 6.719 -44.875 -27.125 1 94.94 377 LYS B C 1
ATOM 6118 O O . LYS B 1 377 ? 5.531 -44.562 -27.172 1 94.94 377 LYS B O 1
ATOM 6123 N N . LYS B 1 378 ? 7.488 -44.844 -26.031 1 95.75 378 LYS B N 1
ATOM 6124 C CA . LYS B 1 378 ? 6.902 -44.469 -24.766 1 95.75 378 LYS B CA 1
ATOM 6125 C C . LYS B 1 378 ? 7.141 -43 -24.469 1 95.75 378 LYS B C 1
ATOM 6127 O O . LYS B 1 378 ? 8.281 -42.531 -24.484 1 95.75 378 LYS B O 1
ATOM 6132 N N . VAL B 1 379 ? 6.066 -42.281 -24.234 1 96.69 379 VAL B N 1
ATOM 6133 C CA . VAL B 1 379 ? 6.113 -40.844 -23.875 1 96.69 379 VAL B CA 1
ATOM 6134 C C . VAL B 1 379 ? 5.395 -40.625 -22.547 1 96.69 379 VAL B C 1
ATOM 6136 O O . VAL B 1 379 ? 4.281 -41.125 -22.344 1 96.69 379 VAL B O 1
ATOM 6139 N N . TYR B 1 380 ? 6.059 -39.938 -21.672 1 97.94 380 TYR B N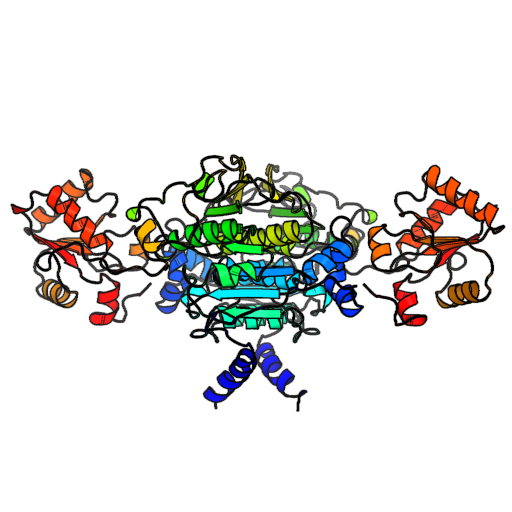 1
ATOM 6140 C CA . TYR B 1 380 ? 5.43 -39.531 -20.422 1 97.94 380 TYR B CA 1
ATOM 6141 C C . TYR B 1 380 ? 5.402 -38.031 -20.297 1 97.94 380 TYR B C 1
ATOM 6143 O O . TYR B 1 380 ? 6.395 -37.344 -20.594 1 97.94 380 TYR B O 1
ATOM 6151 N N . CYS B 1 381 ? 4.258 -37.469 -19.922 1 98.38 381 CYS B N 1
ATOM 6152 C CA . CYS B 1 381 ? 4.102 -36.031 -19.688 1 98.38 381 CYS B CA 1
ATOM 6153 C C . CYS B 1 381 ? 3.998 -35.75 -18.188 1 98.38 381 CYS B C 1
ATOM 6155 O O . CYS B 1 381 ? 3.375 -36.5 -17.438 1 98.38 381 CYS B O 1
ATOM 6157 N N . VAL B 1 382 ? 4.66 -34.625 -17.781 1 98.31 382 VAL B N 1
ATOM 6158 C CA . VAL B 1 382 ? 4.629 -34.281 -16.375 1 98.31 382 VAL B CA 1
ATOM 6159 C C . VAL B 1 382 ? 4.434 -32.781 -16.203 1 98.31 382 VAL B C 1
ATOM 6161 O O . VAL B 1 382 ? 4.828 -32 -17.078 1 98.31 382 VAL B O 1
ATOM 6164 N N . CYS B 1 383 ? 3.723 -32.406 -15.211 1 96.38 383 CYS B N 1
ATOM 6165 C CA . CYS B 1 383 ? 3.592 -31.031 -14.758 1 96.38 383 CYS B CA 1
ATOM 6166 C C . CYS B 1 383 ? 3.686 -30.938 -13.234 1 96.38 383 CYS B C 1
ATOM 6168 O O . CYS B 1 383 ? 4.223 -31.844 -12.594 1 96.38 383 CYS B O 1
ATOM 6170 N N . ARG B 1 384 ? 3.301 -29.859 -12.688 1 94 384 ARG B N 1
ATOM 6171 C CA . ARG B 1 384 ? 3.482 -29.609 -11.258 1 94 384 ARG B CA 1
ATOM 6172 C C . ARG B 1 384 ? 2.584 -30.516 -10.43 1 94 384 ARG B C 1
ATOM 6174 O O . ARG B 1 384 ? 3.053 -31.188 -9.5 1 94 384 ARG B O 1
ATOM 6181 N N . ARG B 1 385 ? 1.296 -30.641 -10.867 1 92.81 385 ARG B N 1
ATOM 6182 C CA . ARG B 1 385 ? 0.326 -31.328 -10.016 1 92.81 385 ARG B CA 1
ATOM 6183 C C . ARG B 1 385 ? -0.399 -32.438 -10.789 1 92.81 385 ARG B C 1
ATOM 6185 O O . ARG B 1 385 ? -1.369 -33 -10.289 1 92.81 385 ARG B O 1
ATOM 6192 N N . GLY B 1 386 ? -0.001 -32.656 -11.992 1 93.5 386 GLY B N 1
ATOM 6193 C CA . GLY B 1 386 ? -0.581 -33.719 -12.781 1 93.5 386 GLY B CA 1
ATOM 6194 C C . GLY B 1 386 ? -1.849 -33.312 -13.508 1 93.5 386 GLY B C 1
ATOM 6195 O O . GLY B 1 386 ? -2.625 -34.156 -13.938 1 93.5 386 GLY B O 1
ATOM 6196 N N . ASN B 1 387 ? -2.127 -31.969 -13.633 1 91.56 387 ASN B N 1
ATOM 6197 C CA . ASN B 1 387 ? -3.328 -31.5 -14.312 1 91.56 387 ASN B CA 1
ATOM 6198 C C . ASN B 1 387 ? -3.047 -31.141 -15.773 1 91.56 387 ASN B C 1
ATOM 6200 O O . ASN B 1 387 ? -3.627 -31.75 -16.672 1 91.56 387 ASN B O 1
ATOM 6204 N N . ASP B 1 388 ? -2.113 -30.344 -16.047 1 92.69 388 ASP B N 1
ATOM 6205 C CA . ASP B 1 388 ? -1.771 -29.906 -17.406 1 92.69 388 ASP B CA 1
ATOM 6206 C C . ASP B 1 388 ? -1.209 -31.062 -18.219 1 92.69 388 ASP B C 1
ATOM 6208 O O . ASP B 1 388 ? -1.406 -31.125 -19.438 1 92.69 388 ASP B O 1
ATOM 6212 N N . SER B 1 389 ? -0.586 -31.938 -17.516 1 96.75 389 SER B N 1
ATOM 6213 C CA . SER B 1 389 ? 0.009 -33.062 -18.219 1 96.75 389 SER B CA 1
ATOM 6214 C C . SER B 1 389 ? -1.062 -33.969 -18.828 1 96.75 389 SER B C 1
ATOM 6216 O O . SER B 1 389 ? -0.83 -34.625 -19.859 1 96.75 389 SER B O 1
ATOM 6218 N N . GLN B 1 390 ? -2.242 -34 -18.219 1 95.88 390 GLN B N 1
ATOM 6219 C CA . GLN B 1 390 ? -3.346 -34.75 -18.812 1 95.88 390 GLN B CA 1
ATOM 6220 C C . GLN B 1 390 ? -3.789 -34.094 -20.141 1 95.88 390 GLN B C 1
ATOM 6222 O O . GLN B 1 390 ? -4.043 -34.812 -21.109 1 95.88 390 GLN B O 1
ATOM 6227 N N . LEU B 1 391 ? -3.879 -32.844 -20.141 1 94.12 391 LEU B N 1
ATOM 6228 C CA . LEU B 1 391 ? -4.238 -32.125 -21.344 1 94.12 391 LEU B CA 1
ATOM 6229 C C . LEU B 1 391 ? -3.199 -32.344 -22.438 1 94.12 391 LEU B C 1
ATOM 6231 O O . LEU B 1 391 ? -3.549 -32.469 -23.609 1 94.12 391 LEU B O 1
ATOM 6235 N N . ALA B 1 392 ? -1.996 -32.375 -22.047 1 96.31 392 ALA B N 1
ATOM 6236 C CA . ALA B 1 392 ? -0.908 -32.625 -23 1 96.31 392 ALA B CA 1
ATOM 6237 C C . ALA B 1 392 ? -1.036 -34 -23.656 1 96.31 392 ALA B C 1
ATOM 6239 O O . ALA B 1 392 ? -0.837 -34.125 -24.859 1 96.31 392 ALA B O 1
ATOM 6240 N N . VAL B 1 393 ? -1.37 -34.938 -22.844 1 96.38 393 VAL B N 1
ATOM 6241 C CA . VAL B 1 393 ? -1.537 -36.281 -23.359 1 96.38 393 VAL B CA 1
ATOM 6242 C C . VAL B 1 393 ? -2.658 -36.312 -24.391 1 96.38 393 VAL B C 1
ATOM 6244 O O . VAL B 1 393 ? -2.5 -36.875 -25.484 1 96.38 393 VAL B O 1
ATOM 6247 N N . GLN B 1 394 ? -3.719 -35.656 -24.094 1 94.12 394 GLN B N 1
ATOM 6248 C CA . GLN B 1 394 ? -4.84 -35.594 -25.016 1 94.12 394 GLN B CA 1
ATOM 6249 C C . GLN B 1 394 ? -4.43 -34.938 -26.328 1 94.12 394 GLN B C 1
ATOM 6251 O O . GLN B 1 394 ? -4.75 -35.438 -27.406 1 94.12 394 GLN B O 1
ATOM 6256 N N . GLN B 1 395 ? -3.742 -33.938 -26.234 1 93.88 395 GLN B N 1
ATOM 6257 C CA . GLN B 1 395 ? -3.33 -33.156 -27.406 1 93.88 395 GLN B CA 1
ATOM 6258 C C . GLN B 1 395 ? -2.312 -33.938 -28.234 1 93.88 395 GLN B C 1
ATOM 6260 O O . GLN B 1 395 ? -2.396 -33.969 -29.469 1 93.88 395 GLN B O 1
ATOM 6265 N N . LEU B 1 396 ? -1.456 -34.562 -27.594 1 94.31 396 LEU B N 1
ATOM 6266 C CA . LEU B 1 396 ? -0.411 -35.312 -28.266 1 94.31 396 LEU B CA 1
ATOM 6267 C C . LEU B 1 396 ? -0.989 -36.531 -28.953 1 94.31 396 LEU B C 1
ATOM 6269 O O . LEU B 1 396 ? -0.516 -36.969 -30.016 1 94.31 396 LEU B O 1
ATOM 6273 N N . GLN B 1 397 ? -1.924 -37.125 -28.266 1 91.75 397 GLN B N 1
ATOM 6274 C CA . GLN B 1 397 ? -2.576 -38.312 -28.875 1 91.75 397 GLN B CA 1
ATOM 6275 C C . GLN B 1 397 ? -3.236 -37.938 -30.203 1 91.75 397 GLN B C 1
ATOM 6277 O O . GLN B 1 397 ? -3.232 -38.75 -31.141 1 91.75 397 GLN B O 1
ATOM 6282 N N . SER B 1 398 ? -3.709 -36.812 -30.219 1 88.06 398 SER B N 1
ATOM 6283 C CA . SER B 1 398 ? -4.352 -36.312 -31.438 1 88.06 398 SER B CA 1
ATOM 6284 C C . SER B 1 398 ? -3.322 -35.938 -32.5 1 88.06 398 SER B C 1
ATOM 6286 O O . SER B 1 398 ? -3.564 -36.125 -33.688 1 88.06 398 SER B O 1
ATOM 6288 N N . ALA B 1 399 ? -2.234 -35.5 -32.031 1 89 399 ALA B N 1
ATOM 6289 C CA . ALA B 1 399 ? -1.227 -34.969 -32.938 1 89 399 ALA B CA 1
ATOM 6290 C C . ALA B 1 399 ? -0.307 -36.062 -33.438 1 89 399 ALA B C 1
ATOM 6292 O O . ALA B 1 399 ? 0.174 -36 -34.594 1 89 399 ALA B O 1
ATOM 6293 N N . LEU B 1 400 ? -0.13 -36.969 -32.469 1 85.38 400 LEU B N 1
ATOM 6294 C CA . LEU B 1 400 ? 0.738 -38.094 -32.781 1 85.38 400 LEU B CA 1
ATOM 6295 C C . LEU B 1 400 ? -0.084 -39.312 -33.156 1 85.38 400 LEU B C 1
ATOM 6297 O O . LEU B 1 400 ? -1.185 -39.5 -32.625 1 85.38 400 LEU B O 1
ATOM 6301 N N . ASN B 1 401 ? -0.079 -39.812 -34.25 1 75.56 401 ASN B N 1
ATOM 6302 C CA . ASN B 1 401 ? -0.849 -41.031 -34.531 1 75.56 401 ASN B CA 1
ATOM 6303 C C . ASN B 1 401 ? -0.846 -41.969 -33.312 1 75.56 401 ASN B C 1
ATOM 6305 O O . ASN B 1 401 ? 0.174 -42.594 -33 1 75.56 401 ASN B O 1
ATOM 6309 N N . HIS B 1 402 ? -1.96 -42.031 -32.469 1 66.62 402 HIS B N 1
ATOM 6310 C CA . HIS B 1 402 ? -2.148 -42.719 -31.203 1 66.62 402 HIS B CA 1
ATOM 6311 C C . HIS B 1 402 ? -1.803 -44.188 -31.328 1 66.62 402 HIS B C 1
ATOM 6313 O O . HIS B 1 402 ? -1.485 -44.844 -30.328 1 66.62 402 HIS B O 1
ATOM 6319 N N . ASN B 1 403 ? -1.815 -44.656 -32.375 1 74.38 403 ASN B N 1
ATOM 6320 C CA . ASN B 1 403 ? -1.562 -46.062 -32.562 1 74.38 403 ASN B CA 1
ATOM 6321 C C . ASN B 1 403 ? -0.068 -46.375 -32.562 1 74.38 403 ASN B C 1
ATOM 6323 O O . ASN B 1 403 ? 0.337 -47.5 -32.312 1 74.38 403 ASN B O 1
ATOM 6327 N N . ASP B 1 404 ? 0.692 -45.438 -32.656 1 83.12 404 ASP B N 1
ATOM 6328 C CA . ASP B 1 404 ? 2.121 -45.656 -32.844 1 83.12 404 ASP B CA 1
ATOM 6329 C C . ASP B 1 404 ? 2.889 -45.438 -31.547 1 83.12 404 ASP B C 1
ATOM 6331 O O . ASP B 1 404 ? 3.984 -45.969 -31.359 1 83.12 404 ASP B O 1
ATOM 6335 N N . TYR B 1 405 ? 2.209 -44.719 -30.641 1 91.38 405 TYR B N 1
ATOM 6336 C CA . TYR B 1 405 ? 2.965 -44.312 -29.469 1 91.38 405 TYR B CA 1
ATOM 6337 C C . TYR B 1 405 ? 2.15 -44.531 -28.203 1 91.38 405 TYR B C 1
ATOM 6339 O O . TYR B 1 405 ? 0.918 -44.469 -28.234 1 91.38 405 TYR B O 1
ATOM 6347 N N . GLN B 1 406 ? 2.836 -44.875 -27.141 1 94.06 406 GLN B N 1
ATOM 6348 C CA . GLN B 1 406 ? 2.252 -44.938 -25.797 1 94.06 406 GLN B CA 1
ATOM 6349 C C . GLN B 1 406 ? 2.486 -43.625 -25.031 1 94.06 406 GLN B C 1
ATOM 6351 O O . GLN B 1 406 ? 3.572 -43.406 -24.5 1 94.06 406 GLN B O 1
ATOM 6356 N N . ILE B 1 407 ? 1.409 -42.812 -24.906 1 96.31 407 ILE B N 1
ATOM 6357 C CA . ILE B 1 407 ? 1.508 -41.531 -24.281 1 96.31 407 ILE B CA 1
ATOM 6358 C C . ILE B 1 407 ? 0.727 -41.531 -22.969 1 96.31 407 ILE B C 1
ATOM 6360 O O . ILE B 1 407 ? -0.479 -41.781 -22.953 1 96.31 407 ILE B O 1
ATOM 6364 N N . LYS B 1 408 ? 1.423 -41.281 -21.859 1 97.31 408 LYS B N 1
ATOM 6365 C CA . LYS B 1 408 ? 0.799 -41.281 -20.547 1 97.31 408 LYS B CA 1
ATOM 6366 C C . LYS B 1 408 ? 1.209 -40.031 -19.734 1 97.31 408 LYS B C 1
ATOM 6368 O O . LYS B 1 408 ? 2.221 -39.406 -20.047 1 97.31 408 LYS B O 1
ATOM 6373 N N . ASP B 1 409 ? 0.418 -39.625 -18.781 1 97.69 409 ASP B N 1
ATOM 6374 C CA . ASP B 1 409 ? 0.827 -38.594 -17.859 1 97.69 409 ASP B CA 1
ATOM 6375 C C . ASP B 1 409 ? 1.161 -39.156 -16.484 1 97.69 409 ASP B C 1
ATOM 6377 O O . ASP B 1 409 ? 0.879 -40.312 -16.203 1 97.69 409 ASP B O 1
ATOM 6381 N N . ILE B 1 410 ? 1.871 -38.438 -15.719 1 97.56 410 ILE B N 1
ATOM 6382 C CA . ILE B 1 410 ? 2.246 -38.844 -14.375 1 97.56 410 ILE B CA 1
ATOM 6383 C C . ILE B 1 410 ? 1.248 -38.281 -13.367 1 97.56 410 ILE B C 1
ATOM 6385 O O . ILE B 1 410 ? 1.165 -37.062 -13.188 1 97.56 410 ILE B O 1
ATOM 6389 N N . ILE B 1 411 ? 0.584 -39.156 -12.625 1 96.94 411 ILE B N 1
ATOM 6390 C CA . ILE B 1 411 ? -0.455 -38.75 -11.672 1 96.94 411 ILE B CA 1
ATOM 6391 C C . ILE B 1 411 ? 0.159 -37.938 -10.539 1 96.94 411 ILE B C 1
ATOM 6393 O O . ILE B 1 411 ? 1.166 -38.344 -9.953 1 96.94 411 ILE B O 1
ATOM 6397 N N . GLY B 1 412 ? -0.385 -36.781 -10.281 1 95.25 412 GLY B N 1
ATOM 6398 C CA . GLY B 1 412 ? 0.063 -35.938 -9.18 1 95.25 412 GLY B CA 1
ATOM 6399 C C . GLY B 1 412 ? 1.287 -35.125 -9.516 1 95.25 412 GLY B C 1
ATOM 6400 O O . GLY B 1 412 ? 1.684 -34.25 -8.742 1 95.25 412 GLY B O 1
ATOM 6401 N N . GLY B 1 413 ? 1.928 -35.406 -10.602 1 96.81 413 GLY B N 1
ATOM 6402 C CA . GLY B 1 413 ? 3.029 -34.594 -11.117 1 96.81 413 GLY B CA 1
ATOM 6403 C C . GLY B 1 413 ? 4.223 -34.562 -10.18 1 96.81 413 GLY B C 1
ATOM 6404 O O . GLY B 1 413 ? 4.539 -35.562 -9.516 1 96.81 413 GLY B O 1
ATOM 6405 N N . LEU B 1 414 ? 4.902 -33.5 -10.18 1 96.88 414 LEU B N 1
ATOM 6406 C CA . LEU B 1 414 ? 6.129 -33.312 -9.406 1 96.88 414 LEU B CA 1
ATOM 6407 C C . LEU B 1 414 ? 5.828 -33.219 -7.918 1 96.88 414 LEU B C 1
ATOM 6409 O O . LEU B 1 414 ? 6.652 -33.625 -7.09 1 96.88 414 LEU B O 1
ATOM 6413 N N . THR B 1 415 ? 4.68 -32.719 -7.594 1 94.62 415 THR B N 1
ATOM 6414 C CA . THR B 1 415 ? 4.281 -32.656 -6.191 1 94.62 415 THR B CA 1
ATOM 6415 C C . THR B 1 415 ? 4.195 -34.062 -5.594 1 94.62 415 THR B C 1
ATOM 6417 O O . THR B 1 415 ? 4.703 -34.312 -4.496 1 94.62 415 THR B O 1
ATOM 6420 N N . ALA B 1 416 ? 3.576 -34.906 -6.348 1 96.12 416 ALA B N 1
ATOM 6421 C CA . ALA B 1 416 ? 3.506 -36.312 -5.895 1 96.12 416 ALA B CA 1
ATOM 6422 C C . ALA B 1 416 ? 4.895 -36.938 -5.84 1 96.12 416 ALA B C 1
ATOM 6424 O O . ALA B 1 416 ? 5.188 -37.719 -4.941 1 96.12 416 ALA B O 1
ATOM 6425 N N . TRP B 1 417 ? 5.699 -36.625 -6.789 1 97.44 417 TRP B N 1
ATOM 6426 C CA . TRP B 1 417 ? 7.07 -37.125 -6.805 1 97.44 417 TRP B CA 1
ATOM 6427 C C . TRP B 1 417 ? 7.812 -36.719 -5.539 1 97.44 417 TRP B C 1
ATOM 6429 O O . TRP B 1 417 ? 8.453 -37.531 -4.887 1 97.44 417 TRP B O 1
ATOM 6439 N N . ALA B 1 418 ? 7.727 -35.469 -5.195 1 96.06 418 ALA B N 1
ATOM 6440 C CA . ALA B 1 418 ? 8.398 -34.938 -4.012 1 96.06 418 ALA B CA 1
ATOM 6441 C C . ALA B 1 418 ? 7.902 -35.625 -2.742 1 96.06 418 ALA B C 1
ATOM 6443 O O . ALA B 1 418 ? 8.688 -35.938 -1.838 1 96.06 418 ALA B O 1
ATOM 6444 N N . HIS B 1 419 ? 6.668 -35.938 -2.682 1 95.94 419 HIS B N 1
ATOM 6445 C CA . HIS B 1 419 ? 6.055 -36.5 -1.477 1 95.94 419 HIS B CA 1
ATOM 6446 C C . HIS B 1 419 ? 6.348 -37.969 -1.34 1 95.94 419 HIS B C 1
ATOM 6448 O O . HIS B 1 419 ? 6.508 -38.5 -0.227 1 95.94 419 HIS B O 1
ATOM 6454 N N . THR B 1 420 ? 6.438 -38.656 -2.449 1 97.19 420 THR B N 1
ATOM 6455 C CA . THR B 1 420 ? 6.422 -40.125 -2.404 1 97.19 420 THR B CA 1
ATOM 6456 C C . THR B 1 420 ? 7.801 -40.688 -2.727 1 97.19 420 THR B C 1
ATOM 6458 O O . THR B 1 420 ? 8.195 -41.719 -2.188 1 97.19 420 THR B O 1
ATOM 6461 N N . ILE B 1 421 ? 8.492 -40.062 -3.592 1 96.94 421 ILE B N 1
ATOM 6462 C CA . ILE B 1 421 ? 9.695 -40.656 -4.152 1 96.94 421 ILE B CA 1
ATOM 6463 C C . ILE B 1 421 ? 10.93 -39.969 -3.576 1 96.94 421 ILE B C 1
ATOM 6465 O O . ILE B 1 421 ? 11.875 -40.625 -3.135 1 96.94 421 ILE B O 1
ATOM 6469 N N . ASP B 1 422 ? 10.945 -38.656 -3.604 1 96.5 422 ASP B N 1
ATOM 6470 C CA . ASP B 1 422 ? 12.133 -37.875 -3.24 1 96.5 422 ASP B CA 1
ATOM 6471 C C . ASP B 1 422 ? 11.75 -36.656 -2.41 1 96.5 422 ASP B C 1
ATOM 6473 O O . ASP B 1 422 ? 11.508 -35.562 -2.959 1 96.5 422 ASP B O 1
ATOM 6477 N N . SER B 1 423 ? 11.922 -36.719 -1.14 1 93.19 423 SER B N 1
ATOM 6478 C CA . SER B 1 423 ? 11.508 -35.656 -0.224 1 93.19 423 SER B CA 1
ATOM 6479 C C . SER B 1 423 ? 12.422 -34.438 -0.338 1 93.19 423 SER B C 1
ATOM 6481 O O . SER B 1 423 ? 12.102 -33.375 0.176 1 93.19 423 SER B O 1
ATOM 6483 N N . THR B 1 424 ? 13.516 -34.594 -1.01 1 92.94 424 THR B N 1
ATOM 6484 C CA . THR B 1 424 ? 14.43 -33.5 -1.176 1 92.94 424 THR B CA 1
ATOM 6485 C C . THR B 1 424 ? 14.055 -32.656 -2.398 1 92.94 424 THR B C 1
ATOM 6487 O O . THR B 1 424 ? 14.586 -31.562 -2.605 1 92.94 424 THR B O 1
ATOM 6490 N N . PHE B 1 425 ? 13.125 -33.219 -3.178 1 93.75 425 PHE B N 1
ATOM 6491 C CA . PHE B 1 425 ? 12.641 -32.5 -4.348 1 93.75 425 PHE B CA 1
ATOM 6492 C C . PHE B 1 425 ? 11.781 -31.297 -3.934 1 93.75 425 PHE B C 1
ATOM 6494 O O . PHE B 1 425 ? 10.898 -31.422 -3.08 1 93.75 425 PHE B O 1
ATOM 6501 N N . PRO B 1 426 ? 12.055 -30.141 -4.504 1 93.94 426 PRO B N 1
ATOM 6502 C CA . PRO B 1 426 ? 11.367 -28.922 -4.074 1 93.94 426 PRO B CA 1
ATOM 6503 C C . PRO B 1 426 ? 9.859 -28.969 -4.336 1 93.94 426 PRO B C 1
ATOM 6505 O O . PRO B 1 426 ? 9.43 -29.5 -5.367 1 93.94 426 PRO B O 1
ATOM 6508 N N . VAL B 1 427 ? 9.094 -28.469 -3.363 1 92.62 427 VAL B N 1
ATOM 6509 C CA . VAL B 1 427 ? 7.652 -28.312 -3.518 1 92.62 427 VAL B CA 1
ATOM 6510 C C . VAL B 1 427 ? 7.289 -26.844 -3.521 1 92.62 427 VAL B C 1
ATOM 6512 O O . VAL B 1 427 ? 7.762 -26.078 -2.676 1 92.62 427 VAL B O 1
ATOM 6515 N N . TYR B 1 428 ? 6.52 -26.547 -4.488 1 90.38 428 TYR B N 1
ATOM 6516 C CA . TYR B 1 428 ? 6.117 -25.141 -4.582 1 90.38 428 TYR B CA 1
ATOM 6517 C C . TYR B 1 428 ? 4.648 -25.031 -4.977 1 90.38 428 TYR B C 1
ATOM 6519 O O . TYR B 1 428 ? 4.078 -25.953 -5.551 1 90.38 428 TYR B O 1
#

InterPro domains:
  IPR000594 THIF-type NAD/FAD binding fold [PF00899] (43-279)
  IPR001763 Rhodanese-like domain [PF00581] (317-418)
  IPR001763 Rhodanese-like domain [PS50206] (327-426)
  IPR001763 Rhodanese-like domain [SM00450] (317-423)
  IPR028885 Adenylyltransferase and sulfurtransferase MOCS3/Uba4 [MF_03049] (3-428)
  IPR035985 Ubiquitin-activating enzyme-like [SSF69572] (34-392)
  IPR036873 Rhodanese-like domain superfamily [G3DSA:3.40.250.10] (314-428)
  IPR045886 ThiF/MoeB/HesA family [PTHR10953] (31-325)

Nearest PDB structures (foldseek):
  1jw9-assembly1_B  TM=9.487E-01  e=1.843E-30  Escherichia coli
  6yub-assembly1_A  TM=5.854E-01  e=3.004E-40  Thermochaetoides thermophila
  1zud-assembly3_1  TM=9.680E-01  e=3.242E-27  Escherichia coli K-12
  6yub-assembly1_B  TM=8.765E-01  e=4.231E-29  Thermochaetoides thermophila
  1zfn-assembly1_A  TM=9.496E-01  e=3.884E-27  Escherichia coli

Sequence (856 aa):
MYLKKCQDENLDILQTTLVRDLTHHEVSPKTETPLNQAEIARYSRQLILPEFGPRGQRKLIAASVLIVGCGGLGCPSAIYLAAAGVGRLGLIDYDVVELNNLHRQILHTEKRVGISKAVSVASTVKALNSHVEVIPYEVALTSDVALQVISNYDLVLDCTDNVATRYLLNDACVMANKTLVSGSALRYEGQLTVYHYQGGPCYRCIHPKPPPPETVANCSDGGVLGVVPGLIGCMQALEAIKIISGLGSPLSQKLLLFDGLQGSFRTVRLRGNKDSCEVCGETPSIVKLIDYEQFCGAPATDKSRNTTLLEKDKRVTVEEYKAIVDAKSPYVLIDVRLPVELEICSLPNCMNIPLTNICKAESTAAIKETLSSLGTKKVYCVCRRGNDSQLAVQQLQSALNHNDYQIKDIIGGLTAWAHTIDSTFPVYMYLKKCQDENLDILQTTLVRDLTHHEVSPKTETPLNQAEIARYSRQLILPEFGPRGQRKLIAASVLIVGCGGLGCPSAIYLAAAGVGRLGLIDYDVVELNNLHRQILHTEKRVGISKAVSVASTVKALNSHVEVIPYEVALTSDVALQVISNYDLVLDCTDNVATRYLLNDACVMANKTLVSGSALRYEGQLTVYHYQGGPCYRCIHPKPPPPETVANCSDGGVLGVVPGLIGCMQALEAIKIISGLGSPLSQKLLLFDGLQGSFRTVRLRGNKDSCEVCGETPSIVKLIDYEQFCGAPATDKSRNTTLLEKDKRVTVEEYKAIVDAKSPYVLIDVRLPVELEICSLPNCMNIPLTNICKAESTAAIKETLSSLGTKKVYCVCRRGNDSQLAVQQLQSALNHNDYQIKDIIGGLTAWAHTIDSTFPVY

Radius of gyration: 30.52 Å; Cα contacts (8 Å, |Δi|>4): 1963; chains: 2; bounding box: 70×104×72 Å

Secondary structure (DSSP, 8-state):
-HHHHHHHHHHHHTTS--B---TT---PPP------HHHHHHTHHHHT-TTTHHHHHHHHHT-EEEEE--STTHHHHHHHHHHHT-SEEEEE---B--GGGTTT-TT--GGGTTSBHHHHHHHHHHHH-TTSEEEEE-S---TTTHHHHHTT-SEEEE----HHHHHHHHHHHHHTT-EEEEEEEEBTEEEEEEESSTT---HHHH-SSPPPGGG---HHHH-B-THHHHHHHHHHHHHHHHHHHT-S---BTEEEEEETTTTEEEEEE-----TT-TTTSSS-S--S---HHHHHTS-SSSSPPPP--S-GGGEE-HHHHHHHHHHT---EEEE-S-HHHHHH---TTEEE--GGGTTSHHHHHHHHHHHHHHT--EEEEE-SSSSHHHHHHHHHHHHTTTTT-EEEEETTHHHHHHHHT-TTS---/-HHHHHHHHHHHHTTS--B---TT---PPP------HHHHHHTHHHHT-TTTHHHHHHHHHT-EEEEE--STTHHHHHHHHHHHT-SEEEEE---B--GGGTTT-TT--GGGTTSBHHHHHHHHHHHH-TTSEEEEE-S---TTTHHHHHTT-SEEEE----HHHHHHHHHHHHHHT-EEEEEEEEBTEEEEEEESSTT---HHHH-SSPPPGGG---HHHH-B-THHHHHHHHHHHHHHHHHHHT-S---BTEEEEEETTTTEEEEEE-----TT-TTTSSS-S--S---HHHHHTS-SSSSPPPP--S-GGGEE-HHHHHHHHHHT---EEEE-S-HHHHHH---TTEEE--GGGTTSHHHHHHHHHHHHHHT--EEEEE-SSSSHHHHHHHHHHHHTTTTT-EEEEETTHHHHHHHHT-TTS---

pLDDT: mean 92.14, std 12.71, range [22.03, 98.94]

Foldseek 3Di:
DVVVVLVVLVVVLVVQPEAADQPPDADDAFDFDQDDPVRCVLQVVQQPPPQQHRLLLSLQLRFEEEEEDQALLNLLLLQVSLSSRHNEYEYEDQDFDDPVRCQANPQADPSRGVPTSQSSSVSSSCVNPVRHHYHYYNYDDDLVRPLVVLLNGQAYEALAFDDLVLVLNQLSCLLSQHKYWYKYFFAQKIKTAIDNPPQFATPCQVVVAADAPVPRDGCVQGNGRNCRSVVRSNVSNVLVSCRSSVGDDHRGQKMWMAGRVVRDIDIDGHDGYDQPRLRNHPDHVDNGRDRSCVRNVHDRDNDDDDDDDDDPQQADELVRVVVVVVVVQDEAEEEQDDPVVVVQPDDPRHHYHHLVCLLPPVNLVVRVVSCVVRVHQEYEYAYQQQRSSVVSQVNSCVNPVVVRHRYHYYHGGVVSCCVPPNVVGDHD/DVVVVLVVLVVVLVVQPEAADQPPDADDAFDFDQDDPVRCVLQVVQQPPPQQHRLLLSLQLRFEEEEEDQALLNLLLLQVSLSSRHNEYEYEDQDFDDPVRCQARPQADPSRGVPTSQSSSVSSSCVNHVRHHYHYYNYDDDLVRPLVVLLNGQAYEALAFDDLVLVLNLLSCLLSQHKYWYKYFFAQKIKTAIDNPPQFATPCQVVVAADAPVPRDGCVQGNYRNCRSVVRSNVSNVLVSCRSSVGDDHRGQKMWMAGRVVRDIDIDGHDGYDQPRLRNHPDHVDNGRDRSCVRNVHDRDNDDDDDDDDDPQQADELVRVVVVVVVVQDEAEEEQDDPVVVVQPDDPRHHYHHLVCLLPPVNLVVRVVSCVVRVAQEYEYAYQQQRSSVVSQVNSCVNPVVVRHRYHYYHGGVVSCCVPPNVVGDHD

Organism: Homarus americanus (NCBI:txid6706)

Solvent-accessible surface area (backbone atoms only — not comparable to full-atom values): 43430 Å² total; per-residue (Å²): 118,78,71,57,62,62,44,54,69,50,46,64,49,58,68,50,68,69,39,72,68,68,90,81,60,77,63,80,81,61,65,73,56,83,80,48,57,67,54,41,31,34,41,29,39,43,27,54,24,72,82,43,12,52,66,22,48,30,40,30,39,21,35,33,36,32,34,38,25,54,34,34,25,20,30,38,23,50,45,45,34,41,28,68,37,32,25,28,39,38,30,30,19,62,50,54,35,48,69,56,43,38,27,31,20,72,52,48,36,62,87,44,49,69,35,47,28,15,52,40,42,44,44,47,40,37,44,42,33,72,79,37,45,66,40,23,25,55,36,75,86,41,64,90,48,39,52,64,57,56,61,57,36,65,36,38,37,42,28,52,74,38,67,21,53,51,52,48,51,40,53,36,25,55,78,57,73,29,37,38,39,42,37,44,54,47,35,51,33,28,36,38,35,32,24,46,40,96,70,19,16,44,59,49,55,79,46,77,62,71,65,60,50,88,70,62,72,38,45,81,78,49,4,36,46,33,49,43,25,32,40,39,9,29,49,48,27,49,43,51,50,20,63,61,38,69,33,69,46,60,45,46,33,30,39,39,38,36,37,58,47,59,69,45,64,48,76,43,81,46,64,56,50,37,62,80,23,48,61,78,19,82,70,44,74,51,87,65,76,62,63,36,36,68,70,35,64,36,66,76,52,77,68,85,72,88,61,85,86,65,58,71,90,41,42,38,46,52,67,56,49,49,51,45,60,72,65,68,57,66,64,43,38,34,32,30,44,56,72,37,46,48,69,71,52,70,70,85,84,52,44,81,44,32,57,93,44,46,74,37,67,70,45,46,50,51,51,50,50,51,30,59,74,59,70,36,47,40,36,37,25,30,23,63,60,23,46,65,10,42,55,44,38,55,46,40,41,72,69,39,68,54,86,68,41,50,59,25,18,32,48,37,16,47,49,40,31,18,74,73,75,36,76,83,45,71,55,106,116,76,72,55,62,61,44,54,69,50,48,65,49,58,69,52,67,69,39,73,69,67,92,80,62,77,62,80,82,60,65,73,56,81,79,50,56,69,53,42,31,32,42,30,38,41,27,52,24,71,81,43,12,53,67,20,48,29,39,28,39,22,35,32,37,32,34,39,25,56,35,34,25,22,29,38,23,49,45,44,34,40,28,67,37,32,24,30,39,37,29,31,21,63,50,53,34,48,69,56,44,38,26,30,20,74,51,46,38,60,86,42,49,71,35,45,26,16,50,40,42,43,44,46,40,37,43,42,31,70,80,36,44,65,41,24,25,56,38,73,86,41,62,89,48,39,52,64,58,55,59,57,34,65,34,37,36,41,27,53,74,37,67,21,51,51,52,47,51,40,53,36,24,55,77,57,71,27,35,37,38,40,39,44,54,46,35,52,31,30,34,37,33,31,24,45,41,96,70,19,16,44,59,50,55,78,45,77,61,71,66,58,49,89,71,62,74,38,46,80,78,50,5,33,47,32,49,42,25,31,41,39,8,29,49,49,28,50,44,51,51,20,63,62,38,70,32,68,45,59,45,47,32,28,38,39,38,36,38,59,47,58,68,45,64,48,77,43,82,46,66,56,51,38,62,80,22,48,60,79,19,82,71,44,74,50,87,65,77,62,62,36,35,69,70,34,64,35,66,75,53,75,69,83,73,89,61,85,87,63,57,69,89,40,42,37,46,53,66,56,48,50,52,44,58,72,65,68,58,67,64,47,38,34,33,30,44,56,71,38,46,49,70,71,51,72,69,84,86,53,42,80,44,32,58,90,44,47,73,37,67,70,43,47,49,51,50,51,50,51,30,59,75,59,70,36,47,41,36,38,26,29,24,62,60,23,48,64,11,43,55,43,37,57,46,41,42,71,70,38,68,55,88,69,42,50,60,24,18,31,49,36,15,45,50,40,31,18,74,72,74,36,77,83,44,72,53,108